Protein AF-A0A0M9DRM8-F1 (afdb_monomer_lite)

Radius of gyration: 34.97 Å; chains: 1; bounding box: 89×67×102 Å

Sequence (861 aa):
MPKSYYTLIQIVPNLSANDRLSIGLIGFDENSVKFRFSDLRKTIAIKLLNSNSIINYITTQIDKKLSQNVINLEAQIQTKGANDTNWIGSYLDYLQKYSNGTLQFSEPILILDSLTEARFDSLYDSLLATNYQLDDERLNLNNNIENQENNNSFDISENNSNPQNRISEDDFFKHTHIIDQLYFSLKRFEDILVLPRNFLMNLYPFNKSRDEYSYLGNYSLQTRNKELLDFFDKITTNVDEVEYNIPEELDNVDNYDEKLKFILKQLNHAQILYVWLDKKENEYKNIILENHINCDCILCSYQDFNFARSAQLLQETNTENKNEAMDNAFAHYLFGNYFTSAQCYIDLEAKLKKDEKNILRLICVHNIVKLSKYDTEIEWLISEGFIDRIKGEQVIEQFKNVDEWKTIGDMNVSKKEKELLEWIKEEKTFYYGFTEITDSSKKLIDNYHRIKNGGTVWSQEIDGLKVELNELILFYVGNGLIFQHFKEFYDIVALATEAFIASHSIPKDKDSSKLKHFDDTLLSNIVLYCHAEDLDKCFDKYQVKEINYQSNSYMFWDRVNNFFDSKNNLSLILPLLKERTNRKFLGTYKNICKNLLLVLGYMKVETESFEMILEKILNFWKETPIITKDREMQHFLKGFLSLKEEDLKNEKLSEVLFDFLKFLSTIDEFKHQHLQIMRLLVWRFEKYDRNYQIDDIKIIEKILVNSQNERELLVYIYPIIAENFKNLIIEKLQSYLYEKFDIYIFYEAMYAGMLDYKEYFDKIIEGKHYEAAISIGYKYRLDFQDTVFQEIKTHSPYFEWLIEPESFDYSLFQIKWIHEIRYTSLREIIWKSQKLKEYLEKYLKDNDNENLRKFYFSYIV

pLDDT: mean 87.6, std 13.94, range [31.33, 98.56]

Foldseek 3Di:
DKKKKKKFKWFDLDVVVSDIQGFKMWIDTLQDIDIDGDPVSLVVLCVSNVHNPVSVVVVVVVVVCCVVCRVVVNVVSVVPDSPDPVVVLVVLVVQQVPPDHRIHMGRMDIDPDDDDPVNVVVVCCVPPNDPPPPPPVVVVVVVVVVVCVVPDDDDDDDDDDDPPDDPPVLNVLVPDQVLCQLLVQCVLVVLFQADAPVLVCPTPPNPPDPVWDWDDDLLAIEGQPVSVLVQLVQWDADAVDIDGNDCVVCPPPPPSRVSLVVSLSRSVLNSNQWYDYDDPDPDIRGSDHNHPDPDLQLLSCVLLLLLLSNLVNLVVFDCVPLVSLLSSLLSLVLLVVLLSSLVSLVVSLVVCVVVLVLQSNLLSLQQLLVSLVCLVVLVVCVVVVLDPVVSSVVSNVVNVVRDLVVSLVPHDDDPSVSVVSVCVNVVVLLVVLLVLLLVLLVVLLVQLVQVVVVHADADPSLSSNVSSLSSSCSNCSVRSHPDLLPVSQQVSLLSSLLSLLSQCLRDVVRYPNGNVADEQVNLSCCLQRYALVSNVVSCVVSVQLAGEHDYPPCSNVSSLVSNLDLSSEPVSNQVSSSRNCSVVNVVSNLRSLLSSLVNLLRYDDDLVSVLVSVLSNLVSLLNHVVLVLDPVSLVSNLSSCVSCLVSCLDPVCLVSLLVSLLSLLQDPNNDPSSVSSNLSSLVSCLVRPQVAADPDVVSVVSNLVSCVVVVLSLLSRLSRHPPVCLVVSLVSNVVVCVVPNDLVSVLSCVVSVSDDCVVCVVVCLVVVVLLSNLLVCVVVVNDCPDPSNVVQCVPDLLSVCLNCVQPRDCVRDDPCSLVVRDDPSSLLVNLQHPNVLVVLVVVVVVDPDPVSVVVCVVRND

Secondary structure (DSSP, 8-state):
---EEEEEEEEEEETTTTEEEEEEEEEE-SS-EEEEE-HHHHHHHHHHHT-HHHHHHHHHHHHHHHHHHHHHHHHHHHHH-TT-THHHHHHHHHHHHH--SSEEEPPPEEESS---HHHHHHHHHHHT-------THHHHHHHHHHHHTTS--------S---TT---HHHHHTTS-HHHHHHHHHHTTTT-SS--HHHHTTSTTT--STTS--EEETTEEEES-HHHHHHHHTEEEETTEEEES-GGGGTTSTTHHHHHHHHHHHHHHTT--EEEESTT---EEE----------SHHHHHHTT-HHHHHHHHHH--TTSHHHHHHHHHHHHHTT-HHHHHHHHHHHHHHHTTTT-HHHHHHHHHHHHHHGGGHHHHHHHHHTTSS-HHHHHHHHHHHHH--HHHHHHT----HHHHHHHHHHHTTHHHHHHHHHHHHHHHHHHHHHHHHHTT------HHHHHHHHHHHHHHHHHHTT-S-TTSHHHHHHHHHHHHHHHHHHTS-TTT-TTS---B-HHHHHHHHHHS-HHHHHHHHHHHT---B-B--SSSHHHHHHHHHTSGGG-HHHHGGGGSSTT-HHHHHHHHHHHHHHHHHHHHB---HHHHHHHHHHHHHHHHH-HHHHT-HHHHHHHHHHHHHTTTGGG-GGGHHHHHHHHHHHHH-SS--HHHHHHHHHHHHHHHHH-TT--B--HHHHHHHHHHTTT-THHHHHHGGGB-HHHHHHHHHHHHHHHHHS--HHHHHHHHHTTSS-GGGTHHHHHHTT-HHHHHHHHHHHT--TTSHHHHHHHHH-HHHHHHH-TTTS-TTS--TTHHHH---HHHHHHHTT-HHHHHHHHHHHHH---HHHHHHHHHHT-

Structure (mmCIF, N/CA/C/O backbone):
data_AF-A0A0M9DRM8-F1
#
_entry.id   AF-A0A0M9DRM8-F1
#
loop_
_atom_site.group_PDB
_atom_site.id
_atom_site.type_symbol
_atom_site.label_atom_id
_atom_site.label_alt_id
_atom_site.label_comp_id
_atom_site.label_asym_id
_atom_site.label_entity_id
_atom_site.label_seq_id
_atom_site.pdbx_PDB_ins_code
_atom_site.Cartn_x
_atom_site.Cartn_y
_atom_site.Cartn_z
_atom_site.occupancy
_atom_site.B_iso_or_equiv
_atom_site.auth_seq_id
_atom_site.auth_comp_id
_atom_site.auth_asym_id
_atom_site.auth_atom_id
_atom_site.pdbx_PDB_model_num
ATOM 1 N N . MET A 1 1 ? -47.011 6.457 -26.023 1.00 60.22 1 MET A N 1
ATOM 2 C CA . MET A 1 1 ? -46.630 5.299 -26.855 1.00 60.22 1 MET A CA 1
ATOM 3 C C . MET A 1 1 ? -45.379 4.713 -26.243 1.00 60.22 1 MET A C 1
ATOM 5 O O . MET A 1 1 ? -44.532 5.521 -25.861 1.00 60.22 1 MET A O 1
ATOM 9 N N . PRO A 1 2 ? -45.299 3.382 -26.104 1.00 69.00 2 PRO A N 1
ATOM 10 C CA . PRO A 1 2 ? -44.123 2.739 -25.547 1.00 69.00 2 PRO A CA 1
ATOM 11 C C . PRO A 1 2 ? -42.905 3.072 -26.399 1.00 69.00 2 PRO A C 1
ATOM 13 O O . PRO A 1 2 ? -42.955 2.965 -27.623 1.00 69.00 2 PRO A O 1
ATOM 16 N N . LYS A 1 3 ? -41.844 3.557 -25.754 1.00 84.12 3 LYS A N 1
ATOM 17 C CA . LYS A 1 3 ? -40.582 3.870 -26.425 1.00 84.12 3 LYS A CA 1
ATOM 18 C C . LYS A 1 3 ? -39.691 2.640 -26.366 1.00 84.12 3 LYS A C 1
ATOM 20 O O . LYS A 1 3 ? -39.371 2.169 -25.277 1.00 84.12 3 LYS A O 1
ATOM 25 N N . SER A 1 4 ? -39.271 2.154 -27.523 1.00 91.06 4 SER A N 1
ATOM 26 C CA . SER A 1 4 ? -38.273 1.093 -27.622 1.00 91.06 4 SER A CA 1
ATOM 27 C C . SER A 1 4 ? -36.933 1.688 -28.039 1.00 91.06 4 SER A C 1
ATOM 29 O O . SER A 1 4 ? -36.891 2.684 -28.755 1.00 91.06 4 SER A O 1
ATOM 31 N N . TYR A 1 5 ? -35.830 1.101 -27.595 1.00 93.50 5 TYR A N 1
ATOM 32 C CA . TYR A 1 5 ? -34.477 1.558 -27.913 1.00 93.50 5 TYR A CA 1
ATOM 33 C C . TYR A 1 5 ? -33.621 0.386 -28.372 1.00 93.50 5 TYR A C 1
ATOM 35 O O . TYR A 1 5 ? -33.862 -0.751 -27.972 1.00 93.50 5 TYR A O 1
ATOM 43 N N . TYR A 1 6 ? -32.588 0.651 -29.165 1.00 94.81 6 TYR A N 1
ATOM 44 C CA . TYR A 1 6 ? -31.518 -0.318 -29.384 1.00 94.81 6 TYR A CA 1
ATOM 45 C C . TYR A 1 6 ? -30.138 0.333 -29.327 1.00 94.81 6 TYR A C 1
ATOM 47 O O . TYR A 1 6 ? -29.992 1.527 -29.577 1.00 94.81 6 TYR A O 1
ATOM 55 N N . THR A 1 7 ? -29.125 -0.467 -29.007 1.00 95.56 7 THR A N 1
ATOM 56 C CA . THR A 1 7 ? -27.705 -0.105 -29.081 1.00 95.56 7 THR A CA 1
ATOM 57 C C . THR A 1 7 ? -26.909 -1.260 -29.686 1.00 95.56 7 THR A C 1
ATOM 59 O O . THR A 1 7 ? -27.252 -2.436 -29.514 1.00 95.56 7 THR A O 1
ATOM 62 N N . LEU A 1 8 ? -25.848 -0.935 -30.418 1.00 96.69 8 LEU A N 1
ATOM 63 C CA . LEU A 1 8 ? -24.900 -1.901 -30.957 1.00 96.69 8 LEU A CA 1
ATOM 64 C C . LEU A 1 8 ? -23.788 -2.154 -29.944 1.00 96.69 8 LEU A C 1
ATOM 66 O O . LEU A 1 8 ? -23.210 -1.222 -29.389 1.00 96.69 8 LEU A O 1
ATOM 70 N N . ILE A 1 9 ? -23.448 -3.426 -29.763 1.00 95.69 9 ILE A N 1
ATOM 71 C CA . ILE A 1 9 ? -22.263 -3.854 -29.023 1.00 95.69 9 ILE A CA 1
ATOM 72 C C . ILE A 1 9 ? -21.087 -3.786 -29.989 1.00 95.69 9 ILE A C 1
ATOM 74 O O . ILE A 1 9 ? -21.070 -4.500 -30.996 1.00 95.69 9 ILE A O 1
ATOM 78 N N . GLN A 1 10 ? -20.117 -2.931 -29.698 1.00 96.56 10 GLN A N 1
ATOM 79 C CA . GLN A 1 10 ? -18.992 -2.634 -30.574 1.00 96.56 10 GLN A CA 1
ATOM 80 C C . GLN A 1 10 ? -17.683 -3.089 -29.940 1.00 96.56 10 GLN A C 1
ATOM 82 O O . GLN A 1 10 ? -17.461 -2.932 -28.743 1.00 96.56 10 GLN A O 1
ATOM 87 N N . ILE A 1 11 ? -16.810 -3.650 -30.766 1.00 95.81 11 ILE A N 1
ATOM 88 C CA . ILE A 1 11 ? -15.409 -3.864 -30.442 1.00 95.81 11 ILE A CA 1
ATOM 89 C C . ILE A 1 11 ? -14.596 -2.787 -31.136 1.00 95.81 11 ILE A C 1
ATOM 91 O O . ILE A 1 11 ? -14.849 -2.481 -32.303 1.00 95.81 11 ILE A O 1
ATOM 95 N N . VAL A 1 12 ? -13.617 -2.242 -30.425 1.00 94.00 12 VAL A N 1
ATOM 96 C CA . VAL A 1 12 ? -12.667 -1.263 -30.952 1.00 94.00 12 VAL A CA 1
ATOM 97 C C . VAL A 1 12 ? -11.301 -1.932 -31.053 1.00 94.00 12 VAL A C 1
ATOM 99 O O . VAL A 1 12 ? -10.591 -1.999 -30.050 1.00 94.00 12 VAL A O 1
ATOM 102 N N . PRO A 1 13 ? -10.935 -2.487 -32.228 1.00 86.31 13 PRO A N 1
ATOM 103 C CA . PRO A 1 13 ? -9.650 -3.150 -32.393 1.00 86.31 13 PRO A CA 1
ATOM 104 C C . PRO A 1 13 ? -8.480 -2.168 -32.349 1.00 86.31 13 PRO A C 1
ATOM 106 O O . PRO A 1 13 ? -7.388 -2.538 -31.935 1.00 86.31 13 PRO A O 1
ATOM 109 N N . ASN A 1 14 ? -8.717 -0.915 -32.741 1.00 85.19 14 ASN A N 1
ATOM 110 C CA . ASN A 1 14 ? -7.730 0.150 -32.688 1.00 85.19 14 ASN A CA 1
ATOM 111 C C . ASN A 1 14 ? -8.383 1.443 -32.184 1.00 85.19 14 ASN A C 1
ATOM 113 O O . ASN A 1 14 ? -9.115 2.115 -32.914 1.00 85.19 14 ASN A O 1
ATOM 117 N N . LEU A 1 15 ? -8.110 1.782 -30.920 1.00 80.06 15 LEU A N 1
ATOM 118 C CA . LEU A 1 15 ? -8.682 2.960 -30.265 1.00 80.06 15 LEU A CA 1
ATOM 119 C C . LEU A 1 15 ? -8.204 4.266 -30.917 1.00 80.06 15 LEU A C 1
ATOM 121 O O . LEU A 1 15 ? -8.985 5.206 -31.034 1.00 80.06 15 LEU A O 1
ATOM 125 N N . SER A 1 16 ? -6.961 4.300 -31.401 1.00 76.25 16 SER A N 1
ATOM 126 C CA . SER A 1 16 ? -6.353 5.484 -32.019 1.00 76.25 16 SER A CA 1
ATOM 127 C C . SER A 1 16 ? -6.933 5.794 -33.398 1.00 76.25 16 SER A C 1
ATOM 129 O O . SER A 1 16 ? -7.076 6.959 -33.755 1.00 76.25 16 SER A O 1
ATOM 131 N N . ALA A 1 17 ? -7.302 4.762 -34.162 1.00 80.38 17 ALA A N 1
ATOM 132 C CA . ALA A 1 17 ? -7.976 4.922 -35.452 1.00 80.38 17 ALA A CA 1
ATOM 133 C C . ALA A 1 17 ? -9.492 5.153 -35.312 1.00 80.38 17 ALA A C 1
ATOM 135 O O . ALA A 1 17 ? -10.153 5.506 -36.287 1.00 80.38 17 ALA A O 1
ATOM 136 N N . ASN A 1 18 ? -10.047 4.966 -34.105 1.00 80.44 18 ASN A N 1
ATOM 137 C CA . ASN A 1 18 ? -11.488 4.920 -33.851 1.00 80.44 18 ASN A CA 1
ATOM 138 C C . ASN A 1 18 ? -12.203 3.885 -34.748 1.00 80.44 18 ASN A C 1
ATOM 140 O O . ASN A 1 18 ? -13.350 4.084 -35.155 1.00 80.44 18 ASN A O 1
ATOM 144 N N . ASP A 1 19 ? -11.525 2.771 -35.042 1.00 89.94 19 ASP A N 1
ATOM 145 C CA . ASP A 1 19 ? -12.101 1.658 -35.792 1.00 89.94 19 ASP A CA 1
ATOM 146 C C . ASP A 1 19 ? -13.133 0.946 -34.925 1.00 89.94 19 ASP A C 1
ATOM 148 O O . ASP A 1 19 ? -12.848 0.557 -33.794 1.00 89.94 19 ASP A O 1
ATOM 152 N N . ARG A 1 20 ? -14.344 0.746 -35.449 1.00 94.06 20 ARG A N 1
ATOM 153 C CA . ARG A 1 20 ? -15.431 0.105 -34.701 1.00 94.06 20 ARG A CA 1
ATOM 154 C C . ARG A 1 20 ? -16.014 -1.050 -35.486 1.00 94.06 20 ARG A C 1
ATOM 156 O O . ARG A 1 20 ? -16.465 -0.891 -36.619 1.00 94.06 20 ARG A O 1
ATOM 163 N N . LEU A 1 21 ? -16.071 -2.209 -34.846 1.00 95.38 21 LEU A N 1
ATOM 164 C CA . LEU A 1 21 ? -16.723 -3.394 -35.373 1.00 95.38 21 LEU A CA 1
ATOM 165 C C . LEU A 1 21 ? -17.910 -3.756 -34.488 1.00 95.38 21 LEU A C 1
ATOM 167 O O . LEU A 1 21 ? -17.743 -4.181 -33.350 1.00 95.38 21 LEU A O 1
ATOM 171 N N . SER A 1 22 ? -19.120 -3.633 -35.025 1.00 97.19 22 SER A N 1
ATOM 172 C CA . SER A 1 22 ? -20.320 -4.070 -34.312 1.00 97.19 22 SER A CA 1
ATOM 173 C C . SER A 1 22 ? -20.393 -5.601 -34.313 1.00 97.19 22 SER A C 1
ATOM 175 O O . SER A 1 22 ? -20.381 -6.225 -35.376 1.00 97.19 22 SER A O 1
ATOM 177 N N . ILE A 1 23 ? -20.446 -6.202 -33.124 1.00 96.06 23 ILE A N 1
ATOM 178 C CA . ILE A 1 23 ? -20.455 -7.659 -32.913 1.00 96.06 23 ILE A CA 1
ATOM 179 C C . ILE A 1 23 ? -21.783 -8.185 -32.363 1.00 96.06 23 ILE A C 1
ATOM 181 O O . ILE A 1 23 ? -22.008 -9.395 -32.362 1.00 96.06 23 ILE A O 1
ATOM 185 N N . GLY A 1 24 ? -22.668 -7.306 -31.895 1.00 96.62 24 GLY A N 1
ATOM 186 C CA . GLY A 1 24 ? -23.955 -7.687 -31.326 1.00 96.62 24 GLY A CA 1
ATOM 187 C C . GLY A 1 24 ? -24.933 -6.522 -31.258 1.00 96.62 24 GLY A C 1
ATOM 188 O O . GLY A 1 24 ? -24.564 -5.371 -31.488 1.00 96.62 24 GLY A O 1
ATOM 189 N N . LEU A 1 25 ? -26.188 -6.839 -30.966 1.00 96.38 25 LEU A N 1
ATOM 190 C CA . LEU A 1 25 ? -27.294 -5.893 -30.836 1.00 96.38 25 LEU A CA 1
ATOM 191 C C . LEU A 1 25 ? -27.988 -6.143 -29.502 1.00 96.38 25 LEU A C 1
ATOM 193 O O . LEU A 1 25 ? -28.233 -7.300 -29.156 1.00 96.38 25 LEU A O 1
ATOM 197 N N . ILE A 1 26 ? -28.334 -5.070 -28.793 1.00 94.31 26 ILE A N 1
ATOM 198 C CA . ILE A 1 26 ? -29.231 -5.111 -27.638 1.00 94.31 26 ILE A CA 1
ATOM 199 C C . ILE A 1 26 ? -30.407 -4.184 -27.926 1.00 94.31 26 ILE A C 1
ATOM 201 O O . ILE A 1 26 ? -30.214 -3.025 -28.285 1.00 94.31 26 ILE A O 1
ATOM 205 N N . GLY A 1 27 ? -31.620 -4.696 -27.773 1.00 93.75 27 GLY A N 1
ATOM 206 C CA . GLY A 1 27 ? -32.864 -3.958 -27.881 1.00 93.75 27 GLY A CA 1
ATOM 207 C C . GLY A 1 27 ? -33.636 -4.010 -26.567 1.00 93.75 27 GLY A C 1
ATOM 208 O O . GLY A 1 27 ? -33.660 -5.034 -25.887 1.00 93.75 27 GLY A O 1
ATOM 209 N N . PHE A 1 28 ? -34.269 -2.897 -26.228 1.00 89.44 28 PHE A N 1
ATOM 210 C CA . PHE A 1 28 ? -35.061 -2.713 -25.023 1.00 89.44 28 PHE A CA 1
ATOM 211 C C . PHE A 1 28 ? -36.443 -2.195 -25.404 1.00 89.44 28 PHE A C 1
ATOM 213 O O . PHE A 1 28 ? -36.569 -1.271 -26.213 1.00 89.44 28 PHE A O 1
ATOM 220 N N . ASP A 1 29 ? -37.478 -2.739 -24.785 1.00 86.44 29 ASP A N 1
ATOM 221 C CA . ASP A 1 29 ? -38.777 -2.086 -24.689 1.00 86.44 29 ASP A CA 1
ATOM 222 C C . ASP A 1 29 ? -39.285 -2.104 -23.245 1.00 86.44 29 ASP A C 1
ATOM 224 O O . ASP A 1 29 ? -38.565 -2.487 -22.323 1.00 86.44 29 ASP A O 1
ATOM 228 N N . GLU A 1 30 ? -40.512 -1.633 -23.034 1.00 78.19 30 GLU A N 1
ATOM 229 C CA . GLU A 1 30 ? -41.124 -1.583 -21.704 1.00 78.19 30 GLU A CA 1
ATOM 230 C C . GLU A 1 30 ? -41.235 -2.947 -21.023 1.00 78.19 30 GLU A C 1
ATOM 232 O O . GLU A 1 30 ? -41.337 -2.990 -19.803 1.00 78.19 30 GLU A O 1
ATOM 237 N N . ASN A 1 31 ? -41.235 -4.045 -21.781 1.00 79.00 31 ASN A N 1
ATOM 238 C CA . ASN A 1 31 ? -41.601 -5.367 -21.279 1.00 79.00 31 ASN A CA 1
ATOM 239 C C . ASN A 1 31 ? -40.530 -6.434 -21.527 1.00 79.00 31 ASN A C 1
ATOM 241 O O . ASN A 1 31 ? -40.686 -7.561 -21.068 1.00 79.00 31 ASN A O 1
ATOM 245 N N . SER A 1 32 ? -39.473 -6.124 -22.275 1.00 83.25 32 SER A N 1
ATOM 246 C CA . SER A 1 32 ? -38.497 -7.108 -22.719 1.00 83.25 32 SER A CA 1
ATOM 247 C C . SER A 1 32 ? -37.137 -6.492 -23.035 1.00 83.25 32 SER A C 1
ATOM 249 O O . SER A 1 32 ? -37.009 -5.357 -23.501 1.00 83.25 32 SER A O 1
ATOM 251 N N . VAL A 1 33 ? -36.101 -7.297 -22.809 1.00 87.69 33 VAL A N 1
ATOM 252 C CA . VAL A 1 33 ? -34.751 -7.053 -23.314 1.00 87.69 33 VAL A CA 1
ATOM 253 C C . VAL A 1 33 ? -34.405 -8.182 -24.262 1.00 87.69 33 VAL A C 1
ATOM 255 O O . VAL A 1 33 ? -34.540 -9.356 -23.921 1.00 87.69 33 VAL A O 1
ATOM 258 N N . LYS A 1 34 ? -33.947 -7.823 -25.455 1.00 92.12 34 LYS A N 1
ATOM 259 C CA . LYS A 1 34 ? -33.533 -8.760 -26.496 1.00 92.12 34 LYS A CA 1
ATOM 260 C C . LYS A 1 34 ? -32.093 -8.490 -26.840 1.00 92.12 34 LYS A C 1
ATOM 262 O O . LYS A 1 34 ? -31.699 -7.338 -26.989 1.00 92.12 34 LYS A O 1
ATOM 267 N N . PHE A 1 35 ? -31.296 -9.535 -26.979 1.00 94.00 35 PHE A N 1
ATOM 268 C CA . PHE A 1 35 ? -29.917 -9.373 -27.404 1.00 94.00 35 PHE A CA 1
ATOM 269 C C . PHE A 1 35 ? -29.464 -10.558 -28.244 1.00 94.00 35 PHE A C 1
ATOM 271 O O . PHE A 1 35 ? -29.951 -11.675 -28.084 1.00 94.00 35 PHE A O 1
ATOM 278 N N . ARG A 1 36 ? -28.539 -10.302 -29.171 1.00 95.25 36 ARG A N 1
ATOM 279 C CA . ARG A 1 36 ? -27.947 -11.338 -30.022 1.00 95.25 36 ARG A CA 1
ATOM 280 C C . ARG A 1 36 ? -26.559 -10.910 -30.484 1.00 95.25 36 ARG A C 1
ATOM 282 O O . ARG A 1 36 ? -26.357 -9.762 -30.881 1.00 95.25 36 ARG A O 1
ATOM 289 N N . PHE A 1 37 ? -25.611 -11.843 -30.469 1.00 95.50 37 PHE A N 1
ATOM 290 C CA . PHE A 1 37 ? -24.283 -11.669 -31.065 1.00 95.50 37 PHE A CA 1
ATOM 291 C C . PHE A 1 37 ? -24.245 -12.234 -32.486 1.00 95.50 37 PHE A C 1
ATOM 293 O O . PHE A 1 37 ? -24.960 -13.182 -32.794 1.00 95.50 37 PHE A O 1
ATOM 300 N N . SER A 1 38 ? -23.414 -11.668 -33.360 1.00 95.25 38 SER A N 1
ATOM 301 C CA . SER A 1 38 ? -23.122 -12.219 -34.690 1.00 95.25 38 SER A CA 1
ATOM 302 C C . SER A 1 38 ? -21.855 -13.057 -34.640 1.00 95.25 38 SER A C 1
ATOM 304 O O . SER A 1 38 ? -20.775 -12.533 -34.372 1.00 95.25 38 SER A O 1
ATOM 306 N N . ASP A 1 39 ? -21.975 -14.361 -34.899 1.00 92.88 39 ASP A N 1
ATOM 307 C CA . ASP A 1 39 ? -20.833 -15.285 -34.901 1.00 92.88 39 ASP A CA 1
ATOM 308 C C . ASP A 1 39 ? -19.769 -14.869 -35.914 1.00 92.88 39 ASP A C 1
ATOM 310 O O . ASP A 1 39 ? -18.592 -14.788 -35.567 1.00 92.88 39 ASP A O 1
ATOM 314 N N . LEU A 1 40 ? -20.187 -14.478 -37.121 1.00 93.12 40 LEU A N 1
ATOM 315 C CA . LEU A 1 40 ? -19.284 -13.966 -38.150 1.00 93.12 40 LEU A CA 1
ATOM 316 C C . LEU A 1 40 ? -18.520 -12.726 -37.666 1.00 93.12 40 LEU A C 1
ATOM 318 O O . LEU A 1 40 ? -17.296 -12.661 -37.782 1.00 93.12 40 LEU A O 1
ATOM 322 N N . ARG A 1 41 ? -19.226 -11.739 -37.097 1.00 94.38 41 ARG A N 1
ATOM 323 C CA . ARG A 1 41 ? -18.595 -10.505 -36.602 1.00 94.38 41 ARG A CA 1
ATOM 324 C C . ARG A 1 41 ? -17.693 -10.775 -35.398 1.00 94.38 41 ARG A C 1
ATOM 326 O O . ARG A 1 41 ? -16.635 -10.159 -35.314 1.00 94.38 41 ARG A O 1
ATOM 333 N N . LYS A 1 42 ? -18.045 -11.723 -34.521 1.00 94.62 42 LYS A N 1
ATOM 334 C CA . LYS A 1 42 ? -17.159 -12.200 -33.444 1.00 94.62 42 LYS A CA 1
ATOM 335 C C . LYS A 1 42 ? -15.880 -12.803 -34.015 1.00 94.62 42 LYS A C 1
ATOM 337 O O . LYS A 1 42 ? -14.802 -12.432 -33.569 1.00 94.62 42 LYS A O 1
ATOM 342 N N . THR A 1 43 ? -15.965 -13.670 -35.025 1.00 91.94 43 THR A N 1
ATOM 343 C CA . THR A 1 43 ? -14.776 -14.250 -35.673 1.00 91.94 43 THR A CA 1
ATOM 344 C C . THR A 1 43 ? -13.884 -13.175 -36.292 1.00 91.94 43 THR A C 1
ATOM 346 O O . THR A 1 43 ? -12.665 -13.243 -36.151 1.00 91.94 43 THR A O 1
ATOM 349 N N . ILE A 1 44 ? -14.468 -12.159 -36.935 1.00 91.88 44 ILE A N 1
ATOM 350 C CA . ILE A 1 44 ? -13.706 -11.017 -37.462 1.00 91.88 44 ILE A CA 1
ATOM 351 C C . ILE A 1 44 ? -13.043 -10.244 -36.314 1.00 91.88 44 ILE A C 1
ATOM 353 O O . ILE A 1 44 ? -11.855 -9.955 -36.397 1.00 91.88 44 ILE A O 1
ATOM 357 N N . ALA A 1 45 ? -13.763 -9.966 -35.224 1.00 92.50 45 ALA A N 1
ATOM 358 C CA . ALA A 1 45 ? -13.210 -9.279 -34.056 1.00 92.50 45 ALA A CA 1
ATOM 359 C C . ALA A 1 45 ? -12.039 -10.050 -33.427 1.00 92.50 45 ALA A C 1
ATOM 361 O O . ALA A 1 45 ? -11.019 -9.450 -33.104 1.00 92.50 45 ALA A O 1
ATOM 362 N N . ILE A 1 46 ? -12.154 -11.378 -33.311 1.00 91.06 46 ILE A N 1
ATOM 363 C CA . ILE A 1 46 ? -11.089 -12.259 -32.808 1.00 91.06 46 ILE A CA 1
ATOM 364 C C . ILE A 1 46 ? -9.836 -12.146 -33.679 1.00 91.06 46 ILE A C 1
ATOM 366 O O . ILE A 1 46 ? -8.735 -12.051 -33.144 1.00 91.06 46 ILE A O 1
ATOM 370 N N . LYS A 1 47 ? -10.004 -12.125 -35.009 1.00 92.25 47 LYS A N 1
ATOM 371 C CA . LYS A 1 47 ? -8.893 -11.951 -35.955 1.00 92.25 47 LYS A CA 1
ATOM 372 C C . LYS A 1 47 ? -8.268 -10.560 -35.861 1.00 92.25 47 LYS A C 1
ATOM 374 O O . LYS A 1 47 ? -7.053 -10.455 -35.877 1.00 92.25 47 LYS A O 1
ATOM 379 N N . LEU A 1 48 ? -9.075 -9.505 -35.742 1.00 87.12 48 LEU A N 1
ATOM 380 C CA . LEU A 1 48 ? -8.567 -8.131 -35.650 1.00 87.12 48 LEU A CA 1
ATOM 381 C C . LEU A 1 48 ? -7.823 -7.863 -34.337 1.00 87.12 48 LEU A C 1
ATOM 383 O O . LEU A 1 48 ? -6.860 -7.108 -34.330 1.00 87.12 48 LEU A O 1
ATOM 387 N N . LEU A 1 49 ? -8.257 -8.480 -33.237 1.00 84.25 49 LEU A N 1
ATOM 388 C CA . LEU A 1 49 ? -7.617 -8.340 -31.927 1.00 84.25 49 LEU A CA 1
ATOM 389 C C . LEU A 1 49 ? -6.496 -9.353 -31.674 1.00 84.25 49 LEU A C 1
ATOM 391 O O . LEU A 1 49 ? -5.844 -9.272 -30.637 1.00 84.25 49 LEU A O 1
ATOM 395 N N . ASN A 1 50 ? -6.325 -10.351 -32.548 1.00 88.62 50 ASN A N 1
ATOM 396 C CA . ASN A 1 50 ? -5.490 -11.531 -32.297 1.00 88.62 50 ASN A CA 1
ATOM 397 C C . ASN A 1 50 ? -5.749 -12.186 -30.919 1.00 88.62 50 ASN A C 1
ATOM 399 O O . ASN A 1 50 ? -4.849 -12.769 -30.321 1.00 88.62 50 ASN A O 1
ATOM 403 N N . SER A 1 51 ? -6.981 -12.102 -30.399 1.00 81.62 51 SER A N 1
ATOM 404 C CA . SER A 1 51 ? -7.327 -12.585 -29.057 1.00 81.62 51 SER A CA 1
ATOM 405 C C . SER A 1 51 ? -8.721 -13.206 -29.005 1.00 81.62 51 SER A C 1
ATOM 407 O O . SER A 1 51 ? -9.751 -12.528 -28.988 1.00 81.62 51 SER A O 1
ATOM 409 N N . ASN A 1 52 ? -8.753 -14.539 -28.959 1.00 86.56 52 ASN A N 1
ATOM 410 C CA . ASN A 1 52 ? -9.988 -15.314 -28.838 1.00 86.56 52 ASN A CA 1
ATOM 411 C C . ASN A 1 52 ? -10.564 -15.260 -27.411 1.00 86.56 52 ASN A C 1
ATOM 413 O O . ASN A 1 52 ? -11.778 -15.178 -27.217 1.00 86.56 52 ASN A O 1
ATOM 417 N N . SER A 1 53 ? -9.688 -15.270 -26.402 1.00 81.25 53 SER A N 1
ATOM 418 C CA . SER A 1 53 ? -10.075 -15.287 -24.988 1.00 81.25 53 SER A CA 1
ATOM 419 C C . SER A 1 53 ? -10.834 -14.022 -24.585 1.00 81.25 53 SER A C 1
ATOM 421 O O . SER A 1 53 ? -11.864 -14.129 -23.922 1.00 81.25 53 SER A O 1
ATOM 423 N N . ILE A 1 54 ? -10.397 -12.844 -25.044 1.00 80.00 54 ILE A N 1
ATOM 424 C CA . ILE A 1 54 ? -11.027 -11.558 -24.709 1.00 80.00 54 ILE A CA 1
ATOM 425 C C . ILE A 1 54 ? -12.457 -11.481 -25.261 1.00 80.00 54 ILE A C 1
ATOM 427 O O . ILE A 1 54 ? -13.388 -11.179 -24.512 1.00 80.00 54 ILE A O 1
ATOM 431 N N . ILE A 1 55 ? -12.664 -11.803 -26.543 1.00 89.44 55 ILE A N 1
ATOM 432 C CA . ILE A 1 55 ? -13.998 -11.745 -27.165 1.00 89.44 55 ILE A CA 1
ATOM 433 C C . ILE A 1 55 ? -14.948 -12.771 -26.546 1.00 89.44 55 ILE A C 1
ATOM 435 O O . ILE A 1 55 ? -16.096 -12.437 -26.234 1.00 89.44 55 ILE A O 1
ATOM 439 N N . ASN A 1 56 ? -14.485 -13.999 -26.305 1.00 88.12 56 ASN A N 1
ATOM 440 C CA . ASN A 1 56 ? -15.316 -15.019 -25.667 1.00 88.12 56 ASN A CA 1
ATOM 441 C C . ASN A 1 56 ? -15.656 -14.648 -24.225 1.00 88.12 56 ASN A C 1
ATOM 443 O O . ASN A 1 56 ? -16.800 -14.814 -23.808 1.00 88.12 56 ASN A O 1
ATOM 447 N N . TYR A 1 57 ? -14.705 -14.090 -23.474 1.00 85.88 57 TYR A N 1
ATOM 448 C CA . TYR A 1 57 ? -14.957 -13.611 -22.120 1.00 85.88 57 TYR A CA 1
ATOM 449 C C . TYR A 1 57 ? -16.003 -12.494 -22.109 1.00 85.88 57 TYR A C 1
ATOM 451 O O . TYR A 1 57 ? -17.001 -12.606 -21.400 1.00 85.88 57 TYR A O 1
ATOM 459 N N . ILE A 1 58 ? -15.823 -11.455 -22.929 1.00 85.25 58 ILE A N 1
ATOM 460 C CA . ILE A 1 58 ? -16.750 -10.319 -23.020 1.00 85.25 58 ILE A CA 1
ATOM 461 C C . ILE A 1 58 ? -18.160 -10.795 -23.376 1.00 85.25 58 ILE A C 1
ATOM 463 O O . ILE A 1 58 ? -19.122 -10.459 -22.685 1.00 85.25 58 ILE A O 1
ATOM 467 N N . THR A 1 59 ? -18.284 -11.603 -24.428 1.00 90.19 59 THR A N 1
ATOM 468 C CA . THR A 1 59 ? -19.585 -12.098 -24.897 1.00 90.19 59 THR A CA 1
ATOM 469 C C . THR A 1 59 ? -20.253 -12.986 -23.848 1.00 90.19 59 THR A C 1
ATOM 471 O O . THR A 1 59 ? -21.431 -12.789 -23.571 1.00 90.19 59 THR A O 1
ATOM 474 N N . THR A 1 60 ? -19.496 -13.856 -23.171 1.00 89.00 60 THR A N 1
ATOM 475 C CA . THR A 1 60 ? -19.998 -14.692 -22.065 1.00 89.00 60 THR A CA 1
ATOM 476 C C . THR A 1 60 ? -20.439 -13.858 -20.861 1.00 89.00 60 THR A C 1
ATOM 478 O O . THR A 1 60 ? -21.455 -14.160 -20.244 1.00 89.00 60 THR A O 1
ATOM 481 N N . GLN A 1 61 ? -19.706 -12.800 -20.498 1.00 84.31 61 GLN A N 1
ATOM 482 C CA . GLN A 1 61 ? -20.085 -11.932 -19.375 1.00 84.31 61 GLN A CA 1
ATOM 483 C C . GLN A 1 61 ? -21.343 -11.122 -19.675 1.00 84.31 61 GLN A C 1
ATOM 485 O O . GLN A 1 61 ? -22.195 -10.982 -18.797 1.00 84.31 61 GLN A O 1
ATOM 490 N N . ILE A 1 62 ? -21.474 -10.603 -20.897 1.00 84.44 62 ILE A N 1
ATOM 491 C CA . ILE A 1 62 ? -22.683 -9.898 -21.331 1.00 84.44 62 ILE A CA 1
ATOM 492 C C . ILE A 1 62 ? -23.865 -10.868 -21.347 1.00 84.44 62 ILE A C 1
ATOM 494 O O . ILE A 1 62 ? -24.895 -10.558 -20.759 1.00 84.44 62 ILE A O 1
ATOM 498 N N . ASP A 1 63 ? -23.696 -12.051 -21.937 1.00 85.19 63 ASP A N 1
ATOM 499 C CA . ASP A 1 63 ? -24.725 -13.092 -21.994 1.00 85.19 63 ASP A CA 1
ATOM 500 C C . ASP A 1 63 ? -25.178 -13.521 -20.592 1.00 85.19 63 ASP A C 1
ATOM 502 O O . ASP A 1 63 ? -26.369 -13.498 -20.284 1.00 85.19 63 ASP A O 1
ATOM 506 N N . LYS A 1 64 ? -24.228 -13.786 -19.685 1.00 82.25 64 LYS A N 1
ATOM 507 C CA . LYS A 1 64 ? -24.505 -14.124 -18.284 1.00 82.25 64 LYS A CA 1
ATOM 508 C C . LYS A 1 64 ? -25.227 -12.992 -17.559 1.00 82.25 64 LYS A C 1
ATOM 510 O O . LYS A 1 64 ? -26.223 -13.249 -16.889 1.00 82.25 64 LYS A O 1
ATOM 515 N N . LYS A 1 65 ? -24.748 -11.747 -17.673 1.00 78.81 65 LYS A N 1
ATOM 516 C CA . LYS A 1 65 ? -25.361 -10.593 -16.996 1.00 78.81 65 LYS A CA 1
ATOM 517 C C . LYS A 1 65 ? -26.748 -10.288 -17.535 1.00 78.81 65 LYS A C 1
ATOM 519 O O . LYS A 1 65 ? -27.630 -10.016 -16.733 1.00 78.81 65 LYS A O 1
ATOM 524 N N . LEU A 1 66 ? -26.956 -10.328 -18.848 1.00 78.19 66 LEU A N 1
ATOM 525 C CA . LEU A 1 66 ? -28.271 -10.090 -19.440 1.00 78.19 66 LEU A CA 1
ATOM 526 C C . LEU A 1 66 ? -29.224 -11.234 -19.105 1.00 78.19 66 LEU A C 1
ATOM 528 O O . LEU A 1 66 ? -30.325 -10.964 -18.653 1.00 78.19 66 LEU A O 1
ATOM 532 N N . SER A 1 67 ? -28.787 -12.490 -19.165 1.00 77.06 67 SER A N 1
ATOM 533 C CA . SER A 1 67 ? -29.624 -13.635 -18.777 1.00 77.06 67 SER A CA 1
ATOM 534 C C . SER A 1 67 ? -30.003 -13.623 -17.289 1.00 77.06 67 SER A C 1
ATOM 536 O O . SER A 1 67 ? -31.137 -13.932 -16.935 1.00 77.06 67 SER A O 1
ATOM 538 N N . GLN A 1 68 ? -29.085 -13.223 -16.399 1.00 70.69 68 GLN A N 1
ATOM 539 C CA . GLN A 1 68 ? -29.359 -13.072 -14.962 1.00 70.69 68 GLN A CA 1
ATOM 540 C C . GLN A 1 68 ? -30.216 -11.838 -14.653 1.00 70.69 68 GLN A C 1
ATOM 542 O O . GLN A 1 68 ? -31.072 -11.884 -13.770 1.00 70.69 68 GLN A O 1
ATOM 547 N N . ASN A 1 69 ? -29.997 -10.733 -15.370 1.00 61.53 69 ASN A N 1
ATOM 548 C CA . ASN A 1 69 ? -30.719 -9.488 -15.145 1.00 61.53 69 ASN A CA 1
ATOM 549 C C . ASN A 1 69 ? -32.065 -9.430 -15.849 1.00 61.53 69 ASN A C 1
ATOM 551 O O . ASN A 1 69 ? -32.891 -8.686 -15.358 1.00 61.53 69 ASN A O 1
ATOM 555 N N . VAL A 1 70 ? -32.345 -10.194 -16.908 1.00 61.97 70 VAL A N 1
ATOM 556 C CA . VAL A 1 70 ? -33.695 -10.279 -17.503 1.00 61.97 70 VAL A CA 1
ATOM 557 C C . VAL A 1 70 ? -34.716 -10.697 -16.436 1.00 61.97 70 VAL A C 1
ATOM 559 O O . VAL A 1 70 ? -35.749 -10.052 -16.300 1.00 61.97 70 VAL A O 1
ATOM 562 N N . ILE A 1 71 ? -34.351 -11.640 -15.559 1.00 56.03 71 ILE A N 1
ATOM 563 C CA . ILE A 1 71 ? -35.180 -12.083 -14.423 1.00 56.03 71 ILE A CA 1
ATOM 564 C C . ILE A 1 71 ? -35.406 -10.950 -13.397 1.00 56.03 71 ILE A C 1
ATOM 566 O O . ILE A 1 71 ? -36.498 -10.802 -12.850 1.00 56.03 71 ILE A O 1
ATOM 570 N N . ASN A 1 72 ? -34.392 -10.115 -13.141 1.00 57.41 72 ASN A N 1
ATOM 571 C CA . ASN A 1 72 ? -34.488 -8.987 -12.203 1.00 57.41 72 ASN A CA 1
ATOM 572 C C . ASN A 1 72 ? -35.109 -7.724 -12.821 1.00 57.41 72 ASN A C 1
ATOM 574 O O . ASN A 1 72 ? -35.747 -6.954 -12.107 1.00 57.41 72 ASN A O 1
ATOM 578 N N . LEU A 1 73 ? -34.933 -7.488 -14.121 1.00 58.47 73 LEU A N 1
ATOM 579 C CA . LEU A 1 73 ? -35.504 -6.357 -14.844 1.00 58.47 73 LEU A CA 1
ATOM 580 C C . LEU A 1 73 ? -37.003 -6.555 -15.008 1.00 58.47 73 LEU A C 1
ATOM 582 O O . LEU A 1 73 ? -37.735 -5.607 -14.770 1.00 58.47 73 LEU A O 1
ATOM 586 N N . GLU A 1 74 ? -37.472 -7.765 -15.325 1.00 59.72 74 GLU A N 1
ATOM 587 C CA . GLU A 1 74 ? -38.907 -8.077 -15.343 1.00 59.72 74 GLU A CA 1
ATOM 588 C C . GLU A 1 74 ? -39.547 -7.796 -13.971 1.00 59.72 74 GLU A C 1
ATOM 590 O O . GLU A 1 74 ? -40.592 -7.149 -13.894 1.00 59.72 74 GLU A O 1
ATOM 595 N N . ALA A 1 75 ? -38.873 -8.161 -12.874 1.00 57.59 75 ALA A N 1
ATOM 596 C CA . ALA A 1 75 ? -39.319 -7.854 -11.513 1.00 57.59 75 ALA A CA 1
ATOM 597 C C . ALA A 1 75 ? -39.251 -6.347 -11.166 1.00 57.59 75 ALA A C 1
ATOM 599 O O . ALA A 1 75 ? -40.121 -5.820 -10.466 1.00 57.59 75 ALA A O 1
ATOM 600 N N . GLN A 1 76 ? -38.244 -5.618 -11.657 1.00 59.78 76 GLN A N 1
ATOM 601 C CA . GLN A 1 76 ? -38.099 -4.170 -11.441 1.00 59.78 76 GLN A CA 1
ATOM 602 C C . GLN A 1 76 ? -39.068 -3.334 -12.291 1.00 59.78 76 GLN A C 1
ATOM 604 O O . GLN A 1 76 ? -39.592 -2.328 -11.812 1.00 59.78 76 GLN A O 1
ATOM 609 N N . ILE A 1 77 ? -39.359 -3.767 -13.516 1.00 58.72 77 ILE A N 1
ATOM 610 C CA . ILE A 1 77 ? -40.368 -3.188 -14.411 1.00 58.72 77 ILE A CA 1
ATOM 611 C C . ILE A 1 77 ? -41.764 -3.371 -13.800 1.00 58.72 77 ILE A C 1
ATOM 613 O O . ILE A 1 77 ? -42.547 -2.422 -13.756 1.00 58.72 77 ILE A O 1
ATOM 617 N N . GLN A 1 78 ? -42.049 -4.545 -13.225 1.00 57.50 78 GLN A N 1
ATOM 618 C CA . GLN A 1 78 ? -43.309 -4.799 -12.517 1.00 57.50 78 GLN A CA 1
ATOM 619 C C . GLN A 1 78 ? -43.475 -3.959 -11.239 1.00 57.50 78 GLN A C 1
ATOM 621 O O . GLN A 1 78 ? -44.597 -3.598 -10.891 1.00 57.50 78 GLN A O 1
ATOM 626 N N . THR A 1 79 ? -42.384 -3.616 -10.543 1.00 57.69 79 THR A N 1
ATOM 627 C CA . THR A 1 79 ? -42.437 -2.880 -9.263 1.00 57.69 79 THR A CA 1
ATOM 628 C C . THR A 1 79 ? -42.360 -1.358 -9.403 1.00 57.69 79 THR A C 1
ATOM 630 O O . THR A 1 79 ? -42.857 -0.657 -8.522 1.00 57.69 79 THR A O 1
ATOM 633 N N . LYS A 1 80 ? -41.788 -0.818 -10.491 1.00 55.28 80 LYS A N 1
ATOM 634 C CA . LYS A 1 80 ? -41.650 0.641 -10.701 1.00 55.28 80 LYS A CA 1
ATOM 635 C C . LYS A 1 80 ? -42.739 1.294 -11.563 1.00 55.28 80 LYS A C 1
ATOM 637 O O . LYS A 1 80 ? -42.798 2.519 -11.605 1.00 55.28 80 LYS A O 1
ATOM 642 N N . GLY A 1 81 ? -43.646 0.516 -12.159 1.00 54.88 81 GLY A N 1
ATOM 643 C CA . GLY A 1 81 ? -44.779 1.025 -12.940 1.00 54.88 81 GLY A CA 1
ATOM 644 C C . GLY A 1 81 ? -44.384 1.528 -14.337 1.00 54.88 81 GLY A C 1
ATOM 645 O O . GLY A 1 81 ? -43.392 2.227 -14.512 1.00 54.88 81 GLY A O 1
ATOM 646 N N . ALA A 1 82 ? -45.199 1.193 -15.341 1.00 55.19 82 ALA A N 1
ATOM 647 C CA . ALA A 1 82 ? -44.919 1.317 -16.780 1.00 55.19 82 ALA A CA 1
ATOM 648 C C . ALA A 1 82 ? -44.739 2.748 -17.351 1.00 55.19 82 ALA A C 1
ATOM 650 O O . ALA A 1 82 ? -44.681 2.913 -18.563 1.00 55.19 82 ALA A O 1
ATOM 651 N N . ASN A 1 83 ? -44.667 3.799 -16.526 1.00 56.09 83 ASN A N 1
ATOM 652 C CA . ASN A 1 83 ? -44.797 5.183 -17.006 1.00 56.09 83 ASN A CA 1
ATOM 653 C C . ASN A 1 83 ? -43.496 5.998 -17.074 1.00 56.09 83 ASN A C 1
ATOM 655 O O . ASN A 1 83 ? -43.546 7.138 -17.534 1.00 56.09 83 ASN A O 1
ATOM 659 N N . ASP A 1 84 ? -42.347 5.456 -16.666 1.00 61.81 84 ASP A N 1
ATOM 660 C CA . ASP A 1 84 ? -41.066 6.160 -16.799 1.00 61.81 84 ASP A CA 1
ATOM 661 C C . ASP A 1 84 ? -40.061 5.319 -17.590 1.00 61.81 84 ASP A C 1
ATOM 663 O O . ASP A 1 84 ? -39.224 4.626 -17.032 1.00 61.81 84 ASP A O 1
ATOM 667 N N . THR A 1 85 ? -40.150 5.339 -18.920 1.00 61.06 85 THR A N 1
ATOM 668 C CA . THR A 1 85 ? -39.184 4.659 -19.806 1.00 61.06 85 THR A CA 1
ATOM 669 C C . THR A 1 85 ? -37.897 5.455 -20.008 1.00 61.06 85 THR A C 1
ATOM 671 O O . THR A 1 85 ? -36.989 4.996 -20.702 1.00 61.06 85 THR A O 1
ATOM 674 N N . ASN A 1 86 ? -37.800 6.672 -19.460 1.00 67.88 86 ASN A N 1
ATOM 675 C CA . ASN A 1 86 ? -36.659 7.550 -19.719 1.00 67.88 86 ASN A CA 1
ATOM 676 C C . ASN A 1 86 ? -35.370 7.018 -19.081 1.00 67.88 86 ASN A C 1
ATOM 678 O O . ASN A 1 86 ? -34.290 7.266 -19.616 1.00 67.88 86 ASN A O 1
ATOM 682 N N . TRP A 1 87 ? -35.468 6.229 -18.004 1.00 70.19 87 TRP A N 1
ATOM 683 C CA . TRP A 1 87 ? -34.286 5.642 -17.371 1.00 70.19 87 TRP A CA 1
ATOM 684 C C . TRP A 1 87 ? -33.566 4.635 -18.277 1.00 70.19 87 TRP A C 1
ATOM 686 O O . TRP A 1 87 ? -32.352 4.517 -18.159 1.00 70.19 87 TRP A O 1
ATOM 696 N N . ILE A 1 88 ? -34.267 3.949 -19.196 1.00 73.81 88 ILE A N 1
ATOM 697 C CA . ILE A 1 88 ? -33.643 3.003 -20.141 1.00 73.81 88 ILE A CA 1
ATOM 698 C C . ILE A 1 88 ? -32.715 3.765 -21.086 1.00 73.81 88 ILE A C 1
ATOM 700 O O . ILE A 1 88 ? -31.551 3.401 -21.232 1.00 73.81 88 ILE A O 1
ATOM 704 N N . GLY A 1 89 ? -33.200 4.868 -21.665 1.00 74.50 89 GLY A N 1
ATOM 705 C CA . GLY A 1 89 ? -32.374 5.761 -22.478 1.00 74.50 89 GLY A CA 1
ATOM 706 C C . GLY A 1 89 ? -31.182 6.302 -21.685 1.00 74.50 89 GLY A C 1
ATOM 707 O O . GLY A 1 89 ? -30.048 6.179 -22.131 1.00 74.50 89 GLY A O 1
ATOM 708 N N . SER A 1 90 ? -31.412 6.792 -20.460 1.00 76.88 90 SER A N 1
ATOM 709 C CA . SER A 1 90 ? -30.334 7.287 -19.588 1.00 76.88 90 SER A CA 1
ATOM 710 C C . SER A 1 90 ? -29.316 6.211 -19.194 1.00 76.88 90 SER A C 1
ATOM 712 O O . SER A 1 90 ? -28.139 6.517 -19.018 1.00 76.88 90 SER A O 1
ATOM 714 N N . TYR A 1 91 ? -29.741 4.956 -19.053 1.00 77.50 91 TYR A N 1
ATOM 715 C CA . TYR A 1 91 ? -28.854 3.837 -18.751 1.00 77.50 91 TYR A CA 1
ATOM 716 C C . TYR A 1 91 ? -28.001 3.442 -19.959 1.00 77.50 91 TYR A C 1
ATOM 718 O O . TYR A 1 91 ? -26.818 3.148 -19.806 1.00 77.50 91 TYR A O 1
ATOM 726 N N . LEU A 1 92 ? -28.564 3.477 -21.167 1.00 77.88 92 LEU A N 1
ATOM 727 C CA . LEU A 1 92 ? -27.799 3.235 -22.391 1.00 77.88 92 LEU A CA 1
ATOM 728 C C . LEU A 1 92 ? -26.828 4.380 -22.686 1.00 77.88 92 LEU A C 1
ATOM 730 O O . LEU A 1 92 ? -25.677 4.116 -23.025 1.00 77.88 92 LEU A O 1
ATOM 734 N N . ASP A 1 93 ? -27.243 5.625 -22.451 1.00 78.00 93 ASP A N 1
ATOM 735 C CA . ASP A 1 93 ? -26.349 6.787 -22.481 1.00 78.00 93 ASP A CA 1
ATOM 736 C C . ASP A 1 93 ? -25.213 6.641 -21.463 1.00 78.00 93 ASP A C 1
ATOM 738 O O . ASP A 1 93 ? -24.068 6.998 -21.739 1.00 78.00 93 ASP A O 1
ATOM 742 N N . TYR A 1 94 ? -25.509 6.111 -20.272 1.00 83.38 94 TYR A N 1
ATOM 743 C CA . TYR A 1 94 ? -24.489 5.784 -19.281 1.00 83.38 94 TYR A CA 1
ATOM 744 C C . TYR A 1 94 ? -23.524 4.722 -19.826 1.00 83.38 94 TYR A C 1
ATOM 746 O O . TYR A 1 94 ? -22.315 4.938 -19.816 1.00 83.38 94 TYR A O 1
ATOM 754 N N . LEU A 1 95 ? -24.026 3.608 -20.363 1.00 78.50 95 LEU A N 1
ATOM 755 C CA . LEU A 1 95 ? -23.164 2.566 -20.927 1.00 78.50 95 LEU A CA 1
ATOM 756 C C . LEU A 1 95 ? -22.253 3.112 -22.027 1.00 78.50 95 LEU A C 1
ATOM 758 O O . LEU A 1 95 ? -21.060 2.840 -21.984 1.00 78.50 95 LEU A O 1
ATOM 762 N N . GLN A 1 96 ? -22.772 3.932 -22.940 1.00 86.31 96 GLN A N 1
ATOM 763 C CA . GLN A 1 96 ? -21.979 4.586 -23.981 1.00 86.31 96 GLN A CA 1
ATOM 764 C C . GLN A 1 96 ? -20.886 5.497 -23.396 1.00 86.31 96 GLN A C 1
ATOM 766 O O . GLN A 1 96 ? -19.734 5.426 -23.817 1.00 86.31 96 GLN A O 1
ATOM 771 N N . LYS A 1 97 ? -21.229 6.366 -22.434 1.00 82.38 97 LYS A N 1
ATOM 772 C CA . LYS A 1 97 ? -20.293 7.358 -21.868 1.00 82.38 97 LYS A CA 1
ATOM 773 C C . LYS A 1 97 ? -19.174 6.734 -21.041 1.00 82.38 97 LYS A C 1
ATOM 775 O O . LYS A 1 97 ? -18.096 7.314 -20.944 1.00 82.38 97 LYS A O 1
ATOM 780 N N . TYR A 1 98 ? -19.446 5.592 -20.417 1.00 75.75 98 TYR A N 1
ATOM 781 C CA . TYR A 1 98 ? -18.524 4.948 -19.484 1.00 75.75 98 TYR A CA 1
ATOM 782 C C . TYR A 1 98 ? -17.876 3.674 -20.045 1.00 75.75 98 TYR A C 1
ATOM 784 O O . TYR A 1 98 ? -16.971 3.131 -19.411 1.00 75.75 98 TYR A O 1
ATOM 792 N N . SER A 1 99 ? -18.266 3.209 -21.237 1.00 80.12 99 SER A N 1
ATOM 793 C CA . SER A 1 99 ? -17.552 2.152 -21.958 1.00 80.12 99 SER A CA 1
ATOM 794 C C . SER A 1 99 ? -16.342 2.730 -22.698 1.00 80.12 99 SER A C 1
ATOM 796 O O . SER A 1 99 ? -16.422 3.052 -23.881 1.00 80.12 99 SER A O 1
ATOM 798 N N . ASN A 1 100 ? -15.223 2.873 -21.990 1.00 70.44 100 ASN A N 1
ATOM 799 C CA . ASN A 1 100 ? -13.939 3.265 -22.569 1.00 70.44 100 ASN A CA 1
ATOM 800 C C . ASN A 1 100 ? -13.041 2.022 -22.676 1.00 70.44 100 ASN A C 1
ATOM 802 O O . ASN A 1 100 ? -12.810 1.342 -21.679 1.00 70.44 100 ASN A O 1
ATOM 806 N N . GLY A 1 101 ? -12.571 1.696 -23.885 1.00 86.56 101 GLY A N 1
ATOM 807 C CA . GLY A 1 101 ? -11.687 0.550 -24.147 1.00 86.56 101 GLY A CA 1
ATOM 808 C C . GLY A 1 101 ? -12.146 -0.345 -25.302 1.00 86.56 101 GLY A C 1
ATOM 809 O O . GLY A 1 101 ? -12.813 0.122 -26.227 1.00 86.56 101 GLY A O 1
ATOM 810 N N . THR A 1 102 ? -11.771 -1.629 -25.248 1.00 88.25 102 THR A N 1
ATOM 811 C CA . THR A 1 102 ? -11.999 -2.631 -26.310 1.00 88.25 102 THR A CA 1
ATOM 812 C C . THR A 1 102 ? -13.476 -2.915 -26.569 1.00 88.25 102 THR A C 1
ATOM 814 O O . THR A 1 102 ? -13.836 -3.235 -27.696 1.00 88.25 102 THR A O 1
ATOM 817 N N . LEU A 1 103 ? -14.329 -2.808 -25.548 1.00 92.88 103 LEU A N 1
ATOM 818 C CA . LEU A 1 103 ? -15.781 -2.956 -25.645 1.00 92.88 103 LEU A CA 1
ATOM 819 C C . LEU A 1 103 ? -16.440 -1.585 -25.515 1.00 92.88 103 LEU A C 1
ATOM 821 O O . LEU A 1 103 ? -16.225 -0.896 -24.519 1.00 92.88 103 LEU A O 1
ATOM 825 N N . GLN A 1 104 ? -17.285 -1.232 -26.477 1.00 94.31 104 GLN A N 1
ATOM 826 C CA . GLN A 1 104 ? -18.061 0.005 -26.482 1.00 94.31 104 GLN A CA 1
ATOM 827 C C . GLN A 1 104 ? -19.522 -0.253 -26.853 1.00 94.31 104 GLN A C 1
ATOM 829 O O . GLN A 1 104 ? -19.857 -1.284 -27.441 1.00 94.31 104 GLN A O 1
ATOM 834 N N . PHE A 1 105 ? -20.390 0.700 -26.527 1.00 94.38 105 PHE A N 1
ATOM 835 C CA . PHE A 1 105 ? -21.791 0.708 -26.947 1.00 94.38 105 PHE A CA 1
ATOM 836 C C . PHE A 1 105 ? -22.058 1.906 -27.857 1.00 94.38 105 PHE A C 1
ATOM 838 O O . PHE A 1 105 ? -21.526 2.994 -27.631 1.00 94.38 105 PHE A O 1
ATOM 845 N N . SER A 1 106 ? -22.877 1.718 -28.895 1.00 94.75 106 SER A N 1
ATOM 846 C CA . SER A 1 106 ? -23.340 2.849 -29.706 1.00 94.75 106 SER A CA 1
ATOM 847 C C . SER A 1 106 ? -24.334 3.711 -28.929 1.00 94.75 106 SER A C 1
ATOM 849 O O . SER A 1 106 ? -24.944 3.254 -27.959 1.00 94.75 106 SER A O 1
ATOM 851 N N . GLU A 1 107 ? -24.571 4.928 -29.418 1.00 92.81 107 GLU A N 1
ATOM 852 C CA . GLU A 1 107 ? -25.685 5.754 -28.944 1.00 92.81 107 GLU A CA 1
ATOM 853 C C . GLU A 1 107 ? -27.005 4.966 -28.990 1.00 92.81 107 GLU A C 1
ATOM 855 O O . GLU A 1 107 ? -27.219 4.194 -29.939 1.00 92.81 107 GLU A O 1
ATOM 860 N N . PRO A 1 108 ? -27.880 5.115 -27.978 1.00 92.19 108 PRO A N 1
ATOM 861 C CA . PRO A 1 108 ? -29.193 4.497 -28.004 1.00 92.19 108 PRO A CA 1
ATOM 862 C C . PRO A 1 108 ? -30.069 5.135 -29.081 1.00 92.19 108 PRO A C 1
ATOM 864 O O . PRO A 1 108 ? -30.314 6.341 -29.086 1.00 92.19 108 PRO A O 1
ATOM 867 N N . ILE A 1 109 ? -30.607 4.307 -29.971 1.00 93.94 109 ILE A N 1
ATOM 868 C CA . ILE A 1 109 ? -31.471 4.749 -31.066 1.00 93.94 109 ILE A CA 1
ATOM 869 C C . ILE A 1 109 ? -32.922 4.415 -30.725 1.00 93.94 109 ILE A C 1
ATOM 871 O O . ILE A 1 109 ? -33.260 3.260 -30.465 1.00 93.94 109 ILE A O 1
ATOM 875 N N . LEU A 1 110 ? -33.784 5.436 -30.738 1.00 91.62 110 LEU A N 1
ATOM 876 C CA . LEU A 1 110 ? -35.219 5.303 -30.486 1.00 91.62 110 LEU A CA 1
ATOM 877 C C . LEU A 1 110 ? -35.927 4.608 -31.659 1.00 91.62 110 LEU A C 1
ATOM 879 O O . LEU A 1 110 ? -35.790 5.002 -32.817 1.00 91.62 110 LEU A O 1
ATOM 883 N N . ILE A 1 111 ? -36.761 3.628 -31.334 1.00 90.69 111 ILE A N 1
ATOM 884 C CA . ILE A 1 111 ? -37.717 2.973 -32.220 1.00 90.69 111 ILE A CA 1
ATOM 885 C C . ILE A 1 111 ? -39.107 3.468 -31.806 1.00 90.69 111 ILE A C 1
ATOM 887 O O . ILE A 1 111 ? -39.491 3.380 -30.640 1.00 90.69 111 ILE A O 1
ATOM 891 N N . LEU A 1 112 ? -39.857 4.020 -32.761 1.00 83.94 112 LEU A N 1
ATOM 892 C CA . LEU A 1 112 ? -41.191 4.583 -32.508 1.00 83.94 112 LEU A CA 1
ATOM 893 C C . LEU A 1 112 ? -42.284 3.512 -32.318 1.00 83.94 112 LEU A C 1
ATOM 895 O O . LEU A 1 112 ? -43.377 3.836 -31.862 1.00 83.94 112 LEU A O 1
ATOM 899 N N . ASP A 1 113 ? -41.961 2.255 -32.628 1.00 84.50 113 ASP A N 1
ATOM 900 C CA . ASP A 1 113 ? -42.834 1.085 -32.541 1.00 84.50 113 ASP A CA 1
ATOM 901 C C . ASP A 1 113 ? -42.330 0.091 -31.482 1.00 84.50 113 ASP A C 1
ATOM 903 O O . ASP A 1 113 ? -41.151 0.086 -31.129 1.00 84.50 113 ASP A O 1
ATOM 907 N N . SER A 1 114 ? -43.206 -0.814 -31.031 1.00 87.69 114 SER A N 1
ATOM 908 C CA . SER A 1 114 ? -42.859 -1.891 -30.092 1.00 87.69 114 SER A CA 1
ATOM 909 C C . SER A 1 114 ? -41.811 -2.861 -30.655 1.00 87.69 114 SER A C 1
ATOM 911 O O . SER A 1 114 ? -41.908 -3.283 -31.816 1.00 87.69 114 SER A O 1
ATOM 913 N N . LEU A 1 115 ? -40.876 -3.312 -29.814 1.00 92.44 115 LEU A N 1
ATOM 914 C CA . LEU A 1 115 ? -39.787 -4.222 -30.180 1.00 92.44 115 LEU A CA 1
ATOM 915 C C . LEU A 1 115 ? -40.237 -5.698 -30.257 1.00 92.44 115 LEU A C 1
ATOM 917 O O . LEU A 1 115 ? -39.821 -6.571 -29.494 1.00 92.44 115 LEU A O 1
ATOM 921 N N . THR A 1 116 ? -41.081 -6.013 -31.239 1.00 93.44 116 THR A N 1
ATOM 922 C CA . THR A 1 116 ? -41.466 -7.407 -31.537 1.00 93.44 116 THR A CA 1
ATOM 923 C C . THR A 1 116 ? -40.261 -8.252 -31.974 1.00 93.44 116 THR A C 1
ATOM 925 O O . THR A 1 116 ? -39.238 -7.712 -32.387 1.00 93.44 116 THR A O 1
ATOM 928 N N . GLU A 1 117 ? -40.348 -9.586 -31.877 1.00 93.31 117 GLU A N 1
ATOM 929 C CA . GLU A 1 117 ? -39.232 -10.477 -32.259 1.00 93.31 117 GLU A CA 1
ATOM 930 C C . GLU A 1 117 ? -38.865 -10.310 -33.730 1.00 93.31 117 GLU A C 1
ATOM 932 O O . GLU A 1 117 ? -37.719 -10.025 -34.039 1.00 93.31 117 GLU A O 1
ATOM 937 N N . ALA A 1 118 ? -39.865 -10.302 -34.613 1.00 93.62 118 ALA A N 1
ATOM 938 C CA . ALA A 1 118 ? -39.665 -10.058 -36.038 1.00 93.62 118 ALA A CA 1
ATOM 939 C C . ALA A 1 118 ? -38.990 -8.705 -36.329 1.00 93.62 118 ALA A C 1
ATOM 941 O O . ALA A 1 118 ? -38.223 -8.576 -37.283 1.00 93.62 118 ALA A O 1
ATOM 942 N N . ARG A 1 119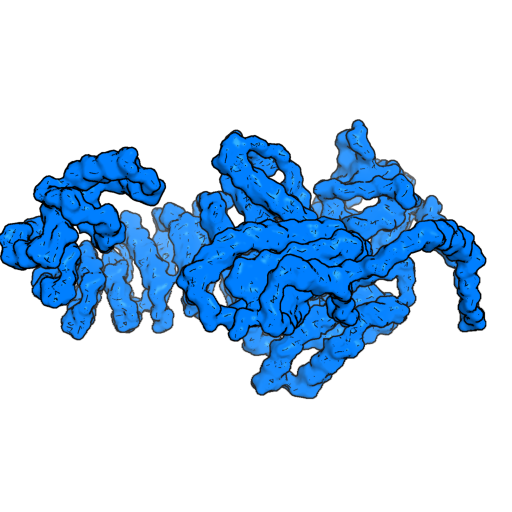 ? -39.262 -7.675 -35.514 1.00 93.62 119 ARG A N 1
ATOM 943 C CA . ARG A 1 119 ? -38.613 -6.369 -35.666 1.00 93.62 119 ARG A CA 1
ATOM 944 C C . ARG A 1 119 ? -37.178 -6.386 -35.153 1.00 93.62 119 ARG A C 1
ATOM 946 O O . ARG A 1 119 ? -36.319 -5.797 -35.802 1.00 93.62 119 ARG A O 1
ATOM 953 N N . PHE A 1 120 ? -36.925 -7.050 -34.027 1.00 95.44 120 PHE A N 1
ATOM 954 C CA . PHE A 1 120 ? -35.575 -7.257 -33.510 1.00 95.44 120 PHE A CA 1
ATOM 955 C C . PHE A 1 120 ? -34.726 -8.073 -34.492 1.00 95.44 120 PHE A C 1
ATOM 957 O O . PHE A 1 120 ? -33.619 -7.653 -34.809 1.00 95.44 120 PHE A O 1
ATOM 964 N N . ASP A 1 121 ? -35.275 -9.154 -35.050 1.00 94.56 121 ASP A N 1
ATOM 965 C CA . ASP A 1 121 ? -34.658 -9.952 -36.113 1.00 94.56 121 ASP A CA 1
ATOM 966 C C . ASP A 1 121 ? -34.350 -9.095 -37.338 1.00 94.56 121 ASP A C 1
ATOM 968 O O . ASP A 1 121 ? -33.217 -9.064 -37.795 1.00 94.56 121 ASP A O 1
ATOM 972 N N . SER A 1 122 ? -35.315 -8.303 -37.813 1.00 94.00 122 SER A N 1
ATOM 973 C CA . SER A 1 122 ? -35.102 -7.397 -38.946 1.00 94.00 122 SER A CA 1
ATOM 974 C C . SER A 1 122 ? -34.003 -6.357 -38.688 1.00 94.00 122 SER A C 1
ATOM 976 O O . SER A 1 122 ? -33.247 -6.037 -39.607 1.00 94.00 122 SER A O 1
ATOM 978 N N . LEU A 1 123 ? -33.903 -5.819 -37.467 1.00 94.50 123 LEU A N 1
ATOM 979 C CA . LEU A 1 123 ? -32.835 -4.893 -37.077 1.00 94.50 123 LEU A CA 1
ATOM 980 C C . LEU A 1 123 ? -31.485 -5.604 -36.995 1.00 94.50 123 LEU A C 1
ATOM 982 O O . LEU A 1 123 ? -30.494 -5.097 -37.517 1.00 94.50 123 LEU A O 1
ATOM 986 N N . TYR A 1 124 ? -31.449 -6.776 -36.367 1.00 95.94 124 TYR A N 1
ATOM 987 C CA . TYR A 1 124 ? -30.255 -7.603 -36.280 1.00 95.94 124 TYR A CA 1
ATOM 988 C C . TYR A 1 124 ? -29.750 -7.969 -37.676 1.00 95.94 124 TYR A C 1
ATOM 990 O O . TYR A 1 124 ? -28.568 -7.789 -37.968 1.00 95.94 124 TYR A O 1
ATOM 998 N N . ASP A 1 125 ? -30.646 -8.383 -38.565 1.00 93.19 125 ASP A N 1
ATOM 999 C CA . ASP A 1 125 ? -30.290 -8.755 -39.923 1.00 93.19 125 ASP A CA 1
ATOM 1000 C C . ASP A 1 125 ? -29.782 -7.549 -40.709 1.00 93.19 125 ASP A C 1
ATOM 1002 O O . ASP A 1 125 ? -28.714 -7.601 -41.305 1.00 93.19 125 ASP A O 1
ATOM 1006 N N . SER A 1 126 ? -30.476 -6.411 -40.636 1.00 92.88 126 SER A N 1
ATOM 1007 C CA . SER A 1 126 ? -30.060 -5.197 -41.346 1.00 92.88 126 SER A CA 1
ATOM 1008 C C . SER A 1 126 ? -28.723 -4.626 -40.863 1.00 92.88 126 SER A C 1
ATOM 1010 O O . SER A 1 126 ? -28.027 -3.987 -41.653 1.00 92.88 126 SER A O 1
ATOM 1012 N N . LEU A 1 127 ? -28.392 -4.767 -39.576 1.00 92.44 127 LEU A N 1
ATOM 1013 C CA . LEU A 1 127 ? -27.230 -4.110 -38.965 1.00 92.44 127 LEU A CA 1
ATOM 1014 C C . LEU A 1 127 ? -26.023 -5.043 -38.824 1.00 92.44 127 LEU A C 1
ATOM 1016 O O . LEU A 1 127 ? -24.881 -4.580 -38.834 1.00 92.44 127 LEU A O 1
ATOM 1020 N N . LEU A 1 128 ? -26.254 -6.348 -38.670 1.00 91.50 128 LEU A N 1
ATOM 1021 C CA . LEU A 1 128 ? -25.225 -7.322 -38.301 1.00 91.50 128 LEU A CA 1
ATOM 1022 C C . LEU A 1 128 ? -25.197 -8.558 -39.200 1.00 91.50 128 LEU A C 1
ATOM 1024 O O . LEU A 1 128 ? -24.100 -9.091 -39.409 1.00 91.50 128 LEU A O 1
ATOM 1028 N N . ALA A 1 129 ? -26.334 -9.002 -39.749 1.00 78.44 129 ALA A N 1
ATOM 1029 C CA . ALA A 1 129 ? -26.343 -10.087 -40.725 1.00 78.44 129 ALA A CA 1
ATOM 1030 C C . ALA A 1 129 ? -26.056 -9.533 -42.123 1.00 78.44 129 ALA A C 1
ATOM 1032 O O . ALA A 1 129 ? -26.918 -9.081 -42.869 1.00 78.44 129 ALA A O 1
ATOM 1033 N N . THR A 1 130 ? -24.799 -9.605 -42.538 1.00 62.28 130 THR A N 1
ATOM 1034 C CA . THR A 1 130 ? -24.513 -9.572 -43.969 1.00 62.28 130 THR A CA 1
ATOM 1035 C C . THR A 1 130 ? -25.176 -10.791 -44.607 1.00 62.28 130 THR A C 1
ATOM 1037 O O . THR A 1 130 ? -24.631 -11.889 -44.519 1.00 62.28 130 THR A O 1
ATOM 1040 N N . ASN A 1 131 ? -26.317 -10.597 -45.277 1.00 46.41 131 ASN A N 1
ATOM 1041 C CA . ASN A 1 131 ? -26.838 -11.504 -46.305 1.00 46.41 131 ASN A CA 1
ATOM 1042 C C . ASN A 1 131 ? -25.876 -11.506 -47.504 1.00 46.41 131 ASN A C 1
ATOM 1044 O O . ASN A 1 131 ? -26.211 -11.080 -48.604 1.00 46.41 131 ASN A O 1
ATOM 1048 N N . TYR A 1 132 ? -24.643 -11.944 -47.281 1.00 45.75 132 TYR A N 1
ATOM 1049 C CA . TYR A 1 132 ? -23.823 -12.499 -48.336 1.00 45.75 132 TYR A CA 1
ATOM 1050 C C . TYR A 1 132 ? -24.099 -13.995 -48.296 1.00 45.75 132 TYR A C 1
ATOM 1052 O O . TYR A 1 132 ? -23.501 -14.726 -47.508 1.00 45.75 132 TYR A O 1
ATOM 1060 N N . GLN A 1 133 ? -25.028 -14.445 -49.144 1.00 41.22 133 GLN A N 1
ATOM 1061 C CA . GLN A 1 133 ? -24.874 -15.770 -49.727 1.00 41.22 133 GLN A CA 1
ATOM 1062 C C . GLN A 1 133 ? -23.479 -15.765 -50.352 1.00 41.22 133 GLN A C 1
ATOM 1064 O O . GLN A 1 133 ? -23.215 -15.065 -51.328 1.00 41.22 133 GLN A O 1
ATOM 1069 N N . LEU A 1 134 ? -22.543 -16.422 -49.675 1.00 42.69 134 LEU A N 1
ATOM 1070 C CA . LEU A 1 134 ? -21.264 -16.772 -50.252 1.00 42.69 134 LEU A CA 1
ATOM 1071 C C . LEU A 1 134 ? -21.596 -17.732 -51.390 1.00 42.69 134 LEU A C 1
ATOM 1073 O O . LEU A 1 134 ? -21.852 -18.905 -51.141 1.00 42.69 134 LEU A O 1
ATOM 1077 N N . ASP A 1 135 ? -21.648 -17.221 -52.619 1.00 38.62 135 ASP A N 1
ATOM 1078 C CA . ASP A 1 135 ? -21.484 -18.075 -53.785 1.00 38.62 135 ASP A CA 1
ATOM 1079 C C . ASP A 1 135 ? -20.169 -18.841 -53.584 1.00 38.62 135 ASP A C 1
ATOM 1081 O O . ASP A 1 135 ? -19.097 -18.239 -53.419 1.00 38.62 135 ASP A O 1
ATOM 1085 N N . ASP A 1 136 ? -20.272 -20.170 -53.577 1.00 44.88 136 ASP A N 1
ATOM 1086 C CA . ASP A 1 136 ? -19.194 -21.154 -53.396 1.00 44.88 136 ASP A CA 1
ATOM 1087 C C . ASP A 1 136 ? -17.997 -20.957 -54.360 1.00 44.88 136 ASP A C 1
ATOM 1089 O O . ASP A 1 136 ? -16.953 -21.596 -54.227 1.00 44.88 136 ASP A O 1
ATOM 1093 N N . GLU A 1 137 ? -18.082 -20.022 -55.309 1.00 40.41 137 GLU A N 1
ATOM 1094 C CA . GLU A 1 137 ? -17.005 -19.655 -56.227 1.00 40.41 137 GLU A CA 1
ATOM 1095 C C . GLU A 1 137 ? -15.897 -18.795 -55.584 1.00 40.41 137 GLU A C 1
ATOM 1097 O O . GLU A 1 137 ? -14.746 -18.856 -56.025 1.00 40.41 137 GLU A O 1
ATOM 1102 N N . ARG A 1 138 ? -16.162 -18.040 -54.502 1.00 39.50 138 ARG A N 1
ATOM 1103 C CA . ARG A 1 138 ? -15.127 -17.176 -53.878 1.00 39.50 138 ARG A CA 1
ATOM 1104 C C . ARG A 1 138 ? -14.124 -17.919 -52.993 1.00 39.50 138 ARG A C 1
ATOM 1106 O O . ARG A 1 138 ? -12.979 -17.481 -52.889 1.00 39.50 138 ARG A O 1
ATOM 1113 N N . LEU A 1 139 ? -14.501 -19.064 -52.425 1.00 44.06 139 LEU A N 1
ATOM 1114 C CA . LEU A 1 139 ? -13.557 -19.943 -51.717 1.00 44.06 139 LEU A CA 1
ATOM 1115 C C . LEU A 1 139 ? -12.537 -20.576 -52.681 1.00 44.06 139 LEU A C 1
ATOM 1117 O O . LEU A 1 139 ? -11.390 -20.793 -52.298 1.00 44.06 139 LEU A O 1
ATOM 1121 N N . ASN A 1 140 ? -12.901 -20.751 -53.956 1.00 42.22 140 ASN A N 1
ATOM 1122 C CA . ASN A 1 140 ? -11.969 -21.174 -55.003 1.00 42.22 140 ASN A CA 1
ATOM 1123 C C . ASN A 1 140 ? -11.110 -20.023 -55.559 1.00 42.22 140 ASN A C 1
ATOM 1125 O O . ASN A 1 140 ? -10.009 -20.277 -56.046 1.00 42.22 140 ASN A O 1
ATOM 1129 N N . LEU A 1 141 ? -11.549 -18.761 -55.454 1.00 39.81 141 LEU A N 1
ATOM 1130 C CA . LEU A 1 141 ? -10.711 -17.611 -55.817 1.00 39.81 141 LEU A CA 1
ATOM 1131 C C . LEU A 1 141 ? -9.593 -17.351 -54.796 1.00 39.81 141 LEU A C 1
ATOM 1133 O O . LEU A 1 141 ? -8.479 -17.049 -55.210 1.00 39.81 141 LEU A O 1
ATOM 1137 N N . ASN A 1 142 ? -9.838 -17.527 -53.494 1.00 40.53 142 ASN A N 1
ATOM 1138 C CA . ASN A 1 142 ? -8.798 -17.312 -52.475 1.00 40.53 142 ASN A CA 1
ATOM 1139 C C . ASN A 1 142 ? -7.658 -18.344 -52.560 1.00 40.53 142 ASN A C 1
ATOM 1141 O O . ASN A 1 142 ? -6.498 -17.969 -52.423 1.00 40.53 142 ASN A O 1
ATOM 1145 N N . ASN A 1 143 ? -7.958 -19.595 -52.927 1.00 42.84 143 ASN A N 1
ATOM 1146 C CA . ASN A 1 143 ? -6.930 -20.608 -53.210 1.00 42.84 143 ASN A CA 1
ATOM 1147 C C . ASN A 1 143 ? -6.119 -20.308 -54.492 1.00 42.84 143 ASN A C 1
ATOM 1149 O O . ASN A 1 143 ? -5.009 -20.813 -54.662 1.00 42.84 143 ASN A O 1
ATOM 1153 N N . ASN A 1 144 ? -6.650 -19.482 -55.400 1.00 37.03 144 ASN A N 1
ATOM 1154 C CA . ASN A 1 144 ? -5.933 -19.024 -56.594 1.00 37.03 144 ASN A CA 1
ATOM 1155 C C . ASN A 1 144 ? -5.158 -17.716 -56.355 1.00 37.03 144 ASN A C 1
ATOM 1157 O O . ASN A 1 144 ? -4.133 -17.506 -57.000 1.00 37.03 144 ASN A O 1
ATOM 1161 N N . ILE A 1 145 ? -5.588 -16.875 -55.407 1.00 43.12 145 ILE A N 1
ATOM 1162 C CA . ILE A 1 145 ? -4.886 -15.644 -55.010 1.00 43.12 145 ILE A CA 1
ATOM 1163 C C . ILE A 1 145 ? -3.658 -15.969 -54.143 1.00 43.12 145 ILE A C 1
ATOM 1165 O O . ILE A 1 145 ? -2.591 -15.433 -54.423 1.00 43.12 145 ILE A O 1
ATOM 1169 N N . GLU A 1 146 ? -3.722 -16.945 -53.226 1.00 40.47 146 GLU A N 1
ATOM 1170 C CA . GLU A 1 146 ? -2.526 -17.426 -52.495 1.00 40.47 146 GLU A CA 1
ATOM 1171 C C . GLU A 1 146 ? -1.460 -18.049 -53.423 1.00 40.47 146 GLU A C 1
ATOM 1173 O O . GLU A 1 146 ? -0.265 -18.022 -53.125 1.00 40.47 146 GLU A O 1
ATOM 1178 N N . ASN A 1 147 ? -1.858 -18.549 -54.599 1.00 38.81 147 ASN A N 1
ATOM 1179 C CA . ASN A 1 147 ? -0.926 -19.040 -55.621 1.00 38.81 147 ASN A CA 1
ATOM 1180 C C . ASN A 1 147 ? -0.418 -17.942 -56.581 1.00 38.81 147 ASN A C 1
ATOM 1182 O O . ASN A 1 147 ? 0.591 -18.151 -57.256 1.00 38.81 147 ASN A O 1
ATOM 1186 N N . GLN A 1 148 ? -1.067 -16.772 -56.638 1.00 34.94 148 GLN A N 1
ATOM 1187 C CA . GLN A 1 148 ? -0.616 -15.619 -57.432 1.00 34.94 148 GLN A CA 1
ATOM 1188 C C . GLN A 1 148 ? 0.181 -14.590 -56.615 1.00 34.94 148 GLN A C 1
ATOM 1190 O O . GLN A 1 148 ? 1.071 -13.947 -57.173 1.00 34.94 148 GLN A O 1
ATOM 1195 N N . GLU A 1 149 ? -0.044 -14.477 -55.304 1.00 39.28 149 GLU A N 1
ATOM 1196 C CA . GLU A 1 149 ? 0.751 -13.614 -54.412 1.00 39.28 149 GLU A CA 1
ATOM 1197 C C . GLU A 1 149 ? 2.168 -14.156 -54.158 1.00 39.28 149 GLU A C 1
ATOM 1199 O O . GLU A 1 149 ? 3.073 -13.386 -53.853 1.00 39.28 149 GLU A O 1
ATOM 1204 N N . ASN A 1 150 ? 2.415 -15.443 -54.428 1.00 38.22 150 ASN A N 1
ATOM 1205 C CA . ASN A 1 150 ? 3.770 -16.004 -54.474 1.00 38.22 150 ASN A CA 1
ATOM 1206 C C . ASN A 1 150 ? 4.564 -15.639 -55.748 1.00 38.22 150 ASN A C 1
ATOM 1208 O O . ASN A 1 150 ? 5.727 -16.020 -55.847 1.00 38.22 150 ASN A O 1
ATOM 1212 N N . ASN A 1 151 ? 3.983 -14.912 -56.716 1.00 34.31 151 ASN A N 1
ATOM 1213 C CA . ASN A 1 151 ? 4.641 -14.612 -57.998 1.00 34.31 151 ASN A CA 1
ATOM 1214 C C . ASN A 1 151 ? 4.633 -13.137 -58.442 1.00 34.31 151 ASN A C 1
ATOM 1216 O O . ASN A 1 151 ? 5.112 -12.858 -59.536 1.00 34.31 151 ASN A O 1
ATOM 1220 N N . ASN A 1 152 ? 4.168 -12.181 -57.630 1.00 31.33 152 ASN A N 1
ATOM 1221 C CA . ASN A 1 152 ? 4.208 -10.757 -57.994 1.00 31.33 152 ASN A CA 1
ATOM 1222 C C . ASN A 1 152 ? 4.861 -9.898 -56.903 1.00 31.33 152 ASN A C 1
ATOM 1224 O O . ASN A 1 152 ? 4.193 -9.215 -56.129 1.00 31.33 152 ASN A O 1
ATOM 1228 N N . SER A 1 153 ? 6.196 -9.889 -56.889 1.00 31.52 153 SER A N 1
ATOM 1229 C CA . SER A 1 153 ? 6.973 -8.782 -56.331 1.00 31.52 153 SER A CA 1
ATOM 1230 C C . SER A 1 153 ? 6.771 -7.548 -57.213 1.00 31.52 153 SER A C 1
ATOM 1232 O O . SER A 1 153 ? 7.221 -7.525 -58.359 1.00 31.52 153 SER A O 1
ATOM 1234 N N . PHE A 1 154 ? 6.082 -6.530 -56.701 1.00 31.56 154 PHE A N 1
ATOM 1235 C CA . PHE A 1 154 ? 6.014 -5.230 -57.359 1.00 31.56 154 PHE A CA 1
ATOM 1236 C C . PHE A 1 154 ? 7.345 -4.489 -57.191 1.00 31.56 154 PHE A C 1
ATOM 1238 O O . PHE A 1 154 ? 7.754 -4.169 -56.074 1.00 31.56 154 PHE A O 1
ATOM 1245 N N . ASP A 1 155 ? 7.981 -4.222 -58.331 1.00 34.88 155 ASP A N 1
ATOM 1246 C CA . ASP A 1 155 ? 9.094 -3.296 -58.513 1.00 34.88 155 ASP A CA 1
ATOM 1247 C C . ASP A 1 155 ? 8.757 -1.914 -57.939 1.00 34.88 155 ASP A C 1
ATOM 1249 O O . ASP A 1 155 ? 7.882 -1.204 -58.443 1.00 34.88 155 ASP A O 1
ATOM 1253 N N . ILE A 1 156 ? 9.511 -1.500 -56.920 1.00 36.34 156 ILE A N 1
ATOM 1254 C CA . ILE A 1 156 ? 9.723 -0.086 -56.616 1.00 36.34 156 ILE A CA 1
ATOM 1255 C C . ILE A 1 156 ? 11.099 0.262 -57.168 1.00 36.34 156 ILE A C 1
ATOM 1257 O O . ILE A 1 156 ? 12.128 -0.215 -56.696 1.00 36.34 156 ILE A O 1
ATOM 1261 N N . SER A 1 157 ? 11.065 1.083 -58.212 1.00 32.16 157 SER A N 1
ATOM 1262 C CA . SER A 1 157 ? 12.204 1.574 -58.970 1.00 32.16 157 SER A CA 1
ATOM 1263 C C . SER A 1 157 ? 13.302 2.168 -58.091 1.00 32.16 157 SER A C 1
ATOM 1265 O O . SER A 1 157 ? 13.064 3.046 -57.258 1.00 32.16 157 SER A O 1
ATOM 1267 N N . GLU A 1 158 ? 14.507 1.702 -58.391 1.00 32.03 158 GLU A N 1
ATOM 1268 C CA . GLU A 1 158 ? 15.815 2.152 -57.951 1.00 32.03 158 GLU A CA 1
ATOM 1269 C C . GLU A 1 158 ? 15.990 3.677 -57.990 1.00 32.03 158 GLU A C 1
ATOM 1271 O O . GLU A 1 158 ? 15.824 4.323 -59.023 1.00 32.03 158 GLU A O 1
ATOM 1276 N N . ASN A 1 159 ? 16.419 4.232 -56.857 1.00 31.77 159 ASN A N 1
ATOM 1277 C CA . ASN A 1 159 ? 17.509 5.205 -56.796 1.00 31.77 159 ASN A CA 1
ATOM 1278 C C . ASN A 1 159 ? 17.961 5.353 -55.338 1.00 31.77 159 ASN A C 1
ATOM 1280 O O . ASN A 1 159 ? 17.457 6.201 -54.608 1.00 31.77 159 ASN A O 1
ATOM 1284 N N . ASN A 1 160 ? 18.879 4.479 -54.914 1.00 31.47 160 ASN A N 1
ATOM 1285 C CA . ASN A 1 160 ? 20.034 4.804 -54.068 1.00 31.47 160 ASN A CA 1
ATOM 1286 C C . ASN A 1 160 ? 20.822 3.522 -53.745 1.00 31.47 160 ASN A C 1
ATOM 1288 O O . ASN A 1 160 ? 20.369 2.651 -53.012 1.00 31.47 160 ASN A O 1
ATOM 1292 N N . SER A 1 161 ? 22.003 3.429 -54.356 1.00 32.19 161 SER A N 1
ATOM 1293 C CA . SER A 1 161 ? 23.197 2.677 -53.943 1.00 32.19 161 SER A CA 1
ATOM 1294 C C . SER A 1 161 ? 23.035 1.525 -52.926 1.00 32.19 161 SER A C 1
ATOM 1296 O O . SER A 1 161 ? 23.184 1.712 -51.724 1.00 32.19 161 SER A O 1
ATOM 1298 N N . ASN A 1 162 ? 22.888 0.317 -53.478 1.00 38.16 162 ASN A N 1
ATOM 1299 C CA . ASN A 1 162 ? 23.534 -0.943 -53.077 1.00 38.16 162 ASN A CA 1
ATOM 1300 C C . ASN A 1 162 ? 23.376 -1.452 -51.613 1.00 38.16 162 ASN A C 1
ATOM 1302 O O . ASN A 1 162 ? 24.258 -1.218 -50.786 1.00 38.16 162 ASN A O 1
ATOM 1306 N N . PRO A 1 163 ? 22.344 -2.275 -51.309 1.00 34.75 163 PRO A N 1
ATOM 1307 C CA . PRO A 1 163 ? 22.226 -3.013 -50.046 1.00 34.75 163 PRO A CA 1
ATOM 1308 C C . PRO A 1 163 ? 22.475 -4.537 -50.165 1.00 34.75 163 PRO A C 1
ATOM 1310 O O . PRO A 1 163 ? 22.072 -5.288 -49.283 1.00 34.75 163 PRO A O 1
ATOM 1313 N N . GLN A 1 164 ? 23.122 -5.038 -51.224 1.00 31.62 164 GLN A N 1
ATOM 1314 C CA . GLN A 1 164 ? 23.192 -6.489 -51.497 1.00 31.62 164 GLN A CA 1
ATOM 1315 C C . GLN A 1 164 ? 24.384 -7.262 -50.895 1.00 31.62 164 GLN A C 1
ATOM 1317 O O . GLN A 1 164 ? 24.663 -8.369 -51.332 1.00 31.62 164 GLN A O 1
ATOM 1322 N N . ASN A 1 165 ? 25.064 -6.758 -49.861 1.00 32.44 165 ASN A N 1
ATOM 1323 C CA . ASN A 1 165 ? 26.122 -7.523 -49.174 1.00 32.44 165 ASN A CA 1
ATOM 1324 C C . ASN A 1 165 ? 26.158 -7.278 -47.654 1.00 32.44 165 ASN A C 1
ATOM 1326 O O . ASN A 1 165 ? 27.207 -6.993 -47.080 1.00 32.44 165 ASN A O 1
ATOM 1330 N N . ARG A 1 166 ? 25.015 -7.395 -46.970 1.00 40.25 166 ARG A N 1
ATOM 1331 C CA . ARG A 1 166 ? 25.021 -7.669 -45.525 1.00 40.25 166 ARG A CA 1
ATOM 1332 C C . ARG A 1 166 ? 24.769 -9.161 -45.341 1.00 40.25 166 ARG A C 1
ATOM 1334 O O . ARG A 1 166 ? 23.641 -9.615 -45.497 1.00 40.25 166 ARG A O 1
ATOM 1341 N N . ILE A 1 167 ? 25.837 -9.912 -45.055 1.00 42.22 167 ILE A N 1
ATOM 1342 C CA . ILE A 1 167 ? 25.738 -11.222 -44.391 1.00 42.22 167 ILE A CA 1
ATOM 1343 C C . ILE A 1 167 ? 24.744 -11.025 -43.240 1.00 42.22 167 ILE A C 1
ATOM 1345 O O . ILE A 1 167 ? 24.858 -10.020 -42.531 1.00 42.22 167 ILE A O 1
ATOM 1349 N N . SER A 1 168 ? 23.728 -11.887 -43.111 1.00 57.44 168 SER A N 1
ATOM 1350 C CA . SER A 1 168 ? 22.789 -11.748 -41.995 1.00 57.44 168 SER A CA 1
ATOM 1351 C C . SER A 1 168 ? 23.615 -11.732 -40.705 1.00 57.44 168 SER A C 1
ATOM 1353 O O . SER A 1 168 ? 24.548 -12.521 -40.583 1.00 57.44 168 SER A O 1
AT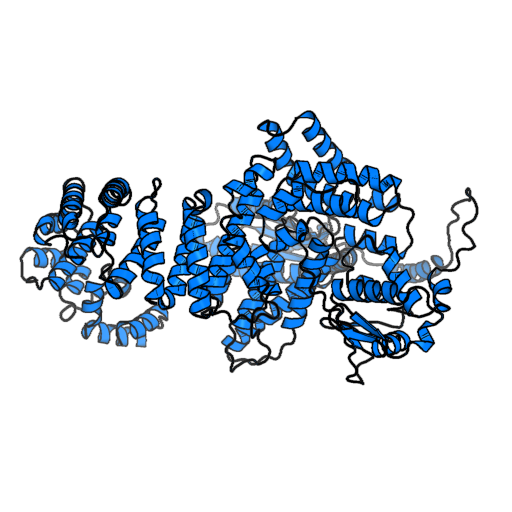OM 1355 N N . GLU A 1 169 ? 23.372 -10.790 -39.791 1.00 58.66 169 GLU A N 1
ATOM 1356 C CA . GLU A 1 169 ? 24.166 -10.680 -38.554 1.00 58.66 169 GLU A CA 1
ATOM 1357 C C . GLU A 1 169 ? 24.269 -12.046 -37.846 1.00 58.66 169 GLU A C 1
ATOM 1359 O O . GLU A 1 169 ? 25.341 -12.434 -37.390 1.00 58.66 169 GLU A O 1
ATOM 1364 N N . ASP A 1 170 ? 23.194 -12.837 -37.903 1.00 61.00 170 ASP A N 1
ATOM 1365 C CA . ASP A 1 170 ? 23.114 -14.208 -37.395 1.00 61.00 170 ASP A CA 1
ATOM 1366 C C . ASP A 1 170 ? 24.115 -15.185 -38.054 1.00 61.00 170 ASP A C 1
ATOM 1368 O O . ASP A 1 170 ? 24.581 -16.114 -37.398 1.00 61.00 170 ASP A O 1
ATOM 1372 N N . ASP A 1 171 ? 24.492 -14.995 -39.322 1.00 63.50 171 ASP A N 1
ATOM 1373 C CA . ASP A 1 171 ? 25.503 -15.817 -40.005 1.00 63.50 171 ASP A CA 1
ATOM 1374 C C . ASP A 1 171 ? 26.942 -15.428 -39.633 1.00 63.50 171 ASP A C 1
ATOM 1376 O O . ASP A 1 171 ? 27.821 -16.289 -39.644 1.00 63.50 171 ASP A O 1
ATOM 1380 N N . PHE A 1 172 ? 27.193 -14.169 -39.252 1.00 64.44 172 PHE A N 1
ATOM 1381 C CA . PHE A 1 172 ? 28.498 -13.748 -38.723 1.00 64.44 172 PHE A CA 1
ATOM 1382 C C . PHE A 1 172 ? 28.772 -14.381 -37.347 1.00 64.44 172 PHE A C 1
ATOM 1384 O O . PHE A 1 172 ? 29.885 -14.836 -37.081 1.00 64.44 172 PHE A O 1
ATOM 1391 N N . PHE A 1 173 ? 27.747 -14.482 -36.495 1.00 67.75 173 PHE A N 1
ATOM 1392 C CA . PHE A 1 173 ? 27.877 -15.017 -35.134 1.00 67.75 173 PHE A CA 1
ATOM 1393 C C . PHE A 1 173 ? 28.021 -16.543 -35.060 1.00 67.75 173 PHE A C 1
ATOM 1395 O O . PHE A 1 173 ? 28.526 -17.058 -34.068 1.00 67.75 173 PHE A O 1
ATOM 1402 N N . LYS A 1 174 ? 27.640 -17.296 -36.099 1.00 70.81 174 LYS A N 1
ATOM 1403 C CA . LYS A 1 174 ? 27.738 -18.773 -36.097 1.00 70.81 174 LYS A CA 1
ATOM 1404 C C . LYS A 1 174 ? 29.166 -19.314 -35.971 1.00 70.81 174 LYS A C 1
ATOM 1406 O O . LYS A 1 174 ? 29.337 -20.502 -35.708 1.00 70.81 174 LYS A O 1
ATOM 1411 N N . HIS A 1 175 ? 30.177 -18.476 -36.189 1.00 78.31 175 HIS A N 1
ATOM 1412 C CA . HIS A 1 175 ? 31.586 -18.870 -36.171 1.00 78.31 175 HIS A CA 1
ATOM 1413 C C . HIS A 1 175 ? 32.375 -18.321 -34.972 1.00 78.31 175 HIS A C 1
ATOM 1415 O O . HIS A 1 175 ? 33.576 -18.571 -34.887 1.00 78.31 175 HIS A O 1
ATOM 1421 N N . THR A 1 176 ? 31.734 -17.590 -34.054 1.00 86.69 176 THR A N 1
ATOM 1422 C CA . THR A 1 176 ? 32.375 -17.054 -32.841 1.00 86.69 176 THR A CA 1
ATOM 1423 C C . THR A 1 176 ? 32.079 -17.919 -31.617 1.00 86.69 176 THR A C 1
ATOM 1425 O O . THR A 1 176 ? 31.171 -18.750 -31.637 1.00 86.69 176 THR A O 1
ATOM 1428 N N . HIS A 1 177 ? 32.840 -17.737 -30.534 1.00 90.56 177 HIS A N 1
ATOM 1429 C CA . HIS A 1 177 ? 32.594 -18.438 -29.272 1.00 90.56 177 HIS A CA 1
ATOM 1430 C C . HIS A 1 177 ? 31.216 -18.066 -28.692 1.00 90.56 177 HIS A C 1
ATOM 1432 O O . HIS A 1 177 ? 30.765 -16.929 -28.845 1.00 90.56 177 HIS A O 1
ATOM 1438 N N . ILE A 1 178 ? 30.555 -18.985 -27.979 1.00 90.94 178 ILE A N 1
ATOM 1439 C CA . ILE A 1 178 ? 29.202 -18.781 -27.421 1.00 90.94 178 ILE A CA 1
ATOM 1440 C C . ILE A 1 178 ? 29.092 -17.531 -26.526 1.00 90.94 178 ILE A C 1
ATOM 1442 O O . ILE A 1 178 ? 28.070 -16.848 -26.550 1.00 90.94 178 ILE A O 1
ATOM 1446 N N . ILE A 1 179 ? 30.165 -17.171 -25.810 1.00 91.94 179 ILE A N 1
ATOM 1447 C CA . ILE A 1 179 ? 30.255 -15.917 -25.036 1.00 91.94 179 ILE A CA 1
ATOM 1448 C C . ILE A 1 179 ? 30.072 -14.699 -25.937 1.00 91.94 179 ILE A C 1
ATOM 1450 O O . ILE A 1 179 ? 29.286 -13.818 -25.610 1.00 91.94 179 ILE A O 1
ATOM 1454 N N . ASP A 1 180 ? 30.768 -14.644 -27.072 1.00 92.38 180 ASP A N 1
ATOM 1455 C CA . ASP A 1 180 ? 30.653 -13.524 -28.005 1.00 92.38 180 ASP A CA 1
ATOM 1456 C C . ASP A 1 180 ? 29.268 -13.490 -28.645 1.00 92.38 180 ASP A C 1
ATOM 1458 O O . ASP A 1 180 ? 28.678 -12.419 -28.773 1.00 92.38 180 ASP A O 1
ATOM 1462 N N . GLN A 1 181 ? 28.716 -14.658 -28.991 1.00 92.31 181 GLN A N 1
ATOM 1463 C CA . GLN A 1 181 ? 27.356 -14.764 -29.525 1.00 92.31 181 GLN A CA 1
ATOM 1464 C C . GLN A 1 181 ? 26.326 -14.173 -28.548 1.00 92.31 181 GLN A C 1
ATOM 1466 O O . GLN A 1 181 ? 25.505 -13.342 -28.938 1.00 92.31 181 GLN A O 1
ATOM 1471 N N . LEU A 1 182 ? 26.386 -14.565 -27.271 1.00 93.50 182 LEU A N 1
ATOM 1472 C CA . LEU A 1 182 ? 25.513 -14.045 -26.214 1.00 93.50 182 LEU A CA 1
ATOM 1473 C C . LEU A 1 182 ? 25.758 -12.557 -25.960 1.00 93.50 182 LEU A C 1
ATOM 1475 O O . LEU A 1 182 ? 24.808 -11.773 -25.931 1.00 93.50 182 LEU A O 1
ATOM 1479 N N . TYR A 1 183 ? 27.024 -12.168 -25.802 1.00 94.88 183 TYR A N 1
ATOM 1480 C CA . TYR A 1 183 ? 27.413 -10.797 -25.510 1.00 94.88 183 TYR A CA 1
ATOM 1481 C C . TYR A 1 183 ? 26.913 -9.852 -26.594 1.00 94.88 183 TYR A C 1
ATOM 1483 O O . TYR A 1 183 ? 26.172 -8.932 -26.276 1.00 94.88 183 TYR A O 1
ATOM 1491 N N . PHE A 1 184 ? 27.235 -10.085 -27.868 1.00 92.31 184 PHE A N 1
ATOM 1492 C CA . PHE A 1 184 ? 26.822 -9.185 -28.948 1.00 92.31 184 PHE A CA 1
ATOM 1493 C C . PHE A 1 184 ? 25.304 -9.171 -29.159 1.00 92.31 184 PHE A C 1
ATOM 1495 O O . PHE A 1 184 ? 24.740 -8.108 -29.426 1.00 92.31 184 PHE A O 1
ATOM 1502 N N . SER A 1 185 ? 24.620 -10.307 -28.969 1.00 92.94 185 SER A N 1
ATOM 1503 C CA . SER A 1 185 ? 23.157 -10.364 -29.071 1.00 92.94 185 SER A CA 1
ATOM 1504 C C . SER A 1 185 ? 22.440 -9.522 -28.015 1.00 92.94 185 SER A C 1
ATOM 1506 O O . SER A 1 185 ? 21.408 -8.919 -28.319 1.00 92.94 185 SER A O 1
ATOM 1508 N N . LEU A 1 186 ? 22.992 -9.451 -26.799 1.00 95.25 186 LEU A N 1
ATOM 1509 C CA . LEU A 1 186 ? 22.467 -8.643 -25.693 1.00 95.25 186 LEU A CA 1
ATOM 1510 C C . LEU A 1 186 ? 22.995 -7.200 -25.717 1.00 95.25 186 LEU A C 1
ATOM 1512 O O . LEU A 1 186 ? 22.258 -6.271 -25.406 1.00 95.25 186 LEU A O 1
ATOM 1516 N N . LYS A 1 187 ? 24.253 -6.985 -26.119 1.00 94.81 187 LYS A N 1
ATOM 1517 C CA . LYS A 1 187 ? 24.947 -5.685 -26.093 1.00 94.81 187 LYS A CA 1
ATOM 1518 C C . LYS A 1 187 ? 24.278 -4.639 -26.979 1.00 94.81 187 LYS A C 1
ATOM 1520 O O . LYS A 1 187 ? 24.269 -3.471 -26.614 1.00 94.81 187 LYS A O 1
ATOM 1525 N N . ARG A 1 188 ? 23.657 -5.040 -28.093 1.00 92.50 188 ARG A N 1
ATOM 1526 C CA . ARG A 1 188 ? 22.841 -4.129 -28.926 1.00 92.50 188 ARG A CA 1
ATOM 1527 C C . ARG A 1 188 ? 21.623 -3.544 -28.195 1.00 92.50 188 ARG A C 1
ATOM 1529 O O . ARG A 1 188 ? 21.071 -2.546 -28.629 1.00 92.50 188 ARG A O 1
ATOM 1536 N N . PHE A 1 189 ? 21.222 -4.146 -27.077 1.00 95.25 189 PHE A N 1
ATOM 1537 C CA . PHE A 1 189 ? 20.146 -3.675 -26.212 1.00 95.25 189 PHE A CA 1
ATOM 1538 C C . PHE A 1 189 ? 20.676 -3.100 -24.890 1.00 95.25 189 PHE A C 1
ATOM 1540 O O . PHE A 1 189 ? 19.944 -3.042 -23.914 1.00 95.25 189 PHE A O 1
ATOM 1547 N N . GLU A 1 190 ? 21.939 -2.668 -24.817 1.00 93.25 190 GLU A N 1
ATOM 1548 C CA . GLU A 1 190 ? 22.530 -2.129 -23.576 1.00 93.25 190 GLU A CA 1
ATOM 1549 C C . GLU A 1 190 ? 21.807 -0.901 -23.001 1.00 93.25 190 GLU A C 1
ATOM 1551 O O . GLU A 1 190 ? 21.969 -0.575 -21.828 1.00 93.25 190 GLU A O 1
ATOM 1556 N N . ASP A 1 191 ? 21.031 -0.226 -23.846 1.00 91.94 191 ASP A N 1
ATOM 1557 C CA . ASP A 1 191 ? 20.229 0.950 -23.527 1.00 91.94 191 ASP A CA 1
ATOM 1558 C C . ASP A 1 191 ? 18.955 0.606 -22.727 1.00 91.94 191 ASP A C 1
ATOM 1560 O O . ASP A 1 191 ? 18.290 1.506 -22.220 1.00 91.94 191 ASP A O 1
ATOM 1564 N N . ILE A 1 192 ? 18.589 -0.677 -22.621 1.00 92.94 192 ILE A N 1
ATOM 1565 C CA . ILE A 1 192 ? 17.473 -1.156 -21.801 1.00 92.94 192 ILE A CA 1
ATOM 1566 C C . ILE A 1 192 ? 18.013 -2.059 -20.686 1.00 92.94 192 ILE A C 1
ATOM 1568 O O . ILE A 1 192 ? 18.877 -2.909 -20.901 1.00 92.94 192 ILE A O 1
ATOM 1572 N N . LEU A 1 193 ? 17.527 -1.855 -19.463 1.00 92.12 193 LEU A N 1
ATOM 1573 C CA . LEU A 1 193 ? 18.021 -2.571 -18.288 1.00 92.12 193 LEU A CA 1
ATOM 1574 C C . LEU A 1 193 ? 17.416 -3.972 -18.172 1.00 92.12 193 LEU A C 1
ATOM 1576 O O . LEU A 1 193 ? 18.105 -4.911 -17.771 1.00 92.12 193 LEU A O 1
ATOM 1580 N N . VAL A 1 194 ? 16.122 -4.079 -18.484 1.00 95.62 194 VAL A N 1
ATOM 1581 C CA . VAL A 1 194 ? 15.300 -5.282 -18.345 1.00 95.62 194 VAL A CA 1
ATOM 1582 C C . VAL A 1 194 ? 14.666 -5.602 -19.694 1.00 95.62 194 VAL A C 1
ATOM 1584 O O . VAL A 1 194 ? 13.759 -4.903 -20.152 1.00 95.62 194 VAL A O 1
ATOM 1587 N N . LEU A 1 195 ? 15.123 -6.681 -20.328 1.00 96.06 195 LEU A N 1
ATOM 1588 C CA . LEU A 1 195 ? 14.504 -7.216 -21.539 1.00 96.06 195 LEU A CA 1
ATOM 1589 C C . LEU A 1 195 ? 13.306 -8.115 -21.185 1.00 96.06 195 LEU A C 1
ATOM 1591 O O . LEU A 1 195 ? 13.422 -8.923 -20.263 1.00 96.06 195 LEU A O 1
ATOM 1595 N N . PRO A 1 196 ? 12.186 -8.054 -21.936 1.00 95.38 196 PRO A N 1
ATOM 1596 C CA . PRO A 1 196 ? 11.088 -9.002 -21.761 1.00 95.38 196 PRO A CA 1
ATOM 1597 C C . PRO A 1 196 ? 11.578 -10.428 -22.019 1.00 95.38 196 PRO A C 1
ATOM 1599 O O . PRO A 1 196 ? 12.227 -10.677 -23.043 1.00 95.38 196 PRO A O 1
ATOM 1602 N N . ARG A 1 197 ? 11.230 -11.395 -21.165 1.00 93.38 197 ARG A N 1
ATOM 1603 C CA . ARG A 1 197 ? 11.705 -12.785 -21.317 1.00 93.38 197 ARG A CA 1
ATOM 1604 C C . ARG A 1 197 ? 11.248 -13.402 -22.636 1.00 93.38 197 ARG A C 1
ATOM 1606 O O . ARG A 1 197 ? 12.025 -14.066 -23.323 1.00 93.38 197 ARG A O 1
ATOM 1613 N N . ASN A 1 198 ? 10.006 -13.112 -23.024 1.00 91.38 198 ASN A N 1
ATOM 1614 C CA . ASN A 1 198 ? 9.417 -13.540 -24.295 1.00 91.38 198 ASN A CA 1
ATOM 1615 C C . ASN A 1 198 ? 10.128 -12.938 -25.517 1.00 91.38 198 ASN A C 1
ATOM 1617 O O . ASN A 1 198 ? 10.153 -13.550 -26.583 1.00 91.38 198 ASN A O 1
ATOM 1621 N N . PHE A 1 199 ? 10.731 -11.758 -25.383 1.00 93.50 199 PHE A N 1
ATOM 1622 C CA . PHE A 1 199 ? 11.570 -11.187 -26.432 1.00 93.50 199 PHE A CA 1
ATOM 1623 C C . PHE A 1 199 ? 12.959 -11.842 -26.433 1.00 93.50 199 PHE A C 1
ATOM 1625 O O . PHE A 1 199 ? 13.413 -12.321 -27.473 1.00 93.50 199 PHE A O 1
ATOM 1632 N N . LEU A 1 200 ? 13.596 -11.930 -25.260 1.00 93.00 200 LEU A N 1
ATOM 1633 C CA . LEU A 1 200 ? 14.953 -12.453 -25.083 1.00 93.00 200 LEU A CA 1
ATOM 1634 C C . LEU A 1 200 ? 15.096 -13.892 -25.593 1.00 93.00 200 LEU A C 1
ATOM 1636 O O . LEU A 1 200 ? 16.044 -14.188 -26.320 1.00 93.00 200 LEU A O 1
ATOM 1640 N N . MET A 1 201 ? 14.131 -14.770 -25.294 1.00 90.94 201 MET A N 1
ATOM 1641 C CA . MET A 1 201 ? 14.164 -16.172 -25.742 1.00 90.94 201 MET A CA 1
ATOM 1642 C C . MET A 1 201 ? 14.235 -16.334 -27.266 1.00 90.94 201 MET A C 1
ATOM 1644 O O . MET A 1 201 ? 14.653 -17.381 -27.748 1.00 90.94 201 MET A O 1
ATOM 1648 N N . ASN A 1 202 ? 13.797 -15.321 -28.018 1.00 89.88 202 ASN A N 1
ATOM 1649 C CA . ASN A 1 202 ? 13.699 -15.339 -29.475 1.00 89.88 202 ASN A CA 1
ATOM 1650 C C . ASN A 1 202 ? 14.938 -14.741 -30.153 1.00 89.88 202 ASN A C 1
ATOM 1652 O O . ASN A 1 202 ? 14.956 -14.570 -31.377 1.00 89.88 202 ASN A O 1
ATOM 1656 N N . LEU A 1 203 ? 15.960 -14.391 -29.372 1.00 91.00 203 LEU A N 1
ATOM 1657 C CA . LEU A 1 203 ? 17.241 -13.923 -29.874 1.00 91.00 203 LEU A CA 1
ATOM 1658 C C . LEU A 1 203 ? 18.178 -15.113 -30.109 1.00 91.00 203 LEU A C 1
ATOM 1660 O O . LEU A 1 203 ? 18.198 -16.075 -29.343 1.00 91.00 203 LEU A O 1
ATOM 1664 N N . TYR A 1 204 ? 19.013 -15.031 -31.141 1.00 88.12 204 TYR A N 1
ATOM 1665 C CA . TYR A 1 204 ? 20.167 -15.919 -31.269 1.00 88.12 204 TYR A CA 1
ATOM 1666 C C . TYR A 1 204 ? 21.187 -15.593 -30.155 1.00 88.12 204 TYR A C 1
ATOM 1668 O O . TYR A 1 204 ? 21.350 -14.411 -29.857 1.00 88.12 204 TYR A O 1
ATOM 1676 N N . PRO A 1 205 ? 21.872 -16.560 -29.515 1.00 90.25 205 PRO A N 1
ATOM 1677 C CA . PRO A 1 205 ? 21.806 -18.008 -29.718 1.00 90.25 205 PRO A CA 1
ATOM 1678 C C . PRO A 1 205 ? 20.790 -18.734 -28.811 1.00 90.25 205 PRO A C 1
ATOM 1680 O O . PRO A 1 205 ? 20.804 -19.966 -28.764 1.00 90.25 205 PRO A O 1
ATOM 1683 N N . PHE A 1 206 ? 19.920 -18.023 -28.077 1.00 89.12 206 PHE A N 1
ATOM 1684 C CA . PHE A 1 206 ? 18.886 -18.652 -27.236 1.00 89.12 206 PHE A CA 1
ATOM 1685 C C . PHE A 1 206 ? 17.886 -19.466 -28.061 1.00 89.12 206 PHE A C 1
ATOM 1687 O O . PHE A 1 206 ? 17.392 -20.493 -27.591 1.00 89.12 206 PHE A O 1
ATOM 1694 N N . ASN A 1 207 ? 17.637 -19.028 -29.297 1.00 86.56 207 ASN A N 1
ATOM 1695 C CA . ASN A 1 207 ? 16.885 -19.758 -30.303 1.00 86.56 207 ASN A CA 1
ATOM 1696 C C . ASN A 1 207 ? 17.677 -19.826 -31.629 1.00 86.56 207 ASN A C 1
ATOM 1698 O O . ASN A 1 207 ? 17.971 -18.792 -32.232 1.00 86.56 207 ASN A O 1
ATOM 1702 N N . LYS A 1 208 ? 18.039 -21.043 -32.072 1.00 80.94 208 LYS A N 1
ATOM 1703 C CA . LYS A 1 208 ? 18.828 -21.293 -33.296 1.00 80.94 208 LYS A CA 1
ATOM 1704 C C . LYS A 1 208 ? 17.974 -21.397 -34.568 1.00 80.94 208 LYS A C 1
ATOM 1706 O O . LYS A 1 208 ? 18.507 -21.194 -35.659 1.00 80.94 208 LYS A O 1
ATOM 1711 N N . SER A 1 209 ? 16.676 -21.707 -34.478 1.00 71.12 209 SER A N 1
ATOM 1712 C CA . SER A 1 209 ? 15.802 -21.831 -35.655 1.00 71.12 209 SER A CA 1
ATOM 1713 C C . SER A 1 209 ? 14.316 -21.682 -35.315 1.00 71.12 209 SER A C 1
ATOM 1715 O O . SER A 1 209 ? 13.893 -21.925 -34.194 1.00 71.12 209 SER A O 1
ATOM 1717 N N . ARG A 1 210 ? 13.475 -21.359 -36.308 1.00 62.25 210 ARG A N 1
ATOM 1718 C CA . ARG A 1 210 ? 12.014 -21.266 -36.103 1.00 62.25 210 ARG A CA 1
ATOM 1719 C C . ARG A 1 210 ? 11.369 -22.567 -35.596 1.00 62.25 210 ARG A C 1
ATOM 1721 O O . ARG A 1 210 ? 10.294 -22.491 -35.011 1.00 62.25 210 ARG A O 1
ATOM 1728 N N . ASP A 1 211 ? 12.021 -23.711 -35.808 1.00 61.38 211 ASP A N 1
ATOM 1729 C CA . ASP A 1 211 ? 11.519 -25.041 -35.445 1.00 61.38 211 ASP A CA 1
ATOM 1730 C C . ASP A 1 211 ? 12.029 -25.520 -34.065 1.00 61.38 211 ASP A C 1
ATOM 1732 O O . ASP A 1 211 ? 11.552 -26.522 -33.517 1.00 61.38 211 ASP A O 1
ATOM 1736 N N . GLU A 1 212 ? 12.984 -24.801 -33.466 1.00 65.62 212 GLU A N 1
ATOM 1737 C CA . GLU A 1 212 ? 13.500 -25.054 -32.120 1.00 65.62 212 GLU A CA 1
ATOM 1738 C C . GLU A 1 212 ? 12.881 -24.071 -31.121 1.00 65.62 212 GLU A C 1
ATOM 1740 O O . GLU A 1 212 ? 13.347 -22.954 -30.931 1.00 65.62 212 GLU A O 1
ATOM 1745 N N . TYR A 1 213 ? 11.806 -24.490 -30.453 1.00 65.81 213 TYR A N 1
ATOM 1746 C CA . TYR A 1 213 ? 11.171 -23.659 -29.431 1.00 65.81 213 TYR A CA 1
ATOM 1747 C C . TYR A 1 213 ? 11.936 -23.732 -28.105 1.00 65.81 213 TYR A C 1
ATOM 1749 O O . TYR A 1 213 ? 12.055 -24.808 -27.510 1.00 65.81 213 TYR A O 1
ATOM 1757 N N . SER A 1 214 ? 12.409 -22.578 -27.637 1.00 76.12 214 SER A N 1
ATOM 1758 C CA . SER A 1 214 ? 12.760 -22.358 -26.232 1.00 76.12 214 SER A CA 1
ATOM 1759 C C . SER A 1 214 ? 11.485 -22.062 -25.435 1.00 76.12 214 SER A C 1
ATOM 1761 O O . SER A 1 214 ? 10.529 -21.496 -25.966 1.00 76.12 214 SER A O 1
ATOM 1763 N N . TYR A 1 215 ? 11.445 -22.479 -24.173 1.00 83.69 215 TYR A N 1
ATOM 1764 C CA . TYR A 1 215 ? 10.287 -22.314 -23.289 1.00 83.69 215 TYR A CA 1
ATOM 1765 C C . TYR A 1 215 ? 10.709 -21.602 -22.003 1.00 83.69 215 TYR A C 1
ATOM 1767 O O . TYR A 1 215 ? 11.832 -21.785 -21.534 1.00 83.69 215 TYR A O 1
ATOM 1775 N N . LEU A 1 216 ? 9.824 -20.792 -21.421 1.00 84.75 216 LEU A N 1
ATOM 1776 C CA . LEU A 1 216 ? 10.070 -20.165 -20.120 1.00 84.75 216 LEU A CA 1
ATOM 1777 C C . LEU A 1 216 ? 9.366 -20.947 -19.029 1.00 84.75 216 LEU A C 1
ATOM 1779 O O . LEU A 1 216 ? 8.144 -21.077 -19.034 1.00 84.75 216 LEU A O 1
ATOM 1783 N N . GLY A 1 217 ? 10.145 -21.435 -18.074 1.00 84.38 217 GLY A N 1
ATOM 1784 C CA . GLY A 1 217 ? 9.616 -21.845 -16.783 1.00 84.38 217 GLY A CA 1
ATOM 1785 C C . GLY A 1 217 ? 9.660 -20.694 -15.779 1.00 84.38 217 GLY A C 1
ATOM 1786 O O . GLY A 1 217 ? 10.117 -19.584 -16.073 1.00 84.38 217 GLY A O 1
ATOM 1787 N N . ASN A 1 218 ? 9.243 -20.984 -14.547 1.00 87.50 218 ASN A N 1
ATOM 1788 C CA . ASN A 1 218 ? 9.403 -20.050 -13.433 1.00 87.50 218 ASN A CA 1
ATOM 1789 C C . ASN A 1 218 ? 10.898 -19.789 -13.230 1.00 87.50 218 ASN A C 1
ATOM 1791 O O . ASN A 1 218 ? 11.664 -20.733 -13.019 1.00 87.50 218 ASN A O 1
ATOM 1795 N N . TYR A 1 219 ? 11.306 -18.527 -13.365 1.00 91.25 219 TYR A N 1
ATOM 1796 C CA . TYR A 1 219 ? 12.699 -18.078 -13.289 1.00 91.25 219 TYR A CA 1
ATOM 1797 C C . TYR A 1 219 ? 13.700 -18.829 -14.190 1.00 91.25 219 TYR A C 1
ATOM 1799 O O . TYR A 1 219 ? 14.905 -18.796 -13.936 1.00 91.25 219 TYR A O 1
ATOM 1807 N N . SER A 1 220 ? 13.243 -19.550 -15.218 1.00 91.44 220 SER A N 1
ATOM 1808 C CA . SER A 1 220 ? 14.098 -20.476 -15.966 1.00 91.44 220 SER A CA 1
ATOM 1809 C C . SER A 1 220 ? 13.903 -20.391 -17.472 1.00 91.44 220 SER A C 1
ATOM 1811 O O . SER A 1 220 ? 12.789 -20.226 -17.967 1.00 91.44 220 SER A O 1
ATOM 1813 N N . LEU A 1 221 ? 15.005 -20.553 -18.203 1.00 91.31 221 LEU A N 1
ATOM 1814 C CA . LEU A 1 221 ? 15.018 -20.694 -19.652 1.00 91.31 221 LEU A CA 1
ATOM 1815 C C . LEU A 1 221 ? 15.272 -22.157 -20.016 1.00 91.31 221 LEU A C 1
ATOM 1817 O O . LEU A 1 221 ? 16.358 -22.694 -19.794 1.00 91.31 221 LEU A O 1
ATOM 1821 N N . GLN A 1 222 ? 14.273 -22.795 -20.611 1.00 88.81 222 GLN A N 1
ATOM 1822 C CA . GLN A 1 222 ? 14.430 -24.088 -21.255 1.00 88.81 222 GLN A CA 1
ATOM 1823 C C . GLN A 1 222 ? 14.922 -23.860 -22.685 1.00 88.81 222 GLN A C 1
ATOM 1825 O O . GLN A 1 222 ? 14.240 -23.213 -23.482 1.00 88.81 222 GLN A O 1
ATOM 1830 N N . THR A 1 223 ? 16.083 -24.414 -23.025 1.00 86.69 223 THR A N 1
ATOM 1831 C CA . THR A 1 223 ? 16.674 -24.292 -24.364 1.00 86.69 223 THR A CA 1
ATOM 1832 C C . THR A 1 223 ? 16.911 -25.663 -24.990 1.00 86.69 223 THR A C 1
ATOM 1834 O O . THR A 1 223 ? 17.081 -26.663 -24.296 1.00 86.69 223 THR A O 1
ATOM 1837 N N . ARG A 1 224 ? 16.923 -25.722 -26.326 1.00 84.19 224 ARG A N 1
ATOM 1838 C CA . ARG A 1 224 ? 17.416 -26.880 -27.096 1.00 84.19 224 ARG A CA 1
ATOM 1839 C C . ARG A 1 224 ? 18.856 -26.701 -27.567 1.00 84.19 224 ARG A C 1
ATOM 1841 O O . ARG A 1 224 ? 19.454 -27.636 -28.096 1.00 84.19 224 ARG A O 1
ATOM 1848 N N . ASN A 1 225 ? 19.426 -25.517 -27.358 1.00 87.44 225 ASN A N 1
ATOM 1849 C CA . ASN A 1 225 ? 20.801 -25.239 -27.708 1.00 87.44 225 ASN A CA 1
ATOM 1850 C C . ASN A 1 225 ? 21.739 -25.870 -26.668 1.00 87.44 225 ASN A C 1
ATOM 1852 O O . ASN A 1 225 ? 22.073 -25.247 -25.664 1.00 87.44 225 ASN A O 1
ATOM 1856 N N . LYS A 1 226 ? 22.172 -27.110 -26.915 1.00 86.00 226 LYS A N 1
ATOM 1857 C CA . LYS A 1 226 ? 23.066 -27.840 -26.004 1.00 86.00 226 LYS A CA 1
ATOM 1858 C C . LYS A 1 226 ? 24.366 -27.079 -25.705 1.00 86.00 226 LYS A C 1
ATOM 1860 O O . LYS A 1 226 ? 24.797 -27.054 -24.565 1.00 86.00 226 LYS A O 1
ATOM 1865 N N . GLU A 1 227 ? 24.926 -26.391 -26.699 1.00 88.44 227 GLU A N 1
ATOM 1866 C CA . GLU A 1 227 ? 26.130 -25.559 -26.543 1.00 88.44 227 GLU A CA 1
ATOM 1867 C C . GLU A 1 227 ? 25.949 -24.461 -25.482 1.00 88.44 227 GLU A C 1
ATOM 1869 O O . GLU A 1 227 ? 26.870 -24.174 -24.724 1.00 88.44 227 GLU A O 1
ATOM 1874 N N . LEU A 1 228 ? 24.746 -23.882 -25.389 1.00 88.38 228 LEU A N 1
ATOM 1875 C CA . LEU A 1 228 ? 24.419 -22.871 -24.384 1.00 88.38 228 LEU A CA 1
ATOM 1876 C C . LEU A 1 228 ? 24.373 -23.467 -22.970 1.00 88.38 228 LEU A C 1
ATOM 1878 O O . LEU A 1 228 ? 24.819 -22.833 -22.018 1.00 88.38 228 LEU A O 1
ATOM 1882 N N . LEU A 1 229 ? 23.835 -24.678 -22.828 1.00 86.44 229 LEU A N 1
ATOM 1883 C CA . LEU A 1 229 ? 23.785 -25.365 -21.539 1.00 86.44 229 LEU A CA 1
ATOM 1884 C C . LEU A 1 229 ? 25.172 -25.830 -21.094 1.00 86.44 229 LEU A C 1
ATOM 1886 O O . LEU A 1 229 ? 25.550 -25.575 -19.956 1.00 86.44 229 LEU A O 1
ATOM 1890 N N . ASP A 1 230 ? 25.924 -26.466 -21.996 1.00 87.31 230 ASP A N 1
ATOM 1891 C CA . ASP A 1 230 ? 27.295 -26.926 -21.749 1.00 87.31 230 ASP A CA 1
ATOM 1892 C C . ASP A 1 230 ? 28.194 -25.744 -21.338 1.00 87.31 230 ASP A C 1
ATOM 1894 O O . ASP A 1 230 ? 29.117 -25.903 -20.543 1.00 87.31 230 ASP A O 1
ATOM 1898 N N . PHE A 1 231 ? 27.907 -24.543 -21.851 1.00 88.31 231 PHE A N 1
ATOM 1899 C CA . PHE A 1 231 ? 28.544 -23.303 -21.424 1.00 88.31 231 PHE A CA 1
ATOM 1900 C C . PHE A 1 231 ? 28.169 -22.900 -19.992 1.00 88.31 231 PHE A C 1
ATOM 1902 O O . PHE A 1 231 ? 29.060 -22.681 -19.174 1.00 88.31 231 PHE A O 1
ATOM 1909 N N . PHE A 1 232 ? 26.876 -22.825 -19.660 1.00 88.44 232 PHE A N 1
ATOM 1910 C CA . PHE A 1 232 ? 26.446 -22.464 -18.303 1.00 88.44 232 PHE A CA 1
ATOM 1911 C C . PHE A 1 232 ? 26.824 -23.504 -17.245 1.00 88.44 232 PHE A C 1
ATOM 1913 O O . PHE A 1 232 ? 27.002 -23.138 -16.090 1.00 88.44 232 PHE A O 1
ATOM 1920 N N . ASP A 1 233 ? 27.018 -24.769 -17.620 1.00 85.50 233 ASP A N 1
ATOM 1921 C CA . ASP A 1 233 ? 27.525 -25.810 -16.716 1.00 85.50 233 ASP A CA 1
ATOM 1922 C C . ASP A 1 233 ? 28.980 -25.577 -16.278 1.00 85.50 233 ASP A C 1
ATOM 1924 O O . ASP A 1 233 ? 29.408 -26.018 -15.213 1.00 85.50 233 ASP A O 1
ATOM 1928 N N . LYS A 1 234 ? 29.754 -24.850 -17.088 1.00 86.06 234 LYS A N 1
ATOM 1929 C CA . LYS A 1 234 ? 31.151 -24.510 -16.786 1.00 86.06 234 LYS A CA 1
ATOM 1930 C C . LYS A 1 234 ? 31.283 -23.262 -15.912 1.00 86.06 234 LYS A C 1
ATOM 1932 O O . LYS A 1 234 ? 32.396 -22.957 -15.480 1.00 86.06 234 LYS A O 1
ATOM 1937 N N . ILE A 1 235 ? 30.178 -22.561 -15.650 1.00 83.88 235 ILE A N 1
ATOM 1938 C CA . ILE A 1 235 ? 30.135 -21.334 -14.855 1.00 83.88 235 ILE A CA 1
ATOM 1939 C C . ILE A 1 235 ? 29.706 -21.670 -13.430 1.00 83.88 235 ILE A C 1
ATOM 1941 O O . ILE A 1 235 ? 28.671 -22.292 -13.204 1.00 83.88 235 ILE A O 1
ATOM 1945 N N . THR A 1 236 ? 30.476 -21.197 -12.460 1.00 77.81 236 THR A N 1
ATOM 1946 C CA . THR A 1 236 ? 30.102 -21.179 -11.047 1.00 77.81 236 THR A CA 1
ATOM 1947 C C . THR A 1 236 ? 30.074 -19.737 -10.572 1.00 77.81 236 THR A C 1
ATOM 1949 O O . THR A 1 236 ? 31.041 -18.998 -10.735 1.00 77.81 236 THR A O 1
ATOM 1952 N N . THR A 1 237 ? 28.952 -19.313 -10.003 1.00 71.06 237 THR A N 1
ATOM 1953 C CA . THR A 1 237 ? 28.806 -17.968 -9.448 1.00 71.06 237 THR A CA 1
ATOM 1954 C C . THR A 1 237 ? 29.015 -17.997 -7.936 1.00 71.06 237 THR A C 1
ATOM 1956 O O . THR A 1 237 ? 28.500 -18.874 -7.240 1.00 71.06 237 THR A O 1
ATOM 1959 N N . ASN A 1 238 ? 29.786 -17.039 -7.430 1.00 66.38 238 ASN A N 1
ATOM 1960 C CA . ASN A 1 238 ? 29.876 -16.685 -6.016 1.00 66.38 238 ASN A CA 1
ATOM 1961 C C . ASN A 1 238 ? 29.519 -15.191 -5.866 1.00 66.38 238 ASN A C 1
ATOM 1963 O O . ASN A 1 238 ? 29.331 -14.502 -6.871 1.00 66.38 238 ASN A O 1
ATOM 1967 N N . VAL A 1 239 ? 29.396 -14.683 -4.636 1.00 61.25 239 VAL A N 1
ATOM 1968 C CA . VAL A 1 239 ? 29.103 -13.260 -4.369 1.00 61.25 239 VAL A CA 1
ATOM 1969 C C . VAL A 1 239 ? 30.090 -12.368 -5.128 1.00 61.25 239 VAL A C 1
ATOM 1971 O O . VAL A 1 239 ? 31.287 -12.418 -4.858 1.00 61.25 239 VAL A O 1
ATOM 1974 N N . ASP A 1 240 ? 29.588 -11.578 -6.082 1.00 59.09 240 ASP A N 1
ATOM 1975 C CA . ASP A 1 240 ? 30.333 -10.654 -6.959 1.00 59.09 240 ASP A CA 1
ATOM 1976 C C . ASP A 1 240 ? 31.484 -11.251 -7.818 1.00 59.09 240 ASP A C 1
ATOM 1978 O O . ASP A 1 240 ? 32.067 -10.545 -8.651 1.00 59.09 240 ASP A O 1
ATOM 1982 N N . GLU A 1 241 ? 31.787 -12.548 -7.698 1.00 64.56 241 GLU A N 1
ATOM 1983 C CA . GLU A 1 241 ? 32.835 -13.249 -8.449 1.00 64.56 241 GLU A CA 1
ATOM 1984 C C . GLU A 1 241 ? 32.244 -14.350 -9.339 1.00 64.56 241 GLU A C 1
ATOM 1986 O O . GLU A 1 241 ? 31.460 -15.195 -8.906 1.00 64.56 241 GLU A O 1
ATOM 1991 N N . VAL A 1 242 ? 32.636 -14.345 -10.615 1.00 65.00 242 VAL A N 1
ATOM 1992 C CA . VAL A 1 242 ? 32.267 -15.398 -11.563 1.00 65.00 242 VAL A CA 1
ATOM 1993 C C . VAL A 1 242 ? 33.486 -16.283 -11.778 1.00 65.00 242 VAL A C 1
ATOM 1995 O O . VAL A 1 242 ? 34.468 -15.857 -12.383 1.00 65.00 242 VAL A O 1
ATOM 1998 N N . GLU A 1 243 ? 33.428 -17.513 -11.282 1.00 70.06 243 GLU A N 1
ATOM 1999 C CA . GLU A 1 243 ? 34.466 -18.515 -11.499 1.00 70.06 243 GLU A CA 1
ATOM 2000 C C . GLU A 1 243 ? 34.105 -19.374 -12.719 1.00 70.06 243 GLU A C 1
ATOM 2002 O O . GLU A 1 243 ? 32.966 -19.816 -12.884 1.00 70.06 243 GLU A O 1
ATOM 2007 N N . TYR A 1 244 ? 35.080 -19.610 -13.600 1.00 71.69 244 TYR A N 1
ATOM 2008 C CA . TYR A 1 244 ? 34.917 -20.476 -14.767 1.00 71.69 244 TYR A CA 1
ATOM 2009 C C . TYR A 1 244 ? 35.824 -21.697 -14.636 1.00 71.69 244 TYR A C 1
ATOM 2011 O O . TYR A 1 244 ? 37.043 -21.570 -14.517 1.00 71.69 244 TYR A O 1
ATOM 2019 N N . ASN A 1 245 ? 35.238 -22.892 -14.687 1.00 65.06 245 ASN A N 1
ATOM 2020 C CA . ASN A 1 245 ? 35.935 -24.132 -14.333 1.00 65.06 245 ASN A CA 1
ATOM 2021 C C . ASN A 1 245 ? 36.933 -24.636 -15.398 1.00 65.06 245 ASN A C 1
ATOM 2023 O O . ASN A 1 245 ? 37.623 -25.624 -15.153 1.00 65.06 245 ASN A O 1
ATOM 2027 N N . ILE A 1 246 ? 37.032 -23.991 -16.573 1.00 64.62 246 ILE A N 1
ATOM 2028 C CA . ILE A 1 246 ? 37.951 -24.390 -17.661 1.00 64.62 246 ILE A CA 1
ATOM 2029 C C . ILE A 1 246 ? 38.543 -23.154 -18.381 1.00 64.62 246 ILE A C 1
ATOM 2031 O O . ILE A 1 246 ? 38.026 -22.751 -19.423 1.00 64.62 246 ILE A O 1
ATOM 2035 N N . PRO A 1 247 ? 39.625 -22.536 -17.865 1.00 63.41 247 PRO A N 1
ATOM 2036 C CA . PRO A 1 247 ? 40.222 -21.337 -18.468 1.00 63.41 247 PRO A CA 1
ATOM 2037 C C . PRO A 1 247 ? 40.767 -21.540 -19.896 1.00 63.41 247 PRO A C 1
ATOM 2039 O O . PRO A 1 247 ? 40.711 -20.615 -20.695 1.00 63.41 247 PRO A O 1
ATOM 2042 N N . GLU A 1 248 ? 41.232 -22.746 -20.246 1.00 70.19 248 GLU A N 1
ATOM 2043 C CA . GLU A 1 248 ? 41.909 -23.036 -21.530 1.00 70.19 248 GLU A CA 1
ATOM 2044 C C . GLU A 1 248 ? 41.016 -22.823 -22.773 1.00 70.19 248 GLU A C 1
ATOM 2046 O O . GLU A 1 248 ? 41.504 -22.473 -23.845 1.00 70.19 248 GLU A O 1
ATOM 2051 N N . GLU A 1 249 ? 39.692 -22.996 -22.656 1.00 70.75 249 GLU A N 1
ATOM 2052 C CA . GLU A 1 249 ? 38.748 -22.724 -23.759 1.00 70.75 249 GLU A CA 1
ATOM 2053 C C . GLU A 1 249 ? 38.522 -21.217 -23.983 1.00 70.75 249 GLU A C 1
ATOM 2055 O O . GLU A 1 249 ? 38.059 -20.803 -25.049 1.00 70.75 249 GLU A O 1
ATOM 2060 N N . LEU A 1 250 ? 38.869 -20.393 -22.990 1.00 76.44 250 LEU A N 1
ATOM 2061 C CA . LEU A 1 250 ? 38.680 -18.944 -22.985 1.00 76.44 250 LEU A CA 1
ATOM 2062 C C . LEU A 1 250 ? 39.915 -18.175 -23.457 1.00 76.44 250 LEU A C 1
ATOM 2064 O O . LEU A 1 250 ? 39.813 -16.969 -23.675 1.00 76.44 250 LEU A O 1
ATOM 2068 N N . ASP A 1 251 ? 41.045 -18.854 -23.687 1.00 71.31 251 ASP A N 1
ATOM 2069 C CA . ASP A 1 251 ? 42.304 -18.246 -24.149 1.00 71.31 251 ASP A CA 1
ATOM 2070 C C . ASP A 1 251 ? 42.148 -17.458 -25.466 1.00 71.31 251 ASP A C 1
ATOM 2072 O O . ASP A 1 251 ? 42.950 -16.576 -25.764 1.00 71.31 251 ASP A O 1
ATOM 2076 N N . ASN A 1 252 ? 41.098 -17.749 -26.245 1.00 79.56 252 ASN A N 1
ATOM 2077 C CA . ASN A 1 252 ? 40.777 -17.072 -27.506 1.00 79.56 252 ASN A CA 1
ATOM 2078 C C . ASN A 1 252 ? 39.598 -16.079 -27.408 1.00 79.56 252 ASN A C 1
ATOM 2080 O O . ASN A 1 252 ? 39.145 -15.585 -28.442 1.00 79.56 252 ASN A O 1
ATOM 2084 N N . VAL A 1 253 ? 39.064 -15.807 -26.211 1.00 85.94 253 VAL A N 1
ATOM 2085 C CA . VAL A 1 253 ? 37.933 -14.888 -25.997 1.00 85.94 253 VAL A CA 1
ATOM 2086 C C . VAL A 1 253 ? 38.404 -13.654 -25.233 1.00 85.94 253 VAL A C 1
ATOM 2088 O O . VAL A 1 253 ? 38.532 -13.660 -24.008 1.00 85.94 253 VAL A O 1
ATOM 2091 N N . ASP A 1 254 ? 38.603 -12.555 -25.958 1.00 86.81 254 ASP A N 1
ATOM 2092 C CA . ASP A 1 254 ? 39.019 -11.286 -25.359 1.00 86.81 254 ASP A CA 1
ATOM 2093 C C . ASP A 1 254 ? 37.987 -10.783 -24.334 1.00 86.81 254 ASP A C 1
ATOM 2095 O O . ASP A 1 254 ? 36.785 -10.730 -24.622 1.00 86.81 254 ASP A O 1
ATOM 2099 N N . ASN A 1 255 ? 38.465 -10.357 -23.158 1.00 89.44 255 ASN A N 1
ATOM 2100 C CA . ASN A 1 255 ? 37.668 -9.774 -22.067 1.00 89.44 255 ASN A CA 1
ATOM 2101 C C . ASN A 1 255 ? 36.469 -10.639 -21.634 1.00 89.44 255 ASN A C 1
ATOM 2103 O O . ASN A 1 255 ? 35.383 -10.118 -21.362 1.00 89.44 255 ASN A O 1
ATOM 2107 N N . TYR A 1 256 ? 36.640 -11.964 -21.592 1.00 89.38 256 TYR A N 1
ATOM 2108 C CA . TYR A 1 256 ? 35.544 -12.882 -21.277 1.00 89.38 256 TYR A CA 1
ATOM 2109 C C . TYR A 1 256 ? 34.875 -12.590 -19.920 1.00 89.38 256 TYR A C 1
ATOM 2111 O O . TYR A 1 256 ? 33.660 -12.732 -19.831 1.00 89.38 256 TYR A O 1
ATOM 2119 N N . ASP A 1 257 ? 35.620 -12.147 -18.897 1.00 86.81 257 ASP A N 1
ATOM 2120 C CA . ASP A 1 257 ? 35.081 -11.851 -17.557 1.00 86.81 257 ASP A CA 1
ATOM 2121 C C . ASP A 1 257 ? 34.045 -10.715 -17.598 1.00 86.81 257 ASP A C 1
ATOM 2123 O O . ASP A 1 257 ? 32.913 -10.869 -17.138 1.00 86.81 257 ASP A O 1
ATOM 2127 N N . GLU A 1 258 ? 34.385 -9.594 -18.243 1.00 89.94 258 GLU A N 1
ATOM 2128 C CA . GLU A 1 258 ? 33.471 -8.457 -18.411 1.00 89.94 258 GLU A CA 1
ATOM 2129 C C . GLU A 1 258 ? 32.236 -8.840 -19.236 1.00 89.94 258 GLU A C 1
ATOM 2131 O O . GLU A 1 258 ? 31.106 -8.473 -18.894 1.00 89.94 258 GLU A O 1
ATOM 2136 N N . LYS A 1 259 ? 32.438 -9.608 -20.316 1.00 93.00 259 LYS A N 1
ATOM 2137 C CA . LYS A 1 259 ? 31.347 -10.098 -21.169 1.00 93.00 259 LYS A CA 1
ATOM 2138 C C . LYS A 1 259 ? 30.414 -11.022 -20.394 1.00 93.00 259 LYS A C 1
ATOM 2140 O O . LYS A 1 259 ? 29.198 -10.869 -20.486 1.00 93.00 259 LYS A O 1
ATOM 2145 N N . LEU A 1 260 ? 30.966 -11.949 -19.615 1.00 90.81 260 LEU A N 1
ATOM 2146 C CA . LEU A 1 260 ? 30.206 -12.908 -18.824 1.00 90.81 260 LEU A CA 1
ATOM 2147 C C . LEU A 1 260 ? 29.404 -12.214 -17.721 1.00 90.81 260 LEU A C 1
ATOM 2149 O O . LEU A 1 260 ? 28.202 -12.454 -17.605 1.00 90.81 260 LEU A O 1
ATOM 2153 N N . LYS A 1 261 ? 30.017 -11.282 -16.984 1.00 89.88 261 LYS A N 1
ATOM 2154 C CA . LYS A 1 261 ? 29.313 -10.444 -15.999 1.00 89.88 261 LYS A CA 1
ATOM 2155 C C . LYS A 1 261 ? 28.162 -9.668 -16.635 1.00 89.88 261 LYS A C 1
ATOM 2157 O O . LYS A 1 261 ? 27.069 -9.627 -16.073 1.00 89.88 261 LYS A O 1
ATOM 2162 N N . PHE A 1 262 ? 28.369 -9.097 -17.824 1.00 92.62 262 PHE A N 1
ATOM 2163 C CA . PHE A 1 262 ? 27.304 -8.420 -18.568 1.00 92.62 262 PHE A CA 1
ATOM 2164 C C . PHE A 1 262 ? 26.160 -9.375 -18.946 1.00 92.62 262 PHE A C 1
ATOM 2166 O O . PHE A 1 262 ? 24.998 -9.042 -18.718 1.00 92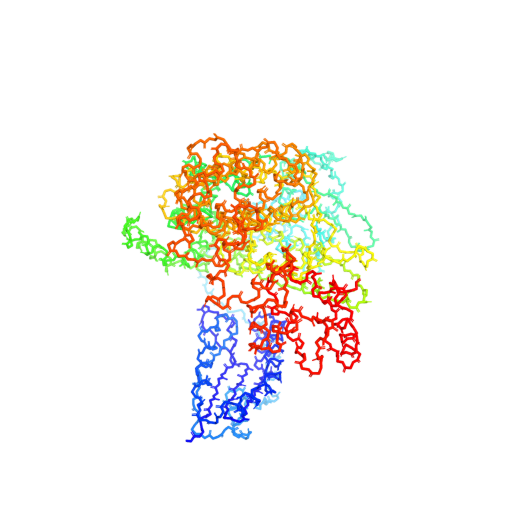.62 262 PHE A O 1
ATOM 2173 N N . ILE A 1 263 ? 26.476 -10.563 -19.479 1.00 94.56 263 ILE A N 1
ATOM 2174 C CA . ILE A 1 263 ? 25.483 -11.579 -19.867 1.00 94.56 263 ILE A CA 1
ATOM 2175 C C . ILE A 1 263 ? 24.648 -12.012 -18.658 1.00 94.56 263 ILE A C 1
ATOM 2177 O O . ILE A 1 263 ? 23.420 -11.957 -18.718 1.00 94.56 263 ILE A O 1
ATOM 2181 N N . LEU A 1 264 ? 25.295 -12.408 -17.557 1.00 92.75 264 LEU A N 1
ATOM 2182 C CA . LEU A 1 264 ? 24.608 -12.872 -16.348 1.00 92.75 264 LEU A CA 1
ATOM 2183 C C . LEU A 1 264 ? 23.727 -11.772 -15.752 1.00 92.75 264 LEU A C 1
ATOM 2185 O O . LEU A 1 264 ? 22.562 -12.019 -15.447 1.00 92.75 264 LEU A O 1
ATOM 2189 N N . LYS A 1 265 ? 24.233 -10.535 -15.685 1.00 91.38 265 LYS A N 1
ATOM 2190 C CA . LYS A 1 265 ? 23.460 -9.381 -15.212 1.00 91.38 265 LYS A CA 1
ATOM 2191 C C . LYS A 1 265 ? 22.199 -9.153 -16.049 1.00 91.38 265 LYS A C 1
ATOM 2193 O O . LYS A 1 265 ? 21.121 -8.991 -15.484 1.00 91.38 265 LYS A O 1
ATOM 2198 N N . GLN A 1 266 ? 22.312 -9.182 -17.377 1.00 93.50 266 GLN A N 1
ATOM 2199 C CA . GLN A 1 266 ? 21.166 -9.025 -18.280 1.00 93.50 266 GLN A CA 1
ATOM 2200 C C . GLN A 1 266 ? 20.142 -10.159 -18.122 1.00 93.50 266 GLN A C 1
ATOM 2202 O O . GLN A 1 266 ? 18.939 -9.904 -18.060 1.00 93.50 266 GLN A O 1
ATOM 2207 N N . LEU A 1 267 ? 20.601 -11.407 -17.990 1.00 93.88 267 LEU A N 1
ATOM 2208 C CA . LEU A 1 267 ? 19.723 -12.559 -17.764 1.00 93.88 267 LEU A CA 1
ATOM 2209 C C . LEU A 1 267 ? 19.009 -12.487 -16.410 1.00 93.88 267 LEU A C 1
ATOM 2211 O O . LEU A 1 267 ? 17.796 -12.682 -16.356 1.00 93.88 267 LEU A O 1
ATOM 2215 N N . ASN A 1 268 ? 19.718 -12.152 -15.330 1.00 92.31 268 ASN A N 1
ATOM 2216 C CA . ASN A 1 268 ? 19.111 -12.032 -14.006 1.00 92.31 268 ASN A CA 1
ATOM 2217 C C . ASN A 1 268 ? 18.143 -10.842 -13.914 1.00 92.31 268 ASN A C 1
ATOM 2219 O O . ASN A 1 268 ? 17.095 -10.974 -13.284 1.00 92.31 268 ASN A O 1
ATOM 2223 N N . HIS A 1 269 ? 18.424 -9.715 -14.581 1.00 91.62 269 HIS A N 1
ATOM 2224 C CA . HIS A 1 269 ? 17.470 -8.603 -14.705 1.00 91.62 269 HIS A CA 1
ATOM 2225 C C . HIS A 1 269 ? 16.188 -9.017 -15.432 1.00 91.62 269 HIS A C 1
ATOM 2227 O O . HIS A 1 269 ? 15.097 -8.636 -15.016 1.00 91.62 269 HIS A O 1
ATOM 2233 N N . ALA A 1 270 ? 16.306 -9.852 -16.467 1.00 92.88 270 ALA A N 1
ATOM 2234 C CA . ALA A 1 270 ? 15.173 -10.490 -17.131 1.00 92.88 270 ALA A CA 1
ATOM 2235 C C . ALA A 1 270 ? 14.578 -11.661 -16.319 1.00 92.88 270 ALA A C 1
ATOM 2237 O O . ALA A 1 270 ? 13.779 -12.421 -16.845 1.00 92.88 270 ALA A O 1
ATOM 2238 N N . GLN A 1 271 ? 14.955 -11.851 -15.052 1.00 92.50 271 GLN A N 1
ATOM 2239 C CA . GLN A 1 271 ? 14.489 -12.934 -14.175 1.00 92.50 271 GLN A CA 1
ATOM 2240 C C . GLN A 1 271 ? 14.790 -14.358 -14.667 1.00 92.50 271 GLN A C 1
ATOM 2242 O O . GLN A 1 271 ? 14.120 -15.312 -14.271 1.00 92.50 271 GLN A O 1
ATOM 2247 N N . ILE A 1 272 ? 15.810 -14.533 -15.506 1.00 93.25 272 ILE A N 1
ATOM 2248 C CA . ILE A 1 272 ? 16.326 -15.845 -15.897 1.00 93.25 272 ILE A CA 1
ATOM 2249 C C . ILE A 1 272 ? 17.458 -16.197 -14.929 1.00 93.25 272 ILE A C 1
ATOM 2251 O O . ILE A 1 272 ? 18.563 -15.660 -15.005 1.00 93.25 272 ILE A O 1
ATOM 2255 N N . LEU A 1 273 ? 17.143 -17.075 -13.979 1.00 92.00 273 LEU A N 1
ATOM 2256 C CA . LEU A 1 273 ? 18.033 -17.521 -12.903 1.00 92.00 273 LEU A CA 1
ATOM 2257 C C . LEU A 1 273 ? 18.549 -18.947 -13.134 1.00 92.00 273 LEU A C 1
ATOM 2259 O O . LEU A 1 273 ? 19.590 -19.324 -12.599 1.00 92.00 273 LEU A O 1
ATOM 2263 N N . TYR A 1 274 ? 17.836 -19.730 -13.949 1.00 90.94 274 TYR A N 1
ATOM 2264 C CA . TYR A 1 274 ? 18.193 -21.109 -14.270 1.00 90.94 274 TYR A CA 1
ATOM 2265 C C . TYR A 1 274 ? 18.123 -21.389 -15.772 1.00 90.94 274 TYR A C 1
ATOM 2267 O O . TYR A 1 274 ? 17.260 -20.856 -16.474 1.00 90.94 274 TYR A O 1
ATOM 2275 N N . VAL A 1 275 ? 18.976 -22.290 -16.257 1.00 90.12 275 VAL A N 1
ATOM 2276 C CA . VAL A 1 275 ? 18.948 -22.800 -17.640 1.00 90.12 275 VAL A CA 1
ATOM 2277 C C . VAL A 1 275 ? 18.940 -24.327 -17.623 1.00 90.12 275 VAL A C 1
ATOM 2279 O O . VAL A 1 275 ? 19.627 -24.931 -16.800 1.00 90.12 275 VAL A O 1
ATOM 2282 N N . TRP A 1 276 ? 18.147 -24.961 -18.492 1.00 88.25 276 TRP A N 1
ATOM 2283 C CA . TRP A 1 276 ? 18.043 -26.427 -18.553 1.00 88.25 276 TRP A CA 1
ATOM 2284 C C . TRP A 1 276 ? 17.665 -26.955 -19.954 1.00 88.25 276 TRP A C 1
ATOM 2286 O O . TRP A 1 276 ? 17.080 -26.232 -20.769 1.00 88.25 276 TRP A O 1
ATOM 2296 N N . LEU A 1 277 ? 18.024 -28.219 -20.233 1.00 82.88 277 LEU A N 1
ATOM 2297 C CA . LEU A 1 277 ? 17.665 -28.967 -21.454 1.00 82.88 277 LEU A CA 1
ATOM 2298 C C . LEU A 1 277 ? 16.341 -29.714 -21.260 1.00 82.88 277 LEU A C 1
ATOM 2300 O O . LEU A 1 277 ? 16.012 -30.066 -20.143 1.00 82.88 277 LEU A O 1
ATOM 2304 N N . ASP A 1 278 ? 15.628 -30.009 -22.350 1.00 69.25 278 ASP A N 1
ATOM 2305 C CA . ASP A 1 278 ? 14.380 -30.796 -22.425 1.00 69.25 278 ASP A CA 1
ATOM 2306 C C . ASP A 1 278 ? 14.099 -31.829 -21.294 1.00 69.25 278 ASP A C 1
ATOM 2308 O O . ASP A 1 278 ? 15.002 -32.473 -20.776 1.00 69.25 278 ASP A O 1
ATOM 2312 N N . LYS A 1 279 ? 12.804 -32.056 -20.994 1.00 60.00 279 LYS A N 1
ATOM 2313 C CA . LYS A 1 279 ? 12.153 -32.708 -19.818 1.00 60.00 279 LYS A CA 1
ATOM 2314 C C . LYS A 1 279 ? 12.708 -34.040 -19.280 1.00 60.00 279 LYS A C 1
ATOM 2316 O O . LYS A 1 279 ? 12.131 -34.581 -18.338 1.00 60.00 279 LYS A O 1
ATOM 2321 N N . LYS A 1 280 ? 13.747 -34.624 -19.872 1.00 55.62 280 LYS A N 1
ATOM 2322 C CA . LYS A 1 280 ? 14.277 -35.943 -19.513 1.00 55.62 280 LYS A CA 1
ATOM 2323 C C . LYS A 1 280 ? 15.403 -35.929 -18.480 1.00 55.62 280 LYS A C 1
ATOM 2325 O O . LYS A 1 280 ? 15.653 -36.990 -17.917 1.00 55.62 280 LYS A O 1
ATOM 2330 N N . GLU A 1 281 ? 16.019 -34.790 -18.167 1.00 53.56 281 GLU A N 1
ATOM 2331 C CA . GLU A 1 281 ? 17.125 -34.730 -17.200 1.00 53.56 281 GLU A CA 1
ATOM 2332 C C . GLU A 1 281 ? 16.907 -33.596 -16.182 1.00 53.56 281 GLU A C 1
ATOM 2334 O O . GLU A 1 281 ? 16.601 -32.467 -16.548 1.00 53.56 281 GLU A O 1
ATOM 2339 N N . ASN A 1 282 ? 17.043 -33.895 -14.881 1.00 58.25 282 ASN A N 1
ATOM 2340 C CA . ASN A 1 282 ? 16.957 -32.931 -13.764 1.00 58.25 282 ASN A CA 1
ATOM 2341 C C . ASN A 1 282 ? 18.178 -31.980 -13.707 1.00 58.25 282 ASN A C 1
ATOM 2343 O O . ASN A 1 282 ? 18.592 -31.547 -12.631 1.00 58.25 282 ASN A O 1
ATOM 2347 N N . GLU A 1 283 ? 18.795 -31.685 -14.846 1.00 65.75 283 GLU A N 1
ATOM 2348 C CA . GLU A 1 283 ? 20.008 -30.881 -14.939 1.00 65.75 283 GLU A CA 1
ATOM 2349 C C . GLU A 1 283 ? 19.653 -29.399 -15.084 1.00 65.75 283 GLU A C 1
ATOM 2351 O O . GLU A 1 283 ? 19.657 -28.832 -16.174 1.00 65.75 283 GLU A O 1
ATOM 2356 N N . TYR A 1 284 ? 19.329 -28.765 -13.957 1.00 77.75 284 TYR A N 1
ATOM 2357 C CA . TYR A 1 284 ? 19.214 -27.310 -13.872 1.00 77.75 284 TYR A CA 1
ATOM 2358 C C . TYR A 1 284 ? 20.587 -26.703 -13.593 1.00 77.75 284 TYR A C 1
ATOM 2360 O O . TYR A 1 284 ? 21.276 -27.133 -12.665 1.00 77.75 284 TYR A O 1
ATOM 2368 N N . LYS A 1 285 ? 20.971 -25.682 -14.363 1.00 84.50 285 LYS A N 1
ATOM 2369 C CA . LYS A 1 285 ? 22.177 -24.884 -14.110 1.00 84.50 285 LYS A CA 1
ATOM 2370 C C . LYS A 1 285 ? 21.780 -23.548 -13.504 1.00 84.50 285 LYS A C 1
ATOM 2372 O O . LYS A 1 285 ? 20.944 -22.840 -14.065 1.00 84.50 285 LYS A O 1
ATOM 2377 N N . ASN A 1 286 ? 22.337 -23.249 -12.334 1.00 84.31 286 ASN A N 1
ATOM 2378 C CA . ASN A 1 286 ? 22.124 -21.995 -11.622 1.00 84.31 286 ASN A CA 1
ATOM 2379 C C . ASN A 1 286 ? 23.056 -20.928 -12.208 1.00 84.31 286 ASN A C 1
ATOM 2381 O O . ASN A 1 286 ? 24.263 -21.136 -12.255 1.00 84.31 286 ASN A O 1
ATOM 2385 N N . ILE A 1 287 ? 22.483 -19.812 -12.653 1.00 87.44 287 ILE A N 1
ATOM 2386 C CA . ILE A 1 287 ? 23.212 -18.677 -13.233 1.00 87.44 287 ILE A CA 1
ATOM 2387 C C . ILE A 1 287 ? 22.945 -17.381 -12.451 1.00 87.44 287 ILE A C 1
ATOM 2389 O O . ILE A 1 287 ? 23.003 -16.284 -13.008 1.00 87.44 287 ILE A O 1
ATOM 2393 N N . ILE A 1 288 ? 22.577 -17.500 -11.173 1.00 84.69 288 ILE A N 1
ATOM 2394 C CA . ILE A 1 288 ? 22.327 -16.367 -10.280 1.00 84.69 288 ILE A CA 1
ATOM 2395 C C . ILE A 1 288 ? 23.650 -15.668 -9.984 1.00 84.69 288 ILE A C 1
ATOM 2397 O O . ILE A 1 288 ? 24.555 -16.262 -9.402 1.00 84.69 288 ILE A O 1
ATOM 2401 N N . LEU A 1 289 ? 23.735 -14.392 -10.339 1.00 80.25 289 LEU A N 1
ATOM 2402 C CA . LEU A 1 289 ? 24.760 -13.479 -9.862 1.00 80.25 289 LEU A CA 1
ATOM 2403 C C . LEU A 1 289 ? 24.223 -12.766 -8.614 1.00 80.25 289 LEU A C 1
ATOM 2405 O O . LEU A 1 289 ? 23.335 -11.913 -8.710 1.00 80.25 289 LEU A O 1
ATOM 2409 N N . GLU A 1 290 ? 24.730 -13.132 -7.437 1.00 68.31 290 GLU A N 1
ATOM 2410 C CA . GLU A 1 290 ? 24.397 -12.445 -6.187 1.00 68.31 290 GLU A CA 1
ATOM 2411 C C . GLU A 1 290 ? 25.027 -11.046 -6.198 1.00 68.31 290 GLU A C 1
ATOM 2413 O O . GLU A 1 290 ? 26.206 -10.886 -5.904 1.00 68.31 290 GLU A O 1
ATOM 2418 N N . ASN A 1 291 ? 24.240 -10.032 -6.569 1.00 59.66 291 ASN A N 1
ATOM 2419 C CA . ASN A 1 291 ? 24.628 -8.629 -6.448 1.00 59.66 291 ASN A CA 1
ATOM 2420 C C . ASN A 1 291 ? 24.161 -8.101 -5.087 1.00 59.66 291 ASN A C 1
ATOM 2422 O O . ASN A 1 291 ? 22.988 -7.760 -4.919 1.00 59.66 291 ASN A O 1
ATOM 2426 N N . HIS A 1 292 ? 25.080 -7.974 -4.131 1.00 55.34 292 HIS A N 1
ATOM 2427 C CA . HIS A 1 292 ? 24.821 -7.341 -2.829 1.00 55.34 292 HIS A CA 1
ATOM 2428 C C . HIS A 1 292 ? 25.096 -5.829 -2.826 1.00 55.34 292 HIS A C 1
ATOM 2430 O O . HIS A 1 292 ? 25.338 -5.223 -1.781 1.00 55.34 292 HIS A O 1
ATOM 2436 N N . ILE A 1 293 ? 25.062 -5.185 -3.994 1.00 59.09 293 ILE A N 1
ATOM 2437 C CA . ILE A 1 293 ? 25.384 -3.764 -4.095 1.00 59.09 293 ILE A CA 1
ATOM 2438 C C . ILE A 1 293 ? 24.216 -2.941 -3.543 1.00 59.09 293 ILE A C 1
ATOM 2440 O O . ILE A 1 293 ? 23.188 -2.772 -4.201 1.00 59.09 293 ILE A O 1
ATOM 2444 N N . ASN A 1 294 ? 24.413 -2.374 -2.350 1.00 70.62 294 ASN A N 1
ATOM 2445 C CA . ASN A 1 294 ? 23.603 -1.274 -1.832 1.00 70.62 294 ASN A CA 1
ATOM 2446 C C . ASN A 1 294 ? 23.756 -0.065 -2.767 1.00 70.62 294 ASN A C 1
ATOM 2448 O O . ASN A 1 294 ? 24.708 0.710 -2.662 1.00 70.62 294 ASN A O 1
ATOM 2452 N N . CYS A 1 295 ? 22.842 0.061 -3.726 1.00 85.38 295 CYS A N 1
ATOM 2453 C CA . CYS A 1 295 ? 22.805 1.163 -4.675 1.00 85.38 295 CYS A CA 1
ATOM 2454 C C . CYS A 1 295 ? 22.102 2.375 -4.046 1.00 85.38 295 CYS A C 1
ATOM 2456 O O . CYS A 1 295 ? 20.935 2.290 -3.682 1.00 85.38 295 CYS A O 1
ATOM 2458 N N . ASP A 1 296 ? 22.787 3.517 -3.971 1.00 89.06 296 ASP A N 1
ATOM 2459 C CA . ASP A 1 296 ? 22.211 4.797 -3.517 1.00 89.06 296 ASP A CA 1
ATOM 2460 C C . ASP A 1 296 ? 21.854 5.712 -4.705 1.00 89.06 296 ASP A C 1
ATOM 2462 O O . ASP A 1 296 ? 22.023 6.928 -4.648 1.00 89.06 296 ASP A O 1
ATOM 2466 N N . CYS A 1 297 ? 21.439 5.137 -5.842 1.00 92.75 297 CYS A N 1
ATOM 2467 C CA . CYS A 1 297 ? 20.961 5.943 -6.966 1.00 92.75 297 CYS A CA 1
ATOM 2468 C C . CYS A 1 297 ? 19.547 6.469 -6.701 1.00 92.75 297 CYS A C 1
ATOM 2470 O O . CYS A 1 297 ? 18.796 5.932 -5.889 1.00 92.75 297 CYS A O 1
ATOM 2472 N N . ILE A 1 298 ? 19.150 7.491 -7.459 1.00 95.50 298 ILE A N 1
ATOM 2473 C CA . ILE A 1 298 ? 17.890 8.211 -7.265 1.00 95.50 298 ILE A CA 1
ATOM 2474 C C . ILE A 1 298 ? 16.648 7.307 -7.238 1.00 95.50 298 ILE A C 1
ATOM 2476 O O . ILE A 1 298 ? 15.748 7.524 -6.420 1.00 95.50 298 ILE A O 1
ATOM 2480 N N . LEU A 1 299 ? 16.617 6.282 -8.098 1.00 94.81 299 LEU A N 1
ATOM 2481 C CA . LEU A 1 299 ? 15.517 5.328 -8.201 1.00 94.81 299 LEU A CA 1
ATOM 2482 C C . LEU A 1 299 ? 15.581 4.272 -7.096 1.00 94.81 299 LEU A C 1
ATOM 2484 O O . LEU A 1 299 ? 14.546 3.973 -6.506 1.00 94.81 299 LEU A O 1
ATOM 2488 N N . CYS A 1 300 ? 16.768 3.757 -6.762 1.00 93.44 300 CYS A N 1
ATOM 2489 C CA . CYS A 1 300 ? 16.942 2.826 -5.645 1.00 93.44 300 CYS A CA 1
ATOM 2490 C C . CYS A 1 300 ? 16.547 3.483 -4.318 1.00 93.44 300 CYS A C 1
ATOM 2492 O O . CYS A 1 300 ? 15.710 2.932 -3.613 1.00 93.44 300 CYS A O 1
ATOM 2494 N N . SER A 1 301 ? 16.995 4.714 -4.039 1.00 95.38 301 SER A N 1
ATOM 2495 C CA . SER A 1 301 ? 16.577 5.449 -2.837 1.00 95.38 301 SER A CA 1
ATOM 2496 C C . SER A 1 301 ? 15.056 5.663 -2.791 1.00 95.38 301 SER A C 1
ATOM 2498 O O . SER A 1 301 ? 14.467 5.603 -1.713 1.00 95.38 301 SER A O 1
ATOM 2500 N N . TYR A 1 302 ? 14.396 5.881 -3.939 1.00 95.94 302 TYR A N 1
ATOM 2501 C CA . TYR A 1 302 ? 12.930 5.972 -4.003 1.00 95.94 302 TYR A CA 1
ATOM 2502 C C . TYR A 1 302 ? 12.265 4.627 -3.672 1.00 95.94 302 TYR A C 1
ATOM 2504 O O . TYR A 1 302 ? 11.366 4.572 -2.833 1.00 95.94 302 TYR A O 1
ATOM 2512 N N . GLN A 1 303 ? 12.709 3.539 -4.313 1.00 94.06 303 GLN A N 1
ATOM 2513 C CA . GLN A 1 303 ? 12.194 2.181 -4.087 1.00 94.06 303 GLN A CA 1
ATOM 2514 C C . GLN A 1 303 ? 12.467 1.688 -2.659 1.00 94.06 303 GLN A C 1
ATOM 2516 O O . GLN A 1 303 ? 11.682 0.912 -2.119 1.00 94.06 303 GLN A O 1
ATOM 2521 N N . ASP A 1 304 ? 13.527 2.192 -2.026 1.00 94.19 304 ASP A N 1
ATOM 2522 C CA . ASP A 1 304 ? 13.889 1.886 -0.645 1.00 94.19 304 ASP A CA 1
ATOM 2523 C C . ASP A 1 304 ? 13.199 2.789 0.391 1.00 94.19 304 ASP A C 1
ATOM 2525 O O . ASP A 1 304 ? 13.551 2.784 1.571 1.00 94.19 304 ASP A O 1
ATOM 2529 N N . PHE A 1 305 ? 12.204 3.565 -0.045 1.00 96.00 305 PHE A N 1
ATOM 2530 C CA . PHE A 1 305 ? 11.398 4.499 0.753 1.00 96.00 305 PHE A CA 1
ATOM 2531 C C . PHE A 1 305 ? 12.206 5.621 1.411 1.00 96.00 305 PHE A C 1
ATOM 2533 O O . PHE A 1 305 ? 11.698 6.326 2.285 1.00 96.00 305 PHE A O 1
ATOM 2540 N N . ASN A 1 306 ? 13.437 5.851 0.954 1.00 95.69 306 ASN A N 1
ATOM 2541 C CA . ASN A 1 306 ? 14.270 6.979 1.342 1.00 95.69 306 ASN A CA 1
ATOM 2542 C C . ASN A 1 306 ? 14.017 8.167 0.398 1.00 95.69 306 ASN A C 1
ATOM 2544 O O . ASN A 1 306 ? 14.871 8.605 -0.382 1.00 95.69 306 ASN A O 1
ATOM 2548 N N . PHE A 1 307 ? 12.790 8.684 0.455 1.00 96.25 307 PHE A N 1
ATOM 2549 C CA . PHE A 1 307 ? 12.320 9.781 -0.388 1.00 96.25 307 PHE A CA 1
ATOM 2550 C C . PHE A 1 307 ? 13.105 11.073 -0.171 1.00 96.25 307 PHE A C 1
ATOM 2552 O O . PHE A 1 307 ? 13.297 11.822 -1.125 1.00 96.25 307 PHE A O 1
ATOM 2559 N N . ALA A 1 308 ? 13.593 11.334 1.044 1.00 94.88 308 ALA A N 1
ATOM 2560 C CA . ALA A 1 308 ? 14.459 12.479 1.310 1.00 94.88 308 ALA A CA 1
ATOM 2561 C C . ALA A 1 308 ? 15.779 12.389 0.545 1.00 94.88 308 ALA A C 1
ATOM 2563 O O . ALA A 1 308 ? 16.158 13.357 -0.116 1.00 94.88 308 ALA A O 1
ATOM 2564 N N . ARG A 1 309 ? 16.449 11.230 0.564 1.00 95.44 309 ARG A N 1
ATOM 2565 C CA . ARG A 1 309 ? 17.671 11.027 -0.222 1.00 95.44 309 ARG A CA 1
ATOM 2566 C C . ARG A 1 309 ? 17.394 11.095 -1.719 1.00 95.44 309 ARG A C 1
ATOM 2568 O O . ARG A 1 309 ? 18.098 11.806 -2.427 1.00 95.44 309 ARG A O 1
ATOM 2575 N N . SER A 1 310 ? 16.331 10.445 -2.192 1.00 96.06 310 SER A N 1
ATOM 2576 C CA . SER A 1 310 ? 15.927 10.508 -3.603 1.00 96.06 310 SER A CA 1
ATOM 2577 C C . SER A 1 310 ? 15.650 11.954 -4.060 1.00 96.06 310 SER A C 1
ATOM 2579 O O . SER A 1 310 ? 16.129 12.387 -5.108 1.00 96.06 310 SER A O 1
ATOM 2581 N N . ALA A 1 311 ? 14.979 12.762 -3.232 1.00 95.06 311 ALA A N 1
ATOM 2582 C CA . ALA A 1 311 ? 14.719 14.172 -3.522 1.00 95.06 311 ALA A CA 1
ATOM 2583 C C . ALA A 1 311 ? 15.977 15.062 -3.465 1.00 95.06 311 ALA A C 1
ATOM 2585 O O . ALA A 1 311 ? 16.046 16.062 -4.179 1.00 95.06 311 ALA A O 1
ATOM 2586 N N . GLN A 1 312 ? 16.980 14.719 -2.649 1.00 94.38 312 GLN A N 1
ATOM 2587 C CA . GLN A 1 312 ? 18.295 15.376 -2.674 1.00 94.38 312 GLN A CA 1
ATOM 2588 C C . GLN A 1 312 ? 19.044 15.041 -3.965 1.00 94.38 312 GLN A C 1
ATOM 2590 O O . GLN A 1 312 ? 19.516 15.943 -4.655 1.00 94.38 312 GLN A O 1
ATOM 2595 N N . LEU A 1 313 ? 19.067 13.760 -4.341 1.00 95.12 313 LEU A N 1
ATOM 2596 C CA . LEU A 1 313 ? 19.707 13.284 -5.566 1.00 95.12 313 LEU A CA 1
ATOM 2597 C C . LEU A 1 313 ? 19.106 13.932 -6.819 1.00 95.12 313 LEU A C 1
ATOM 2599 O O . LEU A 1 313 ? 19.858 14.264 -7.734 1.00 95.12 313 LEU A O 1
ATOM 2603 N N . LEU A 1 314 ? 17.797 14.226 -6.840 1.00 93.12 314 LEU A N 1
ATOM 2604 C CA . LEU A 1 314 ? 17.161 15.014 -7.911 1.00 93.12 314 LEU A CA 1
ATOM 2605 C C . LEU A 1 314 ? 17.862 16.361 -8.165 1.00 93.12 314 LEU A C 1
ATOM 2607 O O . LEU A 1 314 ? 17.869 16.837 -9.298 1.00 93.12 314 LEU A O 1
ATOM 2611 N N . GLN A 1 315 ? 18.438 16.984 -7.131 1.00 89.19 315 GLN A N 1
ATOM 2612 C CA . GLN A 1 315 ? 19.155 18.260 -7.237 1.00 89.19 315 GLN A CA 1
ATOM 2613 C C . GLN A 1 315 ? 20.634 18.095 -7.610 1.00 89.19 315 GLN A C 1
ATOM 2615 O O . GLN A 1 315 ? 21.233 19.034 -8.130 1.00 89.19 315 GLN A O 1
ATOM 2620 N N . GLU A 1 316 ? 21.212 16.926 -7.335 1.00 89.19 316 GLU A N 1
ATOM 2621 C CA . GLU A 1 316 ? 22.638 16.616 -7.511 1.00 89.19 316 GLU A CA 1
ATOM 2622 C C . GLU A 1 316 ? 22.941 15.927 -8.853 1.00 89.19 316 GLU A C 1
ATOM 2624 O O . GLU A 1 316 ? 24.094 15.906 -9.280 1.00 89.19 316 GLU A O 1
ATOM 2629 N N . THR A 1 317 ? 21.925 15.356 -9.512 1.00 85.31 317 THR A N 1
ATOM 2630 C CA . THR A 1 317 ? 22.099 14.464 -10.672 1.00 85.31 317 THR A CA 1
ATOM 2631 C C . THR A 1 317 ? 22.823 15.145 -11.840 1.00 85.31 317 THR A C 1
ATOM 2633 O O . THR A 1 317 ? 22.443 16.237 -12.277 1.00 85.31 317 THR A O 1
ATOM 2636 N N . ASN A 1 318 ? 23.826 14.465 -12.409 1.00 80.94 318 ASN A N 1
ATOM 2637 C CA . ASN A 1 318 ? 24.524 14.936 -13.597 1.00 80.94 318 ASN A CA 1
ATOM 2638 C C . ASN A 1 318 ? 23.712 14.641 -14.870 1.00 80.94 318 ASN A C 1
ATOM 2640 O O . ASN A 1 318 ? 23.700 13.532 -15.395 1.00 80.94 318 ASN A O 1
ATOM 2644 N N . THR A 1 319 ? 23.091 15.679 -15.427 1.00 84.12 319 THR A N 1
ATOM 2645 C CA . THR A 1 319 ? 22.296 15.572 -16.665 1.00 84.12 319 THR A CA 1
ATOM 2646 C C . THR A 1 319 ? 23.129 15.443 -17.953 1.00 84.12 319 THR A C 1
ATOM 2648 O O . THR A 1 319 ? 22.560 15.374 -19.047 1.00 84.12 319 THR A O 1
ATOM 2651 N N . GLU A 1 320 ? 24.466 15.409 -17.861 1.00 86.31 320 GLU A N 1
ATOM 2652 C CA . GLU A 1 320 ? 25.344 15.070 -18.991 1.00 86.31 320 GLU A CA 1
ATOM 2653 C C . GLU A 1 320 ? 25.376 13.560 -19.269 1.00 86.31 320 GLU A C 1
ATOM 2655 O O . GLU A 1 320 ? 25.446 13.154 -20.432 1.00 86.31 320 GLU A O 1
ATOM 2660 N N . ASN A 1 321 ? 25.280 12.718 -18.231 1.00 90.88 321 ASN A N 1
ATOM 2661 C CA . ASN A 1 321 ? 25.134 11.276 -18.401 1.00 90.88 321 ASN A CA 1
ATOM 2662 C C . ASN A 1 321 ? 23.683 10.963 -18.792 1.00 90.88 321 ASN A C 1
ATOM 2664 O O . ASN A 1 321 ? 22.747 11.257 -18.056 1.00 90.88 321 ASN A O 1
ATOM 2668 N N . LYS A 1 322 ? 23.490 10.348 -19.961 1.00 91.81 322 LYS A N 1
ATOM 2669 C CA . LYS A 1 322 ? 22.161 10.070 -20.528 1.00 91.81 322 LYS A CA 1
ATOM 2670 C C . LYS A 1 322 ? 21.315 9.153 -19.650 1.00 91.81 322 LYS A C 1
ATOM 2672 O O . LYS A 1 322 ? 20.120 9.393 -19.533 1.00 91.81 322 LYS A O 1
ATOM 2677 N N . ASN A 1 323 ? 21.922 8.140 -19.034 1.00 89.56 323 ASN A N 1
ATOM 2678 C CA . ASN A 1 323 ? 21.195 7.203 -18.176 1.00 89.56 323 ASN A CA 1
ATOM 2679 C C . ASN A 1 323 ? 20.782 7.884 -16.866 1.00 89.56 323 ASN A C 1
ATOM 2681 O O . ASN A 1 323 ? 19.631 7.788 -16.463 1.00 89.56 323 ASN A O 1
ATOM 2685 N N . GLU A 1 324 ? 21.673 8.675 -16.264 1.00 92.00 324 GLU A N 1
ATOM 2686 C CA . GLU A 1 324 ? 21.322 9.483 -15.087 1.00 92.00 324 GLU A CA 1
ATOM 2687 C C . GLU A 1 324 ? 20.259 10.543 -15.416 1.00 92.00 324 GLU A C 1
ATOM 2689 O O . GLU A 1 324 ? 19.375 10.806 -14.605 1.00 92.00 324 GLU A O 1
ATOM 2694 N N . ALA A 1 325 ? 20.293 11.126 -16.620 1.00 94.81 325 ALA A N 1
ATOM 2695 C CA . ALA A 1 325 ? 19.260 12.045 -17.091 1.00 94.81 325 ALA A CA 1
ATOM 2696 C C . ALA A 1 325 ? 17.899 11.348 -17.283 1.00 94.81 325 ALA A C 1
ATOM 2698 O O . ALA A 1 325 ? 16.872 11.942 -16.948 1.00 94.81 325 ALA A O 1
ATOM 2699 N N . MET A 1 326 ? 17.879 10.101 -17.774 1.00 95.69 326 MET A N 1
ATOM 2700 C CA . MET A 1 326 ? 16.667 9.270 -17.839 1.00 95.69 326 MET A CA 1
ATOM 2701 C C . MET A 1 326 ? 16.104 9.001 -16.443 1.00 95.69 326 MET A C 1
ATOM 2703 O O . MET A 1 326 ? 14.919 9.245 -16.207 1.00 95.69 326 MET A O 1
ATOM 2707 N N . ASP A 1 327 ? 16.952 8.554 -15.515 1.00 95.44 327 ASP A N 1
ATOM 2708 C CA . ASP A 1 327 ? 16.567 8.265 -14.132 1.00 95.44 327 ASP A CA 1
ATOM 2709 C C . ASP A 1 327 ? 16.045 9.520 -13.425 1.00 95.44 327 ASP A C 1
ATOM 2711 O O . ASP A 1 327 ? 15.048 9.464 -12.707 1.00 95.44 327 ASP A O 1
ATOM 2715 N N . ASN A 1 328 ? 16.670 10.676 -13.667 1.00 96.25 328 ASN A N 1
ATOM 2716 C CA . ASN A 1 328 ? 16.230 11.965 -13.138 1.00 96.25 328 ASN A CA 1
ATOM 2717 C C . ASN A 1 328 ? 14.851 12.371 -13.685 1.00 96.25 328 ASN A C 1
ATOM 2719 O O . ASN A 1 328 ? 13.962 12.730 -12.908 1.00 96.25 328 ASN A O 1
ATOM 2723 N N . ALA A 1 329 ? 14.637 12.255 -15.001 1.00 97.19 329 ALA A N 1
ATOM 2724 C CA . ALA A 1 329 ? 13.349 12.539 -15.633 1.00 97.19 329 ALA A CA 1
ATOM 2725 C C . ALA A 1 329 ? 12.237 11.622 -15.094 1.00 97.19 329 ALA A C 1
ATOM 2727 O O . ALA A 1 329 ? 11.130 12.087 -14.795 1.00 97.19 329 ALA A O 1
ATOM 2728 N N . PHE A 1 330 ? 12.547 10.337 -14.913 1.00 97.94 330 PHE A N 1
ATOM 2729 C CA . PHE A 1 330 ? 11.616 9.346 -14.382 1.00 97.94 330 PHE A CA 1
ATOM 2730 C C . PHE A 1 330 ? 11.314 9.577 -12.896 1.00 97.94 330 PHE A C 1
ATOM 2732 O O . PHE A 1 330 ? 10.154 9.569 -12.485 1.00 97.94 330 PHE A O 1
ATOM 2739 N N . ALA A 1 331 ? 12.328 9.882 -12.084 1.00 96.75 331 ALA A N 1
ATOM 2740 C CA . ALA A 1 331 ? 12.147 10.235 -10.679 1.00 96.75 331 ALA A CA 1
ATOM 2741 C C . ALA A 1 331 ? 11.276 11.492 -10.518 1.00 96.75 331 ALA A C 1
ATOM 2743 O O . ALA A 1 331 ? 10.381 11.507 -9.673 1.00 96.75 331 ALA A O 1
ATOM 2744 N N . HIS A 1 332 ? 11.448 12.518 -11.364 1.00 96.19 332 HIS A N 1
ATOM 2745 C CA . HIS A 1 332 ? 10.543 13.672 -11.379 1.00 96.19 332 HIS A CA 1
ATOM 2746 C C . HIS A 1 332 ? 9.080 13.247 -11.580 1.00 96.19 332 HIS A C 1
ATOM 2748 O O . HIS A 1 332 ? 8.212 13.722 -10.846 1.00 96.19 332 HIS A O 1
ATOM 2754 N N . TYR A 1 333 ? 8.805 12.308 -12.489 1.00 96.50 333 TYR A N 1
ATOM 2755 C CA . TYR A 1 333 ? 7.465 11.739 -12.662 1.00 96.50 333 TYR A CA 1
ATOM 2756 C C . TYR A 1 333 ? 6.959 11.024 -11.396 1.00 96.50 333 TYR A C 1
ATOM 2758 O O . TYR A 1 333 ? 5.827 11.276 -10.975 1.00 96.50 333 TYR A O 1
ATOM 2766 N N . LEU A 1 334 ? 7.788 10.200 -10.745 1.00 95.69 334 LEU A N 1
ATOM 2767 C CA . LEU A 1 334 ? 7.428 9.490 -9.505 1.00 95.69 334 LEU A CA 1
ATOM 2768 C C . LEU A 1 334 ? 7.098 10.443 -8.340 1.00 95.69 334 LEU A C 1
ATOM 2770 O O . LEU A 1 334 ? 6.257 10.137 -7.492 1.00 95.69 334 LEU A O 1
ATOM 2774 N N . PHE A 1 335 ? 7.719 11.623 -8.311 1.00 95.38 335 PHE A N 1
ATOM 2775 C CA . PHE A 1 335 ? 7.403 12.699 -7.365 1.00 95.38 335 PHE A CA 1
ATOM 2776 C C . PHE A 1 335 ? 6.235 13.598 -7.807 1.00 95.38 335 PHE A C 1
ATOM 2778 O O . PHE A 1 335 ? 5.868 14.529 -7.090 1.00 95.38 335 PHE A O 1
ATOM 2785 N N . GLY A 1 336 ? 5.605 13.319 -8.950 1.00 93.88 336 GLY A N 1
ATOM 2786 C CA . GLY A 1 336 ? 4.489 14.105 -9.476 1.00 93.88 336 GLY A CA 1
ATOM 2787 C C . GLY A 1 336 ? 4.892 15.443 -10.101 1.00 93.88 336 GLY A C 1
ATOM 2788 O O . GLY A 1 336 ? 4.012 16.261 -10.354 1.00 93.88 336 GLY A O 1
ATOM 2789 N N . ASN A 1 337 ? 6.185 15.653 -10.374 1.00 94.00 337 ASN A N 1
ATOM 2790 C CA . ASN A 1 337 ? 6.717 16.831 -11.062 1.00 94.00 337 ASN A CA 1
ATOM 2791 C C . ASN A 1 337 ? 6.549 16.680 -12.586 1.00 94.00 337 ASN A C 1
ATOM 2793 O O . ASN A 1 337 ? 7.530 16.526 -13.322 1.00 94.00 337 ASN A O 1
ATOM 2797 N N . TYR A 1 338 ? 5.305 16.607 -13.065 1.00 93.94 338 TYR A N 1
ATOM 2798 C CA . TYR A 1 338 ? 5.009 16.200 -14.444 1.00 93.94 338 TYR A CA 1
ATOM 2799 C C . TYR A 1 338 ? 5.534 17.180 -15.490 1.00 93.94 338 TYR A C 1
ATOM 2801 O O . TYR A 1 338 ? 6.039 16.747 -16.525 1.00 93.94 338 TYR A O 1
ATOM 2809 N N . PHE A 1 339 ? 5.466 18.484 -15.212 1.00 94.62 339 PHE A N 1
ATOM 2810 C CA . PHE A 1 339 ? 6.005 19.498 -16.115 1.00 94.62 339 PHE A CA 1
ATOM 2811 C C . PHE A 1 339 ? 7.525 19.354 -16.248 1.00 94.62 339 PHE A C 1
ATOM 2813 O O . PHE A 1 339 ? 8.051 19.294 -17.361 1.00 94.62 339 PHE A O 1
ATOM 2820 N N . THR A 1 340 ? 8.230 19.242 -15.119 1.00 94.50 340 THR A N 1
ATOM 2821 C CA . THR A 1 340 ? 9.690 19.082 -15.111 1.00 94.50 340 THR A CA 1
ATOM 2822 C C . THR A 1 340 ? 10.110 17.780 -15.792 1.00 94.50 340 THR A C 1
ATOM 2824 O O . THR A 1 340 ? 11.003 17.794 -16.635 1.00 94.50 340 THR A O 1
ATOM 2827 N N . SER A 1 341 ? 9.424 16.672 -15.496 1.00 96.00 341 SER A N 1
ATOM 2828 C CA . SER A 1 341 ? 9.659 15.375 -16.142 1.00 96.00 341 SER A CA 1
ATOM 2829 C C . SER A 1 341 ? 9.503 15.463 -17.666 1.00 96.00 341 SER A C 1
ATOM 2831 O O . SER A 1 341 ? 10.391 15.030 -18.403 1.00 96.00 341 SER A O 1
ATOM 2833 N N . ALA A 1 342 ? 8.431 16.102 -18.150 1.00 96.94 342 ALA A N 1
ATOM 2834 C CA . ALA A 1 342 ? 8.191 16.290 -19.579 1.00 96.94 342 ALA A CA 1
ATOM 2835 C C . ALA A 1 342 ? 9.302 17.110 -20.249 1.00 96.94 342 ALA A C 1
ATOM 2837 O O . ALA A 1 342 ? 9.799 16.714 -21.302 1.00 96.94 342 ALA A O 1
ATOM 2838 N N . GLN A 1 343 ? 9.737 18.209 -19.625 1.00 95.69 343 GLN A N 1
ATOM 2839 C CA . GLN A 1 343 ? 10.839 19.021 -20.143 1.00 95.69 343 GLN A CA 1
ATOM 2840 C C . GLN A 1 343 ? 12.139 18.212 -20.233 1.00 95.69 343 GLN A C 1
ATOM 2842 O O . GLN A 1 343 ? 12.810 18.254 -21.264 1.00 95.69 343 GLN A O 1
ATOM 2847 N N . CYS A 1 344 ? 12.468 17.437 -19.194 1.00 95.88 344 CYS A N 1
ATOM 2848 C CA . CYS A 1 344 ? 13.649 16.576 -19.189 1.00 95.88 344 CYS A CA 1
ATOM 2849 C C . CYS A 1 344 ? 13.623 15.569 -20.347 1.00 95.88 344 CYS A C 1
ATOM 2851 O O . CYS A 1 344 ? 14.624 15.441 -21.052 1.00 95.88 344 CYS A O 1
ATOM 2853 N N . TYR A 1 345 ? 12.491 14.898 -20.593 1.00 97.88 345 TYR A N 1
ATOM 2854 C CA . TYR A 1 345 ? 12.380 13.955 -21.711 1.00 97.88 345 TYR A CA 1
ATOM 2855 C C . TYR A 1 345 ? 12.436 14.637 -23.081 1.00 97.88 345 TYR A C 1
ATOM 2857 O O . TYR A 1 345 ? 13.077 14.099 -23.980 1.00 97.88 345 TYR A O 1
ATOM 2865 N N . ILE A 1 346 ? 11.818 15.811 -23.253 1.00 96.50 346 ILE A N 1
ATOM 2866 C CA . ILE A 1 346 ? 11.873 16.576 -24.514 1.00 96.50 346 ILE A CA 1
ATOM 2867 C C . ILE A 1 346 ? 13.318 16.992 -24.824 1.00 96.50 346 ILE A C 1
ATOM 2869 O O . ILE A 1 346 ? 13.807 16.784 -25.937 1.00 96.50 346 ILE A O 1
ATOM 2873 N N . ASP A 1 347 ? 14.027 17.534 -23.832 1.00 94.88 347 ASP A N 1
ATOM 2874 C CA . ASP A 1 347 ? 15.416 17.968 -23.994 1.00 94.88 347 ASP A CA 1
ATOM 2875 C C . ASP A 1 347 ? 16.350 16.779 -24.267 1.00 94.88 347 ASP A C 1
ATOM 2877 O O . ASP A 1 347 ? 17.293 16.882 -25.060 1.00 94.88 347 ASP A O 1
ATOM 2881 N N . LEU A 1 348 ? 16.097 15.641 -23.614 1.00 96.31 348 LEU A N 1
ATOM 2882 C CA . LEU A 1 348 ? 16.887 14.426 -23.772 1.00 96.31 348 LEU A CA 1
ATOM 2883 C C . LEU A 1 348 ? 16.627 13.734 -25.117 1.00 96.31 348 LEU A C 1
ATOM 2885 O O . LEU A 1 348 ? 17.593 13.341 -25.770 1.00 96.31 348 LEU A O 1
ATOM 2889 N N . GLU A 1 349 ? 15.379 13.660 -25.593 1.00 95.88 349 GLU A N 1
ATOM 2890 C CA . GLU A 1 349 ? 15.033 13.128 -26.925 1.00 95.88 349 GLU A CA 1
ATOM 2891 C C . GLU A 1 349 ? 15.819 13.852 -28.022 1.00 95.88 349 GLU A C 1
ATOM 2893 O O . GLU A 1 349 ? 16.464 13.208 -28.857 1.00 95.88 349 GLU A O 1
ATOM 2898 N N . ALA A 1 350 ? 15.867 15.188 -27.956 1.00 93.38 350 ALA A N 1
ATOM 2899 C CA . ALA A 1 350 ? 16.566 16.012 -28.936 1.00 93.38 350 ALA A CA 1
ATOM 2900 C C . ALA A 1 350 ? 18.087 15.765 -28.953 1.00 93.38 350 ALA A C 1
ATOM 2902 O O . ALA A 1 350 ? 18.725 15.888 -30.007 1.00 93.38 350 ALA A O 1
ATOM 2903 N N . LYS A 1 351 ? 18.682 15.420 -27.800 1.00 94.88 351 LYS A N 1
ATOM 2904 C CA . LYS A 1 351 ? 20.095 15.014 -27.685 1.00 94.88 351 LYS A CA 1
ATOM 2905 C C . LYS A 1 351 ? 20.304 13.597 -28.226 1.00 94.88 351 LYS A C 1
ATOM 2907 O O . LYS A 1 351 ? 21.153 13.398 -29.089 1.00 94.88 351 LYS A O 1
ATOM 2912 N N . LEU A 1 352 ? 19.493 12.634 -27.788 1.00 94.50 352 LEU A N 1
ATOM 2913 C CA . LEU A 1 352 ? 19.604 11.220 -28.170 1.00 94.50 352 LEU A CA 1
ATOM 2914 C C . LEU A 1 352 ? 19.409 10.994 -29.669 1.00 94.50 352 LEU A C 1
ATOM 2916 O O . LEU A 1 352 ? 20.057 10.122 -30.244 1.00 94.50 352 LEU A O 1
ATOM 2920 N N . LYS A 1 353 ? 18.585 11.822 -30.320 1.00 92.12 353 LYS A N 1
ATOM 2921 C CA . LYS A 1 353 ? 18.435 11.838 -31.779 1.00 92.12 353 LYS A CA 1
ATOM 2922 C C . LYS A 1 353 ? 19.749 12.093 -32.518 1.00 92.12 353 LYS A C 1
ATOM 2924 O O . LYS A 1 353 ? 19.933 11.556 -33.603 1.00 92.12 353 LYS A O 1
ATOM 2929 N N . LYS A 1 354 ? 20.651 12.904 -31.958 1.00 89.44 354 LYS A N 1
ATOM 2930 C CA . LYS A 1 354 ? 21.960 13.201 -32.565 1.00 89.44 354 LYS A CA 1
ATOM 2931 C C . LYS A 1 354 ? 22.976 12.088 -32.335 1.00 89.44 354 LYS A C 1
ATOM 2933 O O . LYS A 1 354 ? 23.859 11.906 -33.161 1.00 89.44 354 LYS A O 1
ATOM 2938 N N . ASP A 1 355 ? 22.823 11.359 -31.235 1.00 88.50 355 ASP A N 1
ATOM 2939 C CA . ASP A 1 355 ? 23.768 10.335 -30.795 1.00 88.50 355 ASP A CA 1
ATOM 2940 C C . ASP A 1 355 ? 23.375 8.915 -31.235 1.00 88.50 355 ASP A C 1
ATOM 2942 O O . ASP A 1 355 ? 23.986 7.950 -30.787 1.00 88.50 355 ASP A O 1
ATOM 2946 N N . GLU A 1 356 ? 22.325 8.788 -32.056 1.00 87.38 356 GLU A N 1
ATOM 2947 C CA . GLU A 1 356 ? 21.793 7.525 -32.599 1.00 87.38 356 GLU A CA 1
ATOM 2948 C C . GLU A 1 356 ? 21.435 6.468 -31.530 1.00 87.38 356 GLU A C 1
ATOM 2950 O O . GLU A 1 356 ? 21.344 5.273 -31.804 1.00 87.38 356 GLU A O 1
ATOM 2955 N N . LYS A 1 357 ? 21.151 6.912 -30.297 1.00 92.06 357 LYS A N 1
ATOM 2956 C CA . LYS A 1 357 ? 20.702 6.069 -29.176 1.00 92.06 357 LYS A CA 1
ATOM 2957 C C . LYS A 1 357 ? 19.194 5.811 -29.261 1.00 92.06 357 LYS A C 1
ATOM 2959 O O . LYS A 1 357 ? 18.391 6.365 -28.510 1.00 92.06 357 LYS A O 1
ATOM 2964 N N . ASN A 1 358 ? 18.816 5.006 -30.251 1.00 94.81 358 ASN A N 1
ATOM 2965 C CA . ASN A 1 358 ? 17.438 4.828 -30.717 1.00 94.81 358 ASN A CA 1
ATOM 2966 C C . ASN A 1 358 ? 16.483 4.238 -29.664 1.00 94.81 358 ASN A C 1
ATOM 2968 O O . ASN A 1 358 ? 15.341 4.689 -29.572 1.00 94.81 358 ASN A O 1
ATOM 2972 N N . ILE A 1 359 ? 16.939 3.291 -28.835 1.00 95.56 359 ILE A N 1
ATOM 2973 C CA . ILE A 1 359 ? 16.106 2.682 -27.782 1.00 95.56 359 ILE A CA 1
ATOM 2974 C C . ILE A 1 359 ? 15.762 3.718 -26.708 1.00 95.56 359 ILE A C 1
ATOM 2976 O O . ILE A 1 359 ? 14.583 3.974 -26.469 1.00 95.56 359 ILE A O 1
ATOM 2980 N N . LEU A 1 360 ? 16.766 4.390 -26.128 1.00 95.75 360 LEU A N 1
ATOM 2981 C CA . LEU A 1 360 ? 16.539 5.464 -25.148 1.00 95.75 360 LEU A CA 1
ATOM 2982 C C . LEU A 1 360 ? 15.678 6.592 -25.725 1.00 95.75 360 LEU A C 1
ATOM 2984 O O . LEU A 1 360 ? 14.810 7.136 -25.040 1.00 95.75 360 LEU A O 1
ATOM 2988 N N . ARG A 1 361 ? 15.899 6.934 -27.001 1.00 96.56 361 ARG A N 1
ATOM 2989 C CA . ARG A 1 361 ? 15.108 7.947 -27.701 1.00 96.56 361 ARG A CA 1
ATOM 2990 C C . ARG A 1 361 ? 13.635 7.549 -27.755 1.00 96.56 361 ARG A C 1
ATOM 2992 O O . ARG A 1 361 ? 12.787 8.385 -27.457 1.00 96.56 361 ARG A O 1
ATOM 2999 N N . LEU A 1 362 ? 13.320 6.294 -28.090 1.00 97.62 362 LEU A N 1
ATOM 3000 C CA . LEU A 1 362 ? 11.936 5.823 -28.067 1.00 97.62 362 LEU A CA 1
ATOM 3001 C C . LEU A 1 362 ? 11.350 5.853 -26.654 1.00 97.62 362 LEU A C 1
ATOM 3003 O O . LEU A 1 362 ? 10.211 6.276 -26.511 1.00 97.62 362 LEU A O 1
ATOM 3007 N N . ILE A 1 363 ? 12.102 5.459 -25.622 1.00 97.81 363 ILE A N 1
ATOM 3008 C CA . ILE A 1 363 ? 11.615 5.521 -24.233 1.00 97.81 363 ILE A CA 1
ATOM 3009 C C . ILE A 1 363 ? 11.238 6.967 -23.864 1.00 97.81 363 ILE A C 1
ATOM 3011 O O . ILE A 1 363 ? 10.172 7.187 -23.292 1.00 97.81 363 ILE A O 1
ATOM 3015 N N . CYS A 1 364 ? 12.040 7.967 -24.258 1.00 97.94 364 CYS A N 1
ATOM 3016 C CA . CYS A 1 364 ? 11.688 9.381 -24.067 1.00 97.94 364 CYS A CA 1
ATOM 3017 C C . CYS A 1 364 ? 10.367 9.736 -24.762 1.00 97.94 364 CYS A C 1
ATOM 3019 O O . CYS A 1 364 ? 9.476 10.304 -24.137 1.00 97.94 364 CYS A O 1
ATOM 3021 N N . VAL A 1 365 ? 10.224 9.380 -26.041 1.00 97.81 365 VAL A N 1
ATOM 3022 C CA . VAL A 1 365 ? 9.015 9.644 -26.842 1.00 97.81 365 VAL A CA 1
ATOM 3023 C C . VAL A 1 365 ? 7.787 8.969 -26.224 1.00 97.81 365 VAL A C 1
ATOM 3025 O O . VAL A 1 365 ? 6.765 9.626 -26.034 1.00 97.81 365 VAL A O 1
ATOM 3028 N N . HIS A 1 366 ? 7.903 7.697 -25.840 1.00 98.06 366 HIS A N 1
ATOM 3029 C CA . HIS A 1 366 ? 6.853 6.939 -25.161 1.00 98.06 366 HIS A CA 1
ATOM 3030 C C . HIS A 1 366 ? 6.422 7.630 -23.863 1.00 98.06 366 HIS A C 1
ATOM 3032 O O . HIS A 1 366 ? 5.239 7.878 -23.631 1.00 98.06 366 HIS A O 1
ATOM 3038 N N . ASN A 1 367 ? 7.388 8.030 -23.036 1.00 98.38 367 ASN A N 1
ATOM 3039 C CA . ASN A 1 367 ? 7.121 8.712 -21.776 1.00 98.38 367 ASN A CA 1
ATOM 3040 C C . ASN A 1 367 ? 6.489 10.095 -21.974 1.00 98.38 367 ASN A C 1
ATOM 3042 O O . ASN A 1 367 ? 5.605 10.462 -21.204 1.00 98.38 367 ASN A O 1
ATOM 3046 N N . ILE A 1 368 ? 6.862 10.840 -23.019 1.00 98.06 368 ILE A N 1
ATOM 3047 C CA . ILE A 1 368 ? 6.204 12.105 -23.387 1.00 98.06 368 ILE A CA 1
ATOM 3048 C C . ILE A 1 368 ? 4.733 11.856 -23.753 1.00 98.06 368 ILE A C 1
ATOM 3050 O O . ILE A 1 368 ? 3.851 12.563 -23.261 1.00 98.06 368 ILE A O 1
ATOM 3054 N N . VAL A 1 369 ? 4.442 10.819 -24.549 1.00 97.00 369 VAL A N 1
ATOM 3055 C CA . VAL A 1 369 ? 3.058 10.422 -24.872 1.00 97.00 369 VAL A CA 1
ATOM 3056 C C . VAL A 1 369 ? 2.286 10.060 -23.605 1.00 97.00 369 VAL A C 1
ATOM 3058 O O . VAL A 1 369 ? 1.138 10.475 -23.445 1.00 97.00 369 VAL A O 1
ATOM 3061 N N . LYS A 1 370 ? 2.895 9.340 -22.662 1.00 96.88 370 LYS A N 1
ATOM 3062 C CA . LYS A 1 370 ? 2.249 9.008 -21.386 1.00 96.88 370 LYS A CA 1
ATOM 3063 C C . LYS A 1 370 ? 2.021 10.232 -20.501 1.00 96.88 370 LYS A C 1
ATOM 3065 O O . LYS A 1 370 ? 0.940 10.364 -19.930 1.00 96.88 370 LYS A O 1
ATOM 3070 N N . LEU A 1 371 ? 2.982 11.152 -20.431 1.00 96.56 371 LEU A N 1
ATOM 3071 C CA . LEU A 1 371 ? 2.861 12.403 -19.677 1.00 96.56 371 LEU A CA 1
ATOM 3072 C C . LEU A 1 371 ? 1.786 13.333 -20.238 1.00 96.56 371 LEU A C 1
ATOM 3074 O O . LEU A 1 371 ? 1.189 14.078 -19.465 1.00 96.56 371 LEU A O 1
ATOM 3078 N N . SER A 1 372 ? 1.465 13.236 -21.532 1.00 95.69 372 SER A N 1
ATOM 3079 C CA . SER A 1 372 ? 0.354 13.993 -22.126 1.00 95.69 372 SER A CA 1
ATOM 3080 C C . SER A 1 372 ? -0.999 13.726 -21.462 1.00 95.69 372 SER A C 1
ATOM 3082 O O . SER A 1 372 ? -1.897 14.553 -21.555 1.00 95.69 372 SER A O 1
ATOM 3084 N N . LYS A 1 373 ? -1.149 12.598 -20.750 1.00 95.06 373 LYS A N 1
ATOM 3085 C CA . LYS A 1 373 ? -2.351 12.279 -19.962 1.00 95.06 373 LYS A CA 1
ATOM 3086 C C . LYS A 1 373 ? -2.503 13.125 -18.695 1.00 95.06 373 LYS A C 1
ATOM 3088 O O . LYS A 1 373 ? -3.541 13.026 -18.051 1.00 95.06 373 LYS A O 1
ATOM 3093 N N . TYR A 1 374 ? -1.490 13.922 -18.356 1.00 92.88 374 TYR A N 1
ATOM 3094 C CA . TYR A 1 374 ? -1.482 14.876 -17.247 1.00 92.88 374 TYR A CA 1
ATOM 3095 C C . TYR A 1 374 ? -1.394 16.330 -17.746 1.00 92.88 374 TYR A C 1
ATOM 3097 O O . TYR A 1 374 ? -0.877 17.211 -17.053 1.00 92.88 374 TYR A O 1
ATOM 3105 N N . ASP A 1 375 ? -1.851 16.596 -18.974 1.00 91.69 375 ASP A N 1
ATOM 3106 C CA . ASP A 1 375 ? -1.914 17.949 -19.532 1.00 91.69 375 ASP A CA 1
ATOM 3107 C C . ASP A 1 375 ? -2.785 18.876 -18.673 1.00 91.69 375 ASP A C 1
ATOM 3109 O O . ASP A 1 375 ? -2.387 20.012 -18.420 1.00 91.69 375 ASP A O 1
ATOM 3113 N N . THR A 1 376 ? -3.891 18.375 -18.117 1.00 91.62 376 THR A N 1
ATOM 3114 C CA . THR A 1 376 ? -4.767 19.136 -17.215 1.00 91.62 376 THR A CA 1
ATOM 3115 C C . THR A 1 376 ? -4.064 19.613 -15.948 1.00 91.62 376 THR A C 1
ATOM 3117 O O . THR A 1 376 ? -4.311 20.721 -15.470 1.00 91.62 376 THR A O 1
ATOM 3120 N N . GLU A 1 377 ? -3.157 18.812 -15.395 1.00 90.38 377 GLU A N 1
ATOM 3121 C CA . GLU A 1 377 ? -2.351 19.181 -14.237 1.00 90.38 377 GLU A CA 1
ATOM 3122 C C . GLU A 1 377 ? -1.366 20.288 -14.602 1.00 90.38 377 GLU A C 1
ATOM 3124 O O . GLU A 1 377 ? -1.194 21.231 -13.829 1.00 90.38 377 GLU A O 1
ATOM 3129 N N . ILE A 1 378 ? -0.760 20.215 -15.788 1.00 90.88 378 ILE A N 1
ATOM 3130 C CA . ILE A 1 378 ? 0.146 21.253 -16.291 1.00 90.88 378 ILE A CA 1
ATOM 3131 C C . ILE A 1 378 ? -0.631 22.547 -16.560 1.00 90.88 378 ILE A C 1
ATOM 3133 O O . ILE A 1 378 ? -0.199 23.611 -16.119 1.00 90.88 378 ILE A O 1
ATOM 3137 N N . GLU A 1 379 ? -1.801 22.482 -17.195 1.00 93.19 379 GLU A N 1
ATOM 3138 C CA . GLU A 1 379 ? -2.687 23.638 -17.394 1.00 93.19 379 GLU A CA 1
ATOM 3139 C C . GLU A 1 379 ? -3.087 24.284 -16.066 1.00 93.19 379 GLU A C 1
ATOM 3141 O O . GLU A 1 379 ? -3.054 25.510 -15.926 1.00 93.19 379 GLU A O 1
ATOM 3146 N N . TRP A 1 380 ? -3.406 23.469 -15.059 1.00 92.75 380 TRP A N 1
ATOM 3147 C CA . TRP A 1 380 ? -3.690 23.969 -13.723 1.00 92.75 380 TRP A CA 1
ATOM 3148 C C . TRP A 1 380 ? -2.474 24.689 -13.121 1.00 92.75 380 TRP A C 1
ATOM 3150 O O . TRP A 1 380 ? -2.621 25.815 -12.641 1.00 92.75 380 TRP A O 1
ATOM 3160 N N . LEU A 1 381 ? -1.266 24.119 -13.221 1.00 90.19 381 LEU A N 1
ATOM 3161 C CA . LEU A 1 381 ? -0.028 24.766 -12.759 1.00 90.19 381 LEU A CA 1
ATOM 3162 C C . LEU A 1 381 ? 0.229 26.110 -13.463 1.00 90.19 381 LEU A C 1
ATOM 3164 O O . LEU A 1 381 ? 0.690 27.052 -12.812 1.00 90.19 381 LEU A O 1
ATOM 3168 N N . ILE A 1 382 ? -0.085 26.220 -14.760 1.00 92.00 382 ILE A N 1
ATOM 3169 C CA . ILE A 1 382 ? -0.030 27.488 -15.511 1.00 92.00 382 ILE A CA 1
ATOM 3170 C C . ILE A 1 382 ? -1.038 28.482 -14.932 1.00 92.00 382 ILE A C 1
ATOM 3172 O O . ILE A 1 382 ? -0.689 29.634 -14.669 1.00 92.00 382 ILE A O 1
ATOM 3176 N N . SER A 1 383 ? -2.286 28.049 -14.734 1.00 91.88 383 SER A N 1
ATOM 3177 C CA . SER A 1 383 ? -3.384 28.921 -14.300 1.00 91.88 383 SER A CA 1
ATOM 3178 C C . SER A 1 383 ? -3.159 29.521 -12.910 1.00 91.88 383 SER A C 1
ATOM 3180 O O . SER A 1 383 ? -3.502 30.677 -12.672 1.00 91.88 383 SER A O 1
ATOM 3182 N N . GLU A 1 384 ? -2.510 28.767 -12.024 1.00 91.69 384 GLU A N 1
ATOM 3183 C CA . GLU A 1 384 ? -2.151 29.199 -10.670 1.00 91.69 384 GLU A CA 1
ATOM 3184 C C . GLU A 1 384 ? -0.831 29.991 -10.630 1.00 91.69 384 GLU A C 1
ATOM 3186 O O . GLU A 1 384 ? -0.412 30.465 -9.573 1.00 91.69 384 GLU A O 1
ATOM 3191 N N . GLY A 1 385 ? -0.144 30.130 -11.769 1.00 89.50 385 GLY A N 1
ATOM 3192 C CA . GLY A 1 385 ? 1.129 30.842 -11.869 1.00 89.50 385 GLY A CA 1
ATOM 3193 C C . GLY A 1 385 ? 2.307 30.111 -11.219 1.00 89.50 385 GLY A C 1
ATOM 3194 O O . GLY A 1 385 ? 3.301 30.749 -10.868 1.00 89.50 385 GLY A O 1
ATOM 3195 N N . PHE A 1 386 ? 2.218 28.788 -11.039 1.00 88.00 386 PHE A N 1
ATOM 3196 C CA . PHE A 1 386 ? 3.329 27.982 -10.520 1.00 88.00 386 PHE A CA 1
ATOM 3197 C C . PHE A 1 386 ? 4.410 27.721 -11.568 1.00 88.00 386 PHE A C 1
ATOM 3199 O O . PHE A 1 386 ? 5.570 27.536 -11.201 1.00 88.00 386 PHE A O 1
ATOM 3206 N N . ILE A 1 387 ? 4.044 27.728 -12.852 1.00 89.88 387 ILE A N 1
ATOM 3207 C CA . ILE A 1 387 ? 4.979 27.595 -13.971 1.00 89.88 387 ILE A CA 1
ATOM 3208 C C . ILE A 1 387 ? 4.812 28.741 -14.968 1.00 89.88 387 ILE A C 1
ATOM 3210 O O . ILE A 1 387 ? 3.749 29.355 -15.067 1.00 89.88 387 ILE A O 1
ATOM 3214 N N . ASP A 1 388 ? 5.884 29.039 -15.705 1.00 92.94 388 ASP A N 1
ATOM 3215 C CA . ASP A 1 388 ? 5.842 30.037 -16.772 1.00 92.94 388 ASP A CA 1
ATOM 3216 C C . ASP A 1 388 ? 4.869 29.591 -17.867 1.00 92.94 388 ASP A C 1
ATOM 3218 O O . ASP A 1 388 ? 4.986 28.489 -18.409 1.00 92.94 388 ASP A O 1
ATOM 3222 N N . ARG A 1 389 ? 3.918 30.466 -18.197 1.00 93.75 389 ARG A N 1
ATOM 3223 C CA . ARG A 1 389 ? 2.848 30.164 -19.146 1.00 93.75 389 ARG A CA 1
ATOM 3224 C C . ARG A 1 389 ? 3.375 29.763 -20.520 1.00 93.75 389 ARG A C 1
ATOM 3226 O O . ARG A 1 389 ? 2.867 28.804 -21.087 1.00 93.75 389 ARG A O 1
ATOM 3233 N N . ILE A 1 390 ? 4.387 30.462 -21.038 1.00 94.75 390 ILE A N 1
ATOM 3234 C CA . ILE A 1 390 ? 4.926 30.197 -22.377 1.00 94.75 390 ILE A CA 1
ATOM 3235 C C . ILE A 1 390 ? 5.589 28.822 -22.395 1.00 94.75 390 ILE A C 1
ATOM 3237 O O . ILE A 1 390 ? 5.331 28.028 -23.295 1.00 94.75 390 ILE A O 1
ATOM 3241 N N . LYS A 1 391 ? 6.405 28.509 -21.383 1.00 93.69 391 LYS A N 1
ATOM 3242 C CA . LYS A 1 391 ? 7.044 27.189 -21.275 1.00 93.69 391 LYS A CA 1
ATOM 3243 C C . LYS A 1 391 ? 6.022 26.064 -21.108 1.00 93.69 391 LYS A C 1
ATOM 3245 O O . LYS A 1 391 ? 6.155 25.024 -21.744 1.00 93.69 391 LYS A O 1
ATOM 3250 N N . GLY A 1 392 ? 5.001 26.272 -20.279 1.00 92.94 392 GLY A N 1
ATOM 3251 C CA . GLY A 1 392 ? 3.920 25.305 -20.087 1.00 92.94 392 GLY A CA 1
ATOM 3252 C C . GLY A 1 392 ? 3.149 25.030 -21.381 1.00 92.94 392 GLY A C 1
ATOM 3253 O O . GLY A 1 392 ? 2.986 23.874 -21.766 1.00 92.94 392 GLY A O 1
ATOM 3254 N N . GLU A 1 393 ? 2.745 26.084 -22.096 1.00 94.19 393 GLU A N 1
ATOM 3255 C CA . GLU A 1 393 ? 2.056 25.973 -23.390 1.00 94.19 393 GLU A CA 1
ATOM 3256 C C . GLU A 1 393 ? 2.935 25.275 -24.448 1.00 94.19 393 GLU A C 1
ATOM 3258 O O . GLU A 1 393 ? 2.424 24.458 -25.212 1.00 94.19 393 GLU A O 1
ATOM 3263 N N . GLN A 1 394 ? 4.254 25.513 -24.454 1.00 95.25 394 GLN A N 1
ATOM 3264 C CA . GLN A 1 394 ? 5.198 24.819 -25.342 1.00 95.25 394 GLN A CA 1
ATOM 3265 C C . GLN A 1 394 ? 5.260 23.311 -25.076 1.00 95.25 394 GLN A C 1
ATOM 3267 O O . GLN A 1 394 ? 5.243 22.529 -26.025 1.00 95.25 394 GLN A O 1
ATOM 3272 N N . VAL A 1 395 ? 5.309 22.884 -23.811 1.00 95.25 395 VAL A N 1
ATOM 3273 C CA . VAL A 1 395 ? 5.292 21.452 -23.457 1.00 95.25 395 VAL A CA 1
ATOM 3274 C C . VAL A 1 395 ? 3.987 20.796 -23.921 1.00 95.25 395 VAL A C 1
ATOM 3276 O O . VAL A 1 395 ? 4.022 19.740 -24.554 1.00 95.25 395 VAL A O 1
ATOM 3279 N N . ILE A 1 396 ? 2.844 21.451 -23.695 1.00 94.75 396 ILE A N 1
ATOM 3280 C CA . ILE A 1 396 ? 1.530 20.963 -24.149 1.00 94.75 396 ILE A CA 1
ATOM 3281 C C . ILE A 1 396 ? 1.462 20.883 -25.683 1.00 94.75 396 ILE A C 1
ATOM 3283 O O . ILE A 1 396 ? 0.860 19.962 -26.238 1.00 94.75 396 ILE A O 1
ATOM 3287 N N . GLU A 1 397 ? 2.077 21.825 -26.400 1.00 94.12 397 GLU A N 1
ATOM 3288 C CA . GLU A 1 397 ? 2.171 21.765 -27.860 1.00 94.12 397 GLU A CA 1
ATOM 3289 C C . GLU A 1 397 ? 3.024 20.578 -28.328 1.00 94.12 397 GLU A C 1
ATOM 3291 O O . GLU A 1 397 ? 2.630 19.876 -29.261 1.00 94.12 397 GLU A O 1
ATOM 3296 N N . GLN A 1 398 ? 4.149 20.296 -27.661 1.00 93.62 398 GLN A N 1
ATOM 3297 C CA . GLN A 1 398 ? 4.973 19.124 -27.973 1.00 93.62 398 GLN A CA 1
ATOM 3298 C C . GLN A 1 398 ? 4.192 17.820 -27.802 1.00 93.62 398 GLN A C 1
ATOM 3300 O O . GLN A 1 398 ? 4.262 16.970 -28.686 1.00 93.62 398 GLN A O 1
ATOM 3305 N N . PHE A 1 399 ? 3.373 17.684 -26.754 1.00 93.88 399 PHE A N 1
ATOM 3306 C CA . PHE A 1 399 ? 2.527 16.499 -26.563 1.00 93.88 399 PHE A CA 1
ATOM 3307 C C . PHE A 1 399 ? 1.650 16.171 -27.776 1.00 93.88 399 PHE A C 1
ATOM 3309 O O . PHE A 1 399 ? 1.455 15.000 -28.090 1.00 93.88 399 PHE A O 1
ATOM 3316 N N . LYS A 1 400 ? 1.152 17.186 -28.491 1.00 90.31 400 LYS A N 1
ATOM 3317 C CA . LYS A 1 400 ? 0.290 17.004 -29.673 1.00 90.31 400 LYS A CA 1
ATOM 3318 C C . LYS A 1 400 ? 1.055 16.566 -30.920 1.00 90.31 400 LYS A C 1
ATOM 3320 O O . LYS A 1 400 ? 0.452 16.023 -31.840 1.00 90.31 400 LYS A O 1
ATOM 3325 N N . ASN A 1 401 ? 2.359 16.830 -30.964 1.00 90.94 401 ASN A N 1
ATOM 3326 C CA . ASN A 1 401 ? 3.204 16.608 -32.136 1.00 90.94 401 ASN A CA 1
ATOM 3327 C C . ASN A 1 401 ? 4.024 15.311 -32.058 1.00 90.94 401 ASN A C 1
ATOM 3329 O O . ASN A 1 401 ? 4.688 14.949 -33.032 1.00 90.94 401 ASN A O 1
ATOM 3333 N N . VAL A 1 402 ? 4.006 14.630 -30.912 1.00 92.62 402 VAL A N 1
ATOM 3334 C CA . VAL A 1 402 ? 4.775 13.407 -30.679 1.00 92.62 402 VAL A CA 1
ATOM 3335 C C . VAL A 1 402 ? 4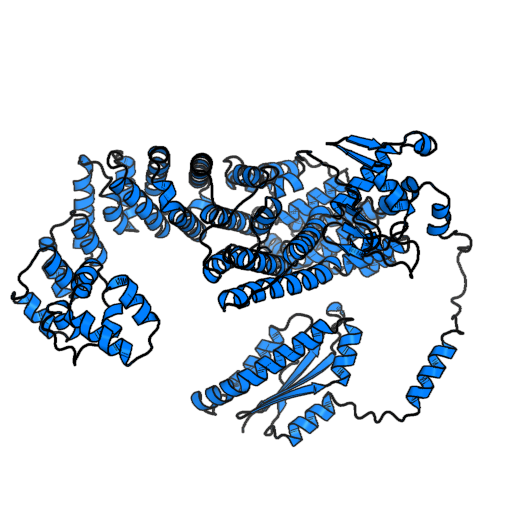.029 12.202 -31.259 1.00 92.62 402 VAL A C 1
ATOM 3337 O O . VAL A 1 402 ? 2.873 11.955 -30.928 1.00 92.62 402 VAL A O 1
ATOM 3340 N N . ASP A 1 403 ? 4.709 11.440 -32.118 1.00 93.19 403 ASP A N 1
ATOM 3341 C CA . ASP A 1 403 ? 4.203 10.205 -32.727 1.00 93.19 403 ASP A CA 1
ATOM 3342 C C . ASP A 1 403 ? 5.282 9.117 -32.635 1.00 93.19 403 ASP A C 1
ATOM 3344 O O . ASP A 1 403 ? 6.358 9.218 -33.237 1.00 93.19 403 ASP A O 1
ATOM 3348 N N . GLU A 1 404 ? 5.003 8.072 -31.858 1.00 94.31 404 GLU A N 1
ATOM 3349 C CA . GLU A 1 404 ? 5.922 6.953 -31.639 1.00 94.31 404 GLU A CA 1
ATOM 3350 C C . GLU A 1 404 ? 6.176 6.149 -32.918 1.00 94.31 404 GLU A C 1
ATOM 3352 O O . GLU A 1 404 ? 7.322 5.806 -33.200 1.00 94.31 404 GLU A O 1
ATOM 3357 N N . TRP A 1 405 ? 5.147 5.885 -33.730 1.00 96.25 405 TRP A N 1
ATOM 3358 C CA . TRP A 1 405 ? 5.287 5.106 -34.965 1.00 96.25 405 TRP A CA 1
ATOM 3359 C C . TRP A 1 405 ? 6.130 5.833 -35.993 1.00 96.25 405 TRP A C 1
ATOM 3361 O O . TRP A 1 405 ? 7.009 5.233 -36.616 1.00 96.25 405 TRP A O 1
ATOM 3371 N N . LYS A 1 406 ? 5.888 7.136 -36.144 1.00 95.31 406 LYS A N 1
ATOM 3372 C CA . LYS A 1 406 ? 6.720 7.988 -36.990 1.00 95.31 406 LYS A CA 1
ATOM 3373 C C . LYS A 1 406 ? 8.164 7.985 -36.498 1.00 95.31 406 LYS A C 1
ATOM 3375 O O . LYS A 1 406 ? 9.078 7.817 -37.297 1.00 95.31 406 LYS A O 1
ATOM 3380 N N . THR A 1 407 ? 8.368 8.094 -35.184 1.00 94.44 407 THR A N 1
ATOM 3381 C CA . THR A 1 407 ? 9.711 8.067 -34.590 1.00 94.44 407 THR A CA 1
ATOM 3382 C C . THR A 1 407 ? 10.419 6.742 -34.881 1.00 94.44 407 THR A C 1
ATOM 3384 O O . THR A 1 407 ? 11.568 6.780 -35.305 1.00 94.44 407 THR A O 1
ATOM 3387 N N . ILE A 1 408 ? 9.747 5.592 -34.737 1.00 95.62 408 ILE A N 1
ATOM 3388 C CA . ILE A 1 408 ? 10.297 4.268 -35.089 1.00 95.62 408 ILE A CA 1
ATOM 3389 C C . ILE A 1 408 ? 10.615 4.184 -36.589 1.00 95.62 408 ILE A C 1
ATOM 3391 O O . ILE A 1 408 ? 11.664 3.665 -36.964 1.00 95.62 408 ILE A O 1
ATOM 3395 N N . GLY A 1 409 ? 9.734 4.700 -37.452 1.00 93.81 409 GLY A N 1
ATOM 3396 C CA . GLY A 1 409 ? 9.930 4.714 -38.905 1.00 93.81 409 GLY A CA 1
ATOM 3397 C C . GLY A 1 409 ? 11.145 5.527 -39.361 1.00 93.81 409 GLY A C 1
ATOM 3398 O O . GLY A 1 409 ? 11.772 5.171 -40.356 1.00 93.81 409 GLY A O 1
ATOM 3399 N N . ASP A 1 410 ? 11.503 6.570 -38.610 1.00 91.94 410 ASP A N 1
ATOM 3400 C CA . ASP A 1 410 ? 12.652 7.440 -38.883 1.00 91.94 410 ASP A CA 1
ATOM 3401 C C . ASP A 1 410 ? 13.997 6.856 -38.387 1.00 91.94 410 ASP A C 1
ATOM 3403 O O . ASP A 1 410 ? 15.054 7.428 -38.665 1.00 91.94 410 ASP A O 1
ATOM 3407 N N . MET A 1 411 ? 13.993 5.756 -37.622 1.00 93.75 411 MET A N 1
ATOM 3408 C CA . MET A 1 411 ? 15.207 5.162 -37.045 1.00 93.75 411 MET A CA 1
ATOM 3409 C C . MET A 1 411 ? 15.868 4.154 -37.992 1.00 93.75 411 MET A C 1
ATOM 3411 O O . MET A 1 411 ? 15.223 3.264 -38.543 1.00 93.75 411 MET A O 1
ATOM 3415 N N . ASN A 1 412 ? 17.194 4.235 -38.114 1.00 90.94 412 ASN A N 1
ATOM 3416 C CA . ASN A 1 412 ? 17.998 3.228 -38.803 1.00 90.94 412 ASN A CA 1
ATOM 3417 C C . ASN A 1 412 ? 18.467 2.162 -37.801 1.00 90.94 412 ASN A C 1
ATOM 3419 O O . ASN A 1 412 ? 19.515 2.314 -37.179 1.00 90.94 412 ASN A O 1
ATOM 3423 N N . VAL A 1 413 ? 17.665 1.112 -37.620 1.00 92.25 413 VAL A N 1
ATOM 3424 C CA . VAL A 1 413 ? 17.908 0.030 -36.650 1.00 92.25 413 VAL A CA 1
ATOM 3425 C C . VAL A 1 413 ? 17.829 -1.347 -37.306 1.00 92.25 413 VAL A C 1
ATOM 3427 O O . VAL A 1 413 ? 17.202 -1.522 -38.355 1.00 92.25 413 VAL A O 1
ATOM 3430 N N . SER A 1 414 ? 18.448 -2.350 -36.684 1.00 90.88 414 SER A N 1
ATOM 3431 C CA . SER A 1 414 ? 18.302 -3.751 -37.081 1.00 90.88 414 SER A CA 1
ATOM 3432 C C . SER A 1 414 ? 16.855 -4.230 -36.919 1.00 90.88 414 SER A C 1
ATOM 3434 O O . SER A 1 414 ? 16.040 -3.651 -36.197 1.00 90.88 414 SER A O 1
ATOM 3436 N N . LYS A 1 415 ? 16.522 -5.354 -37.563 1.00 91.19 415 LYS A N 1
ATOM 3437 C CA . LYS A 1 415 ? 15.188 -5.960 -37.451 1.00 91.19 415 LYS A CA 1
ATOM 3438 C C . LYS A 1 415 ? 14.817 -6.284 -35.997 1.00 91.19 415 LYS A C 1
ATOM 3440 O O . LYS A 1 415 ? 13.681 -6.057 -35.599 1.00 91.19 415 LYS A O 1
ATOM 3445 N N . LYS A 1 416 ? 15.764 -6.806 -35.212 1.00 91.94 416 LYS A N 1
ATOM 3446 C CA . LYS A 1 416 ? 15.524 -7.192 -33.814 1.00 91.94 416 LYS A CA 1
ATOM 3447 C C . LYS A 1 416 ? 15.389 -5.991 -32.886 1.00 91.94 416 LYS A C 1
ATOM 3449 O O . LYS A 1 416 ? 14.544 -6.017 -31.999 1.00 91.94 416 LYS A O 1
ATOM 3454 N N . GLU A 1 417 ? 16.148 -4.927 -33.122 1.00 94.50 417 GLU A N 1
ATOM 3455 C CA . GLU A 1 417 ? 15.920 -3.647 -32.445 1.00 94.50 417 GLU A CA 1
ATOM 3456 C C . GLU A 1 417 ? 14.542 -3.090 -32.782 1.00 94.50 417 GLU A C 1
ATOM 3458 O O . GLU A 1 417 ? 13.800 -2.747 -31.868 1.00 94.50 417 GLU A O 1
ATOM 3463 N N . LYS A 1 418 ? 14.137 -3.098 -34.057 1.00 95.69 418 LYS A N 1
ATOM 3464 C CA . LYS A 1 418 ? 12.788 -2.677 -34.452 1.00 95.69 418 LYS A CA 1
ATOM 3465 C C . LYS A 1 418 ? 11.690 -3.489 -33.756 1.00 95.69 418 LYS A C 1
ATOM 3467 O O . LYS A 1 418 ? 10.742 -2.897 -33.256 1.00 95.69 418 LYS A O 1
ATOM 3472 N N . GLU A 1 419 ? 11.839 -4.812 -33.661 1.00 95.69 419 GLU A N 1
ATOM 3473 C CA . GLU A 1 419 ? 10.902 -5.677 -32.924 1.00 95.69 419 GLU A CA 1
ATOM 3474 C C . GLU A 1 419 ? 10.776 -5.267 -31.441 1.00 95.69 419 GLU A C 1
ATOM 3476 O O . GLU A 1 419 ? 9.665 -5.251 -30.910 1.00 95.69 419 GLU A O 1
ATOM 3481 N N . LEU A 1 420 ? 11.879 -4.896 -30.775 1.00 97.00 420 LEU A N 1
ATOM 3482 C CA . LEU A 1 420 ? 11.851 -4.395 -29.392 1.00 97.00 420 LEU A CA 1
ATOM 3483 C C . LEU A 1 420 ? 11.195 -3.012 -29.289 1.00 97.00 420 LEU A C 1
ATOM 3485 O O . LEU A 1 420 ? 10.412 -2.766 -28.374 1.00 97.00 420 LEU A O 1
ATOM 3489 N N . LEU A 1 421 ? 11.494 -2.107 -30.220 1.00 97.44 421 LEU A N 1
ATOM 3490 C CA . LEU A 1 421 ? 10.887 -0.775 -30.265 1.00 97.44 421 LEU A CA 1
ATOM 3491 C C . LEU A 1 421 ? 9.359 -0.874 -30.405 1.00 97.44 421 LEU A C 1
ATOM 3493 O O . LEU A 1 421 ? 8.611 -0.252 -29.652 1.00 97.44 421 LEU A O 1
ATOM 3497 N N . GLU A 1 422 ? 8.891 -1.723 -31.319 1.00 97.19 422 GLU A N 1
ATOM 3498 C CA . GLU A 1 422 ? 7.469 -2.037 -31.479 1.00 97.19 422 GLU A CA 1
ATOM 3499 C C . GLU A 1 422 ? 6.891 -2.682 -30.215 1.00 97.19 422 GLU A C 1
ATOM 3501 O O . GLU A 1 422 ? 5.780 -2.351 -29.811 1.00 97.19 422 GLU A O 1
ATOM 3506 N N . TRP A 1 423 ? 7.647 -3.556 -29.544 1.00 97.19 423 TRP A N 1
ATOM 3507 C CA . TRP A 1 423 ? 7.233 -4.174 -28.283 1.00 97.19 423 TRP A CA 1
ATOM 3508 C C . TRP A 1 423 ? 6.953 -3.151 -27.178 1.00 97.19 423 TRP A C 1
ATOM 3510 O O . TRP A 1 423 ? 5.936 -3.269 -26.492 1.00 97.19 423 TRP A O 1
ATOM 3520 N N . ILE A 1 424 ? 7.833 -2.156 -27.015 1.00 97.06 424 ILE A N 1
ATOM 3521 C CA . ILE A 1 424 ? 7.681 -1.071 -26.033 1.00 97.06 424 ILE A CA 1
ATOM 3522 C C . ILE A 1 424 ? 6.453 -0.227 -26.378 1.00 97.06 424 ILE A C 1
ATOM 3524 O O . ILE A 1 424 ? 5.563 -0.067 -25.546 1.00 97.06 424 ILE A O 1
ATOM 3528 N N . LYS A 1 425 ? 6.369 0.251 -27.625 1.00 96.19 425 LYS A N 1
ATOM 3529 C CA . LYS A 1 425 ? 5.278 1.114 -28.098 1.00 96.19 425 LYS A CA 1
ATOM 3530 C C . LYS A 1 425 ? 3.907 0.429 -28.039 1.00 96.19 425 LYS A C 1
ATOM 3532 O O . LYS A 1 425 ? 2.883 1.079 -27.858 1.00 96.19 425 LYS A O 1
ATOM 3537 N N . GLU A 1 426 ? 3.853 -0.882 -28.256 1.00 95.12 426 GLU A N 1
ATOM 3538 C CA . GLU A 1 426 ? 2.615 -1.669 -28.181 1.00 95.12 426 GLU A CA 1
ATOM 3539 C C . GLU A 1 426 ? 2.321 -2.179 -26.766 1.00 95.12 426 GLU A C 1
ATOM 3541 O O . GLU A 1 426 ? 1.336 -2.889 -26.583 1.00 95.12 426 GLU A O 1
ATOM 3546 N N . GLU A 1 427 ? 3.150 -1.834 -25.774 1.00 95.88 427 GLU A N 1
ATOM 3547 C CA . GLU A 1 427 ? 2.982 -2.220 -24.366 1.00 95.88 427 GLU A CA 1
ATOM 3548 C C . GLU A 1 427 ? 2.797 -3.732 -24.188 1.00 95.88 427 GLU A C 1
ATOM 3550 O O . GLU A 1 427 ? 2.062 -4.201 -23.316 1.00 95.88 427 GLU A O 1
ATOM 3555 N N . LYS A 1 428 ? 3.476 -4.529 -25.025 1.00 96.31 428 LYS A N 1
ATOM 3556 C CA . LYS A 1 428 ? 3.289 -5.986 -25.057 1.00 96.31 428 LYS A CA 1
ATOM 3557 C C . LYS A 1 428 ? 3.542 -6.620 -23.696 1.00 96.31 428 LYS A C 1
ATOM 3559 O O . LYS A 1 428 ? 2.785 -7.502 -23.307 1.00 96.31 428 LYS A O 1
ATOM 3564 N N . THR A 1 429 ? 4.546 -6.148 -22.952 1.00 95.38 429 THR A N 1
ATOM 3565 C CA . THR A 1 429 ? 4.830 -6.646 -21.596 1.00 95.38 429 THR A CA 1
ATOM 3566 C C . THR A 1 429 ? 3.623 -6.493 -20.669 1.00 95.38 429 THR A C 1
ATOM 3568 O O . THR A 1 429 ? 3.305 -7.431 -19.944 1.00 95.38 429 THR A O 1
ATOM 3571 N N . PHE A 1 430 ? 2.902 -5.366 -20.727 1.00 95.56 430 PHE A N 1
ATOM 3572 C CA . PHE A 1 430 ? 1.687 -5.189 -19.934 1.00 95.56 430 PHE A CA 1
ATOM 3573 C C . PHE A 1 430 ? 0.572 -6.131 -20.378 1.00 95.56 430 PHE A C 1
ATOM 3575 O O . PHE A 1 430 ? -0.026 -6.778 -19.530 1.00 95.56 430 PHE A O 1
ATOM 3582 N N . TYR A 1 431 ? 0.302 -6.269 -21.678 1.00 93.06 431 TYR A N 1
ATOM 3583 C CA . TYR A 1 431 ? -0.772 -7.155 -22.148 1.00 93.06 431 TYR A CA 1
ATOM 3584 C C . TYR A 1 431 ? -0.511 -8.638 -21.851 1.00 93.06 431 TYR A C 1
ATOM 3586 O O . TYR A 1 431 ? -1.438 -9.358 -21.461 1.00 93.06 431 TYR A O 1
ATOM 3594 N N . TYR A 1 432 ? 0.738 -9.089 -22.001 1.00 92.56 432 TYR A N 1
ATOM 3595 C CA . TYR A 1 432 ? 1.143 -10.437 -21.602 1.00 92.56 432 TYR A CA 1
ATOM 3596 C C . TYR A 1 432 ? 1.000 -10.616 -20.090 1.00 92.56 432 TYR A C 1
ATOM 3598 O O . TYR A 1 432 ? 0.249 -11.490 -19.658 1.00 92.56 432 TYR A O 1
ATOM 3606 N N . GLY A 1 433 ? 1.615 -9.731 -19.297 1.00 93.38 433 GLY A N 1
ATOM 3607 C CA . GLY A 1 433 ? 1.539 -9.783 -17.838 1.00 93.38 433 GLY A CA 1
ATOM 3608 C C . GLY A 1 433 ? 0.099 -9.729 -17.328 1.00 93.38 433 GLY A C 1
ATOM 3609 O O . GLY A 1 433 ? -0.288 -10.536 -16.495 1.00 93.38 433 GLY A O 1
ATOM 3610 N N . PHE A 1 434 ? -0.743 -8.855 -17.883 1.00 93.81 434 PHE A N 1
ATOM 3611 C CA . PHE A 1 434 ? -2.161 -8.756 -17.540 1.00 93.81 434 PHE A CA 1
ATOM 3612 C C . PHE A 1 434 ? -2.892 -10.085 -17.733 1.00 93.81 434 PHE A C 1
ATOM 3614 O O . PHE A 1 434 ? -3.669 -10.488 -16.866 1.00 93.81 434 PHE A O 1
ATOM 3621 N N . THR A 1 435 ? -2.647 -10.769 -18.853 1.00 93.06 435 THR A N 1
ATOM 3622 C CA . THR A 1 435 ? -3.288 -12.052 -19.166 1.00 93.06 435 THR A CA 1
ATOM 3623 C C . THR A 1 435 ? -2.854 -13.127 -18.172 1.00 93.06 435 THR A C 1
ATOM 3625 O O . THR A 1 435 ? -3.703 -13.713 -17.497 1.00 93.06 435 THR A O 1
ATOM 3628 N N . GLU A 1 436 ? -1.545 -13.319 -18.002 1.00 94.88 436 GLU A N 1
ATOM 3629 C CA . GLU A 1 436 ? -0.992 -14.375 -17.145 1.00 94.88 436 GLU A CA 1
ATOM 3630 C C . GLU A 1 436 ? -1.281 -14.139 -15.652 1.00 94.88 436 GLU A C 1
ATOM 3632 O O . GLU A 1 436 ? -1.688 -15.060 -14.935 1.00 94.88 436 GLU A O 1
ATOM 3637 N N . ILE A 1 437 ? -1.160 -12.891 -15.179 1.00 97.19 437 ILE A N 1
ATOM 3638 C CA . ILE A 1 437 ? -1.498 -12.499 -13.802 1.00 97.19 437 ILE A CA 1
ATOM 3639 C C . ILE A 1 437 ? -2.984 -12.717 -13.545 1.00 97.19 437 ILE A C 1
ATOM 3641 O O . ILE A 1 437 ? -3.347 -13.255 -12.498 1.00 97.19 437 ILE A O 1
ATOM 3645 N N . THR A 1 438 ? -3.856 -12.337 -14.482 1.00 96.44 438 THR A N 1
ATOM 3646 C CA . THR A 1 438 ? -5.306 -12.503 -14.323 1.00 96.44 438 THR A CA 1
ATOM 3647 C C . THR A 1 438 ? -5.684 -13.975 -14.232 1.00 96.44 438 THR A C 1
ATOM 3649 O O . THR A 1 438 ? -6.470 -14.358 -13.360 1.00 96.44 438 THR A O 1
ATOM 3652 N N . ASP A 1 439 ? -5.137 -14.808 -15.112 1.00 94.56 439 ASP A N 1
ATOM 3653 C CA . ASP A 1 439 ? -5.467 -16.229 -15.159 1.00 94.56 439 ASP A CA 1
ATOM 3654 C C . ASP A 1 439 ? -4.927 -16.973 -13.933 1.00 94.56 439 ASP A C 1
ATOM 3656 O O . ASP A 1 439 ? -5.677 -17.716 -13.289 1.00 94.56 439 ASP A O 1
ATOM 3660 N N . SER A 1 440 ? -3.681 -16.704 -13.534 1.00 95.94 440 SER A N 1
ATOM 3661 C CA . SER A 1 440 ? -3.085 -17.263 -12.311 1.00 95.94 440 SER A CA 1
ATOM 3662 C C . SER A 1 440 ? -3.847 -16.815 -11.058 1.00 95.94 440 SER A C 1
ATOM 3664 O O . SER A 1 440 ? -4.189 -17.633 -10.198 1.00 95.94 440 SER A O 1
ATOM 3666 N N . SER A 1 441 ? -4.204 -15.528 -10.979 1.00 97.50 441 SER A N 1
ATOM 3667 C CA . SER A 1 441 ? -4.968 -14.962 -9.859 1.00 97.50 441 SER A CA 1
ATOM 3668 C C . SER A 1 441 ? -6.348 -15.598 -9.717 1.00 97.50 441 SER A C 1
ATOM 3670 O O . SER A 1 441 ? -6.724 -16.021 -8.622 1.00 97.50 441 SER A O 1
ATOM 3672 N N . LYS A 1 442 ? -7.091 -15.738 -10.825 1.00 95.69 442 LYS A N 1
ATOM 3673 C CA . LYS A 1 442 ? -8.410 -16.393 -10.830 1.00 95.69 442 LYS A CA 1
ATOM 3674 C C . LYS A 1 442 ? -8.329 -17.816 -10.296 1.00 95.69 442 LYS A C 1
ATOM 3676 O O . LYS A 1 442 ? -9.130 -18.185 -9.441 1.00 95.69 442 LYS A O 1
ATOM 3681 N N . LYS A 1 443 ? -7.348 -18.601 -10.751 1.00 95.06 443 LYS A N 1
ATOM 3682 C CA . LYS A 1 443 ? -7.164 -19.980 -10.279 1.00 95.06 443 LYS A CA 1
ATOM 3683 C C . LYS A 1 443 ? -6.886 -20.026 -8.777 1.00 95.06 443 LYS A C 1
ATOM 3685 O O . LYS A 1 443 ? -7.496 -20.827 -8.079 1.00 95.06 443 LYS A O 1
ATOM 3690 N N . LEU A 1 444 ? -6.006 -19.169 -8.255 1.00 95.31 444 LEU A N 1
ATOM 3691 C CA . LEU A 1 444 ? -5.693 -19.138 -6.820 1.00 95.31 444 LEU A CA 1
ATOM 3692 C C . LEU A 1 444 ? -6.901 -18.738 -5.959 1.00 95.31 444 LEU A C 1
ATOM 3694 O O . LEU A 1 444 ? -7.155 -19.367 -4.929 1.00 95.31 444 LEU A O 1
ATOM 3698 N N . ILE A 1 445 ? -7.679 -17.746 -6.396 1.00 95.88 445 ILE A N 1
ATOM 3699 C CA . ILE A 1 445 ? -8.912 -17.327 -5.711 1.00 95.88 445 ILE A CA 1
ATOM 3700 C C . ILE A 1 445 ? -9.961 -18.452 -5.745 1.00 95.88 445 ILE A C 1
ATOM 3702 O O . ILE A 1 445 ? -10.563 -18.779 -4.717 1.00 95.88 445 ILE A O 1
ATOM 3706 N N . ASP A 1 446 ? -10.143 -19.110 -6.892 1.00 93.62 446 ASP A N 1
ATOM 3707 C CA . ASP A 1 446 ? -11.034 -20.266 -7.020 1.00 93.62 446 ASP A CA 1
ATOM 3708 C C . ASP A 1 446 ? -10.600 -21.419 -6.104 1.00 93.62 446 ASP A C 1
ATOM 3710 O O . ASP A 1 446 ? -11.446 -22.074 -5.487 1.00 93.62 446 ASP A O 1
ATOM 3714 N N . ASN A 1 447 ? -9.292 -21.650 -5.962 1.00 92.75 447 ASN A N 1
ATOM 3715 C CA . ASN A 1 447 ? -8.751 -22.677 -5.073 1.00 92.75 447 ASN A CA 1
ATOM 3716 C C . ASN A 1 447 ? -9.097 -22.392 -3.612 1.00 92.75 447 ASN A C 1
ATOM 3718 O O . ASN A 1 447 ? -9.576 -23.296 -2.920 1.00 92.75 447 ASN A O 1
ATOM 3722 N N . TYR A 1 448 ? -8.947 -21.142 -3.160 1.00 94.00 448 TYR A N 1
ATOM 3723 C CA . TYR A 1 448 ? -9.377 -20.730 -1.821 1.00 94.00 448 TYR A CA 1
ATOM 3724 C C . TYR A 1 448 ? -10.856 -21.068 -1.584 1.00 94.00 448 TYR A C 1
ATOM 3726 O O . TYR A 1 448 ? -11.202 -21.713 -0.588 1.00 94.00 448 TYR A O 1
ATOM 3734 N N . HIS A 1 449 ? -11.739 -20.706 -2.518 1.00 92.25 449 HIS A N 1
ATOM 3735 C CA . HIS A 1 449 ? -13.172 -20.976 -2.383 1.00 92.25 449 HIS A CA 1
ATOM 3736 C C . HIS A 1 449 ? -13.506 -22.472 -2.420 1.00 92.25 449 HIS A C 1
ATOM 3738 O O . HIS A 1 449 ? -14.325 -22.937 -1.622 1.00 92.25 449 HIS A O 1
ATOM 3744 N N . ARG A 1 450 ? -12.852 -23.254 -3.285 1.00 90.06 450 ARG A N 1
ATOM 3745 C CA . ARG A 1 450 ? -13.022 -24.716 -3.341 1.00 90.06 450 ARG A CA 1
ATOM 3746 C C . ARG A 1 450 ? -12.628 -25.376 -2.025 1.00 90.06 450 ARG A C 1
ATOM 3748 O O . ARG A 1 450 ? -13.389 -26.192 -1.510 1.00 90.06 450 ARG A O 1
ATOM 3755 N N . ILE A 1 451 ? -11.489 -24.994 -1.452 1.00 90.25 451 ILE A N 1
ATOM 3756 C CA . ILE A 1 451 ? -10.989 -25.562 -0.193 1.00 90.25 451 ILE A CA 1
ATOM 3757 C C . ILE A 1 451 ? -11.862 -25.148 0.996 1.00 90.25 451 ILE A C 1
ATOM 3759 O O . ILE A 1 451 ? -12.150 -25.965 1.880 1.00 90.25 451 ILE A O 1
ATOM 3763 N N . LYS A 1 452 ? -12.347 -23.901 1.007 1.00 87.69 452 LYS A N 1
ATOM 3764 C CA . LYS A 1 452 ? -13.328 -23.431 1.997 1.00 87.69 452 LYS A CA 1
ATOM 3765 C C . LYS A 1 452 ? -14.609 -24.272 1.967 1.00 87.69 452 LYS A C 1
ATOM 3767 O O . LYS A 1 452 ? -15.161 -24.564 3.022 1.00 87.69 452 LYS A O 1
ATOM 3772 N N . ASN A 1 453 ? -15.002 -24.742 0.784 1.00 87.38 453 ASN A N 1
ATOM 3773 C CA . ASN A 1 453 ? -16.157 -25.616 0.567 1.00 87.38 453 ASN A CA 1
ATOM 3774 C C . ASN A 1 453 ? -15.843 -27.123 0.704 1.00 87.38 453 ASN A C 1
ATOM 3776 O O . ASN A 1 453 ? -16.662 -27.954 0.320 1.00 87.38 453 ASN A O 1
ATOM 3780 N N . GLY A 1 454 ? -14.678 -27.494 1.249 1.00 84.44 454 GLY A N 1
ATOM 3781 C CA . GLY A 1 454 ? -14.309 -28.889 1.525 1.00 84.44 454 GLY A CA 1
ATOM 3782 C C . GLY A 1 454 ? -13.637 -29.638 0.369 1.00 84.44 454 GLY A C 1
ATOM 3783 O O . GLY A 1 454 ? -13.414 -30.840 0.484 1.00 84.44 454 GLY A O 1
ATOM 3784 N N . GLY A 1 455 ? -13.303 -28.955 -0.728 1.00 85.62 455 GLY A N 1
ATOM 3785 C CA . GLY A 1 455 ? -12.518 -29.521 -1.825 1.00 85.62 455 GLY A CA 1
ATOM 3786 C C . GLY A 1 455 ? -11.017 -29.598 -1.526 1.00 85.62 455 GLY A C 1
ATOM 3787 O O . GLY A 1 455 ? -10.523 -29.021 -0.558 1.00 85.62 455 GLY A O 1
ATOM 3788 N N . THR A 1 456 ? -10.286 -30.281 -2.405 1.00 80.12 456 THR A N 1
ATOM 3789 C CA . THR A 1 456 ? -8.817 -30.326 -2.425 1.00 80.12 456 THR A CA 1
ATOM 3790 C C . THR A 1 456 ? -8.311 -29.809 -3.765 1.00 80.12 456 THR A C 1
ATOM 3792 O O . THR A 1 456 ? -8.939 -30.033 -4.803 1.00 80.12 456 THR A O 1
ATOM 3795 N N . VAL A 1 457 ? -7.188 -29.091 -3.752 1.00 81.00 457 VAL A N 1
ATOM 3796 C CA . VAL A 1 457 ? -6.547 -28.585 -4.969 1.00 81.00 457 VAL A CA 1
ATOM 3797 C C . VAL A 1 457 ? -5.033 -28.741 -4.863 1.00 81.00 457 VAL A C 1
ATOM 3799 O O . VAL A 1 457 ? -4.480 -28.696 -3.771 1.00 81.00 457 VAL A O 1
ATOM 3802 N N . TRP A 1 458 ? -4.387 -28.938 -6.011 1.00 74.44 458 TRP A N 1
ATOM 3803 C CA . TRP A 1 458 ? -2.941 -28.874 -6.188 1.00 74.44 458 TRP A CA 1
ATOM 3804 C C . TRP A 1 458 ? -2.648 -27.805 -7.238 1.00 74.44 458 TRP A C 1
ATOM 3806 O O . TRP A 1 458 ? -3.226 -27.854 -8.325 1.00 74.44 458 TRP A O 1
ATOM 3816 N N . SER A 1 459 ? -1.794 -26.833 -6.919 1.00 77.44 459 SER A N 1
ATOM 3817 C CA . SER A 1 459 ? -1.518 -25.681 -7.782 1.00 77.44 459 SER A CA 1
ATOM 3818 C C . SER A 1 459 ? -0.029 -25.333 -7.798 1.00 77.44 459 SER A C 1
ATOM 3820 O O . SER A 1 459 ? 0.636 -25.420 -6.775 1.00 77.44 459 SER A O 1
ATOM 3822 N N . GLN A 1 460 ? 0.501 -24.913 -8.947 1.00 81.19 460 GLN A N 1
ATOM 3823 C CA . GLN A 1 460 ? 1.840 -24.304 -9.066 1.00 81.19 460 GLN A CA 1
ATOM 3824 C C . GLN A 1 460 ? 1.758 -22.816 -9.452 1.00 81.19 460 GLN A C 1
ATOM 3826 O O . GLN A 1 460 ? 2.751 -22.197 -9.819 1.00 81.19 460 GLN A O 1
ATOM 3831 N N . GLU A 1 461 ? 0.564 -22.227 -9.358 1.00 91.38 461 GLU A N 1
ATOM 3832 C CA . GLU A 1 461 ? 0.267 -20.896 -9.901 1.00 91.38 461 GLU A CA 1
ATOM 3833 C C . GLU A 1 461 ? 0.909 -19.754 -9.091 1.00 91.38 461 GLU A C 1
ATOM 3835 O O . GLU A 1 461 ? 1.004 -18.640 -9.586 1.00 91.38 461 GLU A O 1
ATOM 3840 N N . ILE A 1 462 ? 1.363 -20.002 -7.854 1.00 93.62 462 ILE A N 1
ATOM 3841 C CA . ILE A 1 462 ? 1.959 -18.959 -6.999 1.00 93.62 462 ILE A CA 1
ATOM 3842 C C . ILE A 1 462 ? 3.276 -18.455 -7.574 1.00 93.62 462 ILE A C 1
ATOM 3844 O O . ILE A 1 462 ? 3.467 -17.246 -7.676 1.00 93.62 462 ILE A O 1
ATOM 3848 N N . ASP A 1 463 ? 4.176 -19.369 -7.932 1.00 91.25 463 ASP A N 1
ATOM 3849 C CA . ASP A 1 463 ? 5.491 -18.996 -8.449 1.00 91.25 463 ASP A CA 1
ATOM 3850 C C . ASP A 1 463 ? 5.356 -18.349 -9.829 1.00 91.25 463 ASP A C 1
ATOM 3852 O O . ASP A 1 463 ? 6.007 -17.341 -10.085 1.00 91.25 463 ASP A O 1
ATOM 3856 N N . GLY A 1 464 ? 4.443 -18.855 -10.668 1.00 92.75 464 GLY A N 1
ATOM 3857 C CA . GLY A 1 464 ? 4.092 -18.214 -11.937 1.00 92.75 464 GLY A CA 1
ATOM 3858 C C . GLY A 1 464 ? 3.601 -16.782 -11.722 1.00 92.75 464 GLY A C 1
ATOM 3859 O O . GLY A 1 464 ? 4.175 -15.844 -12.264 1.00 92.75 464 GLY A O 1
ATOM 3860 N N . LEU A 1 465 ? 2.623 -16.581 -10.833 1.00 96.38 465 LEU A N 1
ATOM 3861 C CA . LEU A 1 465 ? 2.104 -15.251 -10.507 1.00 96.38 465 LEU A CA 1
ATOM 3862 C C . LEU A 1 465 ? 3.192 -14.303 -9.972 1.00 96.38 465 LEU A C 1
ATOM 3864 O O . LEU A 1 465 ? 3.213 -13.132 -10.346 1.00 96.38 465 LEU A O 1
ATOM 3868 N N . LYS A 1 466 ? 4.099 -14.788 -9.111 1.00 95.56 466 LYS A N 1
ATOM 3869 C CA . LYS A 1 466 ? 5.230 -13.991 -8.604 1.00 95.56 466 LYS A CA 1
ATOM 3870 C C . LYS A 1 466 ? 6.150 -13.542 -9.731 1.00 95.56 466 LYS A C 1
ATOM 3872 O O . LYS A 1 466 ? 6.560 -12.385 -9.750 1.00 95.56 466 LYS A O 1
ATOM 3877 N N . VAL A 1 467 ? 6.494 -14.452 -10.634 1.00 94.12 467 VAL A N 1
ATOM 3878 C CA . VAL A 1 467 ? 7.380 -14.170 -11.764 1.00 94.12 467 VAL A CA 1
ATOM 3879 C C . VAL A 1 467 ? 6.741 -13.138 -12.691 1.00 94.12 467 VAL A C 1
ATOM 3881 O O . VAL A 1 467 ? 7.350 -12.108 -12.949 1.00 94.12 467 VAL A O 1
ATOM 3884 N N . GLU A 1 468 ? 5.495 -13.345 -13.115 1.00 96.31 468 GLU A N 1
ATOM 3885 C CA . GLU A 1 468 ? 4.818 -12.429 -14.045 1.00 96.31 468 GLU A CA 1
ATOM 3886 C C . GLU A 1 468 ? 4.607 -11.032 -13.441 1.00 96.31 468 GLU A C 1
ATOM 3888 O O . GLU A 1 468 ? 4.822 -10.018 -14.107 1.00 96.31 468 GLU A O 1
ATOM 3893 N N . LEU A 1 469 ? 4.247 -10.956 -12.153 1.00 97.31 469 LEU A N 1
ATOM 3894 C CA . LEU A 1 469 ? 4.128 -9.678 -11.450 1.00 97.31 469 LEU A CA 1
ATOM 3895 C C . LEU A 1 469 ? 5.477 -8.954 -11.360 1.00 97.31 469 LEU A C 1
ATOM 3897 O O . LEU A 1 469 ? 5.547 -7.745 -11.583 1.00 97.31 469 LEU A O 1
ATOM 3901 N N . ASN A 1 470 ? 6.546 -9.676 -11.022 1.00 95.31 470 ASN A N 1
ATOM 3902 C CA . ASN A 1 470 ? 7.864 -9.070 -10.894 1.00 95.31 470 ASN A CA 1
ATOM 3903 C C . ASN A 1 470 ? 8.441 -8.659 -12.252 1.00 95.31 470 ASN A C 1
ATOM 3905 O O . ASN A 1 470 ? 9.009 -7.575 -12.330 1.00 95.31 470 ASN A O 1
ATOM 3909 N N . GLU A 1 471 ? 8.278 -9.456 -13.312 1.00 94.94 471 GLU A N 1
ATOM 3910 C CA . GLU A 1 471 ? 8.673 -9.068 -14.673 1.00 94.94 471 GLU A CA 1
ATOM 3911 C C . GLU A 1 471 ? 7.955 -7.786 -15.091 1.00 94.94 471 GLU A C 1
ATOM 3913 O O . GLU A 1 471 ? 8.604 -6.855 -15.567 1.00 94.94 471 GLU A O 1
ATOM 3918 N N . LEU A 1 472 ? 6.641 -7.696 -14.853 1.00 97.06 472 LEU A N 1
ATOM 3919 C CA . LEU A 1 472 ? 5.870 -6.497 -15.162 1.00 97.06 472 LEU A CA 1
ATOM 3920 C C . LEU A 1 472 ? 6.435 -5.267 -14.437 1.00 97.06 472 LEU A C 1
ATOM 3922 O O . LEU A 1 472 ? 6.720 -4.249 -15.067 1.00 97.06 472 LEU A O 1
ATOM 3926 N N . ILE A 1 473 ? 6.621 -5.356 -13.118 1.00 96.50 473 ILE A N 1
ATOM 3927 C CA . ILE A 1 473 ? 7.117 -4.234 -12.310 1.00 96.50 473 ILE A CA 1
ATOM 3928 C C . ILE A 1 473 ? 8.545 -3.857 -12.721 1.00 96.50 473 ILE A C 1
ATOM 3930 O O . ILE A 1 473 ? 8.813 -2.680 -12.964 1.00 96.50 473 ILE A O 1
ATOM 3934 N N . LEU A 1 474 ? 9.451 -4.831 -12.846 1.00 94.94 474 LEU A N 1
ATOM 3935 C CA . LEU A 1 474 ? 10.850 -4.597 -13.216 1.00 94.94 474 LEU A CA 1
ATOM 3936 C C . LEU A 1 474 ? 10.981 -4.025 -14.626 1.00 94.94 474 LEU A C 1
ATOM 3938 O O . LEU A 1 474 ? 11.788 -3.124 -14.829 1.00 94.94 474 LEU A O 1
ATOM 3942 N N . PHE A 1 475 ? 10.179 -4.487 -15.586 1.00 97.06 475 PHE A N 1
ATOM 3943 C CA . PHE A 1 475 ? 10.217 -3.963 -16.947 1.00 97.06 475 PHE A CA 1
ATOM 3944 C C . PHE A 1 475 ? 9.834 -2.485 -16.997 1.00 97.06 475 PHE A C 1
ATOM 3946 O O . PHE A 1 475 ? 10.490 -1.706 -17.682 1.00 97.06 475 PHE A O 1
ATOM 3953 N N . TYR A 1 476 ? 8.797 -2.074 -16.268 1.00 97.31 476 TYR A N 1
ATOM 3954 C CA . TYR A 1 476 ? 8.378 -0.676 -16.279 1.00 97.31 476 TYR A CA 1
ATOM 3955 C C . TYR A 1 476 ? 9.279 0.209 -15.411 1.00 97.31 476 TYR A C 1
ATOM 3957 O O . TYR A 1 476 ? 9.718 1.266 -15.854 1.00 97.31 476 TYR A O 1
ATOM 3965 N N . VAL A 1 477 ? 9.583 -0.211 -14.182 1.00 94.75 477 VAL A N 1
ATOM 3966 C CA . VAL A 1 477 ? 10.375 0.588 -13.231 1.00 94.75 477 VAL A CA 1
ATOM 3967 C C . VAL A 1 477 ? 11.856 0.592 -13.602 1.00 94.75 477 VAL A C 1
ATOM 3969 O O . VAL A 1 477 ? 12.471 1.652 -13.630 1.00 94.75 477 VAL A O 1
ATOM 3972 N N . GLY A 1 478 ? 12.424 -0.572 -13.918 1.00 93.62 478 GLY A N 1
ATOM 3973 C CA . GLY A 1 478 ? 13.846 -0.723 -14.236 1.00 93.62 478 GLY A CA 1
ATOM 3974 C C . GLY A 1 478 ? 14.255 -0.054 -15.546 1.00 93.62 478 GLY A C 1
ATOM 3975 O O . GLY A 1 478 ? 15.397 0.368 -15.675 1.00 93.62 478 GLY A O 1
ATOM 3976 N N . ASN A 1 479 ? 13.327 0.095 -16.496 1.00 96.25 479 ASN A N 1
ATOM 3977 C CA . ASN A 1 479 ? 13.576 0.805 -17.755 1.00 96.25 479 ASN A CA 1
ATOM 3978 C C . ASN A 1 479 ? 13.099 2.267 -17.739 1.00 96.25 479 ASN A C 1
ATOM 3980 O O . ASN A 1 479 ? 13.131 2.925 -18.778 1.00 96.25 479 ASN A O 1
ATOM 3984 N N . GLY A 1 480 ? 12.607 2.769 -16.600 1.00 96.50 480 GLY A N 1
ATOM 3985 C CA . GLY A 1 480 ? 12.089 4.133 -16.483 1.00 96.50 480 GLY A CA 1
ATOM 3986 C C . GLY A 1 480 ? 10.905 4.432 -17.410 1.00 96.50 480 GLY A C 1
ATOM 3987 O O . GLY A 1 480 ? 10.791 5.549 -17.911 1.00 96.50 480 GLY A O 1
ATOM 3988 N N . LEU A 1 481 ? 10.047 3.442 -17.681 1.00 97.75 481 LEU A N 1
ATOM 3989 C CA . LEU A 1 481 ? 8.837 3.587 -18.495 1.00 97.75 481 LEU A CA 1
ATOM 3990 C C . LEU A 1 481 ? 7.667 4.049 -17.624 1.00 97.75 481 LEU A C 1
ATOM 3992 O O . LEU A 1 481 ? 7.344 3.432 -16.605 1.00 97.75 481 LEU A O 1
ATOM 3996 N N . ILE A 1 482 ? 6.998 5.116 -18.052 1.00 97.56 482 ILE A N 1
ATOM 3997 C CA . ILE A 1 482 ? 5.879 5.723 -17.333 1.00 97.56 482 ILE A CA 1
ATOM 3998 C C . ILE A 1 482 ? 4.626 4.859 -17.465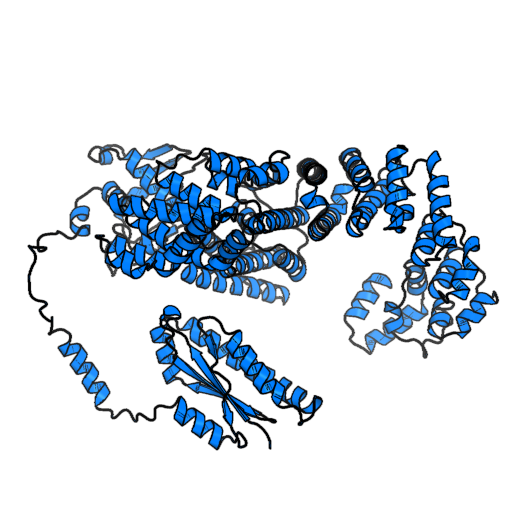 1.00 97.56 482 ILE A C 1
ATOM 4000 O O . ILE A 1 482 ? 3.992 4.795 -18.520 1.00 97.56 482 ILE A O 1
ATOM 4004 N N . PHE A 1 483 ? 4.235 4.228 -16.359 1.00 95.00 483 PHE A N 1
ATOM 4005 C CA . PHE A 1 483 ? 2.989 3.458 -16.291 1.00 95.00 483 PHE A CA 1
ATOM 4006 C C . PHE A 1 483 ? 2.442 3.270 -14.862 1.00 95.00 483 PHE A C 1
ATOM 4008 O O . PHE A 1 483 ? 1.270 2.972 -14.663 1.00 95.00 483 PHE A O 1
ATOM 4015 N N . GLN A 1 484 ? 3.261 3.509 -13.839 1.00 92.06 484 GLN A N 1
ATOM 4016 C CA . GLN A 1 484 ? 3.008 3.121 -12.449 1.00 92.06 484 GLN A CA 1
ATOM 4017 C C . GLN A 1 484 ? 1.912 3.953 -11.772 1.00 92.06 484 GLN A C 1
ATOM 4019 O O . GLN A 1 484 ? 1.282 3.480 -10.835 1.00 92.06 484 GLN A O 1
ATOM 4024 N N . HIS A 1 485 ? 1.659 5.187 -12.227 1.00 92.12 485 HIS A N 1
ATOM 4025 C CA . HIS A 1 485 ? 0.561 6.017 -11.713 1.00 92.12 485 HIS A CA 1
ATOM 4026 C C . HIS A 1 485 ? -0.782 5.791 -12.427 1.00 92.12 485 HIS A C 1
ATOM 4028 O O . HIS A 1 485 ? -1.764 6.457 -12.072 1.00 92.12 485 HIS A O 1
ATOM 4034 N N . PHE A 1 486 ? -0.835 4.906 -13.428 1.00 93.44 486 PHE A N 1
ATOM 4035 C CA . PHE A 1 486 ? -2.057 4.579 -14.160 1.00 93.44 486 PHE A CA 1
ATOM 4036 C C . PHE A 1 486 ? -2.887 3.550 -13.397 1.00 93.44 486 PHE A C 1
ATOM 4038 O O . PHE A 1 486 ? -2.354 2.660 -12.732 1.00 93.44 486 PHE A O 1
ATOM 4045 N N . LYS A 1 487 ? -4.213 3.675 -13.489 1.00 92.88 487 LYS A N 1
ATOM 4046 C CA . LYS A 1 487 ? -5.149 2.834 -12.733 1.00 92.88 487 LYS A CA 1
ATOM 4047 C C . LYS A 1 487 ? -4.992 1.359 -13.100 1.00 92.88 487 LYS A C 1
ATOM 4049 O O . LYS A 1 487 ? -5.054 0.506 -12.229 1.00 92.88 487 LYS A O 1
ATOM 4054 N N . GLU A 1 488 ? -4.741 1.072 -14.368 1.00 93.94 488 GLU A N 1
ATOM 4055 C CA . GLU A 1 488 ? -4.552 -0.266 -14.920 1.00 93.94 488 GLU A CA 1
ATOM 4056 C C . GLU A 1 488 ? -3.389 -1.004 -14.246 1.00 93.94 488 GLU A C 1
ATOM 4058 O O . GLU A 1 488 ? -3.477 -2.208 -14.007 1.00 93.94 488 GLU A O 1
ATOM 4063 N N . PHE A 1 489 ? -2.323 -0.277 -13.895 1.00 95.31 489 PHE A N 1
ATOM 4064 C CA . PHE A 1 489 ? -1.189 -0.832 -13.163 1.00 95.31 489 PHE A CA 1
ATOM 4065 C C . PHE A 1 489 ? -1.553 -1.148 -11.706 1.00 95.31 489 PHE A C 1
ATOM 4067 O O . PHE A 1 489 ? -1.273 -2.244 -11.227 1.00 95.31 489 PHE A O 1
ATOM 4074 N N . TYR A 1 490 ? -2.243 -0.236 -11.012 1.00 94.69 490 TYR A N 1
ATOM 4075 C CA . TYR A 1 490 ? -2.742 -0.500 -9.655 1.00 94.69 490 TYR A CA 1
ATOM 4076 C C . TYR A 1 490 ? -3.731 -1.672 -9.624 1.00 94.69 490 TYR A C 1
ATOM 4078 O O . TYR A 1 490 ? -3.630 -2.535 -8.758 1.00 94.69 490 TYR A O 1
ATOM 4086 N N . ASP A 1 491 ? -4.653 -1.740 -10.587 1.00 95.12 491 ASP A N 1
ATOM 4087 C CA . ASP A 1 491 ? -5.675 -2.786 -10.667 1.00 95.12 491 ASP A CA 1
ATOM 4088 C C . ASP A 1 491 ? -5.047 -4.180 -10.832 1.00 95.12 491 ASP A C 1
ATOM 4090 O O . ASP A 1 491 ? -5.480 -5.133 -10.180 1.00 95.12 491 ASP A O 1
ATOM 4094 N N . ILE A 1 492 ? -4.020 -4.317 -11.682 1.00 96.81 492 ILE A N 1
ATOM 4095 C CA . ILE A 1 492 ? -3.379 -5.618 -11.912 1.00 96.81 492 ILE A CA 1
ATOM 4096 C C . ILE A 1 492 ? -2.533 -6.062 -10.711 1.00 96.81 492 ILE A C 1
ATOM 4098 O O . ILE A 1 492 ? -2.560 -7.239 -10.344 1.00 96.81 492 ILE A O 1
ATOM 4102 N N . VAL A 1 493 ? -1.850 -5.128 -10.037 1.00 97.25 493 VAL A N 1
ATOM 4103 C CA . VAL A 1 493 ? -1.121 -5.422 -8.793 1.00 97.25 493 VAL A CA 1
ATOM 4104 C C . VAL A 1 493 ? -2.092 -5.766 -7.661 1.00 97.25 493 VAL A C 1
ATOM 4106 O O . VAL A 1 493 ? -1.841 -6.708 -6.906 1.00 97.25 493 VAL A O 1
ATOM 4109 N N . ALA A 1 494 ? -3.219 -5.058 -7.548 1.00 97.19 494 ALA A N 1
ATOM 4110 C CA . ALA A 1 494 ? -4.255 -5.343 -6.559 1.00 97.19 494 ALA A CA 1
ATOM 4111 C C . ALA A 1 494 ? -4.867 -6.736 -6.768 1.00 97.19 494 ALA A C 1
ATOM 4113 O O . ALA A 1 494 ? -5.024 -7.480 -5.800 1.00 97.19 494 ALA A O 1
ATOM 4114 N N . LEU A 1 495 ? -5.127 -7.137 -8.018 1.00 98.12 495 LEU A N 1
ATOM 4115 C CA . LEU A 1 495 ? -5.605 -8.484 -8.347 1.00 98.12 495 LEU A CA 1
ATOM 4116 C C . LEU A 1 495 ? -4.601 -9.571 -7.932 1.00 98.12 495 LEU A C 1
ATOM 4118 O O . LEU A 1 495 ? -4.984 -10.556 -7.295 1.00 98.12 495 LEU A O 1
ATOM 4122 N N . ALA A 1 496 ? -3.316 -9.380 -8.243 1.00 98.50 496 ALA A N 1
ATOM 4123 C CA . ALA A 1 496 ? -2.266 -10.304 -7.815 1.00 98.50 496 ALA A CA 1
ATOM 4124 C C . ALA A 1 496 ? -2.171 -10.375 -6.280 1.00 98.50 496 ALA A C 1
ATOM 4126 O O . ALA A 1 496 ? -2.100 -11.460 -5.701 1.00 98.50 496 ALA A O 1
ATOM 4127 N N . THR A 1 497 ? -2.232 -9.221 -5.611 1.00 98.44 497 THR A N 1
ATOM 4128 C CA . THR A 1 497 ? -2.222 -9.103 -4.143 1.00 98.44 497 THR A CA 1
ATOM 4129 C C . THR A 1 497 ? -3.394 -9.853 -3.514 1.00 98.44 497 THR A C 1
ATOM 4131 O O . THR A 1 497 ? -3.199 -10.621 -2.570 1.00 98.44 497 THR A O 1
ATOM 4134 N N . GLU A 1 498 ? -4.599 -9.698 -4.068 1.00 98.50 498 GLU A N 1
ATOM 4135 C CA . GLU A 1 498 ? -5.792 -10.424 -3.638 1.00 98.50 498 GLU A CA 1
ATOM 4136 C C . GLU A 1 498 ? -5.574 -11.941 -3.721 1.00 98.50 498 GLU A C 1
ATOM 4138 O O . GLU A 1 498 ? -5.853 -12.664 -2.762 1.00 98.50 498 GLU A O 1
ATOM 4143 N N . ALA A 1 499 ? -5.029 -12.427 -4.838 1.00 98.25 499 ALA A N 1
ATOM 4144 C CA . ALA A 1 499 ? -4.751 -13.844 -5.039 1.00 98.25 499 ALA A CA 1
ATOM 4145 C C . ALA A 1 499 ? -3.690 -14.389 -4.070 1.00 98.25 499 ALA A C 1
ATOM 4147 O O . ALA A 1 499 ? -3.849 -15.495 -3.541 1.00 98.25 499 ALA A O 1
ATOM 4148 N N . PHE A 1 500 ? -2.637 -13.617 -3.780 1.00 98.12 500 PHE A N 1
ATOM 4149 C CA . PHE A 1 500 ? -1.643 -13.984 -2.769 1.00 98.12 500 PHE A CA 1
ATOM 4150 C C . PHE A 1 500 ? -2.255 -14.077 -1.369 1.00 98.12 500 PHE A C 1
ATOM 4152 O O . PHE A 1 500 ? -2.010 -15.059 -0.664 1.00 98.12 500 PHE A O 1
ATOM 4159 N N . ILE A 1 501 ? -3.094 -13.113 -0.977 1.00 98.19 501 ILE A N 1
ATOM 4160 C CA . ILE A 1 501 ? -3.792 -13.117 0.318 1.00 98.19 501 ILE A CA 1
ATOM 4161 C C . ILE A 1 501 ? -4.782 -14.284 0.408 1.00 98.19 501 ILE A C 1
ATOM 4163 O O . ILE A 1 501 ? -4.801 -14.997 1.417 1.00 98.19 501 ILE A O 1
ATOM 4167 N N . ALA A 1 502 ? -5.567 -14.526 -0.644 1.00 96.88 502 ALA A N 1
ATOM 4168 C CA . ALA A 1 502 ? -6.488 -15.656 -0.724 1.00 96.88 502 ALA A CA 1
ATOM 4169 C C . ALA A 1 502 ? -5.743 -16.985 -0.538 1.00 96.88 502 ALA A C 1
ATOM 4171 O O . ALA A 1 502 ? -6.126 -17.805 0.298 1.00 96.88 502 ALA A O 1
ATOM 4172 N N . SER A 1 503 ? -4.629 -17.163 -1.255 1.00 96.25 503 SER A N 1
ATOM 4173 C CA . SER A 1 503 ? -3.771 -18.340 -1.130 1.00 96.25 503 SER A CA 1
ATOM 4174 C C . SER A 1 503 ? -3.193 -18.475 0.284 1.00 96.25 503 SER A C 1
ATOM 4176 O O . SER A 1 503 ? -3.299 -19.535 0.901 1.00 96.25 503 SER A O 1
ATOM 4178 N N . HIS A 1 504 ? -2.656 -17.395 0.862 1.00 96.31 504 HIS A N 1
ATOM 4179 C CA . HIS A 1 504 ? -2.086 -17.417 2.214 1.00 96.31 504 HIS A CA 1
ATOM 4180 C C . HIS A 1 504 ? -3.098 -17.851 3.284 1.00 96.31 504 HIS A C 1
ATOM 4182 O O . HIS A 1 504 ? -2.759 -18.604 4.209 1.00 96.31 504 HIS A O 1
ATOM 4188 N N . SER A 1 505 ? -4.349 -17.419 3.110 1.00 95.25 505 SER A N 1
ATOM 4189 C CA . SER A 1 505 ? -5.476 -17.642 4.021 1.00 95.25 505 SER A CA 1
ATOM 4190 C C . SER A 1 505 ? -6.013 -19.076 4.006 1.00 95.25 505 SER A C 1
ATOM 4192 O O . SER A 1 505 ? -6.854 -19.432 4.833 1.00 95.25 505 SER A O 1
ATOM 4194 N N . ILE A 1 506 ? -5.533 -19.932 3.098 1.00 92.44 506 ILE A N 1
ATOM 4195 C CA . ILE A 1 506 ? -5.866 -21.360 3.092 1.00 92.44 506 ILE A CA 1
ATOM 4196 C C . ILE A 1 506 ? -5.303 -22.029 4.367 1.00 92.44 506 ILE A C 1
ATOM 4198 O O . ILE A 1 506 ? -4.133 -21.821 4.710 1.00 92.44 506 ILE A O 1
ATOM 4202 N N . PRO A 1 507 ? -6.079 -22.853 5.098 1.00 85.94 507 PRO A N 1
ATOM 4203 C CA . PRO A 1 507 ? -5.577 -23.579 6.267 1.00 85.94 507 PRO A CA 1
ATOM 4204 C C . PRO A 1 507 ? -4.368 -24.475 5.941 1.00 85.94 507 PRO A C 1
ATOM 4206 O O . PRO A 1 507 ? -4.334 -25.131 4.900 1.00 85.94 507 PRO A O 1
ATOM 4209 N N . LYS A 1 508 ? -3.356 -24.500 6.827 1.00 78.81 508 LYS A N 1
ATOM 4210 C CA . LYS A 1 508 ? -2.066 -25.195 6.595 1.00 78.81 508 LYS A CA 1
ATOM 4211 C C . LYS A 1 508 ? -2.218 -26.699 6.326 1.00 78.81 508 LYS A C 1
ATOM 4213 O O . LYS A 1 508 ? -1.383 -27.279 5.645 1.00 78.81 508 LYS A O 1
ATOM 4218 N N . ASP A 1 509 ? -3.255 -27.316 6.871 1.00 77.88 509 ASP A N 1
ATOM 4219 C CA . ASP A 1 509 ? -3.577 -28.739 6.773 1.00 77.88 509 ASP A CA 1
ATOM 4220 C C . ASP A 1 509 ? -4.274 -29.129 5.460 1.00 77.88 509 ASP A C 1
ATOM 4222 O O . ASP A 1 509 ? -4.410 -30.318 5.178 1.00 77.88 509 ASP A O 1
ATOM 4226 N N . LYS A 1 510 ? -4.709 -28.153 4.651 1.00 76.56 510 LYS A N 1
ATOM 4227 C CA . LYS A 1 510 ? -5.542 -28.407 3.465 1.00 76.56 510 LYS A CA 1
ATOM 4228 C C . LYS A 1 510 ? -4.830 -28.270 2.124 1.00 76.56 510 LYS A C 1
ATOM 4230 O O . LYS A 1 510 ? -5.309 -28.843 1.150 1.00 76.56 510 LYS A O 1
ATOM 4235 N N . ASP A 1 511 ? -3.725 -27.528 2.058 1.00 76.75 511 ASP A N 1
ATOM 4236 C CA . ASP A 1 511 ? -2.971 -27.346 0.816 1.00 76.75 511 ASP A CA 1
ATOM 4237 C C . ASP A 1 511 ? -1.493 -27.029 1.090 1.00 76.75 511 ASP A C 1
ATOM 4239 O O . ASP A 1 511 ? -1.148 -25.990 1.659 1.00 76.75 511 ASP A O 1
ATOM 4243 N N . SER A 1 512 ? -0.601 -27.923 0.659 1.00 76.69 512 SER A N 1
ATOM 4244 C CA . SER A 1 512 ? 0.848 -27.714 0.751 1.00 76.69 512 SER A CA 1
ATOM 4245 C C . SER A 1 512 ? 1.375 -26.677 -0.241 1.00 76.69 512 SER A C 1
ATOM 4247 O O . SER A 1 512 ? 2.483 -26.172 -0.045 1.00 76.69 512 SER A O 1
ATOM 4249 N N . SER A 1 513 ? 0.606 -26.387 -1.293 1.00 81.19 513 SER A N 1
ATOM 4250 C CA . SER A 1 513 ? 0.940 -25.461 -2.375 1.00 81.19 513 SER A CA 1
ATOM 4251 C C . SER A 1 513 ? 0.491 -24.023 -2.130 1.00 81.19 513 SER A C 1
ATOM 4253 O O . SER A 1 513 ? 0.703 -23.174 -2.986 1.00 81.19 513 SER A O 1
ATOM 4255 N N . LYS A 1 514 ? -0.085 -23.721 -0.959 1.00 91.38 514 LYS A N 1
ATOM 4256 C CA . LYS A 1 514 ? -0.465 -22.357 -0.578 1.00 91.38 514 LYS A CA 1
ATOM 4257 C C . LYS A 1 514 ? 0.739 -21.426 -0.394 1.00 91.38 514 LYS A C 1
ATOM 4259 O O . LYS A 1 514 ? 1.850 -21.877 -0.104 1.00 91.38 514 LYS A O 1
ATOM 4264 N N . LEU A 1 515 ? 0.500 -20.112 -0.409 1.00 94.81 515 LEU A N 1
ATOM 4265 C CA . LEU A 1 515 ? 1.533 -19.129 -0.078 1.00 94.81 515 LEU A CA 1
ATOM 4266 C C . LEU A 1 515 ? 1.876 -19.235 1.412 1.00 94.81 515 LEU A C 1
ATOM 4268 O O . LEU A 1 515 ? 1.066 -18.900 2.278 1.00 94.81 515 LEU A O 1
ATOM 4272 N N . LYS A 1 516 ? 3.076 -19.720 1.735 1.00 93.62 516 LYS A N 1
ATOM 4273 C CA . LYS A 1 516 ? 3.490 -19.945 3.131 1.00 93.62 516 LYS A CA 1
ATOM 4274 C C . LYS A 1 516 ? 3.925 -18.664 3.828 1.00 93.62 516 LYS A C 1
ATOM 4276 O O . LYS A 1 516 ? 3.574 -18.476 4.989 1.00 93.62 516 LYS A O 1
ATOM 4281 N N . HIS A 1 517 ? 4.660 -17.818 3.119 1.00 95.38 517 HIS A N 1
ATOM 4282 C CA . HIS A 1 517 ? 5.193 -16.558 3.612 1.00 95.38 517 HIS A CA 1
ATOM 4283 C C . HIS A 1 517 ? 5.163 -15.504 2.506 1.00 95.38 517 HIS A C 1
ATOM 4285 O O . HIS A 1 517 ? 5.227 -15.832 1.320 1.00 95.38 517 HIS A O 1
ATOM 4291 N N . PHE A 1 518 ? 5.085 -14.246 2.916 1.00 96.81 518 PHE A N 1
ATOM 4292 C CA . PHE A 1 518 ? 5.412 -13.100 2.085 1.00 96.81 518 PHE A CA 1
ATOM 4293 C C . PHE A 1 518 ? 6.915 -12.827 2.206 1.00 96.81 518 PHE A C 1
ATOM 4295 O O . PHE A 1 518 ? 7.465 -12.923 3.303 1.00 96.81 518 PHE A O 1
ATOM 4302 N N . ASP A 1 519 ? 7.563 -12.529 1.083 1.00 95.25 519 ASP A N 1
ATOM 4303 C CA . ASP A 1 519 ? 8.983 -12.173 1.011 1.00 95.25 519 ASP A CA 1
ATOM 4304 C C . ASP A 1 519 ? 9.178 -10.652 0.881 1.00 95.25 519 ASP A C 1
ATOM 4306 O O . ASP A 1 519 ? 8.207 -9.893 0.764 1.00 95.25 519 ASP A O 1
ATOM 4310 N N . ASP A 1 520 ? 10.438 -10.205 0.931 1.00 94.12 520 ASP A N 1
ATOM 4311 C CA . ASP A 1 520 ? 10.820 -8.790 0.843 1.00 94.12 520 ASP A CA 1
ATOM 4312 C C . ASP A 1 520 ? 10.232 -8.100 -0.397 1.00 94.12 520 ASP A C 1
ATOM 4314 O O . ASP A 1 520 ? 9.660 -7.006 -0.314 1.00 94.12 520 ASP A O 1
ATOM 4318 N N . THR A 1 521 ? 10.355 -8.749 -1.557 1.00 93.44 521 THR A N 1
ATOM 4319 C CA . THR A 1 521 ? 9.916 -8.217 -2.849 1.00 93.44 521 THR A CA 1
ATOM 4320 C C . THR A 1 521 ? 8.401 -8.073 -2.893 1.00 93.44 521 THR A C 1
ATOM 4322 O O . THR A 1 521 ? 7.897 -7.005 -3.242 1.00 93.44 521 THR A O 1
ATOM 4325 N N . LEU A 1 522 ? 7.665 -9.112 -2.494 1.00 96.19 522 LEU A N 1
ATOM 4326 C CA . LEU A 1 522 ? 6.210 -9.104 -2.535 1.00 96.19 522 LEU A CA 1
ATOM 4327 C C . LEU A 1 522 ? 5.626 -8.037 -1.605 1.00 96.19 522 LEU A C 1
ATOM 4329 O O . LEU A 1 522 ? 4.771 -7.267 -2.041 1.00 96.19 522 LEU A O 1
ATOM 4333 N N . LEU A 1 523 ? 6.097 -7.943 -0.356 1.00 97.06 523 LEU A N 1
ATOM 4334 C CA . LEU A 1 523 ? 5.607 -6.913 0.569 1.00 97.06 523 LEU A CA 1
ATOM 4335 C C . LEU A 1 523 ? 5.921 -5.504 0.073 1.00 97.06 523 LEU A C 1
ATOM 4337 O O . LEU A 1 523 ? 5.071 -4.621 0.160 1.00 97.06 523 LEU A O 1
ATOM 4341 N N . SER A 1 524 ? 7.105 -5.297 -0.496 1.00 95.88 524 SER A N 1
ATOM 4342 C CA . SER A 1 524 ? 7.483 -3.990 -1.032 1.00 95.88 524 SER A CA 1
ATOM 4343 C C . SER A 1 524 ? 6.618 -3.575 -2.219 1.00 95.88 524 SER A C 1
ATOM 4345 O O . SER A 1 524 ? 6.162 -2.434 -2.275 1.00 95.88 524 SER A O 1
ATOM 4347 N N . ASN A 1 525 ? 6.331 -4.508 -3.129 1.00 95.62 525 ASN A N 1
ATOM 4348 C CA . ASN A 1 525 ? 5.451 -4.263 -4.270 1.00 95.62 525 ASN A CA 1
ATOM 4349 C C . ASN A 1 525 ? 4.016 -3.961 -3.819 1.00 95.62 525 ASN A C 1
ATOM 4351 O O . ASN A 1 525 ? 3.405 -3.026 -4.333 1.00 95.62 525 ASN A O 1
ATOM 4355 N N . ILE A 1 526 ? 3.497 -4.698 -2.828 1.00 97.44 526 ILE A N 1
ATOM 4356 C CA . ILE A 1 526 ? 2.182 -4.427 -2.225 1.00 97.44 526 ILE A CA 1
ATOM 4357 C C . ILE A 1 526 ? 2.156 -3.017 -1.628 1.00 97.44 526 ILE A C 1
ATOM 4359 O O . ILE A 1 526 ? 1.221 -2.257 -1.871 1.00 97.44 526 ILE A O 1
ATOM 4363 N N . VAL A 1 527 ? 3.190 -2.642 -0.874 1.00 98.06 527 VAL A N 1
ATOM 4364 C CA . VAL A 1 527 ? 3.254 -1.334 -0.215 1.00 98.06 527 VAL A CA 1
ATOM 4365 C C . VAL A 1 527 ? 3.342 -0.181 -1.217 1.00 98.06 527 VAL A C 1
ATOM 4367 O O . VAL A 1 527 ? 2.679 0.837 -1.013 1.00 98.06 527 VAL A O 1
ATOM 4370 N N . LEU A 1 528 ? 4.106 -0.334 -2.299 1.00 96.00 528 LEU A N 1
ATOM 4371 C CA . LEU A 1 528 ? 4.269 0.700 -3.325 1.00 96.00 528 LEU A CA 1
ATOM 4372 C C . LEU A 1 528 ? 3.059 0.839 -4.250 1.00 96.00 528 LEU A C 1
ATOM 4374 O O . LEU A 1 528 ? 2.641 1.957 -4.557 1.00 96.00 528 LEU A O 1
ATOM 4378 N N . TYR A 1 529 ? 2.519 -0.286 -4.718 1.00 96.38 529 TYR A N 1
ATOM 4379 C CA . TYR A 1 529 ? 1.662 -0.321 -5.906 1.00 96.38 529 TYR A CA 1
ATOM 4380 C C . TYR A 1 529 ? 0.254 -0.871 -5.646 1.00 96.38 529 TYR A C 1
ATOM 4382 O O . TYR A 1 529 ? -0.495 -1.073 -6.596 1.00 96.38 529 TYR A O 1
ATOM 4390 N N . CYS A 1 530 ? -0.144 -1.094 -4.390 1.00 96.56 530 CYS A N 1
ATOM 4391 C CA . CYS A 1 530 ? -1.534 -1.392 -4.027 1.00 96.56 530 CYS A CA 1
ATOM 4392 C C . CYS A 1 530 ? -2.196 -0.180 -3.355 1.00 96.56 530 CYS A C 1
ATOM 4394 O O . CYS A 1 530 ? -1.527 0.606 -2.682 1.00 96.56 530 CYS A O 1
ATOM 4396 N N . HIS A 1 531 ? -3.512 -0.021 -3.498 1.00 96.69 531 HIS A N 1
ATOM 4397 C CA . HIS A 1 531 ? -4.271 0.949 -2.708 1.00 96.69 531 HIS A CA 1
ATOM 4398 C C . HIS A 1 531 ? -4.627 0.368 -1.338 1.00 96.69 531 HIS A C 1
ATOM 4400 O O . HIS A 1 531 ? -5.099 -0.767 -1.242 1.00 96.69 531 HIS A O 1
ATOM 4406 N N . ALA A 1 532 ? -4.445 1.161 -0.281 1.00 97.62 532 ALA A N 1
ATOM 4407 C CA . ALA A 1 532 ? -4.690 0.712 1.090 1.00 97.62 532 ALA A CA 1
ATOM 4408 C C . ALA A 1 532 ? -6.126 0.230 1.311 1.00 97.62 532 ALA A C 1
ATOM 4410 O O . ALA A 1 532 ? -6.352 -0.748 2.017 1.00 97.62 532 ALA A O 1
ATOM 4411 N N . GLU A 1 533 ? -7.098 0.871 0.666 1.00 95.50 533 GLU A N 1
ATOM 4412 C CA . GLU A 1 533 ? -8.508 0.501 0.757 1.00 95.50 533 GLU A CA 1
ATOM 4413 C C . GLU A 1 533 ? -8.795 -0.865 0.122 1.00 95.50 533 GLU A C 1
ATOM 4415 O O . GLU A 1 533 ? -9.700 -1.569 0.566 1.00 95.50 533 GLU A O 1
ATOM 4420 N N . ASP A 1 534 ? -8.060 -1.252 -0.919 1.00 95.81 534 ASP A N 1
ATOM 4421 C CA . ASP A 1 534 ? -8.222 -2.564 -1.550 1.00 95.81 534 ASP A CA 1
ATOM 4422 C C . ASP A 1 534 ? -7.495 -3.647 -0.754 1.00 95.81 534 ASP A C 1
ATOM 4424 O O . ASP A 1 534 ? -8.028 -4.746 -0.586 1.00 95.81 534 ASP A O 1
ATOM 4428 N N . LEU A 1 535 ? -6.337 -3.315 -0.180 1.00 97.19 535 LEU A N 1
ATOM 4429 C CA . LEU A 1 535 ? -5.611 -4.196 0.728 1.00 97.19 535 LEU A CA 1
ATOM 4430 C C . LEU A 1 535 ? -6.426 -4.516 1.995 1.00 97.19 535 LEU A C 1
ATOM 4432 O O . LEU A 1 535 ? -6.559 -5.686 2.354 1.00 97.19 535 LEU A O 1
ATOM 4436 N N . ASP A 1 536 ? -7.023 -3.504 2.627 1.00 96.56 536 ASP A N 1
ATOM 4437 C CA . ASP A 1 536 ? -7.871 -3.654 3.818 1.00 96.56 536 ASP A CA 1
ATOM 4438 C C . ASP A 1 536 ? -9.100 -4.536 3.531 1.00 96.56 536 ASP A C 1
ATOM 4440 O O . ASP A 1 536 ? -9.335 -5.540 4.206 1.00 96.56 536 ASP A O 1
ATOM 4444 N N . LYS A 1 537 ? -9.805 -4.271 2.417 1.00 96.12 537 LYS A N 1
ATOM 4445 C CA . LYS A 1 537 ? -10.902 -5.134 1.939 1.00 96.12 537 LYS A CA 1
ATOM 4446 C C . LYS A 1 537 ? -10.456 -6.576 1.722 1.00 96.12 537 LYS A C 1
ATOM 4448 O O . LYS A 1 537 ? -11.244 -7.487 1.972 1.00 96.12 537 LYS A O 1
ATOM 4453 N N . CYS A 1 538 ? -9.242 -6.806 1.216 1.00 96.81 538 CYS A N 1
ATOM 4454 C CA . CYS A 1 538 ? -8.722 -8.158 1.023 1.00 96.81 538 CYS A CA 1
ATOM 4455 C C . CYS A 1 538 ? -8.510 -8.862 2.366 1.00 96.81 538 CYS A C 1
ATOM 4457 O O . CYS A 1 538 ? -8.968 -9.996 2.530 1.00 96.81 538 CYS A O 1
ATOM 4459 N N . PHE A 1 539 ? -7.871 -8.204 3.336 1.00 97.06 539 PHE A N 1
ATOM 4460 C CA . PHE A 1 539 ? -7.681 -8.780 4.668 1.00 97.06 539 PHE A CA 1
ATOM 4461 C C . PHE A 1 539 ? -9.016 -9.151 5.326 1.00 97.06 539 PHE A C 1
ATOM 4463 O O . PHE A 1 539 ? -9.166 -10.284 5.794 1.00 97.06 539 PHE A O 1
ATOM 4470 N N . ASP A 1 540 ? -10.016 -8.274 5.237 1.00 95.00 540 ASP A N 1
ATOM 4471 C CA . ASP A 1 540 ? -11.369 -8.530 5.739 1.00 95.00 540 ASP A CA 1
ATOM 4472 C C . ASP A 1 540 ? -12.070 -9.676 4.996 1.00 95.00 540 ASP A C 1
ATOM 4474 O O . ASP A 1 540 ? -12.586 -10.617 5.612 1.00 95.00 540 ASP A O 1
ATOM 4478 N N . LYS A 1 541 ? -12.071 -9.638 3.656 1.00 95.88 541 LYS A N 1
ATOM 4479 C CA . LYS A 1 541 ? -12.732 -10.632 2.791 1.00 95.88 541 LYS A CA 1
ATOM 4480 C C . LYS A 1 541 ? -12.239 -12.048 3.074 1.00 95.88 541 LYS A C 1
ATOM 4482 O O . LYS A 1 541 ? -13.042 -12.988 3.089 1.00 95.88 541 LYS A O 1
ATOM 4487 N N . TYR A 1 542 ? -10.935 -12.202 3.291 1.00 96.38 542 TYR A N 1
ATOM 4488 C CA . TYR A 1 542 ? -10.301 -13.497 3.532 1.00 96.38 542 TYR A CA 1
ATOM 4489 C C . TYR A 1 542 ? -10.113 -13.822 5.020 1.00 96.38 542 TYR A C 1
ATOM 4491 O O . TYR A 1 542 ? -9.647 -14.919 5.331 1.00 96.38 542 TYR A O 1
ATOM 4499 N N . GLN A 1 543 ? -10.568 -12.943 5.925 1.00 94.56 543 GLN A N 1
ATOM 4500 C CA . GLN A 1 543 ? -10.480 -13.091 7.385 1.00 94.56 543 GLN A CA 1
ATOM 4501 C C . GLN A 1 543 ? -9.046 -13.358 7.853 1.00 94.56 543 GLN A C 1
ATOM 4503 O O . GLN A 1 543 ? -8.787 -14.262 8.658 1.00 94.56 543 GLN A O 1
ATOM 4508 N N . VAL A 1 544 ? -8.105 -12.593 7.305 1.00 95.31 544 VAL A N 1
ATOM 4509 C CA . VAL A 1 544 ? -6.690 -12.716 7.643 1.00 95.31 544 VAL A CA 1
ATOM 4510 C C . VAL A 1 544 ? -6.498 -12.349 9.106 1.00 95.31 544 VAL A C 1
ATOM 4512 O O . VAL A 1 544 ? -6.960 -11.313 9.564 1.00 95.31 544 VAL A O 1
ATOM 4515 N N . LYS A 1 545 ? -5.828 -13.226 9.855 1.00 92.75 545 LYS A N 1
ATOM 4516 C CA . LYS A 1 545 ? -5.470 -12.972 11.260 1.00 92.75 545 LYS A CA 1
ATOM 4517 C C . LYS A 1 545 ? -4.027 -12.526 11.404 1.00 92.75 545 LYS A C 1
ATOM 4519 O O . LYS A 1 545 ? -3.724 -11.655 12.204 1.00 92.75 545 LYS A O 1
ATOM 4524 N N . GLU A 1 546 ? -3.153 -13.158 10.634 1.00 95.00 546 GLU A N 1
ATOM 4525 C CA . GLU A 1 546 ? -1.731 -12.871 10.597 1.00 95.00 546 GLU A CA 1
ATOM 4526 C C . GLU A 1 546 ? -1.206 -13.126 9.182 1.00 95.00 546 GLU A C 1
ATOM 4528 O O . GLU A 1 546 ? -1.697 -14.026 8.491 1.00 95.00 546 GLU A O 1
ATOM 4533 N N . ILE A 1 547 ? -0.191 -12.370 8.770 1.00 95.69 547 ILE A N 1
ATOM 4534 C CA . ILE A 1 547 ? 0.651 -12.703 7.623 1.00 95.69 547 ILE A CA 1
ATOM 4535 C C . ILE A 1 547 ? 2.014 -13.171 8.126 1.00 95.69 547 ILE A C 1
ATOM 4537 O O . ILE A 1 547 ? 2.630 -12.563 9.007 1.00 95.69 547 ILE A O 1
ATOM 4541 N N . ASN A 1 548 ? 2.481 -14.287 7.571 1.00 94.62 548 ASN A N 1
ATOM 4542 C CA . ASN A 1 548 ? 3.813 -14.801 7.864 1.00 94.62 548 ASN A CA 1
ATOM 4543 C C . ASN A 1 548 ? 4.807 -14.145 6.910 1.00 94.62 548 ASN A C 1
ATOM 4545 O O . ASN A 1 548 ? 4.615 -14.197 5.697 1.00 94.62 548 ASN A O 1
ATOM 4549 N N . TYR A 1 549 ? 5.861 -13.560 7.459 1.00 94.50 549 TYR A N 1
ATOM 4550 C CA . TYR A 1 549 ? 6.918 -12.913 6.699 1.00 94.50 549 TYR A CA 1
ATOM 4551 C C . TYR A 1 549 ? 8.208 -13.725 6.808 1.00 94.50 549 TYR A C 1
ATOM 4553 O O . TYR A 1 549 ? 8.549 -14.209 7.889 1.00 94.50 549 TYR A O 1
ATOM 4561 N N . GLN A 1 550 ? 8.901 -13.897 5.686 1.00 93.69 550 GLN A N 1
ATOM 4562 C CA . GLN A 1 550 ? 10.221 -14.508 5.636 1.00 93.69 550 GLN A CA 1
ATOM 4563 C C . GLN A 1 550 ? 11.122 -13.635 4.775 1.00 93.69 550 GLN A C 1
ATOM 4565 O O . GLN A 1 550 ? 10.847 -13.419 3.599 1.00 93.69 550 GLN A O 1
ATOM 4570 N N . SER A 1 551 ? 12.203 -13.157 5.378 1.00 87.88 551 SER A N 1
ATOM 4571 C CA . SER A 1 551 ? 13.186 -12.333 4.694 1.00 87.88 551 SER A CA 1
ATOM 4572 C C . SER A 1 551 ? 14.386 -13.158 4.266 1.00 87.88 551 SER A C 1
ATOM 4574 O O . SER A 1 551 ? 14.829 -14.026 5.021 1.00 87.88 551 SER A O 1
ATOM 4576 N N . ASN A 1 552 ? 14.935 -12.844 3.095 1.00 78.19 552 ASN A N 1
ATOM 4577 C CA . ASN A 1 552 ? 16.238 -13.364 2.678 1.00 78.19 552 ASN A CA 1
ATOM 4578 C C . ASN A 1 552 ? 17.353 -12.318 2.858 1.00 78.19 552 ASN A C 1
ATOM 4580 O O . ASN A 1 552 ? 18.518 -12.695 2.930 1.00 78.19 552 ASN A O 1
ATOM 4584 N N . SER A 1 553 ? 17.014 -11.025 2.950 1.00 79.44 553 SER A N 1
ATOM 4585 C CA . SER A 1 553 ? 17.985 -9.915 2.939 1.00 79.44 553 SER A CA 1
ATOM 4586 C C . SER A 1 553 ? 17.701 -8.780 3.934 1.00 79.44 553 SER A C 1
ATOM 4588 O O . SER A 1 553 ? 18.464 -7.825 3.988 1.00 79.44 553 SER A O 1
ATOM 4590 N N . TYR A 1 554 ? 16.621 -8.858 4.712 1.00 83.81 554 TYR A N 1
ATOM 4591 C CA . TYR A 1 554 ? 16.064 -7.801 5.574 1.00 83.81 554 TYR A CA 1
ATOM 4592 C C . TYR A 1 554 ? 15.648 -6.506 4.849 1.00 83.81 554 TYR A C 1
ATOM 4594 O O . TYR A 1 554 ? 15.258 -5.537 5.503 1.00 83.81 554 TYR A O 1
ATOM 4602 N N . MET A 1 555 ? 15.613 -6.504 3.512 1.00 88.00 555 MET A N 1
ATOM 4603 C CA . MET A 1 555 ? 15.310 -5.325 2.691 1.00 88.00 555 MET A CA 1
ATOM 4604 C C . MET A 1 555 ? 13.965 -4.671 3.024 1.00 88.00 555 MET A C 1
ATOM 4606 O O . MET A 1 555 ? 13.868 -3.444 3.047 1.00 88.00 555 MET A O 1
ATOM 4610 N N . PHE A 1 556 ? 12.911 -5.445 3.304 1.00 93.81 556 PHE A N 1
ATOM 4611 C CA . PHE A 1 556 ? 11.624 -4.845 3.665 1.00 93.81 556 PHE A CA 1
ATOM 4612 C C . PHE A 1 556 ? 11.687 -4.104 5.008 1.00 93.81 556 PHE A C 1
ATOM 4614 O O . PHE A 1 556 ? 11.076 -3.046 5.158 1.00 93.81 556 PHE A O 1
ATOM 4621 N N . TRP A 1 557 ? 12.464 -4.602 5.972 1.00 93.38 557 TRP A N 1
ATOM 4622 C CA . TRP A 1 557 ? 12.664 -3.903 7.242 1.00 93.38 557 TRP A CA 1
ATOM 4623 C C . TRP A 1 557 ? 13.472 -2.621 7.072 1.00 93.38 557 TRP A C 1
ATOM 4625 O O . TRP A 1 557 ? 13.128 -1.612 7.686 1.00 93.38 557 TRP A O 1
ATOM 4635 N N . ASP A 1 558 ? 14.487 -2.620 6.211 1.00 93.31 558 ASP A N 1
ATOM 4636 C CA . ASP A 1 558 ? 15.237 -1.404 5.883 1.00 93.31 558 ASP A CA 1
ATOM 4637 C C . ASP A 1 558 ? 14.334 -0.346 5.247 1.00 93.31 558 ASP A C 1
ATOM 4639 O O . ASP A 1 558 ? 14.376 0.819 5.632 1.00 93.31 558 ASP A O 1
ATOM 4643 N N . ARG A 1 559 ? 13.415 -0.758 4.370 1.00 95.38 559 ARG A N 1
ATOM 4644 C CA . ARG A 1 559 ? 12.389 0.115 3.776 1.00 95.38 559 ARG A CA 1
ATOM 4645 C C . ARG A 1 559 ? 11.443 0.707 4.808 1.00 95.38 559 ARG A C 1
ATOM 4647 O O . ARG A 1 559 ? 11.190 1.911 4.808 1.00 95.38 559 ARG A O 1
ATOM 4654 N N . VAL A 1 560 ? 10.939 -0.126 5.714 1.00 96.56 560 VAL A N 1
ATOM 4655 C CA . VAL A 1 560 ? 10.111 0.314 6.844 1.00 96.56 560 VAL A CA 1
ATOM 4656 C C . VAL A 1 560 ? 10.883 1.332 7.699 1.00 96.56 560 VAL A C 1
ATOM 4658 O O . VAL A 1 560 ? 10.352 2.390 8.038 1.00 96.56 560 VAL A O 1
ATOM 4661 N N . ASN A 1 561 ? 12.150 1.043 8.005 1.00 95.38 561 ASN A N 1
ATOM 4662 C CA . ASN A 1 561 ? 13.025 1.916 8.782 1.00 95.38 561 ASN A CA 1
ATOM 4663 C C . ASN A 1 561 ? 13.287 3.251 8.079 1.00 95.38 561 ASN A C 1
ATOM 4665 O O . ASN A 1 561 ? 13.209 4.283 8.738 1.00 95.38 561 ASN A O 1
ATOM 4669 N N . ASN A 1 562 ? 13.555 3.237 6.773 1.00 95.56 562 ASN A N 1
ATOM 4670 C CA . ASN A 1 562 ? 13.758 4.434 5.960 1.00 95.56 562 ASN A CA 1
ATOM 4671 C C . ASN A 1 562 ? 12.492 5.292 5.901 1.00 95.56 562 ASN A C 1
ATOM 4673 O O . ASN A 1 562 ? 12.574 6.514 6.010 1.00 95.56 562 ASN A O 1
ATOM 4677 N N . PHE A 1 563 ? 11.317 4.666 5.761 1.00 97.00 563 PHE A N 1
ATOM 4678 C CA . PHE A 1 563 ? 10.054 5.396 5.685 1.00 97.00 563 PHE A CA 1
ATOM 4679 C C . PHE A 1 563 ? 9.778 6.187 6.968 1.00 97.00 563 PHE A C 1
ATOM 4681 O O . PHE A 1 563 ? 9.486 7.381 6.893 1.00 97.00 563 PHE A O 1
ATOM 4688 N N . PHE A 1 564 ? 9.888 5.526 8.125 1.00 96.50 564 PHE A N 1
ATOM 4689 C CA . PHE A 1 564 ? 9.612 6.112 9.442 1.00 96.50 564 PHE A CA 1
ATOM 4690 C C . PHE A 1 564 ? 10.819 6.841 10.063 1.00 96.50 564 PHE A C 1
ATOM 4692 O O . PHE A 1 564 ? 10.755 7.242 11.226 1.00 96.50 564 PHE A O 1
ATOM 4699 N N . ASP A 1 565 ? 11.912 7.034 9.320 1.00 93.94 565 ASP A N 1
ATOM 4700 C CA . ASP A 1 565 ? 13.025 7.883 9.751 1.00 93.94 565 ASP A CA 1
ATOM 4701 C C . ASP A 1 565 ? 12.602 9.362 9.734 1.00 93.94 565 ASP A C 1
ATOM 4703 O O . ASP A 1 565 ? 11.952 9.839 8.799 1.00 93.94 565 ASP A O 1
ATOM 4707 N N . SER A 1 566 ? 13.001 10.120 10.755 1.00 83.62 566 SER A N 1
ATOM 4708 C CA . SER A 1 566 ? 12.690 11.550 10.877 1.00 83.62 566 SER A CA 1
ATOM 4709 C C . SER A 1 566 ? 13.233 12.388 9.718 1.00 83.62 566 SER A C 1
ATOM 4711 O O . SER A 1 566 ? 12.632 13.394 9.328 1.00 83.62 566 SER A O 1
ATOM 4713 N N . LYS A 1 567 ? 14.341 11.964 9.100 1.00 85.56 567 LYS A N 1
ATOM 4714 C CA . LYS A 1 567 ? 14.910 12.609 7.909 1.00 85.56 567 LYS A CA 1
ATOM 4715 C C . LYS A 1 567 ? 14.017 12.454 6.685 1.00 85.56 567 LYS A C 1
ATOM 4717 O O . LYS A 1 567 ? 14.123 13.261 5.768 1.00 85.56 567 LYS A O 1
ATOM 4722 N N . ASN A 1 568 ? 13.124 11.469 6.679 1.00 87.44 568 ASN A N 1
ATOM 4723 C CA . ASN A 1 568 ? 12.205 11.184 5.583 1.00 87.44 568 ASN A CA 1
ATOM 4724 C C . ASN A 1 568 ? 10.850 11.905 5.716 1.00 87.44 568 ASN A C 1
ATOM 4726 O O . ASN A 1 568 ? 9.842 11.520 5.118 1.00 87.44 568 ASN A O 1
ATOM 4730 N N . ASN A 1 569 ? 10.816 12.972 6.512 1.00 86.19 569 ASN A N 1
ATOM 4731 C CA . ASN A 1 569 ? 9.636 13.785 6.754 1.00 86.19 569 ASN A CA 1
ATOM 4732 C C . ASN A 1 569 ? 9.275 14.653 5.535 1.00 86.19 569 ASN A C 1
ATOM 4734 O O . ASN A 1 569 ? 10.128 15.301 4.922 1.00 86.19 569 ASN A O 1
ATOM 4738 N N . LEU A 1 570 ? 7.978 14.744 5.227 1.00 88.50 570 LEU A N 1
ATOM 4739 C CA . LEU A 1 570 ? 7.441 15.583 4.147 1.00 88.50 570 LEU A CA 1
ATOM 4740 C C . LEU A 1 570 ? 7.880 17.053 4.228 1.00 88.50 570 LEU A C 1
ATOM 4742 O O . LEU A 1 570 ? 8.050 17.694 3.194 1.00 88.50 570 LEU A O 1
ATOM 4746 N N . SER A 1 571 ? 8.085 17.591 5.432 1.00 87.12 571 SER A N 1
ATOM 4747 C CA . SER A 1 571 ? 8.576 18.964 5.627 1.00 87.12 571 SER A CA 1
ATOM 4748 C C . SER A 1 571 ? 9.996 19.188 5.088 1.00 87.12 571 SER A C 1
ATOM 4750 O O . SER A 1 571 ? 10.323 20.315 4.722 1.00 87.12 571 SER A O 1
ATOM 4752 N N . LEU A 1 572 ? 10.806 18.129 4.987 1.00 88.44 572 LEU A N 1
ATOM 4753 C CA . LEU A 1 572 ? 12.152 18.147 4.407 1.00 88.44 572 LEU A CA 1
ATOM 4754 C C . LEU A 1 572 ? 12.131 17.813 2.910 1.00 88.44 572 LEU A C 1
ATOM 4756 O O . LEU A 1 572 ? 12.888 18.400 2.143 1.00 88.44 572 LEU A O 1
ATOM 4760 N N . ILE A 1 573 ? 11.241 16.909 2.488 1.00 91.25 573 ILE A N 1
ATOM 4761 C CA . ILE A 1 573 ? 11.135 16.454 1.093 1.00 91.25 573 ILE A CA 1
ATOM 4762 C C . ILE A 1 573 ? 10.499 17.523 0.199 1.00 91.25 573 ILE A C 1
ATOM 4764 O O . ILE A 1 573 ? 11.051 17.870 -0.841 1.00 91.25 573 ILE A O 1
ATOM 4768 N N . LEU A 1 574 ? 9.336 18.064 0.582 1.00 89.94 574 LEU A N 1
ATOM 4769 C CA . LEU A 1 574 ? 8.548 18.950 -0.286 1.00 89.94 574 LEU A CA 1
ATOM 4770 C C . LEU A 1 574 ? 9.314 20.202 -0.763 1.00 89.94 574 LEU A C 1
ATOM 4772 O O . LEU A 1 574 ? 9.183 20.537 -1.942 1.00 89.94 574 LEU A O 1
ATOM 4776 N N . PRO A 1 575 ? 10.142 20.875 0.065 1.00 89.31 575 PRO A N 1
ATOM 4777 C CA . PRO A 1 575 ? 10.967 21.993 -0.399 1.00 89.31 575 PRO A CA 1
ATOM 4778 C C . PRO A 1 575 ? 11.968 21.628 -1.504 1.00 89.31 575 PRO A C 1
ATOM 4780 O O . PRO A 1 575 ? 12.322 22.492 -2.305 1.00 89.31 575 PRO A O 1
ATOM 4783 N N . LEU A 1 576 ? 12.414 20.368 -1.571 1.00 87.88 576 LEU A N 1
ATOM 4784 C CA . LEU A 1 576 ? 13.381 19.895 -2.566 1.00 87.88 576 LEU A CA 1
ATOM 4785 C C . LEU A 1 576 ? 12.746 19.635 -3.935 1.00 87.88 576 LEU A C 1
ATOM 4787 O O . LEU A 1 576 ? 13.453 19.610 -4.935 1.00 87.88 576 LEU A O 1
ATOM 4791 N N . LEU A 1 577 ? 11.428 19.457 -4.022 1.00 85.94 577 LEU A N 1
ATOM 4792 C CA . LEU A 1 577 ? 10.781 18.977 -5.246 1.00 85.94 577 LEU A CA 1
ATOM 4793 C C . LEU A 1 577 ? 10.436 20.073 -6.273 1.00 85.94 577 LEU A C 1
ATOM 4795 O O . LEU A 1 577 ? 9.979 19.742 -7.357 1.00 85.94 577 LEU A O 1
ATOM 4799 N N . LYS A 1 578 ? 10.716 21.355 -5.993 1.00 72.69 578 LYS A N 1
ATOM 4800 C CA . LYS A 1 578 ? 10.525 22.535 -6.877 1.00 72.69 578 LYS A CA 1
ATOM 4801 C C . LYS A 1 578 ? 9.076 22.835 -7.328 1.00 72.69 578 LYS A C 1
ATOM 4803 O O . LYS A 1 578 ? 8.698 24.006 -7.287 1.00 72.69 578 LYS A O 1
ATOM 4808 N N . GLU A 1 579 ? 8.241 21.855 -7.684 1.00 73.94 579 GLU A N 1
ATOM 4809 C CA . GLU A 1 579 ? 6.813 22.061 -7.991 1.00 73.94 579 GLU A CA 1
ATOM 4810 C C . GLU A 1 579 ? 5.997 22.098 -6.686 1.00 73.94 579 GLU A C 1
ATOM 4812 O O . GLU A 1 579 ? 5.859 21.115 -5.966 1.00 73.94 579 GLU A O 1
ATOM 4817 N N . ARG A 1 580 ? 5.479 23.277 -6.317 1.00 60.50 580 ARG A N 1
ATOM 4818 C CA . ARG A 1 580 ? 4.994 23.571 -4.950 1.00 60.50 580 ARG A CA 1
ATOM 4819 C C . ARG A 1 580 ? 3.779 22.772 -4.472 1.00 60.50 580 ARG A C 1
ATOM 4821 O O . ARG A 1 580 ? 3.428 22.868 -3.298 1.00 60.50 580 ARG A O 1
ATOM 4828 N N . THR A 1 581 ? 3.098 22.045 -5.348 1.00 65.25 581 THR A N 1
ATOM 4829 C CA . THR A 1 581 ? 1.781 21.483 -5.036 1.00 65.25 581 THR A CA 1
ATOM 4830 C C . THR A 1 581 ? 1.841 19.988 -4.755 1.00 65.25 581 THR A C 1
ATOM 4832 O O . THR A 1 581 ? 1.075 19.553 -3.899 1.00 65.25 581 THR A O 1
ATOM 4835 N N . ASN A 1 582 ? 2.735 19.234 -5.423 1.00 80.62 582 ASN A N 1
ATOM 4836 C CA . ASN A 1 582 ? 3.028 17.791 -5.290 1.00 80.62 582 ASN A CA 1
ATOM 4837 C C . ASN A 1 582 ? 1.906 16.927 -4.706 1.00 80.62 582 ASN A C 1
ATOM 4839 O O . ASN A 1 582 ? 2.128 16.034 -3.885 1.00 80.62 582 ASN A O 1
ATOM 4843 N N . ARG A 1 583 ? 0.667 17.183 -5.148 1.00 86.38 583 ARG A N 1
ATOM 4844 C CA . ARG A 1 583 ? -0.531 16.545 -4.592 1.00 86.38 583 ARG A CA 1
ATOM 4845 C C . ARG A 1 583 ? -0.503 15.053 -4.870 1.00 86.38 583 ARG A C 1
ATOM 4847 O O . ARG A 1 583 ? -0.884 14.269 -4.005 1.00 86.38 583 ARG A O 1
ATOM 4854 N N . LYS A 1 584 ? -0.011 14.673 -6.055 1.00 89.94 584 LYS A N 1
ATOM 4855 C CA . LYS A 1 584 ? 0.131 13.273 -6.441 1.00 89.94 584 LYS A CA 1
ATOM 4856 C C . LYS A 1 584 ? 1.103 12.545 -5.520 1.00 89.94 584 LYS A C 1
ATOM 4858 O O . LYS A 1 584 ? 0.700 11.554 -4.923 1.00 89.94 584 LYS A O 1
ATOM 4863 N N . PHE A 1 585 ? 2.320 13.063 -5.337 1.00 93.88 585 PHE A N 1
ATOM 4864 C CA . PHE A 1 585 ? 3.290 12.439 -4.439 1.00 93.88 585 PHE A CA 1
ATOM 4865 C C . PHE A 1 585 ? 2.811 12.412 -2.990 1.00 93.88 585 PHE A C 1
ATOM 4867 O O . PHE A 1 585 ? 2.971 11.393 -2.335 1.00 93.88 585 PHE A O 1
ATOM 4874 N N . LEU A 1 586 ? 2.151 13.465 -2.495 1.00 93.31 586 LEU A N 1
ATOM 4875 C CA . LEU A 1 586 ? 1.550 13.429 -1.161 1.00 93.31 586 LEU A CA 1
ATOM 4876 C C . LEU A 1 586 ? 0.515 12.299 -1.032 1.00 93.31 586 LEU A C 1
ATOM 4878 O O . LEU A 1 586 ? 0.470 11.625 -0.004 1.00 93.31 586 LEU A O 1
ATOM 4882 N N . GLY A 1 587 ? -0.299 12.080 -2.067 1.00 94.00 587 GLY A N 1
ATOM 4883 C CA . GLY A 1 587 ? -1.220 10.946 -2.147 1.00 94.00 587 GLY A CA 1
ATOM 4884 C C . GLY A 1 587 ? -0.491 9.601 -2.114 1.00 94.00 587 GLY A C 1
ATOM 4885 O O . GLY A 1 587 ? -0.833 8.751 -1.295 1.00 94.00 587 GLY A O 1
ATOM 4886 N N . THR A 1 588 ? 0.547 9.433 -2.939 1.00 95.06 588 THR A N 1
ATOM 4887 C CA . THR A 1 588 ? 1.388 8.224 -2.975 1.00 95.06 588 THR A CA 1
ATOM 4888 C C . THR A 1 588 ? 2.063 7.966 -1.626 1.00 95.06 588 THR A C 1
ATOM 4890 O O . THR A 1 588 ? 1.952 6.872 -1.085 1.00 95.06 588 THR A O 1
ATOM 4893 N N . TYR A 1 589 ? 2.682 8.982 -1.025 1.00 96.19 589 TYR A N 1
ATOM 4894 C CA . TYR A 1 589 ? 3.352 8.907 0.274 1.00 96.19 589 TYR A CA 1
ATOM 4895 C C . TYR A 1 589 ? 2.386 8.496 1.392 1.00 96.19 589 TYR A C 1
ATOM 4897 O O . TYR A 1 589 ? 2.691 7.611 2.192 1.00 96.19 589 TYR A O 1
ATOM 4905 N N . LYS A 1 590 ? 1.185 9.093 1.430 1.00 96.56 590 LYS A N 1
ATOM 4906 C CA . LYS A 1 590 ? 0.132 8.689 2.373 1.00 96.56 590 LYS A CA 1
ATOM 4907 C C . LYS A 1 590 ? -0.302 7.249 2.132 1.00 96.56 590 LYS A C 1
ATOM 4909 O O . LYS A 1 590 ? -0.419 6.499 3.091 1.00 96.56 590 LYS A O 1
ATOM 4914 N N . ASN A 1 591 ? -0.515 6.849 0.881 1.00 97.38 591 ASN A N 1
ATOM 4915 C CA . ASN A 1 591 ? -0.901 5.481 0.541 1.00 97.38 591 ASN A CA 1
ATOM 4916 C C . ASN A 1 591 ? 0.153 4.452 0.984 1.00 97.38 591 ASN A C 1
ATOM 4918 O O . ASN A 1 591 ? -0.207 3.460 1.608 1.00 97.38 591 ASN A O 1
ATOM 4922 N N . ILE A 1 592 ? 1.440 4.733 0.766 1.00 97.81 592 ILE A N 1
ATOM 4923 C CA . ILE A 1 592 ? 2.553 3.907 1.257 1.00 97.81 592 ILE A CA 1
ATOM 4924 C C . ILE A 1 592 ? 2.512 3.804 2.785 1.00 97.81 592 ILE A C 1
ATOM 4926 O O . ILE A 1 592 ? 2.578 2.702 3.323 1.00 97.81 592 ILE A O 1
ATOM 4930 N N . CYS A 1 593 ? 2.322 4.920 3.497 1.00 97.88 593 CYS A N 1
ATOM 4931 C CA . CYS A 1 593 ? 2.191 4.905 4.957 1.00 97.88 593 CYS A CA 1
ATOM 4932 C C . CYS A 1 593 ? 1.000 4.050 5.425 1.00 97.88 593 CYS A C 1
ATOM 4934 O O . CYS A 1 593 ? 1.150 3.228 6.328 1.00 97.88 593 CYS A O 1
ATOM 4936 N N . LYS A 1 594 ? -0.170 4.196 4.784 1.00 98.31 594 LYS A N 1
ATOM 4937 C CA . LYS A 1 594 ? -1.364 3.380 5.063 1.00 98.31 594 LYS A CA 1
ATOM 4938 C C . LYS A 1 594 ? -1.080 1.889 4.849 1.00 98.31 594 LYS A C 1
ATOM 4940 O O . LYS A 1 594 ? -1.360 1.087 5.737 1.00 98.31 594 LYS A O 1
ATOM 4945 N N . ASN A 1 595 ? -0.467 1.529 3.721 1.00 98.56 595 ASN A N 1
ATOM 4946 C CA . ASN A 1 595 ? -0.090 0.150 3.415 1.00 98.56 595 ASN A CA 1
ATOM 4947 C C . ASN A 1 595 ? 0.903 -0.418 4.433 1.00 98.56 595 ASN A C 1
ATOM 4949 O O . ASN A 1 595 ? 0.725 -1.546 4.881 1.00 98.56 595 ASN A O 1
ATOM 4953 N N . LEU A 1 596 ? 1.916 0.357 4.835 1.00 98.44 596 LEU A N 1
ATOM 4954 C CA . LEU A 1 596 ? 2.875 -0.052 5.863 1.00 98.44 596 LEU A CA 1
ATOM 4955 C C . LEU A 1 596 ? 2.176 -0.350 7.191 1.00 98.44 596 LEU A C 1
ATOM 4957 O O . LEU A 1 596 ? 2.423 -1.400 7.774 1.00 98.44 596 LEU A O 1
ATOM 4961 N N . LEU A 1 597 ? 1.275 0.525 7.647 1.00 98.31 597 LEU A N 1
ATOM 4962 C CA . LEU A 1 597 ? 0.514 0.316 8.884 1.00 98.31 597 LEU A CA 1
ATOM 4963 C C . LEU A 1 597 ? -0.377 -0.932 8.815 1.00 98.31 597 LEU A C 1
ATOM 4965 O O . LEU A 1 597 ? -0.427 -1.692 9.781 1.00 98.31 597 LEU A O 1
ATOM 4969 N N . LEU A 1 598 ? -1.037 -1.179 7.678 1.00 98.12 598 LEU A N 1
ATOM 4970 C CA . LEU A 1 598 ? -1.830 -2.395 7.465 1.00 98.12 598 LEU A CA 1
ATOM 4971 C C . LEU A 1 598 ? -0.955 -3.652 7.494 1.00 98.12 598 LEU A C 1
ATOM 4973 O O . LEU A 1 598 ? -1.216 -4.571 8.269 1.00 98.12 598 LEU A O 1
ATOM 4977 N N . VAL A 1 599 ? 0.102 -3.686 6.677 1.00 97.94 599 VAL A N 1
ATOM 4978 C CA . VAL A 1 599 ? 1.016 -4.832 6.579 1.00 97.94 599 VAL A CA 1
ATOM 4979 C C . VAL A 1 599 ? 1.650 -5.120 7.938 1.00 97.94 599 VAL A C 1
ATOM 4981 O O . VAL A 1 599 ? 1.592 -6.257 8.392 1.00 97.94 599 VAL A O 1
ATOM 4984 N N . LEU A 1 600 ? 2.180 -4.109 8.633 1.00 97.50 600 LEU A N 1
ATOM 4985 C CA . LEU A 1 600 ? 2.767 -4.262 9.971 1.00 97.50 600 LEU A CA 1
ATOM 4986 C C . LEU A 1 600 ? 1.734 -4.698 11.020 1.00 97.50 600 LEU A C 1
ATOM 4988 O O . LEU A 1 600 ? 2.078 -5.452 11.928 1.00 97.50 600 LEU A O 1
ATOM 4992 N N . GLY A 1 601 ? 0.479 -4.257 10.892 1.00 97.25 601 GLY A N 1
ATOM 4993 C CA . GLY A 1 601 ? -0.618 -4.642 11.781 1.00 97.25 601 GLY A CA 1
ATOM 4994 C C . GLY A 1 601 ? -0.930 -6.134 11.704 1.00 97.25 601 GLY A C 1
ATOM 4995 O O . GLY A 1 601 ? -1.034 -6.794 12.737 1.00 97.25 601 GLY A O 1
ATOM 4996 N N . TYR A 1 602 ? -0.993 -6.686 10.491 1.00 97.19 602 TYR A N 1
ATOM 4997 C CA . TYR A 1 602 ? -1.228 -8.117 10.276 1.00 97.19 602 TYR A CA 1
ATOM 4998 C C . TYR A 1 602 ? 0.044 -8.967 10.352 1.00 97.19 602 TYR A C 1
ATOM 5000 O O . TYR A 1 602 ? -0.037 -10.181 10.525 1.00 97.19 602 TYR A O 1
ATOM 5008 N N . MET A 1 603 ? 1.232 -8.387 10.207 1.00 96.06 603 MET A N 1
ATOM 5009 C CA . MET A 1 603 ? 2.472 -9.157 10.191 1.00 96.06 603 MET A CA 1
ATOM 5010 C C . MET A 1 603 ? 2.799 -9.729 11.563 1.00 96.06 603 MET A C 1
ATOM 5012 O O . MET A 1 603 ? 2.722 -9.048 12.587 1.00 96.06 603 MET A O 1
ATOM 5016 N N . LYS A 1 604 ? 3.221 -10.992 11.584 1.00 93.25 604 LYS A N 1
ATOM 5017 C CA . LYS A 1 604 ? 3.818 -11.590 12.774 1.00 93.25 604 LYS A CA 1
ATOM 5018 C C . LYS A 1 604 ? 5.236 -11.049 12.953 1.00 93.25 604 LYS A C 1
ATOM 5020 O O . LYS A 1 604 ? 6.103 -11.316 12.127 1.00 93.25 604 LYS A O 1
ATOM 5025 N N . VAL A 1 605 ? 5.451 -10.296 14.026 1.00 89.62 605 VAL A N 1
ATOM 5026 C CA . VAL A 1 605 ? 6.719 -9.622 14.333 1.00 89.62 605 VAL A CA 1
ATOM 5027 C C . VAL A 1 605 ? 7.190 -10.082 15.710 1.00 89.62 605 VAL A C 1
ATOM 5029 O O . VAL A 1 605 ? 6.373 -10.278 16.608 1.00 89.62 605 VAL A O 1
ATOM 5032 N N . GLU A 1 606 ? 8.494 -10.292 15.871 1.00 90.69 606 GLU A N 1
ATOM 5033 C CA . GLU A 1 606 ? 9.085 -10.582 17.179 1.00 90.69 606 GLU A CA 1
ATOM 5034 C C . GLU A 1 606 ? 8.959 -9.369 18.106 1.00 90.69 606 GLU A C 1
ATOM 5036 O O . GLU A 1 606 ? 9.044 -8.227 17.658 1.00 90.69 606 GLU A O 1
ATOM 5041 N N . THR A 1 607 ? 8.773 -9.602 19.405 1.00 89.94 607 THR A N 1
ATOM 5042 C CA . THR A 1 607 ? 8.473 -8.535 20.371 1.00 89.94 607 THR A CA 1
ATOM 5043 C C . THR A 1 607 ? 9.518 -7.415 20.368 1.00 89.94 607 THR A C 1
ATOM 5045 O O . THR A 1 607 ? 9.143 -6.249 20.350 1.00 89.94 607 THR A O 1
ATOM 5048 N N . GLU A 1 608 ? 10.813 -7.740 20.300 1.00 89.50 608 GLU A N 1
ATOM 5049 C CA . GLU A 1 608 ? 11.888 -6.733 20.264 1.00 89.50 608 GLU A CA 1
ATOM 5050 C C . GLU A 1 608 ? 11.844 -5.883 18.985 1.00 89.50 608 GLU A C 1
ATOM 5052 O O . GLU A 1 608 ? 11.962 -4.658 19.035 1.00 89.50 608 GLU A O 1
ATOM 5057 N N . SER A 1 609 ? 11.608 -6.511 17.828 1.00 90.19 609 SER A N 1
ATOM 5058 C CA . SER A 1 609 ? 11.442 -5.787 16.564 1.00 90.19 609 SER A CA 1
ATOM 5059 C C . SER A 1 609 ? 10.180 -4.924 16.568 1.00 90.19 609 SER A C 1
ATOM 5061 O O . SER A 1 609 ? 10.205 -3.815 16.036 1.00 90.19 609 SER A O 1
ATOM 5063 N N . PHE A 1 610 ? 9.095 -5.404 17.190 1.00 93.31 610 PHE A N 1
ATOM 5064 C CA . PHE A 1 610 ? 7.851 -4.652 17.346 1.00 93.31 610 PHE A CA 1
ATOM 5065 C C . PHE A 1 610 ? 8.040 -3.411 18.226 1.00 93.31 610 PHE A C 1
ATOM 5067 O O . PHE A 1 610 ? 7.574 -2.333 17.861 1.00 93.31 610 PHE A O 1
ATOM 5074 N N . GLU A 1 611 ? 8.752 -3.537 19.349 1.00 93.56 611 GLU A N 1
ATOM 5075 C CA . GLU A 1 611 ? 9.065 -2.406 20.230 1.00 93.56 611 GLU A CA 1
ATOM 5076 C C . GLU A 1 611 ? 9.790 -1.296 19.465 1.00 93.56 611 GLU A C 1
ATOM 5078 O O . GLU A 1 611 ? 9.355 -0.141 19.455 1.00 93.56 611 GLU A O 1
ATOM 5083 N N . MET A 1 612 ? 10.848 -1.677 18.749 1.00 93.00 612 MET A N 1
ATOM 5084 C CA . MET A 1 612 ? 11.692 -0.744 18.012 1.00 93.00 612 MET A CA 1
ATOM 5085 C C . MET A 1 612 ? 10.938 -0.053 16.865 1.00 93.00 612 MET A C 1
ATOM 5087 O O . MET A 1 612 ? 11.102 1.150 16.649 1.00 93.00 612 MET A O 1
ATOM 5091 N N . ILE A 1 613 ? 10.091 -0.781 16.123 1.00 94.62 613 ILE A N 1
ATOM 5092 C CA . ILE A 1 613 ? 9.320 -0.171 15.031 1.00 94.62 613 ILE A CA 1
ATOM 5093 C C . ILE A 1 613 ? 8.178 0.704 15.545 1.00 94.62 613 ILE A C 1
ATOM 5095 O O . ILE A 1 613 ? 7.920 1.763 14.972 1.00 94.62 613 ILE A O 1
ATOM 5099 N N . LEU A 1 614 ? 7.509 0.308 16.630 1.00 96.25 614 LEU A N 1
ATOM 5100 C CA . LEU A 1 614 ? 6.443 1.108 17.223 1.00 96.25 614 LEU A CA 1
ATOM 5101 C C . LEU A 1 614 ? 6.981 2.467 17.670 1.00 96.25 614 LEU A C 1
ATOM 5103 O O . LEU A 1 614 ? 6.379 3.491 17.352 1.00 96.25 614 LEU A O 1
ATOM 5107 N N . GLU A 1 615 ? 8.137 2.496 18.334 1.00 95.50 615 GLU A N 1
ATOM 5108 C CA . GLU A 1 615 ? 8.787 3.748 18.723 1.00 95.50 615 GLU A CA 1
ATOM 5109 C C . GLU A 1 615 ? 9.044 4.655 17.511 1.00 95.50 615 GLU A C 1
ATOM 5111 O O . GLU A 1 615 ? 8.675 5.834 17.531 1.00 95.50 615 GLU A O 1
ATOM 5116 N N . LYS A 1 616 ? 9.592 4.106 16.418 1.00 95.50 616 LYS A N 1
ATOM 5117 C CA . LYS A 1 616 ? 9.814 4.859 15.173 1.00 95.50 616 LYS A CA 1
ATOM 5118 C C . LYS A 1 616 ? 8.517 5.402 14.578 1.00 95.50 616 LYS A C 1
ATOM 5120 O O . LYS A 1 616 ? 8.466 6.581 14.242 1.00 95.50 616 LYS A O 1
ATOM 5125 N N . ILE A 1 617 ? 7.460 4.591 14.496 1.00 96.69 617 ILE A N 1
ATOM 5126 C CA . ILE A 1 617 ? 6.150 5.019 13.977 1.00 96.69 617 ILE A CA 1
ATOM 5127 C C . ILE A 1 617 ? 5.598 6.185 14.803 1.00 96.69 617 ILE A C 1
ATOM 5129 O O . ILE A 1 617 ? 5.147 7.186 14.242 1.00 96.69 617 ILE A O 1
ATOM 5133 N N . LEU A 1 618 ? 5.636 6.082 16.133 1.00 95.88 618 LEU A N 1
ATOM 5134 C CA . LEU A 1 618 ? 5.088 7.111 17.017 1.00 95.88 618 LEU A CA 1
ATOM 5135 C C . LEU A 1 618 ? 5.931 8.393 16.997 1.00 95.88 618 LEU A C 1
ATOM 5137 O O . LEU A 1 618 ? 5.370 9.490 17.025 1.00 95.88 618 LEU A O 1
ATOM 5141 N N . ASN A 1 619 ? 7.258 8.285 16.899 1.00 94.44 619 ASN A N 1
ATOM 5142 C CA . ASN A 1 619 ? 8.151 9.433 16.712 1.00 94.44 619 ASN A CA 1
ATOM 5143 C C . ASN A 1 619 ? 7.909 10.124 15.365 1.00 94.44 619 ASN A C 1
ATOM 5145 O O . ASN A 1 619 ? 7.680 11.334 15.334 1.00 94.44 619 ASN A O 1
ATOM 5149 N N . PHE A 1 620 ? 7.827 9.356 14.280 1.00 94.62 620 PHE A N 1
ATOM 5150 C CA . PHE A 1 620 ? 7.466 9.859 12.957 1.00 94.62 620 PHE A CA 1
ATOM 5151 C C . PHE A 1 620 ? 6.129 10.617 12.968 1.00 94.62 620 PHE A C 1
ATOM 5153 O O . PHE A 1 620 ? 6.011 11.698 12.382 1.00 94.62 620 PHE A O 1
ATOM 5160 N N . TRP A 1 621 ? 5.128 10.087 13.678 1.00 93.31 621 TRP A N 1
ATOM 5161 C CA . TRP A 1 621 ? 3.827 10.738 13.839 1.00 93.31 621 TRP A CA 1
ATOM 5162 C C . TRP A 1 621 ? 3.953 12.075 14.582 1.00 93.31 621 TRP A C 1
ATOM 5164 O O . TRP A 1 621 ? 3.415 13.091 14.144 1.00 93.31 621 TRP A O 1
ATOM 5174 N N . LYS A 1 622 ? 4.714 12.122 15.682 1.00 91.94 622 LYS A N 1
ATOM 5175 C CA . LYS A 1 622 ? 4.956 13.366 16.436 1.00 91.94 622 LYS A CA 1
ATOM 5176 C C . LYS A 1 622 ? 5.579 14.461 15.566 1.00 91.94 622 LYS A C 1
ATOM 5178 O O . LYS A 1 622 ? 5.208 15.628 15.680 1.00 91.94 622 LYS A O 1
ATOM 5183 N N . GLU A 1 623 ? 6.481 14.079 14.670 1.00 91.31 623 GLU A N 1
ATOM 5184 C CA . GLU A 1 623 ? 7.277 15.011 13.870 1.00 91.31 623 GLU A CA 1
ATOM 5185 C C . GLU A 1 623 ? 6.635 15.405 12.533 1.00 91.31 623 GLU A C 1
ATOM 5187 O O . GLU A 1 623 ? 7.090 16.360 11.901 1.00 91.31 623 GLU A O 1
ATOM 5192 N N . THR A 1 624 ? 5.559 14.738 12.100 1.00 90.19 624 THR A N 1
ATOM 5193 C CA . THR A 1 624 ? 4.959 14.951 10.768 1.00 90.19 624 THR A CA 1
ATOM 5194 C C . THR A 1 624 ? 3.519 15.490 10.846 1.00 90.19 624 THR A C 1
ATOM 5196 O O . THR A 1 624 ? 2.562 14.749 10.604 1.00 90.19 624 THR A O 1
ATOM 5199 N N . PRO A 1 625 ? 3.306 16.803 11.103 1.00 88.25 625 PRO A N 1
ATOM 5200 C CA . PRO A 1 625 ? 1.971 17.388 11.277 1.00 88.25 625 PRO A CA 1
ATOM 5201 C C . PRO A 1 625 ? 0.990 17.141 10.126 1.00 88.25 625 PRO A C 1
ATOM 5203 O O . PRO A 1 625 ? -0.206 17.010 10.368 1.00 88.25 625 PRO A O 1
ATOM 5206 N N . ILE A 1 626 ? 1.476 17.076 8.879 1.00 87.50 626 ILE A N 1
ATOM 5207 C CA . ILE A 1 626 ? 0.636 16.821 7.694 1.00 87.50 626 ILE A CA 1
ATOM 5208 C C . ILE A 1 626 ? -0.024 15.437 7.773 1.00 87.50 626 ILE A C 1
ATOM 5210 O O . ILE A 1 626 ? -1.176 15.293 7.369 1.00 87.50 626 ILE A O 1
ATOM 5214 N N . ILE A 1 627 ? 0.688 14.439 8.300 1.00 89.81 627 ILE A N 1
ATOM 5215 C CA . ILE A 1 627 ? 0.168 13.085 8.521 1.00 89.81 627 ILE A CA 1
ATOM 5216 C C . ILE A 1 627 ? -0.702 13.068 9.776 1.00 89.81 627 ILE A C 1
ATOM 5218 O O . ILE A 1 627 ? -1.829 12.585 9.738 1.00 89.81 627 ILE A O 1
ATOM 5222 N N . THR A 1 628 ? -0.238 13.687 10.860 1.00 88.38 628 THR A N 1
ATOM 5223 C CA . THR A 1 628 ? -0.951 13.679 12.144 1.00 88.38 628 THR A CA 1
ATOM 5224 C C . THR A 1 628 ? -2.301 14.359 12.084 1.00 88.38 628 THR A C 1
ATOM 5226 O O . THR A 1 628 ? -3.233 13.895 12.726 1.00 88.38 628 THR A O 1
ATOM 5229 N N . LYS A 1 629 ? -2.455 15.422 11.293 1.00 88.94 629 LYS A N 1
ATOM 5230 C CA . LYS A 1 629 ? -3.742 16.108 11.109 1.00 88.94 629 LYS A CA 1
ATOM 5231 C C . LYS A 1 629 ? -4.657 15.413 10.099 1.00 88.94 629 LYS A C 1
ATOM 5233 O O . LYS A 1 629 ? -5.823 15.800 9.985 1.00 88.94 629 LYS A O 1
ATOM 5238 N N . ASP A 1 630 ? -4.173 14.425 9.354 1.00 91.56 630 ASP A N 1
ATOM 5239 C CA . ASP A 1 630 ? -4.960 13.741 8.333 1.00 91.56 630 ASP A CA 1
ATOM 5240 C C . ASP A 1 630 ? -5.905 12.699 8.955 1.00 91.56 630 ASP A C 1
ATOM 5242 O O . ASP A 1 630 ? -5.499 11.820 9.714 1.00 91.56 630 ASP A O 1
ATOM 5246 N N . ARG A 1 631 ? -7.200 12.813 8.636 1.00 91.31 631 ARG A N 1
ATOM 5247 C CA . ARG A 1 631 ? -8.252 11.977 9.229 1.00 91.31 631 ARG A CA 1
ATOM 5248 C C . ARG A 1 631 ? -8.129 10.509 8.818 1.00 91.31 631 ARG A C 1
ATOM 5250 O O . ARG A 1 631 ? -8.397 9.636 9.642 1.00 91.31 631 ARG A O 1
ATOM 5257 N N . GLU A 1 632 ? -7.783 10.245 7.561 1.00 92.81 632 GLU A N 1
ATOM 5258 C CA . GLU A 1 632 ? -7.626 8.876 7.067 1.00 92.81 632 GLU A CA 1
ATOM 5259 C C . GLU A 1 632 ? -6.409 8.238 7.724 1.00 92.81 632 GLU A C 1
ATOM 5261 O O . GLU A 1 632 ? -6.511 7.141 8.262 1.00 92.81 632 GLU A O 1
ATOM 5266 N N . MET A 1 633 ? -5.288 8.956 7.799 1.00 94.88 633 MET A N 1
ATOM 5267 C CA . MET A 1 633 ? -4.079 8.455 8.457 1.00 94.88 633 MET A CA 1
ATOM 5268 C C . MET A 1 633 ? -4.339 8.047 9.914 1.00 94.88 633 MET A C 1
ATOM 5270 O O . MET A 1 633 ? -3.946 6.958 10.329 1.00 94.88 633 MET A O 1
ATOM 5274 N N . GLN A 1 634 ? -5.071 8.863 10.679 1.00 93.56 634 GLN A N 1
ATOM 5275 C CA . GLN A 1 634 ? -5.453 8.525 12.059 1.00 93.56 634 GLN A CA 1
ATOM 5276 C C . GLN A 1 634 ? -6.284 7.233 12.144 1.00 93.56 634 GLN A C 1
ATOM 5278 O O . GLN A 1 634 ? -6.152 6.479 13.109 1.00 93.56 634 GLN A O 1
ATOM 5283 N N . HIS A 1 635 ? -7.131 6.955 11.148 1.00 94.00 635 HIS A N 1
ATOM 5284 C CA . HIS A 1 635 ? -7.892 5.708 11.083 1.00 94.00 635 HIS A CA 1
ATOM 5285 C C . HIS A 1 635 ? -6.975 4.489 10.908 1.00 94.00 635 HIS A C 1
ATOM 5287 O O . HIS A 1 635 ? -7.119 3.523 11.657 1.00 94.00 635 HIS A O 1
ATOM 5293 N N . PHE A 1 636 ? -5.992 4.558 10.006 1.00 96.12 636 PHE A N 1
ATOM 5294 C CA . PHE A 1 636 ? -5.031 3.467 9.797 1.00 96.12 636 PHE A CA 1
ATOM 5295 C C . PHE A 1 636 ? -4.097 3.262 10.994 1.00 96.12 636 PHE A C 1
ATOM 5297 O O . PHE A 1 636 ? -3.843 2.119 11.368 1.00 96.12 636 PHE A O 1
ATOM 5304 N N . LEU A 1 637 ? -3.650 4.334 11.663 1.00 96.88 637 LEU A N 1
ATOM 5305 C CA . LEU A 1 637 ? -2.865 4.201 12.899 1.00 96.88 637 LEU A CA 1
ATOM 5306 C C . LEU A 1 637 ? -3.679 3.533 14.010 1.00 96.88 637 LEU A C 1
ATOM 5308 O O . LEU A 1 637 ? -3.175 2.643 14.693 1.00 96.88 637 LEU A O 1
ATOM 5312 N N . LYS A 1 638 ? -4.950 3.924 14.178 1.00 95.56 638 LYS A N 1
ATOM 5313 C CA . LYS A 1 638 ? -5.858 3.244 15.109 1.00 95.56 638 LYS A CA 1
ATOM 5314 C C . LYS A 1 638 ? -5.964 1.756 14.766 1.00 95.56 638 LYS A C 1
ATOM 5316 O O . LYS A 1 638 ? -5.824 0.936 15.664 1.00 95.56 638 LYS A O 1
ATOM 5321 N N . GLY A 1 639 ? -6.201 1.423 13.495 1.00 95.56 639 GLY A N 1
ATOM 5322 C CA . GLY A 1 639 ? -6.299 0.040 13.024 1.00 95.56 639 GLY A CA 1
ATOM 5323 C C . GLY A 1 639 ? -5.052 -0.776 13.360 1.00 95.56 639 GLY A C 1
ATOM 5324 O O . GLY A 1 639 ? -5.166 -1.835 13.971 1.00 95.56 639 GLY A O 1
ATOM 5325 N N . PHE A 1 640 ? -3.866 -0.236 13.069 1.00 97.38 640 PHE A N 1
ATOM 5326 C CA . PHE A 1 640 ? -2.582 -0.842 13.430 1.00 97.38 640 PHE A CA 1
ATOM 5327 C C . PHE A 1 640 ? -2.466 -1.118 14.936 1.00 97.38 640 PHE A C 1
ATOM 5329 O O . PHE A 1 640 ? -2.196 -2.250 15.333 1.00 97.38 640 PHE A O 1
ATOM 5336 N N . LEU A 1 641 ? -2.721 -0.114 15.783 1.00 96.62 641 LEU A N 1
ATOM 5337 C CA . LEU A 1 641 ? -2.632 -0.272 17.239 1.00 96.62 641 LEU A CA 1
ATOM 5338 C C . LEU A 1 641 ? -3.664 -1.273 17.778 1.00 96.62 641 LEU A C 1
ATOM 5340 O O . LEU A 1 641 ? -3.360 -2.020 18.702 1.00 96.62 641 LEU A O 1
ATOM 5344 N N . SER A 1 642 ? -4.869 -1.313 17.203 1.00 94.56 642 SER A N 1
ATOM 5345 C CA . SER A 1 642 ? -5.906 -2.283 17.574 1.00 94.56 642 SER A CA 1
ATOM 5346 C C . SER A 1 642 ? -5.542 -3.714 17.170 1.00 94.56 642 SER A C 1
ATOM 5348 O O . SER A 1 642 ? -5.728 -4.630 17.962 1.00 94.56 642 SER A O 1
ATOM 5350 N N . LEU A 1 643 ? -4.971 -3.922 15.980 1.00 94.75 643 LEU A N 1
ATOM 5351 C CA . LEU A 1 643 ? -4.469 -5.238 15.557 1.00 94.75 643 LEU A CA 1
ATOM 5352 C C . LEU A 1 643 ? -3.314 -5.731 16.445 1.00 94.75 643 LEU A C 1
ATOM 5354 O O . LEU A 1 643 ? -3.114 -6.935 16.589 1.00 94.75 643 LEU A O 1
ATOM 5358 N N . LYS A 1 644 ? -2.585 -4.799 17.069 1.00 94.81 644 LYS A N 1
ATOM 5359 C CA . LYS A 1 644 ? -1.441 -5.050 17.955 1.00 94.81 644 LYS A CA 1
ATOM 5360 C C . LYS A 1 644 ? -1.755 -4.907 19.443 1.00 94.81 644 LYS A C 1
ATOM 5362 O O . LYS A 1 644 ? -0.837 -4.835 20.254 1.00 94.81 644 LYS A O 1
ATOM 5367 N N . GLU A 1 645 ? -3.030 -4.906 19.831 1.00 93.50 645 GLU A N 1
ATOM 5368 C CA . GLU A 1 645 ? -3.460 -4.670 21.217 1.00 93.50 645 GLU A CA 1
ATOM 5369 C C . GLU A 1 645 ? -2.781 -5.605 22.236 1.00 93.50 645 GLU A C 1
ATOM 5371 O O . GLU A 1 645 ? -2.431 -5.174 23.335 1.00 93.50 645 GLU A O 1
ATOM 5376 N N . GLU A 1 646 ? -2.553 -6.871 21.874 1.00 91.50 646 GLU A N 1
ATOM 5377 C CA . GLU A 1 646 ? -1.838 -7.834 22.721 1.00 91.50 646 GLU A CA 1
ATOM 5378 C C . GLU A 1 646 ? -0.361 -7.464 22.916 1.00 91.50 646 GLU A C 1
ATOM 5380 O O . GLU A 1 646 ? 0.136 -7.509 24.042 1.00 91.50 646 GLU A O 1
ATOM 5385 N N . ASP A 1 647 ? 0.320 -7.033 21.853 1.00 92.62 647 ASP A N 1
ATOM 5386 C CA . ASP A 1 647 ? 1.732 -6.643 21.892 1.00 92.62 647 ASP A CA 1
ATOM 5387 C C . ASP A 1 647 ? 1.941 -5.342 22.697 1.00 92.62 647 ASP A C 1
ATOM 5389 O O . ASP A 1 647 ? 2.953 -5.174 23.381 1.00 92.62 647 ASP A O 1
ATOM 5393 N N . LEU A 1 648 ? 0.945 -4.444 22.706 1.00 91.88 648 LEU A N 1
ATOM 5394 C CA . LEU A 1 648 ? 0.960 -3.192 23.481 1.00 91.88 648 LEU A CA 1
ATOM 5395 C C . LEU A 1 648 ? 0.934 -3.397 25.008 1.00 91.88 648 LEU A C 1
ATOM 5397 O O . LEU A 1 648 ? 1.158 -2.445 25.762 1.00 91.88 648 LEU A O 1
ATOM 5401 N N . LYS A 1 649 ? 0.669 -4.615 25.496 1.00 91.31 649 LYS A N 1
ATOM 5402 C CA . LYS A 1 649 ? 0.676 -4.943 26.936 1.00 91.31 649 LYS A CA 1
ATOM 5403 C C . LYS A 1 649 ? 2.080 -5.019 27.528 1.00 91.31 649 LYS A C 1
ATOM 5405 O O . LYS A 1 649 ? 2.220 -5.097 28.744 1.00 91.31 649 LYS A O 1
ATOM 5410 N N . ASN A 1 650 ? 3.109 -5.029 26.688 1.00 90.38 650 ASN A N 1
ATOM 5411 C CA . ASN A 1 650 ? 4.490 -5.090 27.132 1.00 90.38 650 ASN A CA 1
ATOM 5412 C C . ASN A 1 650 ? 4.874 -3.825 27.921 1.00 90.38 650 ASN A C 1
ATOM 5414 O O . ASN A 1 650 ? 4.738 -2.710 27.420 1.00 90.38 650 ASN A O 1
ATOM 5418 N N . GLU A 1 651 ? 5.369 -4.004 29.146 1.00 90.12 651 GLU A N 1
ATOM 5419 C CA . GLU A 1 651 ? 5.749 -2.921 30.064 1.00 90.12 651 GLU A CA 1
ATOM 5420 C C . GLU A 1 651 ? 6.878 -2.041 29.503 1.00 90.12 651 GLU A C 1
ATOM 5422 O O . GLU A 1 651 ? 6.902 -0.835 29.741 1.00 90.12 651 GLU A O 1
ATOM 5427 N N . LYS A 1 652 ? 7.769 -2.594 28.667 1.00 91.81 652 LYS A N 1
ATOM 5428 C CA . LYS A 1 652 ? 8.842 -1.819 28.016 1.00 91.81 652 LYS A CA 1
ATOM 5429 C C . LYS A 1 652 ? 8.315 -0.694 27.121 1.00 91.81 652 LYS A C 1
ATOM 5431 O O . LYS A 1 652 ? 9.017 0.282 26.886 1.00 91.81 652 LYS A O 1
ATOM 5436 N N . LEU A 1 653 ? 7.073 -0.807 26.647 1.00 92.25 653 LEU A N 1
ATOM 5437 C CA . LEU A 1 653 ? 6.430 0.204 25.809 1.00 92.25 653 LEU A CA 1
ATOM 5438 C C . LEU A 1 653 ? 5.794 1.345 26.609 1.00 92.25 653 LEU A C 1
ATOM 5440 O O . LEU A 1 653 ? 5.343 2.321 26.008 1.00 92.25 653 LEU A O 1
ATOM 5444 N N . SER A 1 654 ? 5.727 1.246 27.941 1.00 92.75 654 SER A N 1
ATOM 5445 C CA . SER A 1 654 ? 4.945 2.174 28.760 1.00 92.75 654 SER A CA 1
ATOM 5446 C C . SER A 1 654 ? 5.401 3.620 28.634 1.00 92.75 654 SER A C 1
ATOM 5448 O O . SER A 1 654 ? 4.560 4.499 28.471 1.00 92.75 654 SER A O 1
ATOM 5450 N N . GLU A 1 655 ? 6.707 3.875 28.630 1.00 94.25 655 GLU A N 1
ATOM 5451 C CA . GLU A 1 655 ? 7.245 5.230 28.469 1.00 94.25 655 GLU A CA 1
ATOM 5452 C C . GLU A 1 655 ? 6.903 5.815 27.091 1.00 94.25 655 GLU A C 1
ATOM 5454 O O . GLU A 1 655 ? 6.275 6.870 27.002 1.00 94.25 655 GLU A O 1
ATOM 5459 N N . VAL A 1 656 ? 7.201 5.076 26.018 1.00 94.31 656 VAL A N 1
ATOM 5460 C CA . VAL A 1 656 ? 6.961 5.508 24.631 1.00 94.31 656 VAL A CA 1
ATOM 5461 C C . VAL A 1 656 ? 5.474 5.784 24.371 1.00 94.31 656 VAL A C 1
ATOM 5463 O O . VAL A 1 656 ? 5.113 6.807 23.780 1.00 94.31 656 VAL A O 1
ATOM 5466 N N . LEU A 1 657 ? 4.591 4.892 24.829 1.00 94.38 657 LEU A N 1
ATOM 5467 C CA . LEU A 1 657 ? 3.142 5.041 24.675 1.00 94.38 657 LEU A CA 1
ATOM 5468 C C . LEU A 1 657 ? 2.597 6.208 25.500 1.00 94.38 657 LEU A C 1
ATOM 5470 O O . LEU A 1 657 ? 1.680 6.901 25.048 1.00 94.38 657 LEU A O 1
ATOM 5474 N N . PHE A 1 658 ? 3.149 6.445 26.690 1.00 94.88 658 PHE A N 1
ATOM 5475 C CA . PHE A 1 658 ? 2.699 7.524 27.561 1.00 94.88 658 PHE A CA 1
ATOM 5476 C C . PHE A 1 658 ? 3.118 8.886 27.015 1.00 94.88 658 PHE A C 1
ATOM 5478 O O . PHE A 1 658 ? 2.318 9.824 26.990 1.00 94.88 658 PHE A O 1
ATOM 5485 N N . ASP A 1 659 ? 4.334 8.985 26.486 1.00 95.75 659 ASP A N 1
ATOM 5486 C CA . ASP A 1 659 ? 4.809 10.181 25.798 1.00 95.75 659 ASP A CA 1
ATOM 5487 C C . ASP A 1 659 ? 3.989 10.479 24.542 1.00 95.75 659 ASP A C 1
ATOM 5489 O O . ASP A 1 659 ? 3.633 11.632 24.280 1.00 95.75 659 ASP A O 1
ATOM 5493 N N . PHE A 1 660 ? 3.612 9.448 23.783 1.00 95.62 660 PHE A N 1
ATOM 5494 C CA . PHE A 1 660 ? 2.716 9.624 22.644 1.00 95.62 660 PHE A CA 1
ATOM 5495 C C . PHE A 1 660 ? 1.309 10.071 23.071 1.00 95.62 660 PHE A C 1
ATOM 5497 O O . PHE A 1 660 ? 0.715 10.945 22.438 1.00 95.62 660 PHE A O 1
ATOM 5504 N N . LEU A 1 661 ? 0.786 9.552 24.181 1.00 93.12 661 LEU A N 1
ATOM 5505 C CA . LEU A 1 661 ? -0.496 9.978 24.744 1.00 93.12 661 LEU A CA 1
ATOM 5506 C C . LEU A 1 661 ? -0.483 11.447 25.199 1.00 93.12 661 LEU A C 1
ATOM 5508 O O . LEU A 1 661 ? -1.431 12.192 24.922 1.00 93.12 661 LEU A O 1
ATOM 5512 N N . LYS A 1 662 ? 0.603 11.891 25.844 1.00 93.19 662 LYS A N 1
ATOM 5513 C CA . LYS A 1 662 ? 0.830 13.308 26.175 1.00 93.19 662 LYS A CA 1
ATOM 5514 C C . LYS A 1 662 ? 0.846 14.173 24.920 1.00 93.19 662 LYS A C 1
ATOM 5516 O O . LYS A 1 662 ? 0.218 15.229 24.897 1.00 93.19 662 LYS A O 1
ATOM 5521 N N . PHE A 1 663 ? 1.513 13.715 23.863 1.00 94.56 663 PHE A N 1
ATOM 5522 C CA . PHE A 1 663 ? 1.509 14.402 22.575 1.00 94.56 663 PHE A CA 1
ATOM 5523 C C . PHE A 1 663 ? 0.098 14.522 21.984 1.00 94.56 663 PHE A C 1
ATOM 5525 O O . PHE A 1 663 ? -0.322 15.626 21.647 1.00 94.56 663 PHE A O 1
ATOM 5532 N N . LEU A 1 664 ? -0.675 13.432 21.915 1.00 90.81 664 LEU A N 1
ATOM 5533 C CA . LEU A 1 664 ? -2.052 13.474 21.398 1.00 90.81 664 LEU A CA 1
ATOM 5534 C C . LEU A 1 664 ? -2.933 14.456 22.180 1.00 90.81 664 LEU A C 1
ATOM 5536 O O . LEU A 1 664 ? -3.759 15.157 21.596 1.00 90.81 664 LEU A O 1
ATOM 5540 N N . SER A 1 665 ? -2.706 14.548 23.491 1.00 87.00 665 SER A N 1
ATOM 5541 C CA . SER A 1 665 ? -3.416 15.468 24.382 1.00 87.00 665 SER A CA 1
ATOM 5542 C C . SER A 1 665 ? -3.127 16.942 24.079 1.00 87.00 665 SER A C 1
ATOM 5544 O O . SER A 1 665 ? -3.928 17.799 24.454 1.00 87.00 665 SER A O 1
ATOM 5546 N N . THR A 1 666 ? -2.017 17.254 23.396 1.00 87.44 666 THR A N 1
ATOM 5547 C CA . THR A 1 666 ? -1.584 18.634 23.130 1.00 87.44 666 THR A CA 1
ATOM 5548 C C . THR A 1 666 ? -1.846 19.144 21.711 1.00 87.44 666 THR A C 1
ATOM 5550 O O . THR A 1 666 ? -1.616 20.323 21.442 1.00 87.44 666 THR A O 1
ATOM 5553 N N . ILE A 1 667 ? -2.395 18.317 20.815 1.00 88.69 667 ILE A N 1
ATOM 5554 C CA . ILE A 1 667 ? -2.693 18.702 19.424 1.00 88.69 667 ILE A CA 1
ATOM 5555 C C . ILE A 1 667 ? -3.747 19.823 19.374 1.00 88.69 667 ILE A C 1
ATOM 5557 O O . ILE A 1 667 ? -4.787 19.733 20.022 1.00 88.69 667 ILE A O 1
ATOM 5561 N N . ASP A 1 668 ? -3.496 20.867 18.572 1.00 83.50 668 ASP A N 1
ATOM 5562 C CA . ASP A 1 668 ? -4.407 22.012 18.400 1.00 83.50 668 ASP A CA 1
ATOM 5563 C C . ASP A 1 668 ? -5.701 21.659 17.649 1.00 83.50 668 ASP A C 1
ATOM 5565 O O . ASP A 1 668 ? -6.789 22.077 18.033 1.00 83.50 668 ASP A O 1
ATOM 5569 N N . GLU A 1 669 ? -5.588 20.879 16.574 1.00 82.44 669 GLU A N 1
ATOM 5570 C CA . GLU A 1 669 ? -6.720 20.406 15.768 1.00 82.44 669 GLU A CA 1
ATOM 5571 C C . GLU A 1 669 ? -7.139 19.007 16.230 1.00 82.44 669 GLU A C 1
ATOM 5573 O O . GLU A 1 669 ? -6.984 18.012 15.513 1.00 82.44 669 GLU A O 1
ATOM 5578 N N . PHE A 1 670 ? -7.620 18.921 17.470 1.00 81.12 670 PHE A N 1
ATOM 5579 C CA . PHE A 1 670 ? -8.107 17.666 18.029 1.00 81.12 670 PHE A CA 1
ATOM 5580 C C . PHE A 1 670 ? -9.353 17.182 17.264 1.00 81.12 670 PHE A C 1
ATOM 5582 O O . PHE A 1 670 ? -10.225 17.970 16.903 1.00 81.12 670 PHE A O 1
ATOM 5589 N N . LYS A 1 671 ? -9.416 15.880 16.975 1.00 81.62 671 LYS A N 1
ATOM 5590 C CA . LYS A 1 671 ? -10.416 15.247 16.100 1.00 81.62 671 LYS A CA 1
ATOM 5591 C C . LYS A 1 671 ? -10.875 13.952 16.746 1.00 81.62 671 LYS A C 1
ATOM 5593 O O . LYS A 1 671 ? -10.099 13.319 17.461 1.00 81.62 671 LYS A O 1
ATOM 5598 N N . HIS A 1 672 ? -12.077 13.503 16.409 1.00 84.38 672 HIS A N 1
ATOM 5599 C CA . HIS A 1 672 ? -12.631 12.255 16.920 1.00 84.38 672 HIS A CA 1
ATOM 5600 C C . HIS A 1 672 ? -11.709 11.025 16.767 1.00 84.38 672 HIS A C 1
ATOM 5602 O O . HIS A 1 672 ? -11.694 10.152 17.627 1.00 84.38 672 HIS A O 1
ATOM 5608 N N . GLN A 1 673 ? -10.906 10.902 15.704 1.00 84.56 673 GLN A N 1
ATOM 5609 C CA . GLN A 1 673 ? -10.002 9.749 15.565 1.00 84.56 673 GLN A CA 1
ATOM 5610 C C . GLN A 1 673 ? -8.828 9.805 16.562 1.00 84.56 673 GLN A C 1
ATOM 5612 O O . GLN A 1 673 ? -8.423 8.751 17.053 1.00 84.56 673 GLN A O 1
ATOM 5617 N N . HIS A 1 674 ? -8.351 10.996 16.952 1.00 89.06 674 HIS A N 1
ATOM 5618 C CA . HIS A 1 674 ? -7.398 11.140 18.061 1.00 89.06 674 HIS A CA 1
ATOM 5619 C C . HIS A 1 674 ? -7.989 10.599 19.365 1.00 89.06 674 HIS A C 1
ATOM 5621 O O . HIS A 1 674 ? -7.336 9.827 20.062 1.00 89.06 674 HIS A O 1
ATOM 5627 N N . LEU A 1 675 ? -9.253 10.929 19.648 1.00 89.44 675 LEU A N 1
ATOM 5628 C CA . LEU A 1 675 ? -9.983 10.433 20.816 1.00 89.44 675 LEU A CA 1
ATOM 5629 C C . LEU A 1 675 ? -10.024 8.898 20.859 1.00 89.44 675 LEU A C 1
ATOM 5631 O O . LEU A 1 675 ? -9.846 8.300 21.916 1.00 89.44 675 LEU A O 1
ATOM 5635 N N . GLN A 1 676 ? -10.218 8.249 19.709 1.00 90.44 676 GLN A N 1
ATOM 5636 C CA . GLN A 1 676 ? -10.255 6.787 19.613 1.00 90.44 676 GLN A CA 1
ATOM 5637 C C . GLN A 1 676 ? -8.892 6.142 19.903 1.00 90.44 676 GLN A C 1
ATOM 5639 O O . GLN A 1 676 ? -8.844 5.115 20.577 1.00 90.44 676 GLN A O 1
ATOM 5644 N N . ILE A 1 677 ? -7.798 6.740 19.420 1.00 93.62 677 ILE A N 1
ATOM 5645 C CA . ILE A 1 677 ? -6.436 6.286 19.739 1.00 93.62 677 ILE A CA 1
ATOM 5646 C C . ILE A 1 677 ? -6.158 6.500 21.230 1.00 93.62 677 ILE A C 1
ATOM 5648 O O . ILE A 1 677 ? -5.704 5.584 21.909 1.00 93.62 677 ILE A O 1
ATOM 5652 N N . MET A 1 678 ? -6.496 7.676 21.768 1.00 93.25 678 MET A N 1
ATOM 5653 C CA . MET A 1 678 ? -6.326 7.970 23.192 1.00 93.25 678 MET A CA 1
ATOM 5654 C C . MET A 1 678 ? -7.098 6.992 24.071 1.00 93.25 678 MET A C 1
ATOM 5656 O O . MET A 1 678 ? -6.542 6.501 25.044 1.00 93.25 678 MET A O 1
ATOM 5660 N N . ARG A 1 679 ? -8.340 6.655 23.712 1.00 92.25 679 ARG A N 1
ATOM 5661 C CA . ARG A 1 679 ? -9.144 5.667 24.440 1.00 92.25 679 ARG A CA 1
ATOM 5662 C C . ARG A 1 679 ? -8.439 4.311 24.529 1.00 92.25 679 ARG A C 1
ATOM 5664 O O . ARG A 1 679 ? -8.420 3.722 25.604 1.00 92.25 679 ARG A O 1
ATOM 5671 N N . LEU A 1 680 ? -7.855 3.835 23.426 1.00 93.19 680 LEU A N 1
ATOM 5672 C CA . LEU A 1 680 ? -7.093 2.582 23.401 1.00 93.19 680 LEU A CA 1
ATOM 5673 C C . LEU A 1 680 ? -5.879 2.650 24.341 1.00 93.19 680 LEU A C 1
ATOM 5675 O O . LEU A 1 680 ? -5.659 1.740 25.138 1.00 93.19 680 LEU A O 1
ATOM 5679 N N . LEU A 1 681 ? -5.121 3.748 24.284 1.00 94.50 681 LEU A N 1
ATOM 5680 C CA . LEU A 1 681 ? -3.939 3.941 25.124 1.00 94.50 681 LEU A CA 1
ATOM 5681 C C . LEU A 1 681 ? -4.301 4.078 26.607 1.00 94.50 681 LEU A C 1
ATOM 5683 O O . LEU A 1 681 ? -3.677 3.427 27.440 1.00 94.50 681 LEU A O 1
ATOM 5687 N N . VAL A 1 682 ? -5.322 4.869 26.955 1.00 94.00 682 VAL A N 1
ATOM 5688 C CA . VAL A 1 682 ? -5.746 5.031 28.354 1.00 94.00 682 VAL A CA 1
ATOM 5689 C C . VAL A 1 682 ? -6.225 3.709 28.932 1.00 94.00 682 VAL A C 1
ATOM 5691 O O . VAL A 1 682 ? -5.796 3.345 30.023 1.00 94.00 682 VAL A O 1
ATOM 5694 N N . TRP A 1 683 ? -7.046 2.961 28.191 1.00 92.69 683 TRP A N 1
ATOM 5695 C CA . TRP A 1 683 ? -7.486 1.632 28.616 1.00 92.69 683 TRP A CA 1
ATOM 5696 C C . TRP A 1 683 ? -6.298 0.718 28.944 1.00 92.69 683 TRP A C 1
ATOM 5698 O O . TRP A 1 683 ? -6.302 0.024 29.964 1.00 92.69 683 TRP A O 1
ATOM 5708 N N . ARG A 1 684 ? -5.248 0.753 28.113 1.00 93.31 684 ARG A N 1
ATOM 5709 C CA . ARG A 1 684 ? -4.015 -0.002 28.350 1.00 93.31 684 ARG A CA 1
ATOM 5710 C C . ARG A 1 684 ? -3.352 0.434 29.659 1.00 93.31 684 ARG A C 1
ATOM 5712 O O . ARG A 1 684 ? -3.060 -0.424 30.488 1.00 93.31 684 ARG A O 1
ATOM 5719 N N . PHE A 1 685 ? -3.158 1.734 29.889 1.00 93.75 685 PHE A N 1
ATOM 5720 C CA . PHE A 1 685 ? -2.547 2.240 31.129 1.00 93.75 685 PHE A CA 1
ATOM 5721 C C . PHE A 1 685 ? -3.377 1.933 32.380 1.00 93.75 685 PHE A C 1
ATOM 5723 O O . PHE A 1 685 ? -2.834 1.491 33.389 1.00 93.75 685 PHE A O 1
ATOM 5730 N N . GLU A 1 686 ? -4.698 2.080 32.314 1.00 90.50 686 GLU A N 1
ATOM 5731 C CA . GLU A 1 686 ? -5.604 1.755 33.420 1.00 90.50 686 GLU A CA 1
ATOM 5732 C C . GLU A 1 686 ? -5.499 0.277 33.834 1.00 90.50 686 GLU A C 1
ATOM 5734 O O . GLU A 1 686 ? -5.554 -0.073 35.024 1.00 90.50 686 GLU A O 1
ATOM 5739 N N . LYS A 1 687 ? -5.346 -0.606 32.843 1.00 90.69 687 LYS A N 1
ATOM 5740 C CA . LYS A 1 687 ? -5.341 -2.052 33.046 1.00 90.69 687 LYS A CA 1
ATOM 5741 C C . LYS A 1 687 ? -3.972 -2.605 33.434 1.00 90.69 687 LYS A C 1
ATOM 5743 O O . LYS A 1 687 ? -3.929 -3.514 34.262 1.00 90.69 687 LYS A O 1
ATOM 5748 N N . TYR A 1 688 ? -2.893 -2.077 32.859 1.00 90.94 688 TYR A N 1
ATOM 5749 C CA . TYR A 1 688 ? -1.558 -2.675 32.954 1.00 90.94 688 TYR A CA 1
ATOM 5750 C C . TYR A 1 688 ? -0.525 -1.797 33.677 1.00 90.94 688 TYR A C 1
ATOM 5752 O O . TYR A 1 688 ? 0.366 -2.341 34.318 1.00 90.94 688 TYR A O 1
ATOM 5760 N N . ASP A 1 689 ? -0.680 -0.467 33.687 1.00 89.81 689 ASP A N 1
ATOM 5761 C CA . ASP A 1 689 ? 0.386 0.474 34.071 1.00 89.81 689 ASP A CA 1
ATOM 5762 C C . ASP A 1 689 ? -0.141 1.681 34.873 1.00 89.81 689 ASP A C 1
ATOM 5764 O O . ASP A 1 689 ? 0.112 2.844 34.552 1.00 89.81 689 ASP A O 1
ATOM 5768 N N . ARG A 1 690 ? -0.873 1.420 35.962 1.00 88.19 690 ARG A N 1
ATOM 5769 C CA . ARG A 1 690 ? -1.586 2.449 36.756 1.00 88.19 690 ARG A CA 1
ATOM 5770 C C . ARG A 1 690 ? -0.711 3.543 37.378 1.00 88.19 690 ARG A C 1
ATOM 5772 O O . ARG A 1 690 ? -1.238 4.540 37.866 1.00 88.19 690 ARG A O 1
ATOM 5779 N N . ASN A 1 691 ? 0.604 3.342 37.399 1.00 90.31 691 ASN A N 1
ATOM 5780 C CA . ASN A 1 691 ? 1.558 4.313 37.929 1.00 90.31 691 ASN A CA 1
ATOM 5781 C C . ASN A 1 691 ? 1.763 5.508 36.984 1.00 90.31 691 ASN A C 1
ATOM 5783 O O . ASN A 1 691 ? 2.226 6.555 37.428 1.00 90.31 691 ASN A O 1
ATOM 5787 N N . TYR A 1 692 ? 1.420 5.370 35.702 1.00 92.31 692 TYR A N 1
ATOM 5788 C CA . TYR A 1 692 ? 1.528 6.455 34.735 1.00 92.31 692 TYR A CA 1
ATOM 5789 C C . TYR A 1 692 ? 0.333 7.397 34.866 1.00 92.31 692 TYR A C 1
ATOM 5791 O O . TYR A 1 692 ? -0.807 7.025 34.584 1.00 92.31 692 TYR A O 1
ATOM 5799 N N . GLN A 1 693 ? 0.607 8.626 35.305 1.00 93.50 693 GLN A N 1
ATOM 5800 C CA . GLN A 1 693 ? -0.395 9.671 35.487 1.00 93.50 693 GLN A CA 1
ATOM 5801 C C . GLN A 1 693 ? 0.039 10.978 34.829 1.00 93.50 693 GLN A C 1
ATOM 5803 O O . GLN A 1 693 ? 1.220 11.321 34.816 1.00 93.50 693 GLN A O 1
ATOM 5808 N N . ILE A 1 694 ? -0.916 11.704 34.248 1.00 92.94 694 ILE A N 1
ATOM 5809 C CA . ILE A 1 694 ? -0.703 13.039 33.690 1.00 92.94 694 ILE A CA 1
ATOM 5810 C C . ILE A 1 694 ? -0.774 14.039 34.844 1.00 92.94 694 ILE A C 1
ATOM 5812 O O . ILE A 1 694 ? -1.843 14.270 35.415 1.00 92.94 694 ILE A O 1
ATOM 5816 N N . ASP A 1 695 ? 0.373 14.628 35.165 1.00 94.31 695 ASP A N 1
ATOM 5817 C CA . ASP A 1 695 ? 0.589 15.576 36.260 1.00 94.31 695 ASP A CA 1
ATOM 5818 C C . ASP A 1 695 ? 1.113 16.953 35.788 1.00 94.31 695 ASP A C 1
ATOM 5820 O O . ASP A 1 695 ? 1.357 17.850 36.598 1.00 94.31 695 ASP A O 1
ATOM 5824 N N . ASP A 1 696 ? 1.247 17.159 34.476 1.00 94.50 696 ASP A N 1
ATOM 5825 C CA . ASP A 1 696 ? 1.655 18.439 33.894 1.00 94.50 696 ASP A CA 1
ATOM 5826 C C . ASP A 1 696 ? 0.438 19.345 33.655 1.00 94.50 696 ASP A C 1
ATOM 5828 O O . ASP A 1 696 ? -0.382 19.096 32.765 1.00 94.50 696 ASP A O 1
ATOM 5832 N N . ILE A 1 697 ? 0.360 20.447 34.409 1.00 95.06 697 ILE A N 1
ATOM 5833 C CA . ILE A 1 697 ? -0.709 21.449 34.298 1.00 95.06 697 ILE A CA 1
ATOM 5834 C C . ILE A 1 697 ? -0.906 21.967 32.867 1.00 95.06 697 ILE A C 1
ATOM 5836 O O . ILE A 1 697 ? -2.044 22.192 32.466 1.00 95.06 697 ILE A O 1
ATOM 5840 N N . LYS A 1 698 ? 0.153 22.107 32.060 1.00 95.38 698 LYS A N 1
ATOM 5841 C CA . LYS A 1 698 ? 0.034 22.607 30.679 1.00 95.38 698 LYS A CA 1
ATOM 5842 C C . LYS A 1 698 ? -0.709 21.620 29.789 1.00 95.38 698 LYS A C 1
ATOM 5844 O O . LYS A 1 698 ? -1.490 22.022 28.927 1.00 95.38 698 LYS A O 1
ATOM 5849 N N . ILE A 1 699 ? -0.483 20.323 30.001 1.00 93.94 699 ILE A N 1
ATOM 5850 C CA . ILE A 1 699 ? -1.205 19.267 29.286 1.00 93.94 699 ILE A CA 1
ATOM 5851 C C . ILE A 1 699 ? -2.666 19.268 29.734 1.00 93.94 699 ILE A C 1
ATOM 5853 O O . ILE A 1 699 ? -3.554 19.225 28.886 1.00 93.94 699 ILE A O 1
ATOM 5857 N N . ILE A 1 700 ? -2.926 19.396 31.040 1.00 94.75 700 ILE A N 1
ATOM 5858 C CA . ILE A 1 700 ? -4.289 19.498 31.584 1.00 94.75 700 ILE A CA 1
ATOM 5859 C C . ILE A 1 700 ? -5.037 20.692 30.981 1.00 94.75 700 ILE A C 1
ATOM 5861 O O . ILE A 1 700 ? -6.147 20.529 30.480 1.00 94.75 700 ILE A O 1
ATOM 5865 N N . GLU A 1 701 ? -4.431 21.879 30.957 1.00 93.56 701 GLU A N 1
ATOM 5866 C CA . GLU A 1 701 ? -5.014 23.071 30.328 1.00 93.56 701 GLU A CA 1
ATOM 5867 C C . GLU A 1 701 ? -5.361 22.817 28.859 1.00 93.56 701 GLU A C 1
ATOM 5869 O O . GLU A 1 701 ? -6.442 23.188 28.394 1.00 93.56 701 GLU A O 1
ATOM 5874 N N . LYS A 1 702 ? -4.485 22.121 28.129 1.00 93.88 702 LYS A N 1
ATOM 5875 C CA . LYS A 1 702 ? -4.717 21.800 26.722 1.00 93.88 702 LYS A CA 1
ATOM 5876 C C . LYS A 1 702 ? -5.828 20.769 26.519 1.00 93.88 702 LYS A C 1
ATOM 5878 O O . LYS A 1 702 ? -6.658 20.958 25.632 1.00 93.88 702 LYS A O 1
ATOM 5883 N N . ILE A 1 703 ? -5.920 19.754 27.379 1.00 93.31 703 ILE A N 1
ATOM 5884 C CA . ILE A 1 703 ? -7.049 18.809 27.431 1.00 93.31 703 ILE A CA 1
ATOM 5885 C C . ILE A 1 703 ? -8.359 19.569 27.662 1.00 93.31 703 ILE A C 1
ATOM 5887 O O . ILE A 1 703 ? -9.339 19.335 26.957 1.00 93.31 703 ILE A O 1
ATOM 5891 N N . LEU A 1 704 ? -8.385 20.510 28.610 1.00 93.06 704 LEU A N 1
ATOM 5892 C CA . LEU A 1 704 ? -9.573 21.316 28.900 1.00 93.06 704 LEU A CA 1
ATOM 5893 C C . LEU A 1 704 ? -9.990 22.171 27.696 1.00 93.06 704 LEU A C 1
ATOM 5895 O O . LEU A 1 704 ? -11.186 22.288 27.426 1.00 93.06 704 LEU A O 1
ATOM 5899 N N . VAL A 1 705 ? -9.037 22.726 26.944 1.00 92.75 705 VAL A N 1
ATOM 5900 C CA . VAL A 1 705 ? -9.319 23.432 25.682 1.00 92.75 705 VAL A CA 1
ATOM 5901 C C . VAL A 1 705 ? -9.870 22.469 24.629 1.00 92.75 705 VAL A C 1
ATOM 5903 O O . VAL A 1 705 ? -10.935 22.722 24.071 1.00 92.75 705 VAL A O 1
ATOM 5906 N N . ASN A 1 706 ? -9.206 21.336 24.398 1.00 90.44 706 ASN A N 1
ATOM 5907 C CA . ASN A 1 706 ? -9.613 20.349 23.392 1.00 90.44 706 ASN A CA 1
ATOM 5908 C C . ASN A 1 706 ? -10.985 19.723 23.704 1.00 90.44 706 ASN A C 1
ATOM 5910 O O . ASN A 1 706 ? -11.759 19.437 22.788 1.00 90.44 706 ASN A O 1
ATOM 5914 N N . SER A 1 707 ? -11.336 19.607 24.988 1.00 90.12 707 SER A N 1
ATOM 5915 C CA . SER A 1 707 ? -12.643 19.116 25.443 1.00 90.12 707 SER A CA 1
ATOM 5916 C C . SER A 1 707 ? -13.827 19.996 25.044 1.00 90.12 707 SER A C 1
ATOM 5918 O O . SER A 1 707 ? -14.971 19.555 25.124 1.00 90.12 707 SER A O 1
ATOM 5920 N N . GLN A 1 708 ? -13.580 21.243 24.626 1.00 87.81 708 GLN A N 1
ATOM 5921 C CA . GLN A 1 708 ? -14.636 22.105 24.092 1.00 87.81 708 GLN A CA 1
ATOM 5922 C C . GLN A 1 708 ? -15.202 21.541 22.784 1.00 87.81 708 GLN A C 1
ATOM 5924 O O . GLN A 1 708 ? -16.394 21.692 22.523 1.00 87.81 708 GLN A O 1
ATOM 5929 N N . ASN A 1 709 ? -14.354 20.864 22.001 1.00 85.12 709 ASN A N 1
ATOM 5930 C CA . ASN A 1 709 ? -14.732 20.225 20.744 1.00 85.12 709 ASN A CA 1
ATOM 5931 C C . ASN A 1 709 ? -15.128 18.752 20.944 1.00 85.12 709 ASN A C 1
ATOM 5933 O O . ASN A 1 709 ? -16.107 18.310 20.355 1.00 85.12 709 ASN A O 1
ATOM 5937 N N . GLU A 1 710 ? -14.398 18.008 21.784 1.00 89.12 710 GLU A N 1
ATOM 5938 C CA . GLU A 1 710 ? -14.611 16.568 22.033 1.00 89.12 710 GLU A CA 1
ATOM 5939 C C . GLU A 1 710 ? -14.719 16.315 23.546 1.00 89.12 710 GLU A C 1
ATOM 5941 O O . GLU A 1 710 ? -13.725 16.087 24.238 1.00 89.12 710 GLU A O 1
ATOM 5946 N N . ARG A 1 711 ? -15.931 16.405 24.096 1.00 91.12 711 ARG A N 1
ATOM 5947 C CA . ARG A 1 711 ? -16.181 16.413 25.552 1.00 91.12 711 ARG A CA 1
ATOM 5948 C C . ARG A 1 711 ? -15.861 15.075 26.220 1.00 91.12 711 ARG A C 1
ATOM 5950 O O . ARG A 1 711 ? -15.440 15.042 27.376 1.00 91.12 711 ARG A O 1
ATOM 5957 N N . GLU A 1 712 ? -16.018 13.986 25.479 1.00 91.25 712 GLU A N 1
ATOM 5958 C CA . GLU A 1 712 ? -15.689 12.612 25.857 1.00 91.25 712 GLU A CA 1
ATOM 5959 C C . GLU A 1 712 ? -14.221 12.458 26.273 1.00 91.25 712 GLU A C 1
ATOM 5961 O O . GLU A 1 712 ? -13.894 11.570 27.060 1.00 91.25 712 GLU A O 1
ATOM 5966 N N . LEU A 1 713 ? -13.341 13.350 25.800 1.00 91.94 713 LEU A N 1
ATOM 5967 C CA . LEU A 1 713 ? -11.933 13.388 26.186 1.00 91.94 713 LEU A CA 1
ATOM 5968 C C . LEU A 1 713 ? -11.756 13.457 27.706 1.00 91.94 713 LEU A C 1
ATOM 5970 O O . LEU A 1 713 ? -10.882 12.779 28.243 1.00 91.94 713 LEU A O 1
ATOM 5974 N N . LEU A 1 714 ? -12.597 14.235 28.398 1.00 94.56 714 LEU A N 1
ATOM 5975 C CA . LEU A 1 714 ? -12.529 14.381 29.855 1.00 94.56 714 LEU A CA 1
ATOM 5976 C C . LEU A 1 714 ? -12.796 13.059 30.570 1.00 94.56 714 LEU A C 1
ATOM 5978 O O . LEU A 1 714 ? -12.138 12.756 31.561 1.00 94.56 714 LEU A O 1
ATOM 5982 N N . VAL A 1 715 ? -13.743 12.276 30.054 1.00 94.31 715 VAL A N 1
ATOM 5983 C CA . VAL A 1 715 ? -14.110 10.985 30.636 1.00 94.31 715 VAL A CA 1
ATOM 5984 C C . VAL A 1 715 ? -13.021 9.958 30.366 1.00 94.31 715 VAL A C 1
ATOM 5986 O O . VAL A 1 715 ? -12.583 9.270 31.283 1.00 94.31 715 VAL A O 1
ATOM 5989 N N . TYR A 1 716 ? -12.536 9.889 29.126 1.00 92.06 716 TYR A N 1
ATOM 5990 C CA . TYR A 1 716 ? -11.535 8.894 28.758 1.00 92.06 716 TYR A CA 1
ATOM 5991 C C . TYR A 1 716 ? -10.182 9.133 29.404 1.00 92.06 716 TYR A C 1
ATOM 5993 O O . TYR A 1 716 ? -9.510 8.156 29.688 1.00 92.06 716 TYR A O 1
ATOM 6001 N N . ILE A 1 717 ? -9.768 10.380 29.643 1.00 93.38 717 ILE A N 1
ATOM 6002 C CA . ILE A 1 717 ? -8.464 10.648 30.260 1.00 93.38 717 ILE A CA 1
ATOM 6003 C C . ILE A 1 717 ? -8.490 10.499 31.786 1.00 93.38 717 ILE A C 1
ATOM 6005 O O . ILE A 1 717 ? -7.458 10.215 32.386 1.00 93.38 717 ILE A O 1
ATOM 6009 N N . TYR A 1 718 ? -9.654 10.651 32.424 1.00 95.19 718 TYR A N 1
ATOM 6010 C CA . TYR A 1 718 ? -9.796 10.674 33.883 1.00 95.19 718 TYR A CA 1
ATOM 6011 C C . TYR A 1 718 ? -9.060 9.549 34.645 1.00 95.19 718 TYR A C 1
ATOM 6013 O O . TYR A 1 718 ? -8.426 9.869 35.657 1.00 95.19 718 TYR A O 1
ATOM 6021 N N . PRO A 1 719 ? -9.059 8.273 34.192 1.00 93.56 719 PRO A N 1
ATOM 6022 C CA . PRO A 1 719 ? -8.390 7.181 34.907 1.00 93.56 719 PRO A CA 1
ATOM 6023 C C . PRO A 1 719 ? -6.881 7.372 35.102 1.00 93.56 719 PRO A C 1
ATOM 6025 O O . PRO A 1 719 ? -6.308 6.797 36.025 1.00 93.56 719 PRO A O 1
ATOM 6028 N N . ILE A 1 720 ? -6.245 8.182 34.255 1.00 94.19 720 ILE A N 1
ATOM 6029 C CA . ILE A 1 720 ? -4.794 8.409 34.242 1.00 94.19 720 ILE A CA 1
ATOM 6030 C C . ILE A 1 720 ? -4.423 9.861 34.561 1.00 94.19 720 ILE A C 1
ATOM 6032 O O . ILE A 1 720 ? -3.299 10.283 34.316 1.00 94.19 720 ILE A O 1
ATOM 6036 N N . ILE A 1 721 ? -5.352 10.663 35.074 1.00 94.56 721 ILE A N 1
ATOM 6037 C CA . ILE A 1 721 ? -5.060 12.020 35.550 1.00 94.56 721 ILE A CA 1
ATOM 6038 C C . ILE A 1 721 ? -4.591 11.938 37.002 1.00 94.56 721 ILE A C 1
ATOM 6040 O O . ILE A 1 721 ? -5.178 11.206 37.805 1.00 94.56 721 ILE A O 1
ATOM 6044 N N . ALA A 1 722 ? -3.551 12.699 37.349 1.00 95.38 722 ALA A N 1
ATOM 6045 C CA . ALA A 1 722 ? -3.079 12.774 38.726 1.00 95.38 722 ALA A CA 1
ATOM 6046 C C . ALA A 1 722 ? -4.174 13.309 39.666 1.00 95.38 722 ALA A C 1
ATOM 6048 O O . ALA A 1 722 ? -4.978 14.171 39.300 1.00 95.38 722 ALA A O 1
ATOM 6049 N N . GLU A 1 723 ? -4.209 12.798 40.898 1.00 95.31 723 GLU A N 1
ATOM 6050 C CA . GLU A 1 723 ? -5.316 13.022 41.841 1.00 95.31 723 GLU A CA 1
ATOM 6051 C C . GLU A 1 723 ? -5.616 14.513 42.082 1.00 95.31 723 GLU A C 1
ATOM 6053 O O . GLU A 1 723 ? -6.771 14.924 42.163 1.00 95.31 723 GLU A O 1
ATOM 6058 N N . ASN A 1 724 ? -4.578 15.352 42.108 1.00 96.25 724 ASN A N 1
ATOM 6059 C CA . ASN A 1 724 ? -4.684 16.797 42.307 1.00 96.25 724 ASN A CA 1
ATOM 6060 C C . ASN A 1 724 ? -5.393 17.548 41.162 1.00 96.25 724 ASN A C 1
ATOM 6062 O O . ASN A 1 724 ? -5.810 18.686 41.371 1.00 96.25 724 ASN A O 1
ATOM 6066 N N . PHE A 1 725 ? -5.558 16.942 39.981 1.00 97.00 725 PHE A N 1
ATOM 6067 C CA . PHE A 1 725 ? -6.257 17.542 38.836 1.00 97.00 725 PHE A CA 1
ATOM 6068 C C . PHE A 1 725 ? -7.634 16.929 38.558 1.00 97.00 725 PHE A C 1
ATOM 6070 O O . PHE A 1 725 ? -8.394 17.483 37.764 1.00 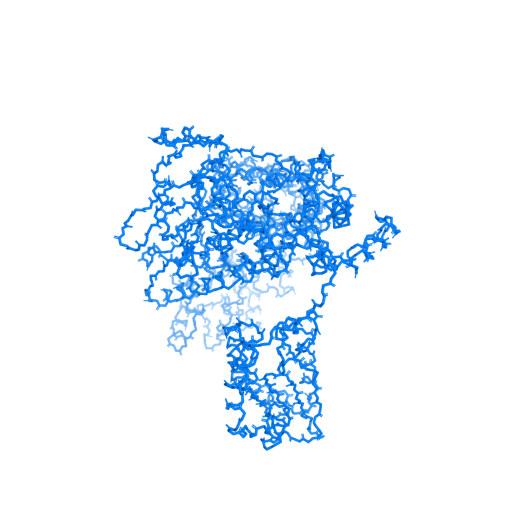97.00 725 PHE A O 1
ATOM 6077 N N . LYS A 1 726 ? -8.011 15.826 39.216 1.00 96.25 726 LYS A N 1
ATOM 6078 C CA . LYS A 1 726 ? -9.298 15.154 38.966 1.00 96.25 726 LYS A CA 1
ATOM 6079 C C . LYS A 1 726 ? -10.508 16.050 39.220 1.00 96.25 726 LYS A C 1
ATOM 6081 O O . LYS A 1 726 ? -11.433 16.051 38.412 1.00 96.25 726 LYS A O 1
ATOM 6086 N N . ASN A 1 727 ? -10.480 16.853 40.285 1.00 96.75 727 ASN A N 1
ATOM 6087 C CA . ASN A 1 727 ? -11.569 17.788 40.590 1.00 96.75 727 ASN A CA 1
ATOM 6088 C C . ASN A 1 727 ? -11.762 18.827 39.480 1.00 96.75 727 ASN A C 1
ATOM 6090 O O . ASN A 1 727 ? -12.893 19.115 39.112 1.00 96.75 727 ASN A O 1
ATOM 6094 N N . LEU A 1 728 ? -10.673 19.314 38.878 1.00 96.50 728 LEU A N 1
ATOM 6095 C CA . LEU A 1 728 ? -10.738 20.263 37.766 1.00 96.50 728 LEU A CA 1
ATOM 6096 C C . LEU A 1 728 ? -11.440 19.660 36.535 1.00 96.50 728 LEU A C 1
ATOM 6098 O O . LEU A 1 728 ? -12.237 20.328 35.876 1.00 96.50 728 LEU A O 1
ATOM 6102 N N . ILE A 1 729 ? -11.174 18.382 36.241 1.00 96.56 729 ILE A N 1
ATOM 6103 C CA . ILE A 1 729 ? -11.844 17.640 35.163 1.00 96.56 729 ILE A CA 1
ATOM 6104 C C . ILE A 1 729 ? -13.338 17.459 35.473 1.00 96.56 729 ILE A C 1
ATOM 6106 O O . ILE A 1 729 ? -14.172 17.696 34.596 1.00 96.56 729 ILE A O 1
ATOM 6110 N N . ILE A 1 730 ? -13.680 17.081 36.711 1.00 96.81 730 ILE A N 1
ATOM 6111 C CA . ILE A 1 730 ? -15.071 16.899 37.161 1.00 96.81 730 ILE A CA 1
ATOM 6112 C C . ILE A 1 730 ? -15.847 18.216 37.075 1.00 96.81 730 ILE A C 1
ATOM 6114 O O . ILE A 1 730 ? -16.919 18.243 36.475 1.00 96.81 730 ILE A O 1
ATOM 6118 N N . GLU A 1 731 ? -15.298 19.317 37.591 1.00 96.62 731 GLU A N 1
ATOM 6119 C CA . GLU A 1 731 ? -15.930 20.642 37.540 1.00 96.62 731 GLU A CA 1
ATOM 6120 C C . GLU A 1 731 ? -16.205 21.076 36.096 1.00 96.62 731 GLU A C 1
ATOM 6122 O O . GLU A 1 731 ? -17.297 21.556 35.770 1.00 96.62 731 GLU A O 1
ATOM 6127 N N . LYS A 1 732 ? -15.238 20.859 35.193 1.00 96.81 732 LYS A N 1
ATOM 6128 C CA . LYS A 1 732 ? -15.414 21.179 33.774 1.00 96.81 732 LYS A CA 1
ATOM 6129 C C . LYS A 1 732 ? -16.513 20.332 33.134 1.00 96.81 732 LYS A C 1
ATOM 6131 O O . LYS A 1 732 ? -17.343 20.863 32.394 1.00 96.81 732 LYS A O 1
ATOM 6136 N N . LEU A 1 733 ? -16.537 19.037 33.433 1.00 96.31 733 LEU A N 1
ATOM 6137 C CA . LEU A 1 733 ? -17.546 18.108 32.936 1.00 96.31 733 LEU A CA 1
ATOM 6138 C C . LEU A 1 733 ? -18.953 18.458 33.446 1.00 96.31 733 LEU A C 1
ATOM 6140 O O . LEU A 1 733 ? -19.897 18.499 32.655 1.00 96.31 733 LEU A O 1
ATOM 6144 N N . GLN A 1 734 ? -19.096 18.761 34.739 1.00 96.19 734 GLN A N 1
ATOM 6145 C CA . GLN A 1 734 ? -20.359 19.202 35.338 1.00 96.19 734 GLN A CA 1
ATOM 6146 C C . GLN A 1 734 ? -20.843 20.505 34.700 1.00 96.19 734 GLN A C 1
ATOM 6148 O O . GLN A 1 734 ? -22.016 20.611 34.348 1.00 96.19 734 GLN A O 1
ATOM 6153 N N . SER A 1 735 ? -19.946 21.469 34.466 1.00 95.31 735 SER A N 1
ATOM 6154 C CA . SER A 1 735 ? -20.285 22.704 33.750 1.00 95.31 735 SER A CA 1
ATOM 6155 C C . SER A 1 735 ? -20.862 22.415 32.359 1.00 95.31 735 SER A C 1
ATOM 6157 O O . SER A 1 735 ? -21.885 23.003 32.002 1.00 95.31 735 SER A O 1
ATOM 6159 N N . TYR A 1 736 ? -20.280 21.476 31.604 1.00 94.81 736 TYR A N 1
ATOM 6160 C CA . TYR A 1 736 ? -20.807 21.082 30.295 1.00 94.81 736 TYR A CA 1
ATOM 6161 C C . TYR A 1 736 ? -22.174 20.398 30.374 1.00 94.81 736 TYR A C 1
ATOM 6163 O O . TYR A 1 736 ? -23.062 20.733 29.590 1.00 94.81 736 TYR A O 1
ATOM 6171 N N . LEU A 1 737 ? -22.360 19.454 31.300 1.00 94.88 737 LEU A N 1
ATOM 6172 C CA . LEU A 1 737 ? -23.629 18.734 31.476 1.00 94.88 737 LEU A CA 1
ATOM 6173 C C . LEU A 1 737 ? -24.747 19.630 32.027 1.00 94.88 737 LEU A C 1
ATOM 6175 O O . LEU A 1 737 ? -25.933 19.388 31.771 1.00 94.88 737 LEU A O 1
ATOM 6179 N N . TYR A 1 738 ? -24.386 20.670 32.777 1.00 94.62 738 TYR A N 1
ATOM 6180 C CA . TYR A 1 738 ? -25.320 21.693 33.221 1.00 94.62 738 TYR A CA 1
ATOM 6181 C C . TYR A 1 738 ? -25.796 22.558 32.050 1.00 94.62 738 TYR A C 1
ATOM 6183 O O . TYR A 1 738 ? -27.003 22.731 31.888 1.00 94.62 738 TYR A O 1
ATOM 6191 N N . GLU A 1 739 ? -24.869 23.041 31.215 1.00 93.81 739 GLU A N 1
ATOM 6192 C CA . GLU A 1 739 ? -25.170 23.867 30.036 1.00 93.81 739 GLU A CA 1
ATOM 6193 C C . GLU A 1 739 ? -25.959 23.093 28.970 1.00 93.81 739 GLU A C 1
ATOM 6195 O O . GLU A 1 739 ? -26.968 23.573 28.455 1.00 93.81 739 GLU A O 1
ATOM 6200 N N . LYS A 1 740 ? -25.508 21.880 28.639 1.00 93.88 740 LYS A N 1
ATOM 6201 C CA . LYS A 1 740 ? -26.139 21.002 27.654 1.00 93.88 740 LYS A CA 1
ATOM 6202 C C . LYS A 1 740 ? -25.962 19.553 28.082 1.00 93.88 740 LYS A C 1
ATOM 6204 O O . LYS A 1 740 ? -24.912 18.955 27.841 1.00 93.88 740 LYS A O 1
ATOM 6209 N N . PHE A 1 741 ? -27.018 19.005 28.676 1.00 94.94 741 PHE A N 1
ATOM 6210 C CA . PHE A 1 741 ? -27.047 17.617 29.110 1.00 94.94 741 PHE A CA 1
ATOM 6211 C C . PHE A 1 741 ? -26.866 16.675 27.917 1.00 94.94 741 PHE A C 1
ATOM 6213 O O . PHE A 1 741 ? -27.607 16.745 26.935 1.00 94.94 741 PHE A O 1
ATOM 6220 N N . ASP A 1 742 ? -25.869 15.804 28.022 1.00 94.88 742 ASP A N 1
ATOM 6221 C CA . ASP A 1 742 ? -25.580 14.751 27.061 1.00 94.88 742 ASP A CA 1
ATOM 6222 C C . ASP A 1 742 ? -25.591 13.416 27.805 1.00 94.88 742 ASP A C 1
ATOM 6224 O O . ASP A 1 742 ? -24.762 13.170 28.687 1.00 94.88 742 ASP A O 1
ATOM 6228 N N . ILE A 1 743 ? -26.566 12.570 27.469 1.00 94.44 743 ILE A N 1
ATOM 6229 C CA . ILE A 1 743 ? -26.776 11.294 28.151 1.00 94.44 743 ILE A CA 1
ATOM 6230 C C . ILE A 1 743 ? -25.588 10.347 27.991 1.00 94.44 743 ILE A C 1
ATOM 6232 O O . ILE A 1 743 ? -25.290 9.603 28.921 1.00 94.44 743 ILE A O 1
ATOM 6236 N N . TYR A 1 744 ? -24.911 10.357 26.840 1.00 92.69 744 TYR A N 1
ATOM 6237 C CA . TYR A 1 744 ? -23.799 9.448 26.587 1.00 92.69 744 TYR A CA 1
ATOM 6238 C C . TYR A 1 744 ? -22.609 9.823 27.468 1.00 92.69 744 TYR A C 1
ATOM 6240 O O . TYR A 1 744 ? -22.098 8.984 28.207 1.00 92.69 744 TYR A O 1
ATOM 6248 N N . ILE A 1 745 ? -22.247 11.107 27.479 1.00 93.69 745 ILE A N 1
ATOM 6249 C CA . ILE A 1 745 ? -21.148 11.627 28.300 1.00 93.69 745 ILE A CA 1
ATOM 6250 C C . ILE A 1 745 ? -21.425 11.416 29.790 1.00 93.69 745 ILE A C 1
ATOM 6252 O O . ILE A 1 745 ? -20.554 10.935 30.513 1.00 93.69 745 ILE A O 1
ATOM 6256 N N . PHE A 1 746 ? -22.632 11.755 30.255 1.00 95.62 746 PHE A N 1
ATOM 6257 C CA . PHE A 1 746 ? -23.012 11.543 31.651 1.00 95.62 746 PHE A CA 1
ATOM 6258 C C . PHE A 1 746 ? -22.917 10.066 32.037 1.00 95.62 746 PHE A C 1
ATOM 6260 O O . PHE A 1 746 ? -22.358 9.732 33.080 1.00 95.62 746 PHE A O 1
ATOM 6267 N N . TYR A 1 747 ? -23.447 9.186 31.187 1.00 92.94 747 TYR A N 1
ATOM 6268 C CA . TYR A 1 747 ? -23.441 7.756 31.434 1.00 92.94 747 TYR A CA 1
ATOM 6269 C C . TYR A 1 747 ? -22.011 7.220 31.554 1.00 92.94 747 TYR A C 1
ATOM 6271 O O . TYR A 1 747 ? -21.692 6.572 32.547 1.00 92.94 747 TYR A O 1
ATOM 6279 N N . GLU A 1 748 ? -21.128 7.538 30.606 1.00 91.19 748 GLU A N 1
ATOM 6280 C CA . GLU A 1 748 ? -19.720 7.123 30.655 1.00 91.19 748 GLU A CA 1
ATOM 6281 C C . GLU A 1 748 ? -19.006 7.687 31.898 1.00 91.19 748 GLU A C 1
ATOM 6283 O O . GLU A 1 748 ? -18.323 6.948 32.605 1.00 91.19 748 GLU A O 1
ATOM 6288 N N . ALA A 1 749 ? -19.231 8.958 32.247 1.00 94.62 749 ALA A N 1
ATOM 6289 C CA . ALA A 1 749 ? -18.640 9.588 33.431 1.00 94.62 749 ALA A CA 1
ATOM 6290 C C . ALA A 1 749 ? -19.097 8.949 34.750 1.00 94.62 749 ALA A C 1
ATOM 6292 O O . ALA A 1 749 ? -18.297 8.702 35.653 1.00 94.62 749 ALA A O 1
ATOM 6293 N N . MET A 1 750 ? -20.386 8.631 34.858 1.00 94.56 750 MET A N 1
ATOM 6294 C CA . MET A 1 750 ? -20.952 7.894 35.986 1.00 94.56 750 MET A CA 1
ATOM 6295 C C . MET A 1 750 ? -20.392 6.461 36.046 1.00 94.56 750 MET A C 1
ATOM 6297 O O . MET A 1 750 ? -20.198 5.895 37.126 1.00 94.56 750 MET A O 1
ATOM 6301 N N . TYR A 1 751 ? -20.097 5.842 34.898 1.00 88.88 751 TYR A N 1
ATOM 6302 C CA . TYR A 1 751 ? -19.407 4.551 34.851 1.00 88.88 751 TYR A CA 1
ATOM 6303 C C . TYR A 1 751 ? -17.948 4.611 35.274 1.00 88.88 751 TYR A C 1
ATOM 6305 O O . TYR A 1 751 ? -17.531 3.736 36.033 1.00 88.88 751 TYR A O 1
ATOM 6313 N N . ALA A 1 752 ? -17.245 5.677 34.912 1.00 89.06 752 ALA A N 1
ATOM 6314 C CA . ALA A 1 752 ? -15.898 5.980 35.381 1.00 89.06 752 ALA A CA 1
ATOM 6315 C C . ALA A 1 752 ? -15.841 6.433 36.858 1.00 89.06 752 ALA A C 1
ATOM 6317 O O . ALA A 1 752 ? -14.756 6.652 37.389 1.00 89.06 752 ALA A O 1
ATOM 6318 N N . GLY A 1 753 ? -16.989 6.579 37.535 1.00 91.69 753 GLY A N 1
ATOM 6319 C CA . GLY A 1 753 ? -17.062 7.013 38.935 1.00 91.69 753 GLY A CA 1
ATOM 6320 C C . GLY A 1 753 ? -16.791 8.506 39.145 1.00 91.69 753 GLY A C 1
ATOM 6321 O O . GLY A 1 753 ? -16.514 8.917 40.266 1.00 91.69 753 GLY A O 1
ATOM 6322 N N . MET A 1 754 ? -16.870 9.312 38.084 1.00 95.25 754 MET A N 1
ATOM 6323 C CA . MET A 1 754 ? -16.632 10.758 38.130 1.00 95.25 754 MET A CA 1
ATOM 6324 C C . MET A 1 754 ? -17.822 11.539 38.692 1.00 95.25 754 MET A C 1
ATOM 6326 O O . MET A 1 754 ? -17.629 12.614 39.248 1.00 95.25 754 MET A O 1
ATOM 6330 N N . LEU A 1 755 ? -19.043 11.024 38.505 1.00 96.00 755 LEU A N 1
ATOM 6331 C CA . LEU A 1 755 ? -20.302 11.682 38.866 1.00 96.00 755 LEU A CA 1
ATOM 6332 C C . LEU A 1 755 ? -21.242 10.708 39.582 1.00 96.00 755 LEU A C 1
ATOM 6334 O O . LEU A 1 755 ? -21.297 9.523 39.236 1.00 96.00 755 LEU A O 1
ATOM 6338 N N . ASP A 1 756 ? -22.018 11.217 40.541 1.00 95.00 756 ASP A N 1
ATOM 6339 C CA . ASP A 1 756 ? -23.124 10.469 41.147 1.00 95.00 756 ASP A CA 1
ATOM 6340 C C . ASP A 1 756 ? -24.324 10.457 40.186 1.00 95.00 756 ASP A C 1
ATOM 6342 O O . ASP A 1 756 ? -24.684 11.478 39.593 1.00 95.00 756 ASP A O 1
ATOM 6346 N N . TYR A 1 757 ? -24.975 9.297 40.042 1.00 94.44 757 TYR A N 1
ATOM 6347 C CA . TYR A 1 757 ? -26.146 9.161 39.180 1.00 94.44 757 TYR A CA 1
ATOM 6348 C C . TYR A 1 757 ? -27.282 10.111 39.593 1.00 94.44 757 TYR A C 1
ATOM 6350 O O . TYR A 1 757 ? -28.041 10.578 38.742 1.00 94.44 757 TYR A O 1
ATOM 6358 N N . LYS A 1 758 ? -27.387 10.409 40.895 1.00 95.31 758 LYS A N 1
ATOM 6359 C CA . LYS A 1 758 ? -28.452 11.234 41.481 1.00 95.31 758 LYS A CA 1
ATOM 6360 C C . LYS A 1 758 ? -28.450 12.669 40.971 1.00 95.31 758 LYS A C 1
ATOM 6362 O O . LYS A 1 758 ? -29.508 13.282 40.933 1.00 95.31 758 LYS A O 1
ATOM 6367 N N . GLU A 1 759 ? -27.294 13.199 40.574 1.00 92.88 759 GLU A N 1
ATOM 6368 C CA . GLU A 1 759 ? -27.163 14.600 40.150 1.00 92.88 759 GLU A CA 1
ATOM 6369 C C . GLU A 1 759 ? -27.970 14.920 38.884 1.00 92.88 759 GLU A C 1
ATOM 6371 O O . GLU A 1 759 ? -28.428 16.048 38.711 1.00 92.88 759 GLU A O 1
ATOM 6376 N N . TYR A 1 760 ? -28.150 13.935 37.999 1.00 94.56 760 TYR A N 1
ATOM 6377 C CA . TYR A 1 760 ? -28.787 14.135 36.695 1.00 94.56 760 TYR A CA 1
ATOM 6378 C C . TYR A 1 760 ? -29.886 13.117 36.384 1.00 94.56 760 TYR A C 1
ATOM 6380 O O . TYR A 1 760 ? -30.406 13.123 35.269 1.00 94.56 760 TYR A O 1
ATOM 6388 N N . PHE A 1 761 ? -30.263 12.258 37.338 1.00 94.69 761 PHE A N 1
ATOM 6389 C CA . PHE A 1 761 ? -31.268 11.217 37.110 1.00 94.69 761 PHE A CA 1
ATOM 6390 C C . PHE A 1 761 ? -32.595 11.799 36.603 1.00 94.69 761 PHE A C 1
ATOM 6392 O O . PHE A 1 761 ? -33.136 11.305 35.618 1.00 94.69 761 PHE A O 1
ATOM 6399 N N . ASP A 1 762 ? -33.053 12.916 37.169 1.00 94.44 762 ASP A N 1
ATOM 6400 C CA . ASP A 1 762 ? -34.280 13.584 36.720 1.00 94.44 762 ASP A CA 1
ATOM 6401 C C . ASP A 1 762 ? -34.191 14.023 35.250 1.00 94.44 762 ASP A C 1
ATOM 6403 O O . ASP A 1 762 ? -35.113 13.776 34.475 1.00 94.44 762 ASP A O 1
ATOM 6407 N N . LYS A 1 763 ? -33.038 14.550 34.806 1.00 95.19 763 LYS A N 1
ATOM 6408 C CA . LYS A 1 763 ? -32.824 14.920 33.394 1.00 95.19 763 LYS A CA 1
ATOM 6409 C C . LYS A 1 763 ? -32.887 13.711 32.453 1.00 95.19 763 LYS A C 1
ATOM 6411 O O . LYS A 1 763 ? -33.290 13.853 31.300 1.00 95.19 763 LYS A O 1
ATOM 6416 N N . ILE A 1 764 ? -32.499 12.518 32.919 1.00 95.12 764 ILE A N 1
ATOM 6417 C CA . ILE A 1 764 ? -32.628 11.265 32.151 1.00 95.12 764 ILE A CA 1
ATOM 6418 C C . ILE A 1 764 ? -34.099 10.925 31.938 1.00 95.12 764 ILE A C 1
ATOM 6420 O O . ILE A 1 764 ? -34.491 10.579 30.820 1.00 95.12 764 ILE A O 1
ATOM 6424 N N . ILE A 1 765 ? -34.900 11.032 32.998 1.00 95.69 765 ILE A N 1
ATOM 6425 C CA . ILE A 1 765 ? -36.336 10.750 32.964 1.00 95.69 765 ILE A CA 1
ATOM 6426 C C . ILE A 1 765 ? -37.064 11.773 32.090 1.00 95.69 765 ILE A C 1
ATOM 6428 O O . ILE A 1 765 ? -37.796 11.383 31.179 1.00 95.69 765 ILE A O 1
ATOM 6432 N N . GLU A 1 766 ? -36.796 13.066 32.287 1.00 94.19 766 GLU A N 1
ATOM 6433 C CA . GLU A 1 766 ? -37.344 14.163 31.478 1.00 94.19 766 GLU A CA 1
ATOM 6434 C C . GLU A 1 766 ? -36.977 14.021 29.993 1.00 94.19 766 GLU A C 1
ATOM 6436 O O . GLU A 1 766 ? -37.826 14.191 29.114 1.00 94.19 766 GLU A O 1
ATOM 6441 N N . GLY A 1 767 ? -35.727 13.641 29.704 1.00 94.56 767 GLY A N 1
ATOM 6442 C CA . GLY A 1 767 ? -35.227 13.362 28.354 1.00 94.56 767 GLY A CA 1
ATOM 6443 C C . GLY A 1 767 ? -35.712 12.038 27.755 1.00 94.56 767 GLY A C 1
ATOM 6444 O O . GLY A 1 767 ? -35.369 11.722 26.615 1.00 94.56 767 GLY A O 1
ATOM 6445 N N . LYS A 1 768 ? -36.507 11.255 28.497 1.00 95.81 768 LYS A N 1
ATOM 6446 C CA . LYS A 1 768 ? -37.017 9.929 28.105 1.00 95.81 768 LYS A CA 1
ATOM 6447 C C . LYS A 1 768 ? -35.918 8.939 27.716 1.00 95.81 768 LYS A C 1
ATOM 6449 O O . LYS A 1 768 ? -36.110 8.061 26.872 1.00 95.81 768 LYS A O 1
ATOM 6454 N N . HIS A 1 769 ? -34.754 9.047 28.346 1.00 95.50 769 HIS A N 1
ATOM 6455 C CA . HIS A 1 769 ? -33.632 8.130 28.159 1.00 95.50 769 HIS A CA 1
ATOM 6456 C C . HIS A 1 769 ? -33.817 6.864 29.011 1.00 95.50 769 HIS A C 1
ATOM 6458 O O . HIS A 1 769 ? -32.961 6.490 29.811 1.00 95.50 769 HIS A O 1
ATOM 6464 N N . TYR A 1 770 ? -34.961 6.198 28.848 1.00 96.44 770 TYR A N 1
ATOM 6465 C CA . TYR A 1 770 ? -35.425 5.145 29.749 1.00 96.44 770 TYR A CA 1
ATOM 6466 C C . TYR A 1 770 ? -34.494 3.934 29.824 1.00 96.44 770 TYR A C 1
ATOM 6468 O O . TYR A 1 770 ? -34.260 3.431 30.916 1.00 96.44 770 TYR A O 1
ATOM 6476 N N . GLU A 1 771 ? -33.879 3.508 28.715 1.00 95.94 771 GLU A N 1
ATOM 6477 C CA . GLU A 1 771 ? -32.863 2.443 28.769 1.00 95.94 771 GLU A CA 1
ATOM 6478 C C . GLU A 1 771 ? -31.692 2.816 29.689 1.00 95.94 771 GLU A C 1
ATOM 6480 O O . GLU A 1 771 ? -31.221 1.986 30.463 1.00 95.94 771 GLU A O 1
ATOM 6485 N N . ALA A 1 772 ? -31.236 4.071 29.649 1.00 95.12 772 ALA A N 1
ATOM 6486 C CA . ALA A 1 772 ? -30.163 4.531 30.520 1.00 95.12 772 ALA A CA 1
ATOM 6487 C C . ALA A 1 772 ? -30.609 4.502 31.988 1.00 95.12 772 ALA A C 1
ATOM 6489 O O . ALA A 1 772 ? -29.869 4.010 32.835 1.00 95.12 772 ALA A O 1
ATOM 6490 N N . ALA A 1 773 ? -31.835 4.952 32.279 1.00 96.38 773 ALA A N 1
ATOM 6491 C CA . ALA A 1 773 ? -32.410 4.894 33.623 1.00 96.38 773 ALA A CA 1
ATOM 6492 C C . ALA A 1 773 ? -32.506 3.453 34.147 1.00 96.38 773 ALA A C 1
ATOM 6494 O O . ALA A 1 773 ? -32.104 3.194 35.279 1.00 96.38 773 ALA A O 1
ATOM 6495 N N . ILE A 1 774 ? -32.968 2.502 33.328 1.00 96.69 774 ILE A N 1
ATOM 6496 C CA . ILE A 1 774 ? -33.046 1.078 33.699 1.00 96.69 774 ILE A CA 1
ATOM 6497 C C . ILE A 1 774 ? -31.638 0.516 33.938 1.00 96.69 774 ILE A C 1
ATOM 6499 O O . ILE A 1 774 ? -31.403 -0.164 34.936 1.00 96.69 774 ILE A O 1
ATOM 6503 N N . SER A 1 775 ? -30.675 0.845 33.073 1.00 95.38 775 SER A N 1
ATOM 6504 C CA . SER A 1 775 ? -29.272 0.452 33.249 1.00 95.38 775 SER A CA 1
ATOM 6505 C C . SER A 1 775 ? -28.685 0.958 34.573 1.00 95.38 775 SER A C 1
ATOM 6507 O O . SER A 1 775 ? -28.029 0.208 35.301 1.00 95.38 775 SER A O 1
ATOM 6509 N N . ILE A 1 776 ? -28.949 2.222 34.913 1.00 94.56 776 ILE A N 1
ATOM 6510 C CA . ILE A 1 776 ? -28.572 2.831 36.197 1.00 94.56 776 ILE A CA 1
ATOM 6511 C C . ILE A 1 776 ? -29.273 2.104 37.348 1.00 94.56 776 ILE A C 1
ATOM 6513 O O . ILE A 1 776 ? -28.619 1.754 38.331 1.00 94.56 776 ILE A O 1
ATOM 6517 N N . GLY A 1 777 ? -30.568 1.815 37.197 1.00 94.75 777 GLY A N 1
ATOM 6518 C CA . GLY A 1 777 ? -31.373 1.051 38.146 1.00 94.75 777 GLY A CA 1
ATOM 6519 C C . GLY A 1 777 ? -30.721 -0.273 38.514 1.00 94.75 777 GLY A C 1
ATOM 6520 O O . GLY A 1 777 ? -30.494 -0.553 39.689 1.00 94.75 777 GLY A O 1
ATOM 6521 N N . TYR A 1 778 ? -30.297 -1.041 37.515 1.00 93.94 778 TYR A N 1
ATOM 6522 C CA . TYR A 1 778 ? -29.582 -2.285 37.759 1.00 93.94 778 TYR A CA 1
ATOM 6523 C C . TYR A 1 778 ? -28.209 -2.085 38.401 1.00 93.94 778 TYR A C 1
ATOM 6525 O O . TYR A 1 778 ? -27.890 -2.761 39.382 1.00 93.94 778 TYR A O 1
ATOM 6533 N N . LYS A 1 779 ? -27.392 -1.164 37.876 1.00 91.94 779 LYS A N 1
ATOM 6534 C CA . LYS A 1 779 ? -26.035 -0.921 38.389 1.00 91.94 779 LYS A CA 1
ATOM 6535 C C . LYS A 1 779 ? -26.037 -0.535 39.869 1.00 91.94 779 LYS A C 1
ATOM 6537 O O . LYS A 1 779 ? -25.217 -1.045 40.631 1.00 91.94 779 LYS A O 1
ATOM 6542 N N . TYR A 1 780 ? -26.949 0.347 40.271 1.00 92.19 780 TYR A N 1
ATOM 6543 C CA . TYR A 1 780 ? -27.046 0.855 41.643 1.00 92.19 780 TYR A CA 1
ATOM 6544 C C . TYR A 1 780 ? -28.072 0.112 42.501 1.00 92.19 780 TYR A C 1
ATOM 6546 O O . TYR A 1 780 ? -28.268 0.483 43.656 1.00 92.19 780 TYR A O 1
ATOM 6554 N N . ARG A 1 781 ? -28.680 -0.960 41.972 1.00 94.12 781 ARG A N 1
ATOM 6555 C CA . ARG A 1 781 ? -29.699 -1.777 42.653 1.00 94.12 781 ARG A CA 1
ATOM 6556 C C . ARG A 1 781 ? -30.865 -0.935 43.179 1.00 94.12 781 ARG A C 1
ATOM 6558 O O . ARG A 1 781 ? -31.261 -1.072 44.335 1.00 94.12 781 ARG A O 1
ATOM 6565 N N . LEU A 1 782 ? -31.373 -0.041 42.336 1.00 95.12 782 LEU A N 1
ATOM 6566 C CA . LEU A 1 782 ? -32.558 0.754 42.642 1.00 95.12 782 LEU A CA 1
ATOM 6567 C C . LEU A 1 782 ? -33.797 -0.144 42.678 1.00 95.12 782 LEU A C 1
ATOM 6569 O O . LEU A 1 782 ? -33.845 -1.191 42.028 1.00 95.12 782 LEU A O 1
ATOM 6573 N N . ASP A 1 783 ? -34.792 0.268 43.456 1.00 95.88 783 ASP A N 1
ATOM 6574 C CA . ASP A 1 783 ? -36.057 -0.449 43.532 1.00 95.88 783 ASP A CA 1
ATOM 6575 C C . ASP A 1 783 ? -36.882 -0.177 42.270 1.00 95.88 783 ASP A C 1
ATOM 6577 O O . ASP A 1 783 ? -37.376 0.929 42.061 1.00 95.88 783 ASP A O 1
ATOM 6581 N N . PHE A 1 784 ? -37.054 -1.189 41.420 1.00 95.81 784 PHE A N 1
ATOM 6582 C CA . PHE A 1 784 ? -37.890 -1.073 40.225 1.00 95.81 784 PHE A CA 1
ATOM 6583 C C . PHE A 1 784 ? -39.390 -0.947 40.544 1.00 95.81 784 PHE A C 1
ATOM 6585 O O . PHE A 1 784 ? -40.173 -0.683 39.635 1.00 95.81 784 PHE A O 1
ATOM 6592 N N . GLN A 1 785 ? -39.810 -1.096 41.807 1.00 95.88 785 GLN A N 1
ATOM 6593 C CA . GLN A 1 785 ? -41.164 -0.750 42.264 1.00 95.88 785 GLN A CA 1
ATOM 6594 C C . GLN A 1 785 ? -41.355 0.753 42.502 1.00 95.88 785 GLN A C 1
ATOM 6596 O O . GLN A 1 785 ? -42.486 1.190 42.719 1.00 95.88 785 GLN A O 1
ATOM 6601 N N . ASP A 1 786 ? -40.284 1.550 42.441 1.00 95.62 786 ASP A N 1
ATOM 6602 C CA . ASP A 1 786 ? -40.385 3.002 42.540 1.00 95.62 786 ASP A CA 1
ATOM 6603 C C . ASP A 1 786 ? -41.230 3.578 41.391 1.00 95.62 786 ASP A C 1
ATOM 6605 O O . ASP A 1 786 ? -41.263 3.048 40.273 1.00 95.62 786 ASP A O 1
ATOM 6609 N N . THR A 1 787 ? -41.925 4.680 41.667 1.00 95.12 787 THR A N 1
ATOM 6610 C CA . THR A 1 787 ? -42.939 5.269 40.778 1.00 95.12 787 THR A CA 1
ATOM 6611 C C . THR A 1 787 ? -42.375 5.587 39.399 1.00 95.12 787 THR A C 1
ATOM 6613 O O . THR A 1 787 ? -43.038 5.330 38.397 1.00 95.12 787 THR A O 1
ATOM 6616 N N . VAL A 1 788 ? -41.125 6.052 39.341 1.00 96.19 788 VAL A N 1
ATOM 6617 C CA . VAL A 1 788 ? -40.409 6.354 38.096 1.00 96.19 788 VAL A CA 1
ATOM 6618 C C . VAL A 1 788 ? -40.269 5.114 37.209 1.00 96.19 788 VAL A C 1
ATOM 6620 O O . VAL A 1 788 ? -40.559 5.168 36.017 1.00 96.19 788 VAL A O 1
ATOM 6623 N N . PHE A 1 789 ? -39.854 3.973 37.763 1.00 97.25 789 PHE A N 1
ATOM 6624 C CA . PHE A 1 789 ? -39.673 2.748 36.977 1.00 97.25 789 PHE A CA 1
ATOM 6625 C C . PHE A 1 789 ? -41.002 2.115 36.581 1.00 97.25 789 PHE A C 1
ATOM 6627 O O . PHE A 1 789 ? -41.112 1.587 35.475 1.00 97.25 789 PHE A O 1
ATOM 6634 N N . GLN A 1 790 ? -42.024 2.222 37.431 1.00 97.06 790 GLN A N 1
ATOM 6635 C CA . GLN A 1 790 ? -43.381 1.810 37.075 1.00 97.06 790 GLN A CA 1
ATOM 6636 C C . GLN A 1 790 ? -43.941 2.660 35.926 1.00 97.06 790 GLN A C 1
ATOM 6638 O O . GLN A 1 790 ? -44.555 2.119 35.008 1.00 97.06 790 GLN A O 1
ATOM 6643 N N . GLU A 1 791 ? -43.662 3.964 35.900 1.00 96.06 791 GLU A N 1
ATOM 6644 C CA . GLU A 1 791 ? -44.018 4.822 34.768 1.00 96.06 791 GLU A CA 1
ATOM 6645 C C . GLU A 1 791 ? -43.288 4.391 33.484 1.00 96.06 791 GLU A C 1
ATOM 6647 O O . GLU A 1 791 ? -43.930 4.186 32.449 1.00 96.06 791 GLU A O 1
ATOM 6652 N N . ILE A 1 792 ? -41.971 4.155 33.551 1.00 97.19 792 ILE A N 1
ATOM 6653 C CA . ILE A 1 792 ? -41.175 3.651 32.416 1.00 97.19 792 ILE A CA 1
ATOM 6654 C C . ILE A 1 792 ? -41.733 2.322 31.889 1.00 97.19 792 ILE A C 1
ATOM 6656 O O . ILE A 1 792 ? -41.885 2.154 30.676 1.00 97.19 792 ILE A O 1
ATOM 6660 N N . LYS A 1 793 ? -42.062 1.393 32.794 1.00 96.12 793 LYS A N 1
ATOM 6661 C CA . LYS A 1 793 ? -42.621 0.071 32.476 1.00 96.12 793 LYS A CA 1
ATOM 6662 C C . LYS A 1 793 ? -43.869 0.191 31.601 1.00 96.12 793 LYS A C 1
ATOM 6664 O O . LYS A 1 793 ? -44.009 -0.537 30.625 1.00 96.12 793 LYS A O 1
ATOM 6669 N N . THR A 1 794 ? -44.744 1.156 31.892 1.00 95.81 794 THR A N 1
ATOM 6670 C CA . THR A 1 794 ? -45.993 1.364 31.134 1.00 95.81 794 THR A CA 1
ATOM 6671 C C . THR A 1 794 ? -45.807 2.005 29.757 1.00 95.81 794 THR A C 1
ATOM 6673 O O . THR A 1 794 ? -46.745 2.021 28.961 1.00 95.81 794 THR A O 1
ATOM 6676 N N . HIS A 1 795 ? -44.616 2.521 29.439 1.00 96.38 795 HIS A N 1
ATOM 6677 C CA . HIS A 1 795 ? -44.386 3.258 28.195 1.00 96.38 795 HIS A CA 1
ATOM 6678 C C . HIS A 1 795 ? -44.360 2.347 26.960 1.00 96.38 795 HIS A C 1
ATOM 6680 O O . HIS A 1 795 ? -44.792 2.755 25.881 1.00 96.38 795 HIS A O 1
ATOM 6686 N N . SER A 1 796 ? -43.835 1.122 27.089 1.00 96.94 796 SER A N 1
ATOM 6687 C CA . SER A 1 796 ? -43.911 0.099 26.040 1.00 96.94 796 SER A CA 1
ATOM 6688 C C . SER A 1 796 ? -43.579 -1.304 26.570 1.00 96.94 796 SER A C 1
ATOM 6690 O O . SER A 1 796 ? -42.787 -1.417 27.509 1.00 96.94 796 SER A O 1
ATOM 6692 N N . PRO A 1 797 ? -44.056 -2.375 25.900 1.00 97.81 797 PRO A N 1
ATOM 6693 C CA . PRO A 1 797 ? -43.663 -3.751 26.220 1.00 97.81 797 PRO A CA 1
ATOM 6694 C C . PRO A 1 797 ? -42.144 -3.994 26.174 1.00 97.81 797 PRO A C 1
ATOM 6696 O O . PRO A 1 797 ? -41.636 -4.858 26.876 1.00 97.81 797 PRO A O 1
ATOM 6699 N N . TYR A 1 798 ? -41.399 -3.212 25.383 1.00 97.81 798 TYR A N 1
ATOM 6700 C CA . TYR A 1 798 ? -39.937 -3.294 25.342 1.00 97.81 798 TYR A CA 1
ATOM 6701 C C . TYR A 1 798 ? -39.299 -2.887 26.677 1.00 97.81 798 TYR A C 1
ATOM 6703 O O . TYR A 1 798 ? -38.416 -3.581 27.172 1.00 97.81 798 TYR A O 1
ATOM 6711 N N . PHE A 1 799 ? -39.758 -1.794 27.294 1.00 97.62 799 PHE A N 1
ATOM 6712 C CA . PHE A 1 799 ? -39.224 -1.360 28.589 1.00 97.62 799 PHE A CA 1
ATOM 6713 C C . PHE A 1 799 ? -39.692 -2.250 29.735 1.00 97.62 799 PHE A C 1
ATOM 6715 O O . PHE A 1 799 ? -38.921 -2.501 30.655 1.00 97.62 799 PHE A O 1
ATOM 6722 N N . GLU A 1 800 ? -40.916 -2.773 29.658 1.00 97.69 800 GLU A N 1
ATOM 6723 C CA . GLU A 1 800 ? -41.382 -3.802 30.584 1.00 97.69 800 GLU A CA 1
ATOM 6724 C C . GLU A 1 800 ? -40.477 -5.035 30.551 1.00 97.69 800 GLU A C 1
ATOM 6726 O O . GLU A 1 800 ? -40.013 -5.488 31.597 1.00 97.69 800 GLU A O 1
ATOM 6731 N N . TRP A 1 801 ? -40.153 -5.515 29.350 1.00 97.88 801 TRP A N 1
ATOM 6732 C CA . TRP A 1 801 ? -39.211 -6.611 29.162 1.00 97.88 801 TRP A CA 1
ATOM 6733 C C . TRP A 1 801 ? -37.816 -6.292 29.710 1.00 97.88 801 TRP A C 1
ATOM 6735 O O . TRP A 1 801 ? -37.209 -7.146 30.351 1.00 97.88 801 TRP A O 1
ATOM 6745 N N . LEU A 1 802 ? -37.310 -5.072 29.503 1.00 97.25 802 LEU A N 1
ATOM 6746 C CA . LEU A 1 802 ? -36.004 -4.673 30.031 1.00 97.25 802 LEU A CA 1
ATOM 6747 C C . LEU A 1 802 ? -35.957 -4.595 31.563 1.00 97.25 802 LEU A C 1
ATOM 6749 O O . LEU A 1 802 ? -34.886 -4.805 32.120 1.00 97.25 802 LEU A O 1
ATOM 6753 N N . ILE A 1 803 ? -37.064 -4.267 32.238 1.00 97.06 803 ILE A N 1
ATOM 6754 C CA . ILE A 1 803 ? -37.133 -4.186 33.710 1.00 97.06 803 ILE A CA 1
ATOM 6755 C C . ILE A 1 803 ? -37.363 -5.573 34.325 1.00 97.06 803 ILE A C 1
ATOM 6757 O O . ILE A 1 803 ? -36.773 -5.912 35.355 1.00 97.06 803 ILE A O 1
ATOM 6761 N N . GLU A 1 804 ? -38.214 -6.389 33.701 1.00 95.81 804 GLU A N 1
ATOM 6762 C CA . GLU A 1 804 ? -38.667 -7.675 34.237 1.00 95.81 804 GLU A CA 1
ATOM 6763 C C . GLU A 1 804 ? -38.515 -8.827 33.225 1.00 95.81 804 GLU A C 1
ATOM 6765 O O . GLU A 1 804 ? -39.493 -9.506 32.899 1.00 95.81 804 GLU A O 1
ATOM 6770 N N . PRO A 1 805 ? -37.294 -9.123 32.740 1.00 95.88 805 PRO A N 1
ATOM 6771 C CA . PRO A 1 805 ? -37.087 -10.094 31.662 1.00 95.88 805 PRO A CA 1
ATOM 6772 C C . PRO A 1 805 ? -37.518 -11.526 32.022 1.00 95.88 805 PRO A C 1
ATOM 6774 O O . PRO A 1 805 ? -37.819 -12.311 31.126 1.00 95.88 805 PRO A O 1
ATOM 6777 N N . GLU A 1 806 ? -37.567 -11.873 33.313 1.00 96.19 806 GLU A N 1
ATOM 6778 C CA . GLU A 1 806 ? -37.989 -13.193 33.808 1.00 96.19 806 GLU A CA 1
ATOM 6779 C C . GLU A 1 806 ? -39.510 -13.364 33.926 1.00 96.19 806 GLU A C 1
ATOM 6781 O O . GLU A 1 806 ? -40.015 -14.479 33.791 1.00 96.19 806 GLU A O 1
ATOM 6786 N N . SER A 1 807 ? -40.253 -12.288 34.191 1.00 96.00 807 SER A N 1
ATOM 6787 C CA . SER A 1 807 ? -41.719 -12.323 34.324 1.00 96.00 807 SER A CA 1
ATOM 6788 C C . SER A 1 807 ? -42.454 -11.744 33.118 1.00 96.00 807 SER A C 1
ATOM 6790 O O . SER A 1 807 ? -43.682 -11.796 33.085 1.00 96.00 807 SER A O 1
ATOM 6792 N N . PHE A 1 808 ? -41.725 -11.238 32.121 1.00 97.75 808 PHE A N 1
ATOM 6793 C CA . PHE A 1 808 ? -42.290 -10.703 30.889 1.00 97.75 808 PHE A CA 1
ATOM 6794 C C . PHE A 1 808 ? -43.085 -11.753 30.096 1.00 97.75 808 PHE A C 1
ATOM 6796 O O . PHE A 1 808 ? -42.679 -12.913 29.974 1.00 97.75 808 PHE A O 1
ATOM 6803 N N . ASP A 1 809 ? -44.201 -11.336 29.494 1.00 97.31 809 ASP A N 1
ATOM 6804 C CA . ASP A 1 809 ? -44.944 -12.172 28.554 1.00 97.31 809 ASP A CA 1
ATOM 6805 C C . ASP A 1 809 ? -44.249 -12.199 27.185 1.00 97.31 809 ASP A C 1
ATOM 6807 O O . ASP A 1 809 ? -44.439 -11.329 26.334 1.00 97.31 809 ASP A O 1
ATOM 6811 N N . TYR A 1 810 ? -43.471 -13.255 26.939 1.00 97.31 810 TYR A N 1
ATOM 6812 C CA . TYR A 1 810 ? -42.758 -13.449 25.674 1.00 97.31 810 TYR A CA 1
ATOM 6813 C C . TYR A 1 810 ? -43.671 -13.643 24.452 1.00 97.31 810 TYR A C 1
ATOM 6815 O O . TYR A 1 810 ? -43.169 -13.663 23.328 1.00 97.31 810 TYR A O 1
ATOM 6823 N N . SER A 1 811 ? -44.996 -13.732 24.620 1.00 95.81 811 SER A N 1
ATOM 6824 C CA . SER A 1 811 ? -45.930 -13.615 23.494 1.00 95.81 811 SER A CA 1
ATOM 6825 C C . SER A 1 811 ? -45.896 -12.222 22.844 1.00 95.81 811 SER A C 1
ATOM 6827 O O . SER A 1 811 ? -46.157 -12.094 21.648 1.00 95.81 811 SER A O 1
ATOM 6829 N N . LEU A 1 812 ? -45.505 -11.195 23.608 1.00 97.25 812 LEU A N 1
ATOM 6830 C CA . LEU A 1 812 ? -45.356 -9.806 23.165 1.00 97.25 812 LEU A CA 1
ATOM 6831 C C . LEU A 1 812 ? -43.919 -9.460 22.740 1.00 97.25 812 LEU A C 1
ATOM 6833 O O . LEU A 1 812 ? -43.671 -8.358 22.245 1.00 97.25 812 LEU A O 1
ATOM 6837 N N . PHE A 1 813 ? -42.969 -10.379 22.935 1.00 97.69 813 PHE A N 1
ATOM 6838 C CA . PHE A 1 813 ? -41.555 -10.154 22.651 1.00 97.69 813 PHE A CA 1
ATOM 6839 C C . PHE A 1 813 ? -41.280 -10.052 21.148 1.00 97.69 813 PHE A C 1
ATOM 6841 O O . PHE A 1 813 ? -41.778 -10.852 20.353 1.00 97.69 813 PHE A O 1
ATOM 6848 N N . GLN A 1 814 ? -40.427 -9.103 20.752 1.00 97.12 814 GLN A N 1
ATOM 6849 C CA . GLN A 1 814 ? -39.976 -8.962 19.368 1.00 97.12 814 GLN A CA 1
ATOM 6850 C C . GLN A 1 814 ? -38.490 -9.286 19.255 1.00 97.12 814 GLN A C 1
ATOM 6852 O O . GLN A 1 814 ? -37.657 -8.646 19.888 1.00 97.12 814 GLN A O 1
ATOM 6857 N N . ILE A 1 815 ? -38.139 -10.220 18.365 1.00 95.31 815 ILE A N 1
ATOM 6858 C CA . ILE A 1 815 ? -36.760 -10.711 18.219 1.00 95.31 815 ILE A CA 1
ATOM 6859 C C . ILE A 1 815 ? -35.731 -9.602 17.949 1.00 95.31 815 ILE A C 1
ATOM 6861 O O . ILE A 1 815 ? -34.591 -9.680 18.400 1.00 95.31 815 ILE A O 1
ATOM 6865 N N . LYS A 1 816 ? -36.145 -8.532 17.258 1.00 94.44 816 LYS A N 1
ATOM 6866 C CA . LYS A 1 816 ? -35.289 -7.382 16.948 1.00 94.44 816 LYS A CA 1
ATOM 6867 C C . LYS A 1 816 ? -34.804 -6.633 18.196 1.00 94.44 816 LYS A C 1
ATOM 6869 O O . LYS A 1 816 ? -33.730 -6.046 18.138 1.00 94.44 816 LYS A O 1
ATOM 6874 N N . TRP A 1 817 ? -35.533 -6.696 19.316 1.00 96.31 817 TRP A N 1
ATOM 6875 C CA . TRP A 1 817 ? -35.186 -5.997 20.560 1.00 96.31 817 TRP A CA 1
ATOM 6876 C C . TRP A 1 817 ? -33.824 -6.411 21.113 1.00 96.31 817 TRP A C 1
ATOM 6878 O O . TRP A 1 817 ? -33.129 -5.602 21.715 1.00 96.31 817 TRP A O 1
ATOM 6888 N N . ILE A 1 818 ? -33.387 -7.640 20.830 1.00 92.81 818 ILE A N 1
ATOM 6889 C CA . ILE A 1 818 ? -32.047 -8.138 21.174 1.00 92.81 818 ILE A CA 1
ATOM 6890 C C . ILE A 1 818 ? -30.950 -7.253 20.573 1.00 92.81 818 ILE A C 1
ATOM 6892 O O . ILE A 1 818 ? -29.910 -7.037 21.194 1.00 92.81 818 ILE A O 1
ATOM 6896 N N . HIS A 1 819 ? -31.195 -6.724 19.376 1.00 88.94 819 HIS A N 1
ATOM 6897 C CA . HIS A 1 819 ? -30.277 -5.841 18.668 1.00 88.94 819 HIS A CA 1
ATOM 6898 C C . HIS A 1 819 ? -30.483 -4.358 19.021 1.00 88.94 819 HIS A C 1
ATOM 6900 O O . HIS A 1 819 ? -29.639 -3.539 18.664 1.00 88.94 819 HIS A O 1
ATOM 6906 N N . GLU A 1 820 ? -31.567 -4.005 19.723 1.00 92.75 820 GLU A N 1
ATOM 6907 C CA . GLU A 1 820 ? -31.902 -2.621 20.088 1.00 92.75 820 GLU A CA 1
ATOM 6908 C C . GLU A 1 820 ? -31.262 -2.179 21.421 1.00 92.75 820 GLU A C 1
ATOM 6910 O O . GLU A 1 820 ? -31.063 -0.980 21.613 1.00 92.75 820 GLU A O 1
ATOM 6915 N N . ILE A 1 821 ? -30.844 -3.112 22.295 1.00 93.00 821 ILE A N 1
ATOM 6916 C CA . ILE A 1 821 ? -30.207 -2.785 23.587 1.00 93.00 821 ILE A CA 1
ATOM 6917 C C . ILE A 1 821 ? -28.884 -2.042 23.369 1.00 93.00 821 ILE A C 1
ATOM 6919 O O . ILE A 1 821 ? -27.909 -2.622 22.872 1.00 93.00 821 ILE A O 1
ATOM 6923 N N . ARG A 1 822 ? -28.801 -0.785 23.819 1.00 90.31 822 ARG A N 1
ATOM 6924 C CA . ARG A 1 822 ? -27.613 0.066 23.610 1.00 90.31 822 ARG A CA 1
ATOM 6925 C C . ARG A 1 822 ? -26.516 -0.121 24.653 1.00 90.31 822 ARG A C 1
ATOM 6927 O O . ARG A 1 822 ? -25.341 -0.011 24.321 1.00 90.31 822 ARG A O 1
ATOM 6934 N N . TYR A 1 823 ? -26.886 -0.404 25.899 1.00 89.44 823 TYR A N 1
ATOM 6935 C CA . TYR A 1 823 ? -25.957 -0.381 27.030 1.00 89.44 823 TYR A CA 1
ATOM 6936 C C . TYR A 1 823 ? -25.437 -1.780 27.387 1.00 89.44 823 TYR A C 1
ATOM 6938 O O . TYR A 1 823 ? -26.218 -2.701 27.622 1.00 89.44 823 TYR A O 1
ATOM 6946 N N . THR A 1 824 ? -24.112 -1.939 27.470 1.00 84.62 824 THR A N 1
ATOM 6947 C CA . THR A 1 824 ? -23.449 -3.232 27.741 1.00 84.62 824 THR A CA 1
ATOM 6948 C C . THR A 1 824 ? -23.852 -3.842 29.084 1.00 84.62 824 THR A C 1
ATOM 6950 O O . THR A 1 824 ? -24.124 -5.033 29.161 1.00 84.62 824 THR A O 1
ATOM 6953 N N . SER A 1 825 ? -23.982 -3.025 30.126 1.00 84.56 825 SER A N 1
ATOM 6954 C CA . SER A 1 825 ? -24.455 -3.456 31.449 1.00 84.56 825 SER A CA 1
ATOM 6955 C C . SER A 1 825 ? -25.867 -4.045 31.421 1.00 84.56 825 SER A C 1
ATOM 6957 O O . SER A 1 825 ? -26.136 -5.017 32.118 1.00 84.56 825 SER A O 1
ATOM 6959 N N . LEU A 1 826 ? -26.768 -3.497 30.596 1.00 91.00 826 LEU A N 1
ATOM 6960 C CA . LEU A 1 826 ? -28.099 -4.072 30.398 1.00 91.00 826 LEU A CA 1
ATOM 6961 C C . LEU A 1 826 ? -28.011 -5.412 29.680 1.00 91.00 826 LEU A C 1
ATOM 6963 O O . LEU A 1 826 ? -28.652 -6.370 30.099 1.00 91.00 826 LEU A O 1
ATOM 6967 N N . ARG A 1 827 ? -27.190 -5.500 28.629 1.00 90.75 827 ARG A N 1
ATOM 6968 C CA . ARG A 1 827 ? -26.976 -6.748 27.887 1.00 90.75 827 ARG A CA 1
ATOM 6969 C C . ARG A 1 827 ? -26.537 -7.880 28.813 1.00 90.75 827 ARG A C 1
ATOM 6971 O O . ARG A 1 827 ? -27.153 -8.938 28.799 1.00 90.75 827 ARG A O 1
ATOM 6978 N N . GLU A 1 828 ? -25.554 -7.639 29.677 1.00 87.62 828 GLU A N 1
ATOM 6979 C CA . GLU A 1 828 ? -25.056 -8.638 30.635 1.00 87.62 828 GLU A CA 1
ATOM 6980 C C . GLU A 1 828 ? -26.123 -9.169 31.602 1.00 87.62 828 GLU A C 1
ATOM 6982 O O . GLU A 1 828 ? -25.991 -10.281 32.117 1.00 87.62 828 GLU A O 1
ATOM 6987 N N . ILE A 1 829 ? -27.159 -8.378 31.881 1.00 90.75 829 ILE A N 1
ATOM 6988 C CA . ILE A 1 829 ? -28.260 -8.751 32.772 1.00 90.75 829 ILE A CA 1
ATOM 6989 C C . ILE A 1 829 ? -29.338 -9.488 31.986 1.00 90.75 829 ILE A C 1
ATOM 6991 O O . ILE A 1 829 ? -29.733 -10.588 32.366 1.00 90.75 829 ILE A O 1
ATOM 6995 N N . ILE A 1 830 ? -29.764 -8.918 30.861 1.00 93.38 830 ILE A N 1
ATOM 6996 C CA . ILE A 1 830 ? -30.814 -9.476 30.007 1.00 93.38 830 ILE A CA 1
ATOM 6997 C C . ILE A 1 830 ? -30.398 -10.830 29.426 1.00 93.38 830 ILE A C 1
ATOM 6999 O O . ILE A 1 830 ? -31.211 -11.748 29.365 1.00 93.38 830 ILE A O 1
ATOM 7003 N N . TRP A 1 831 ? -29.133 -11.005 29.042 1.00 92.19 831 TRP A N 1
ATOM 7004 C CA . TRP A 1 831 ? -28.645 -12.266 28.468 1.00 92.19 831 TRP A CA 1
ATOM 7005 C C . TRP A 1 831 ? -28.559 -13.410 29.476 1.00 92.19 831 TRP A C 1
ATOM 7007 O O . TRP A 1 831 ? -28.529 -14.570 29.076 1.00 92.19 831 TRP A O 1
ATOM 7017 N N . LYS A 1 832 ? -28.591 -13.106 30.778 1.00 93.12 832 LYS A N 1
ATOM 7018 C CA . LYS A 1 832 ? -28.719 -14.117 31.837 1.00 93.12 832 LYS A CA 1
ATOM 7019 C C . LYS A 1 832 ? -30.162 -14.582 32.029 1.00 93.12 832 LYS A C 1
ATOM 7021 O O . LYS A 1 832 ? -30.395 -15.440 32.878 1.00 93.12 832 LYS A O 1
ATOM 7026 N N . SER A 1 833 ? -31.116 -14.028 31.275 1.00 95.69 833 SER A N 1
ATOM 7027 C CA . SER A 1 833 ? -32.514 -14.394 31.420 1.00 95.69 833 SER A CA 1
ATOM 7028 C C . SER A 1 833 ? -32.789 -15.813 30.924 1.00 95.69 833 SER A C 1
ATOM 7030 O O . SER A 1 833 ? -32.587 -16.137 29.749 1.00 95.69 833 SER A O 1
ATOM 7032 N N . GLN A 1 834 ? -33.317 -16.655 31.812 1.00 96.06 834 GLN A N 1
ATOM 7033 C CA . GLN A 1 834 ? -33.660 -18.038 31.494 1.00 96.06 834 GLN A CA 1
ATOM 7034 C C . GLN A 1 834 ? -34.853 -18.093 30.534 1.00 96.06 834 GLN A C 1
ATOM 7036 O O . GLN A 1 834 ? -34.859 -18.889 29.593 1.00 96.06 834 GLN A O 1
ATOM 7041 N N . LYS A 1 835 ? -35.830 -17.195 30.705 1.00 97.00 835 LYS A N 1
ATOM 7042 C CA . LYS A 1 835 ? -36.970 -17.079 29.787 1.00 97.00 835 LYS A CA 1
ATOM 7043 C C . LYS A 1 835 ? -36.570 -16.657 28.380 1.00 97.00 835 LYS A C 1
ATOM 7045 O O . LYS A 1 835 ? -37.062 -17.246 27.417 1.00 97.00 835 LYS A O 1
ATOM 7050 N N . LEU A 1 836 ? -35.659 -15.691 28.250 1.00 96.12 836 LEU A N 1
ATOM 7051 C CA . LEU A 1 836 ? -35.133 -15.291 26.944 1.00 96.12 836 LEU A CA 1
ATOM 7052 C C . LEU A 1 836 ? -34.433 -16.464 26.256 1.00 96.12 836 LEU A C 1
ATOM 7054 O O . LEU A 1 836 ? -34.666 -16.712 25.072 1.00 96.12 836 LEU A O 1
ATOM 7058 N N . LYS A 1 837 ? -33.608 -17.209 27.001 1.00 95.88 837 LYS A N 1
ATOM 7059 C CA . LYS A 1 837 ? -32.912 -18.394 26.492 1.00 95.88 837 LYS A CA 1
ATOM 7060 C C . LYS A 1 837 ? -33.892 -19.444 25.967 1.00 95.88 837 LYS A C 1
ATOM 7062 O O . LYS A 1 837 ? -33.775 -19.861 24.818 1.00 95.88 837 LYS A O 1
ATOM 7067 N N . GLU A 1 838 ? -34.893 -19.814 26.765 1.00 96.50 838 GLU A N 1
ATOM 7068 C CA . GLU A 1 838 ? -35.938 -20.774 26.377 1.00 96.50 838 GLU A CA 1
ATOM 7069 C C . GLU A 1 838 ? -36.707 -20.322 25.129 1.00 96.50 838 GLU A C 1
ATOM 7071 O O . GLU A 1 838 ? -36.958 -21.119 24.218 1.00 96.50 838 GLU A O 1
ATOM 7076 N N . TYR A 1 839 ? -37.060 -19.035 25.063 1.00 96.75 839 TYR A N 1
ATOM 7077 C CA . TYR A 1 839 ? -37.731 -18.456 23.904 1.00 96.75 839 TYR A CA 1
ATOM 7078 C C . TYR A 1 839 ? -36.867 -18.565 22.642 1.00 96.75 839 TYR A C 1
ATOM 7080 O O . TYR A 1 839 ? -37.355 -19.003 21.599 1.00 96.75 839 TYR A O 1
ATOM 7088 N N . LEU A 1 840 ? -35.582 -18.210 22.729 1.00 96.19 840 LEU A N 1
ATOM 7089 C CA . LEU A 1 840 ? -34.656 -18.238 21.597 1.00 96.19 840 LEU A CA 1
ATOM 7090 C C . LEU A 1 840 ? -34.351 -19.649 21.108 1.00 96.19 840 LEU A C 1
ATOM 7092 O O . LEU A 1 840 ? -34.323 -19.869 19.898 1.00 96.19 840 LEU A O 1
ATOM 7096 N N . GLU A 1 841 ? -34.186 -20.613 22.012 1.00 95.19 841 GLU A N 1
ATOM 7097 C CA . GLU A 1 841 ? -34.022 -22.022 21.642 1.00 95.19 841 GLU A CA 1
ATOM 7098 C C . GLU A 1 841 ? -35.232 -22.546 20.870 1.00 95.19 841 GLU A C 1
ATOM 7100 O O . GLU A 1 841 ? -35.075 -23.275 19.889 1.00 95.19 841 GLU A O 1
ATOM 7105 N N . LYS A 1 842 ? -36.445 -22.175 21.294 1.00 96.06 842 LYS A N 1
ATOM 7106 C CA . LYS A 1 842 ? -37.672 -22.530 20.577 1.00 96.06 842 LYS A CA 1
ATOM 7107 C C . LYS A 1 842 ? -37.736 -21.829 19.219 1.00 96.06 842 LYS A C 1
ATOM 7109 O O . LYS A 1 842 ? -37.945 -22.486 18.207 1.00 96.06 842 LYS A O 1
ATOM 7114 N N . TYR A 1 843 ? -37.488 -20.521 19.182 1.00 95.81 843 TYR A N 1
ATOM 7115 C CA . TYR A 1 843 ? -37.528 -19.730 17.954 1.00 95.81 843 TYR A CA 1
ATOM 7116 C C . TYR A 1 843 ? -36.535 -20.238 16.897 1.00 95.81 843 TYR A C 1
ATOM 7118 O O . TYR A 1 843 ? -36.903 -20.361 15.732 1.00 95.81 843 TYR A O 1
ATOM 7126 N N . LEU A 1 844 ? -35.302 -20.575 17.295 1.00 95.38 844 LEU A N 1
ATOM 7127 C CA . LEU A 1 844 ? -34.242 -21.077 16.407 1.00 95.38 844 LEU A CA 1
ATOM 7128 C C . LEU A 1 844 ? -34.467 -22.514 15.913 1.00 95.38 844 LEU A C 1
ATOM 7130 O O . LEU A 1 844 ? -33.847 -22.907 14.924 1.00 95.38 844 LEU A O 1
ATOM 7134 N N . LYS A 1 845 ? -35.320 -23.302 16.582 1.00 93.75 845 LYS A N 1
ATOM 7135 C CA . LYS A 1 845 ? -35.774 -24.607 16.067 1.00 93.75 845 LYS A CA 1
ATOM 7136 C C . LYS A 1 845 ? -36.750 -24.436 14.909 1.00 93.75 845 LYS A C 1
ATOM 7138 O O . LYS A 1 845 ? -36.689 -25.202 13.953 1.00 93.75 845 LYS A O 1
ATOM 7143 N N . ASP A 1 846 ? -37.606 -23.423 15.001 1.00 94.69 846 ASP A N 1
ATOM 7144 C CA . ASP A 1 846 ? -38.675 -23.182 14.034 1.00 94.69 846 ASP A CA 1
ATOM 7145 C C . ASP A 1 846 ? -38.246 -22.229 12.898 1.00 94.69 846 ASP A C 1
ATOM 7147 O O . ASP A 1 846 ? -38.897 -22.182 11.856 1.00 94.69 846 ASP A O 1
ATOM 7151 N N . ASN A 1 847 ? -37.149 -21.477 13.069 1.00 94.00 847 ASN A N 1
ATOM 7152 C CA . ASN A 1 847 ? -36.670 -20.467 12.119 1.00 94.00 847 ASN A CA 1
ATOM 7153 C C . ASN A 1 847 ? -35.155 -20.575 11.891 1.00 94.00 847 ASN A C 1
ATOM 7155 O O . ASN A 1 847 ? -34.363 -20.465 12.830 1.00 94.00 847 ASN A O 1
ATOM 7159 N N . ASP A 1 848 ? -34.731 -20.697 10.631 1.00 86.25 848 ASP A N 1
ATOM 7160 C CA . ASP A 1 848 ? -33.311 -20.710 10.270 1.00 86.25 848 ASP A CA 1
ATOM 7161 C C . ASP A 1 848 ? -32.783 -19.276 10.092 1.00 86.25 848 ASP A C 1
ATOM 7163 O O . ASP A 1 848 ? -32.869 -18.682 9.019 1.00 86.25 848 ASP A O 1
ATOM 7167 N N . ASN A 1 849 ? -32.278 -18.683 11.179 1.00 89.25 849 ASN A N 1
ATOM 7168 C CA . ASN A 1 849 ? -31.626 -17.370 11.166 1.00 89.25 849 ASN A CA 1
ATOM 7169 C C . ASN A 1 849 ? -30.169 -17.502 11.629 1.00 89.25 849 ASN A C 1
ATOM 7171 O O . ASN A 1 849 ? -29.889 -17.616 12.825 1.00 89.25 849 ASN A O 1
ATOM 7175 N N . GLU A 1 850 ? -29.236 -17.477 10.675 1.00 85.38 850 GLU A N 1
ATOM 7176 C CA . GLU A 1 850 ? -27.805 -17.678 10.932 1.00 85.38 850 GLU A CA 1
ATOM 7177 C C . GLU A 1 850 ? -27.217 -16.616 11.877 1.00 85.38 850 GLU A C 1
ATOM 7179 O O . GLU A 1 850 ? -26.445 -16.949 12.777 1.00 85.38 850 GLU A O 1
ATOM 7184 N N . ASN A 1 851 ? -27.611 -15.348 11.722 1.00 83.06 851 ASN A N 1
ATOM 7185 C CA . ASN A 1 851 ? -27.111 -14.249 12.552 1.00 83.06 851 ASN A CA 1
ATOM 7186 C C . ASN A 1 851 ? -27.572 -14.386 14.004 1.00 83.06 851 ASN A C 1
ATOM 7188 O O . ASN A 1 851 ? -26.769 -14.244 14.926 1.00 83.06 851 ASN A O 1
ATOM 7192 N N . LEU A 1 852 ? -28.847 -14.721 14.211 1.00 88.94 852 LEU A N 1
ATOM 7193 C CA . LEU A 1 852 ? -29.391 -14.969 15.543 1.00 88.94 852 LEU A CA 1
ATOM 7194 C C . LEU A 1 852 ? -28.777 -16.223 16.175 1.00 88.94 852 LEU A C 1
ATOM 7196 O O . LEU A 1 852 ? -28.510 -16.232 17.372 1.00 88.94 852 LEU A O 1
ATOM 7200 N N . ARG A 1 853 ? -28.502 -17.265 15.379 1.00 88.25 853 ARG A N 1
ATOM 7201 C CA . ARG A 1 853 ? -27.825 -18.478 15.854 1.00 88.25 853 ARG A CA 1
ATOM 7202 C C . ARG A 1 853 ? -26.400 -18.172 16.314 1.00 88.25 853 ARG A C 1
ATOM 7204 O O . ARG A 1 853 ? -26.025 -18.586 17.407 1.00 88.25 853 ARG A O 1
ATOM 7211 N N . LYS A 1 854 ? -25.625 -17.418 15.525 1.00 83.88 854 LYS A N 1
ATOM 7212 C CA . LYS A 1 854 ? -24.289 -16.941 15.928 1.00 83.88 854 LYS A CA 1
ATOM 7213 C C . LYS A 1 854 ? -24.369 -16.137 17.222 1.00 83.88 854 LYS A C 1
ATOM 7215 O O . LYS A 1 854 ? -23.649 -16.439 18.163 1.00 83.88 854 LYS A O 1
ATOM 7220 N N . PHE A 1 855 ? -25.297 -15.184 17.291 1.00 85.81 855 PHE A N 1
ATOM 7221 C CA . PHE A 1 855 ? -25.525 -14.381 18.489 1.00 85.81 855 PHE A CA 1
ATOM 7222 C C . PHE A 1 855 ? -25.833 -15.245 19.725 1.00 85.81 855 PHE A C 1
ATOM 7224 O O . PHE A 1 855 ? -25.197 -15.078 20.762 1.00 85.81 855 PHE A O 1
ATOM 7231 N N . TYR A 1 856 ? -26.761 -16.200 19.607 1.00 89.38 856 TYR A N 1
ATOM 7232 C CA . TYR A 1 856 ? -27.157 -17.099 20.694 1.00 89.38 856 TYR A CA 1
ATOM 7233 C C . TYR A 1 856 ? -25.959 -17.855 21.283 1.00 89.38 856 TYR A C 1
ATOM 7235 O O . TYR A 1 856 ? -25.756 -17.845 22.495 1.00 89.38 856 TYR A O 1
ATOM 7243 N N . PHE A 1 857 ? -25.127 -18.446 20.422 1.00 86.19 857 PHE A N 1
ATOM 7244 C CA . PHE A 1 857 ? -23.948 -19.198 20.857 1.00 86.19 857 PHE A CA 1
ATOM 7245 C C . PHE A 1 857 ? -22.785 -18.329 21.340 1.00 86.19 857 PHE A C 1
ATOM 7247 O O . PHE A 1 857 ? -21.914 -18.839 22.032 1.00 86.19 857 PHE A O 1
ATOM 7254 N N . SER A 1 858 ? -22.723 -17.054 20.955 1.00 82.19 858 SER A N 1
ATOM 7255 C CA . SER A 1 858 ? -21.653 -16.155 21.400 1.00 82.19 858 SER A CA 1
ATOM 7256 C C . SER A 1 858 ? -21.943 -15.472 22.736 1.00 82.19 858 SER A C 1
ATOM 7258 O O . SER A 1 858 ? -20.994 -15.091 23.417 1.00 82.19 858 SER A O 1
ATOM 7260 N N . TYR A 1 859 ? -23.218 -15.270 23.090 1.00 80.81 859 TYR A N 1
ATOM 7261 C CA . TYR A 1 859 ? -23.589 -14.391 24.207 1.00 80.81 859 TYR A CA 1
ATOM 7262 C C . TYR A 1 859 ? -24.546 -15.001 25.244 1.00 80.81 859 TYR A C 1
ATOM 7264 O O . TYR A 1 859 ? -24.646 -14.448 26.337 1.00 80.81 859 TYR A O 1
ATOM 7272 N N . ILE A 1 860 ? -25.265 -16.089 24.930 1.00 83.81 860 ILE A N 1
ATOM 7273 C CA . ILE A 1 860 ? -26.282 -16.685 25.827 1.00 83.81 860 ILE A CA 1
ATOM 7274 C C . ILE A 1 860 ? -25.903 -18.098 26.297 1.00 83.81 860 ILE A C 1
ATOM 7276 O O . ILE A 1 860 ? -26.224 -18.481 27.427 1.00 83.81 860 ILE A O 1
ATOM 7280 N N . VAL A 1 861 ? -25.257 -18.887 25.435 1.00 84.69 861 VAL A N 1
ATOM 7281 C CA . VAL A 1 861 ? -24.630 -20.174 25.796 1.00 84.69 861 VAL A CA 1
ATOM 7282 C C . VAL A 1 861 ? -23.217 -19.913 26.275 1.00 84.69 861 VAL A C 1
ATOM 7284 O O . VAL A 1 861 ? -22.868 -20.492 27.329 1.00 84.69 861 VAL A O 1
#